Protein AF-0000000081787008 (afdb_homodimer)

pLDDT: mean 75.39, std 30.55, range [13.68, 98.94]

Solvent-accessible surface area (backbone atoms only — not comparable to full-atom values): 49379 Å² total; per-residue (Å²): 129,89,88,75,95,75,91,80,96,83,96,84,96,86,92,94,86,91,93,87,96,88,90,94,88,90,89,88,87,85,84,86,86,88,81,83,82,86,90,81,86,76,91,79,82,86,83,82,73,84,80,75,75,76,71,75,71,77,71,79,62,72,83,60,72,74,46,69,69,61,61,59,70,52,83,40,68,69,65,54,85,84,79,55,70,71,62,62,56,59,58,80,50,43,62,92,41,70,66,52,44,49,52,52,42,52,51,57,53,63,67,48,92,83,60,82,26,69,66,48,38,52,53,48,48,52,53,50,29,60,61,31,76,63,51,47,62,39,56,32,56,38,46,17,60,80,80,50,54,80,63,39,74,42,52,22,38,53,52,42,68,68,42,80,82,75,64,77,53,67,44,68,38,40,70,72,55,61,71,66,37,44,68,58,45,92,41,52,91,57,72,42,62,33,28,22,38,37,41,49,15,13,63,29,56,87,12,47,29,4,66,66,42,49,66,34,78,40,23,37,36,49,58,66,64,85,42,80,93,38,30,59,26,67,15,64,66,40,38,37,28,32,42,56,60,65,48,43,44,71,75,31,60,62,50,73,47,70,70,30,35,48,50,46,17,56,62,54,39,69,39,33,49,32,31,42,27,61,26,47,25,33,82,81,33,36,62,56,33,52,48,51,44,49,35,34,70,70,60,30,82,66,38,33,35,69,37,46,35,22,35,65,46,55,43,29,55,51,47,52,38,39,76,34,66,45,86,52,52,77,45,67,56,62,53,50,48,53,48,39,59,70,37,23,75,33,31,36,38,34,19,72,58,77,51,62,50,45,70,50,74,61,78,64,48,83,76,62,77,74,74,50,56,59,82,43,69,39,81,27,46,44,30,56,87,54,81,56,86,56,82,87,69,62,40,53,51,62,48,52,48,52,37,51,51,52,36,30,75,52,15,44,29,44,70,48,79,62,67,42,81,131,141,77,82,83,88,76,89,89,84,90,89,91,94,88,90,89,92,85,93,84,89,92,86,86,93,85,88,88,91,85,86,88,83,90,82,84,87,82,89,82,88,86,90,86,87,84,82,80,83,78,74,76,74,78,68,77,75,69,76,79,58,72,80,63,81,66,45,69,70,62,61,56,71,52,82,41,67,68,65,60,88,83,78,58,69,71,62,60,48,61,55,80,49,42,62,91,41,71,66,53,44,49,52,52,43,52,51,55,53,64,68,47,91,84,62,81,28,68,66,49,38,50,52,48,50,52,52,50,29,62,60,30,76,61,52,48,63,40,56,33,55,38,47,18,60,79,80,51,54,79,63,38,74,42,51,21,38,53,53,43,70,68,42,82,82,74,65,77,53,68,44,67,39,41,69,70,56,60,73,66,36,46,67,59,46,91,42,51,91,57,73,41,63,34,28,23,38,38,41,50,16,14,62,28,58,86,13,48,29,4,65,65,41,48,67,33,77,39,22,38,37,48,58,66,63,84,41,80,92,36,30,59,25,67,15,64,67,38,39,37,29,32,42,56,59,65,48,43,44,72,76,29,57,61,50,73,47,70,68,31,35,48,49,47,18,55,62,52,39,68,38,34,49,34,31,42,27,59,26,48,24,34,82,81,33,37,61,55,33,53,49,52,46,49,35,33,71,71,60,30,80,68,38,32,36,69,36,48,35,22,34,64,48,55,46,29,55,50,47,53,38,40,77,36,66,44,86,51,53,77,45,68,55,62,52,50,49,54,47,40,59,70,36,25,74,33,32,36,38,33,18,73,60,80,50,63,50,44,72,52,75,64,78,71,50,87,74,61,77,77,72,45,55,62,82,44,69,41,80,28,47,44,30,55,87,55,81,55,87,56,81,87,68,63,41,52,50,61,48,53,48,52,38,50,50,51,36,30,76,52,16,44,31,44,71,48,79,62,67,43,81,131

Secondary structure (DSSP, 8-state):
----------------------------------------------------------S-----TTHHHHTTSS--TTT-SSS-----SS-----SSHHHHHHHHHHHHHHS-----HHHHHHHHHHHHHHTTT--HHHHSB--TTT--TT-EEE-HHHHHH-SS----EEEPPHHHHHHS-SS-TTTT--EEEEEEE--BGGGTT---HHHHHTSSEEEEES----GGGHHHH-S--SEEE--HHHHHHHSGGG-SHHHHHHHHHHHTTS-SEEEE-GGG-HHHHHHHHHHHHHHHHHS-S-SEEEEB-HHHHHHHHHHHHTTT--SPPPHHHHHHHHHHHHEEEEEEES---SSEEE------SSS--------EEE--SBSSS---S--SSS-HHHHHHHHHHHHHTTSSEEE-SPPP-/----------------------------------------------------------S-----TTHHHHTTSS--TTT-SSS-----SS-----SSHHHHHHHHHHHHHHS-----HHHHHHHHHHHHHHTTT--HHHHSB--TTT--TT-EEE-HHHHHH-SS----EEEPPHHHHHHS-SS-TTTT--EEEEEEE--BGGGTT---HHHHHTSSEEEEES----GGGHHHH-S--SEEE--HHHHHHHHGGG-SHHHHHHHHHHHTTS-SEEEE-GGG-HHHHHHHHHHHHHHHHHS-S-SEEEEB-HHHHHHHHHHHHTTT--SPPPHHHHHHHHHHHHEEEEEEES---SSEEE------SSS--------EEE--SBSSS---S--SSS-HHHHHHHHHHHHHTTSSEEE-SPPP-

Foldseek 3Di:
DDDDDDDDDDDDDDDYDDDDDDYDDYDYYYDDDDDDYDDDDDDDDDDPDDCPPPPDPPPPPVPPDPCVVVVVPDCPVCPPDDPPCPDQLQNDDDQPDPQSVVQVVLVVLQVDDFAADLPVLVVVLVVLCVLLVNDALLWAFFDALVPDDQQDWAWQQQCCLPDDVNDTDTDGDHPLNHVQAYNTRPSHPAFFAEEEEEEFWLLLPVQQCLVVRQVGPAYEYEAQFQDVVRNRRGHQAHAEYEHELVCLCPVQVLVPDPVSLQVLQVSQLSYAHEYEYALSNDPVRVVSLVVSQVSCVVNHPCGPHYTHGRSSSLNSVVVVCVVVVFSARADPSLVVQVSCSSRYSEYEYHNQDQDQKHFAPPPPPPPPPPPSSPRDIDGMARGSRDRDRHDPPRGPSVVSVVVVSVCRSVNSYRYDSHRDDD/DDDDDDPDDDYDYDYYYDDDDDDDDDYDYYDDDDDDDDDDDDDDDDDPPPPPPPPDPPVPPVPPPPCVVVVLPDCPVCPPDDPPCPPQLQNDDDQPDPQSVVQVVLVVLQVDDFAADLVVLVVVLVVLCVLLVNDALLWAFFDALVPDDQQDWAWQQQCCLPDDVNDTDTDGHHPLNHVQAYNTRPSHPAFFAEEEEEEFWLLLPVQQCLVVRQVGPAYEYEAQFQDVVRNRRGHQAHAEYEHELVCCCPVLVLVPDPVSLQVLQVSQLSYAHEYEYALSNDPVRVVSLVVNQVSCVVNHPCGPHYTHGRSSSLNSVVVVCVVVVFSARADPSLVVQVSCSSRYSEYEYHNQDQDQKHFAPPPDDPPPPSPSSPSDIDGMARGSRDRDRHDPPRGPSVVSVVVVSVCRSVNSYRYDSHRDDD

Radius of gyration: 40.86 Å; Cα contacts (8 Å, |Δi|>4): 1313; chains: 2; bounding box: 113×126×111 Å

Structure (mmCIF, N/CA/C/O backbone):
data_AF-0000000081787008-model_v1
#
loop_
_entity.id
_entity.type
_entity.pdbx_description
1 polymer 'Alpha-N-acetylneuraminide alpha-2,8-sialyltransferase-like'
#
loop_
_atom_site.group_PDB
_atom_site.id
_atom_site.type_symbol
_atom_site.label_atom_id
_atom_site.label_alt_id
_atom_site.label_comp_id
_atom_site.label_asym_id
_atom_site.label_entity_id
_atom_site.label_seq_id
_atom_site.pdbx_PDB_ins_code
_atom_site.Cartn_x
_atom_site.Cartn_y
_atom_site.Cartn_z
_atom_site.occupancy
_atom_site.B_iso_or_equiv
_atom_site.auth_seq_id
_atom_site.auth_comp_id
_atom_site.auth_asym_id
_atom_site.auth_atom_id
_atom_site.pdbx_PDB_model_num
ATOM 1 N N . MET A 1 1 ? 34.5 -49.906 -38.062 1 16.61 1 MET A N 1
ATOM 2 C CA . MET A 1 1 ? 35.875 -49.531 -38.344 1 16.61 1 MET A CA 1
ATOM 3 C C . MET A 1 1 ? 36.062 -48 -38.312 1 16.61 1 MET A C 1
ATOM 5 O O . MET A 1 1 ? 37.188 -47.531 -38.25 1 16.61 1 MET A O 1
ATOM 9 N N . LEU A 1 2 ? 35.125 -47.281 -38.844 1 18.5 2 LEU A N 1
ATOM 10 C CA . LEU A 1 2 ? 35.719 -46.094 -39.469 1 18.5 2 LEU A CA 1
ATOM 11 C C . LEU A 1 2 ? 36.312 -45.156 -38.406 1 18.5 2 LEU A C 1
ATOM 13 O O . LEU A 1 2 ? 35.719 -44.969 -37.344 1 18.5 2 LEU A O 1
ATOM 17 N N . ARG A 1 3 ? 37.375 -44.312 -38.75 1 18 3 ARG A N 1
ATOM 18 C CA . ARG A 1 3 ? 38.656 -43.719 -38.406 1 18 3 ARG A CA 1
ATOM 19 C C . ARG A 1 3 ? 38.469 -42.438 -37.625 1 18 3 ARG A C 1
ATOM 21 O O . ARG A 1 3 ? 37.344 -41.938 -37.5 1 18 3 ARG A O 1
ATOM 28 N N . GLY A 1 4 ? 39.281 -41.281 -38.062 1 16.61 4 GLY A N 1
ATOM 29 C CA . GLY A 1 4 ? 40.438 -40.5 -37.719 1 16.61 4 GLY A CA 1
ATOM 30 C C . GLY A 1 4 ? 40.125 -39.094 -37.25 1 16.61 4 GLY A C 1
ATOM 31 O O . GLY A 1 4 ? 40.906 -38.438 -36.594 1 16.61 4 GLY A O 1
ATOM 32 N N . ARG A 1 5 ? 39.156 -38.188 -37.844 1 16.02 5 ARG A N 1
ATOM 33 C CA . ARG A 1 5 ? 39.656 -36.938 -38.375 1 16.02 5 ARG A CA 1
ATOM 34 C C . ARG A 1 5 ? 39.906 -35.906 -37.281 1 16.02 5 ARG A C 1
ATOM 36 O O . ARG A 1 5 ? 38.969 -35.469 -36.594 1 16.02 5 ARG A O 1
ATOM 43 N N . ARG A 1 6 ? 41.156 -35.688 -36.625 1 16.83 6 ARG A N 1
ATOM 44 C CA . ARG A 1 6 ? 41.969 -34.938 -35.656 1 16.83 6 ARG A CA 1
ATOM 45 C C . ARG A 1 6 ? 41.875 -33.438 -35.938 1 16.83 6 ARG A C 1
ATOM 47 O O . ARG A 1 6 ? 41.875 -32.625 -35 1 16.83 6 ARG A O 1
ATOM 54 N N . ARG A 1 7 ? 42.188 -32.875 -37.312 1 16.34 7 ARG A N 1
ATOM 55 C CA . ARG A 1 7 ? 43.406 -32.094 -37.469 1 16.34 7 ARG A CA 1
ATOM 56 C C . ARG A 1 7 ? 43.281 -30.75 -36.719 1 16.34 7 ARG A C 1
ATOM 58 O O . ARG A 1 7 ? 42.156 -30.328 -36.375 1 16.34 7 ARG A O 1
ATOM 65 N N . THR A 1 8 ? 44.344 -29.594 -37 1 15.74 8 THR A N 1
ATOM 66 C CA . THR A 1 8 ? 45.5 -28.797 -36.688 1 15.74 8 THR A CA 1
ATOM 67 C C . THR A 1 8 ? 45.156 -27.312 -36.656 1 15.74 8 THR A C 1
ATOM 69 O O . THR A 1 8 ? 45.75 -26.547 -35.906 1 15.74 8 THR A O 1
ATOM 72 N N . PHE A 1 9 ? 44.281 -26.547 -37.531 1 16.56 9 PHE A N 1
ATOM 73 C CA . PHE A 1 9 ? 45 -25.5 -38.219 1 16.56 9 PHE A CA 1
ATOM 74 C C . PHE A 1 9 ? 45.438 -24.406 -37.281 1 16.56 9 PHE A C 1
ATOM 76 O O . PHE A 1 9 ? 44.75 -24.109 -36.281 1 16.56 9 PHE A O 1
ATOM 83 N N . LEU A 1 10 ? 46.719 -23.484 -37.594 1 15.77 10 LEU A N 1
ATOM 84 C CA . LEU A 1 10 ? 47.969 -22.75 -37.406 1 15.77 10 LEU A CA 1
ATOM 85 C C . LEU A 1 10 ? 47.688 -21.281 -37.125 1 15.77 10 LEU A C 1
ATOM 87 O O . LEU A 1 10 ? 48.281 -20.688 -36.219 1 15.77 10 LEU A O 1
ATOM 91 N N . TYR A 1 11 ? 47.281 -20.297 -38.188 1 15.44 11 TYR A N 1
ATOM 92 C CA . TYR A 1 11 ? 48.219 -19.297 -38.688 1 15.44 11 TYR A CA 1
ATOM 93 C C . TYR A 1 11 ? 48.406 -18.172 -37.656 1 15.44 11 TYR A C 1
ATOM 95 O O . TYR A 1 11 ? 47.469 -17.828 -36.938 1 15.44 11 TYR A O 1
ATOM 103 N N . PHE A 1 12 ? 49.75 -17.281 -37.688 1 15.88 12 PHE A N 1
ATOM 104 C CA . PHE A 1 12 ? 50.938 -16.594 -37.188 1 15.88 12 PHE A CA 1
ATOM 105 C C . PHE A 1 12 ? 50.719 -15.086 -37.156 1 15.88 12 PHE A C 1
ATOM 107 O O . PHE A 1 12 ? 51.062 -14.422 -36.188 1 15.88 12 PHE A O 1
ATOM 114 N N . LEU A 1 13 ? 50.531 -14.234 -38.438 1 15.41 13 LEU A N 1
ATOM 115 C CA . LEU A 1 13 ? 51.562 -13.32 -38.906 1 15.41 13 LEU A CA 1
ATOM 116 C C . LEU A 1 13 ? 51.656 -12.078 -38.031 1 15.41 13 LEU A C 1
ATOM 118 O O . LEU A 1 13 ? 50.688 -11.711 -37.375 1 15.41 13 LEU A O 1
ATOM 122 N N . SER A 1 14 ? 52.688 -10.867 -38.5 1 14.24 14 SER A N 1
ATOM 123 C CA . SER A 1 14 ? 53.938 -10.125 -38.438 1 14.24 14 SER A CA 1
ATOM 124 C C . SER A 1 14 ? 53.688 -8.648 -38.125 1 14.24 14 SER A C 1
ATOM 126 O O . SER A 1 14 ? 54.312 -8.094 -37.219 1 14.24 14 SER A O 1
ATOM 128 N N . CYS A 1 15 ? 53.375 -7.652 -39.281 1 15.01 15 CYS A N 1
ATOM 129 C CA . CYS A 1 15 ? 54.312 -6.738 -39.906 1 15.01 15 CYS A CA 1
ATOM 130 C C . CYS A 1 15 ? 54.5 -5.477 -39.094 1 15.01 15 CYS A C 1
ATOM 132 O O . CYS A 1 15 ? 53.625 -5.109 -38.281 1 15.01 15 CYS A O 1
ATOM 134 N N . PHE A 1 16 ? 55.312 -4.285 -39.75 1 15.19 16 PHE A N 1
ATOM 135 C CA . PHE A 1 16 ? 56.531 -3.523 -39.875 1 15.19 16 PHE A CA 1
ATOM 136 C C . PHE A 1 16 ? 56.375 -2.117 -39.312 1 15.19 16 PHE A C 1
ATOM 138 O O . PHE A 1 16 ? 55.25 -1.664 -39.094 1 15.19 16 PHE A O 1
ATOM 145 N N . LEU A 1 17 ? 57.031 -0.883 -40.062 1 14.24 17 LEU A N 1
ATOM 146 C CA . LEU A 1 17 ? 58.281 -0.122 -40.031 1 14.24 17 LEU A CA 1
ATOM 147 C C . LEU A 1 17 ? 58 1.322 -39.594 1 14.24 17 LEU A C 1
ATOM 149 O O . LEU A 1 17 ? 58.688 1.841 -38.719 1 14.24 17 LEU A O 1
ATOM 153 N N . ILE A 1 18 ? 57.781 2.455 -40.656 1 14.9 18 ILE A N 1
ATOM 154 C CA . ILE A 1 18 ? 58.844 3.328 -41.188 1 14.9 18 ILE A CA 1
ATOM 155 C C . ILE A 1 18 ? 58.938 4.582 -40.312 1 14.9 18 ILE A C 1
ATOM 157 O O . ILE A 1 18 ? 57.969 4.961 -39.656 1 14.9 18 ILE A O 1
ATOM 161 N N . LEU A 1 19 ? 59.406 5.914 -40.969 1 14.82 19 LEU A N 1
ATOM 162 C CA . LEU A 1 19 ? 60.562 6.754 -41.156 1 14.82 19 LEU A CA 1
ATOM 163 C C . LEU A 1 19 ? 60.469 8.047 -40.344 1 14.82 19 LEU A C 1
ATOM 165 O O . LEU A 1 19 ? 59.344 8.445 -39.969 1 14.82 19 LEU A O 1
ATOM 169 N N . MET A 1 20 ? 61.375 9.336 -40.688 1 14 20 MET A N 1
ATOM 170 C CA . MET A 1 20 ? 62.562 10.109 -40.344 1 14 20 MET A CA 1
ATOM 171 C C . MET A 1 20 ? 62.219 11.547 -40 1 14 20 MET A C 1
ATOM 173 O O . MET A 1 20 ? 62.719 12.094 -39.031 1 14 20 MET A O 1
ATOM 177 N N . ILE A 1 21 ? 61.781 12.641 -41 1 15.08 21 ILE A N 1
ATOM 178 C CA . ILE A 1 21 ? 62.656 13.68 -41.5 1 15.08 21 ILE A CA 1
ATOM 179 C C . ILE A 1 21 ? 62.75 14.82 -40.469 1 15.08 21 ILE A C 1
ATOM 181 O O . ILE A 1 21 ? 61.719 15.172 -39.844 1 15.08 21 ILE A O 1
ATOM 185 N N . PHE A 1 22 ? 63.844 15.836 -40.5 1 14.59 22 PHE A N 1
ATOM 186 C CA . PHE A 1 22 ? 65 16.594 -40 1 14.59 22 PHE A CA 1
ATOM 187 C C . PHE A 1 22 ? 64.562 18 -39.594 1 14.59 22 PHE A C 1
ATOM 189 O O . PHE A 1 22 ? 64.875 18.438 -38.469 1 14.59 22 PHE A O 1
ATOM 196 N N . VAL A 1 23 ? 64.75 19.203 -40.469 1 14.59 23 VAL A N 1
ATOM 197 C CA . VAL A 1 23 ? 65.875 20.125 -40.531 1 14.59 23 VAL A CA 1
ATOM 198 C C . VAL A 1 23 ? 65.562 21.406 -39.75 1 14.59 23 VAL A C 1
ATOM 200 O O . VAL A 1 23 ? 64.375 21.672 -39.469 1 14.59 23 VAL A O 1
ATOM 203 N N . THR A 1 24 ? 66 22.781 -40.375 1 14.41 24 THR A N 1
ATOM 204 C CA . THR A 1 24 ? 67.125 23.75 -40.219 1 14.41 24 THR A CA 1
ATOM 205 C C . THR A 1 24 ? 66.625 25.016 -39.531 1 14.41 24 THR A C 1
ATOM 207 O O . THR A 1 24 ? 65.375 25.234 -39.406 1 14.41 24 THR A O 1
ATOM 210 N N . LEU A 1 25 ? 67.062 26.469 -40.062 1 14.27 25 LEU A N 1
ATOM 211 C CA . LEU A 1 25 ? 68.062 27.5 -39.75 1 14.27 25 LEU A CA 1
ATOM 212 C C . LEU A 1 25 ? 67.375 28.766 -39.219 1 14.27 25 LEU A C 1
ATOM 214 O O . LEU A 1 25 ? 67.75 29.297 -38.188 1 14.27 25 LEU A O 1
ATOM 218 N N . ARG A 1 26 ? 67.188 30.031 -40.094 1 14.41 26 ARG A N 1
ATOM 219 C CA . ARG A 1 26 ? 68 31.234 -40.125 1 14.41 26 ARG A CA 1
ATOM 220 C C . ARG A 1 26 ? 67.375 32.344 -39.25 1 14.41 26 ARG A C 1
ATOM 222 O O . ARG A 1 26 ? 66.25 32.281 -38.906 1 14.41 26 ARG A O 1
ATOM 229 N N . GLY A 1 27 ? 67.375 33.844 -39.812 1 13.94 27 GLY A N 1
ATOM 230 C CA . GLY A 1 27 ? 68.188 35.031 -39.594 1 13.94 27 GLY A CA 1
ATOM 231 C C . GLY A 1 27 ? 67.5 36.094 -38.75 1 13.94 27 GLY A C 1
ATOM 232 O O . GLY A 1 27 ? 66.312 35.906 -38.375 1 13.94 27 GLY A O 1
ATOM 233 N N . GLY A 1 28 ? 67.25 37.562 -39.344 1 13.99 28 GLY A N 1
ATOM 234 C CA . GLY A 1 28 ? 67.938 38.812 -39.062 1 13.99 28 GLY A CA 1
ATOM 235 C C . GLY A 1 28 ? 67.188 39.75 -38.156 1 13.99 28 GLY A C 1
ATOM 236 O O . GLY A 1 28 ? 66.062 39.375 -37.688 1 13.99 28 GLY A O 1
ATOM 237 N N . ASN A 1 29 ? 66.75 41.062 -38.719 1 14.13 29 ASN A N 1
ATOM 238 C CA . ASN A 1 29 ? 67.312 42.375 -38.438 1 14.13 29 ASN A CA 1
ATOM 239 C C . ASN A 1 29 ? 66.5 43.156 -37.406 1 14.13 29 ASN A C 1
ATOM 241 O O . ASN A 1 29 ? 65.312 42.812 -37.125 1 14.13 29 ASN A O 1
ATOM 245 N N . HIS A 1 30 ? 66.188 44.562 -37.719 1 14.12 30 HIS A N 1
ATOM 246 C CA . HIS A 1 30 ? 66.75 45.812 -37.188 1 14.12 30 HIS A CA 1
ATOM 247 C C . HIS A 1 30 ? 65.75 46.5 -36.25 1 14.12 30 HIS A C 1
ATOM 249 O O . HIS A 1 30 ? 64.688 45.969 -36 1 14.12 30 HIS A O 1
ATOM 255 N N . GLY A 1 31 ? 65.25 47.781 -36.625 1 13.83 31 GLY A N 1
ATOM 256 C CA . GLY A 1 31 ? 65.75 49.062 -36.094 1 13.83 31 GLY A CA 1
ATOM 257 C C . GLY A 1 31 ? 64.812 49.656 -35.062 1 13.83 31 GLY A C 1
ATOM 258 O O . GLY A 1 31 ? 63.844 49.031 -34.625 1 13.83 31 GLY A O 1
ATOM 259 N N . GLY A 1 32 ? 64.125 50.969 -35.344 1 14.15 32 GLY A N 1
ATOM 260 C CA . GLY A 1 32 ? 64.562 52.25 -34.812 1 14.15 32 GLY A CA 1
ATOM 261 C C . GLY A 1 32 ? 63.75 52.719 -33.625 1 14.15 32 GLY A C 1
ATOM 262 O O . GLY A 1 32 ? 62.75 52.094 -33.25 1 14.15 32 GLY A O 1
ATOM 263 N N . PRO A 1 33 ? 63.25 54.062 -33.688 1 15.06 33 PRO A N 1
ATOM 264 C CA . PRO A 1 33 ? 63.781 55.156 -32.844 1 15.06 33 PRO A CA 1
ATOM 265 C C . PRO A 1 33 ? 62.875 55.406 -31.625 1 15.06 33 PRO A C 1
ATOM 267 O O . PRO A 1 33 ? 61.75 54.906 -31.547 1 15.06 33 PRO A O 1
ATOM 270 N N . PRO A 1 34 ? 63 56.688 -31.172 1 14.95 34 PRO A N 1
ATOM 271 C CA . PRO A 1 34 ? 63.375 57.375 -29.922 1 14.95 34 PRO A CA 1
ATOM 272 C C . PRO A 1 34 ? 62.156 57.75 -29.094 1 14.95 34 PRO A C 1
ATOM 274 O O . PRO A 1 34 ? 61.031 57.688 -29.578 1 14.95 34 PRO A O 1
ATOM 277 N N . ARG A 1 35 ? 62.281 58.906 -28.469 1 14.45 35 ARG A N 1
ATOM 278 C CA . ARG A 1 35 ? 62.344 59.375 -27.094 1 14.45 35 ARG A CA 1
ATOM 279 C C . ARG A 1 35 ? 61.062 60.094 -26.703 1 14.45 35 ARG A C 1
ATOM 281 O O . ARG A 1 35 ? 60.5 59.844 -25.625 1 14.45 35 ARG A O 1
ATOM 288 N N . THR A 1 36 ? 60.562 61.25 -27.422 1 14.02 36 THR A N 1
ATOM 289 C CA . THR A 1 36 ? 60.781 62.438 -26.625 1 14.02 36 THR A CA 1
ATOM 290 C C . THR A 1 36 ? 59.594 62.719 -25.719 1 14.02 36 THR A C 1
ATOM 292 O O . THR A 1 36 ? 59.719 62.656 -24.484 1 14.02 36 THR A O 1
ATOM 295 N N . SER A 1 37 ? 58.875 64 -25.922 1 13.68 37 SER A N 1
ATOM 296 C CA . SER A 1 37 ? 59.062 65.188 -25.031 1 13.68 37 SER A CA 1
ATOM 297 C C . SER A 1 37 ? 57.875 65.312 -24.078 1 13.68 37 SER A C 1
ATOM 299 O O . SER A 1 37 ? 58.062 65.375 -22.859 1 13.68 37 SER A O 1
ATOM 301 N N . PRO A 1 38 ? 57.031 66.5 -24.188 1 15.1 38 PRO A N 1
ATOM 302 C CA . PRO A 1 38 ? 57.219 67.562 -23.219 1 15.1 38 PRO A CA 1
ATOM 303 C C . PRO A 1 38 ? 56.156 67.562 -22.141 1 15.1 38 PRO A C 1
ATOM 305 O O . PRO A 1 38 ? 56.438 67.5 -20.938 1 15.1 38 PRO A O 1
ATOM 308 N N . PRO A 1 39 ? 55.156 68.625 -22.234 1 15.65 39 PRO A N 1
ATOM 309 C CA . PRO A 1 39 ? 55.188 69.812 -21.312 1 15.65 39 PRO A CA 1
ATOM 310 C C . PRO A 1 39 ? 54.156 69.625 -20.172 1 15.65 39 PRO A C 1
ATOM 312 O O . PRO A 1 39 ? 53.25 68.812 -20.266 1 15.65 39 PRO A O 1
ATOM 315 N N . ARG A 1 40 ? 54 70.75 -19.359 1 15.05 40 ARG A N 1
ATOM 316 C CA . ARG A 1 40 ? 54.031 71.188 -17.969 1 15.05 40 ARG A CA 1
ATOM 317 C C . ARG A 1 40 ? 52.656 71.312 -17.375 1 15.05 40 ARG A C 1
ATOM 319 O O . ARG A 1 40 ? 52.438 70.938 -16.203 1 15.05 40 ARG A O 1
ATOM 326 N N . GLY A 1 41 ? 51.594 72 -18.047 1 15.33 41 GLY A N 1
ATOM 327 C CA . GLY A 1 41 ? 51.219 73.125 -17.281 1 15.33 41 GLY A CA 1
ATOM 328 C C . GLY A 1 41 ? 50.344 72.812 -16.078 1 15.33 41 GLY A C 1
ATOM 329 O O . GLY A 1 41 ? 49.844 71.75 -15.945 1 15.33 41 GLY A O 1
ATOM 330 N N . GLY A 1 42 ? 49.75 73.938 -15.406 1 14.86 42 GLY A N 1
ATOM 331 C CA . GLY A 1 42 ? 49.719 74.625 -14.141 1 14.86 42 GLY A CA 1
ATOM 332 C C . GLY A 1 42 ? 48.5 74.312 -13.305 1 14.86 42 GLY A C 1
ATOM 333 O O . GLY A 1 42 ? 48.594 74.125 -12.078 1 14.86 42 GLY A O 1
ATOM 334 N N . ARG A 1 43 ? 47.219 74.438 -13.875 1 17.31 43 ARG A N 1
ATOM 335 C CA . ARG A 1 43 ? 46.406 75.375 -13.094 1 17.31 43 ARG A CA 1
ATOM 336 C C . ARG A 1 43 ? 45.875 74.688 -11.828 1 17.31 43 ARG A C 1
ATOM 338 O O . ARG A 1 43 ? 45.5 73.5 -11.867 1 17.31 43 ARG A O 1
ATOM 345 N N . THR A 1 44 ? 46.062 75.25 -10.672 1 15.45 44 THR A N 1
ATOM 346 C CA . THR A 1 44 ? 46.156 75.125 -9.219 1 15.45 44 THR A CA 1
ATOM 347 C C . THR A 1 44 ? 44.875 74.625 -8.617 1 15.45 44 THR A C 1
ATOM 349 O O . THR A 1 44 ? 44.688 73.438 -8.414 1 15.45 44 THR A O 1
ATOM 352 N N . ARG A 1 45 ? 44.312 75.438 -7.602 1 15.28 45 ARG A N 1
ATOM 353 C CA . ARG A 1 45 ? 44.25 75.25 -6.156 1 15.28 45 ARG A CA 1
ATOM 354 C C . ARG A 1 45 ? 42.844 74.75 -5.734 1 15.28 45 ARG A C 1
ATOM 356 O O . ARG A 1 45 ? 42.688 73.938 -4.852 1 15.28 45 ARG A O 1
ATOM 363 N N . ASP A 1 46 ? 41.688 75.562 -6.102 1 15.41 46 ASP A N 1
ATOM 364 C CA . ASP A 1 46 ? 40.969 76.188 -5 1 15.41 46 ASP A CA 1
ATOM 365 C C . ASP A 1 46 ? 40.156 75.125 -4.23 1 15.41 46 ASP A C 1
ATOM 367 O O . ASP A 1 46 ? 39.844 74.062 -4.746 1 15.41 46 ASP A O 1
ATOM 371 N N . ALA A 1 47 ? 38.969 75.625 -3.498 1 15.77 47 ALA A N 1
ATOM 372 C CA . ALA A 1 47 ? 38.438 75.688 -2.135 1 15.77 47 ALA A CA 1
ATOM 373 C C . ALA A 1 47 ? 37.469 74.562 -1.877 1 15.77 47 ALA A C 1
ATOM 375 O O . ALA A 1 47 ? 36.469 74.438 -2.576 1 15.77 47 ALA A O 1
ATOM 376 N N . LYS A 1 48 ? 37.781 73.625 -1.04 1 17.78 48 LYS A N 1
ATOM 377 C CA . LYS A 1 48 ? 37.281 72.312 -0.591 1 17.78 48 LYS A CA 1
ATOM 378 C C . LYS A 1 48 ? 36 72.5 0.213 1 17.78 48 LYS A C 1
ATOM 380 O O . LYS A 1 48 ? 35.562 71.562 0.897 1 17.78 48 LYS A O 1
ATOM 385 N N . ARG A 1 49 ? 35.406 73.75 0.363 1 15.71 49 ARG A N 1
ATOM 386 C CA . ARG A 1 49 ? 34.938 73.75 1.74 1 15.71 49 ARG A CA 1
ATOM 387 C C . ARG A 1 49 ? 33.938 72.625 1.983 1 15.71 49 ARG A C 1
ATOM 389 O O . ARG A 1 49 ? 34.062 71.875 2.951 1 15.71 49 ARG A O 1
ATOM 396 N N . SER A 1 50 ? 32.531 72.938 1.793 1 17.77 50 SER A N 1
ATOM 397 C CA . SER A 1 50 ? 31.453 72.938 2.777 1 17.77 50 SER A CA 1
ATOM 398 C C . SER A 1 50 ? 30.922 71.562 3.055 1 17.77 50 SER A C 1
ATOM 400 O O . SER A 1 50 ? 30.828 70.75 2.145 1 17.77 50 SER A O 1
ATOM 402 N N . ALA A 1 51 ? 30.656 71.188 4.441 1 18.53 51 ALA A N 1
ATOM 403 C CA . ALA A 1 51 ? 30.547 70 5.332 1 18.53 51 ALA A CA 1
ATOM 404 C C . ALA A 1 51 ? 29.281 69.25 5.035 1 18.53 51 ALA A C 1
ATOM 406 O O . ALA A 1 51 ? 28.172 69.625 5.375 1 18.53 51 ALA A O 1
ATOM 407 N N . ASP A 1 52 ? 29.062 68.812 3.846 1 17.52 52 ASP A N 1
ATOM 408 C CA . ASP A 1 52 ? 27.844 68.062 3.49 1 17.52 52 ASP A CA 1
ATOM 409 C C . ASP A 1 52 ? 27.594 66.938 4.465 1 17.52 52 ASP A C 1
ATOM 411 O O . ASP A 1 52 ? 28.344 65.938 4.484 1 17.52 52 ASP A O 1
ATOM 415 N N . SER A 1 53 ? 27.297 67.25 5.727 1 17.69 53 SER A N 1
ATOM 416 C CA . SER A 1 53 ? 27.172 66.25 6.773 1 17.69 53 SER A CA 1
ATOM 417 C C . SER A 1 53 ? 26.359 65 6.297 1 17.69 53 SER A C 1
ATOM 419 O O . SER A 1 53 ? 25.188 65.188 5.934 1 17.69 53 SER A O 1
ATOM 421 N N . ARG A 1 54 ? 26.891 64 5.805 1 27.22 54 ARG A N 1
ATOM 422 C CA . ARG A 1 54 ? 26.469 62.688 5.387 1 27.22 54 ARG A CA 1
ATOM 423 C C . ARG A 1 54 ? 25.625 62 6.461 1 27.22 54 ARG A C 1
ATOM 425 O O . ARG A 1 54 ? 26.047 61.875 7.613 1 27.22 54 ARG A O 1
ATOM 432 N N . GLY A 1 55 ? 24.281 62.406 6.477 1 19.27 55 GLY A N 1
ATOM 433 C CA . GLY A 1 55 ? 23.234 61.844 7.324 1 19.27 55 GLY A CA 1
ATOM 434 C C . GLY A 1 55 ? 23.438 60.406 7.656 1 19.27 55 GLY A C 1
ATOM 435 O O . GLY A 1 55 ? 23.938 59.625 6.828 1 19.27 55 GLY A O 1
ATOM 436 N N . ALA A 1 56 ? 23.578 60 8.969 1 24.05 56 ALA A N 1
ATOM 437 C CA . ALA A 1 56 ? 24.047 58.75 9.57 1 24.05 56 ALA A CA 1
ATOM 438 C C . ALA A 1 56 ? 23.297 57.562 8.984 1 24.05 56 ALA A C 1
ATOM 440 O O . ALA A 1 56 ? 22.062 57.562 8.898 1 24.05 56 ALA A O 1
ATOM 441 N N . PRO A 1 57 ? 23.891 56.906 7.988 1 22.44 57 PRO A N 1
ATOM 442 C CA . PRO A 1 57 ? 23.172 55.75 7.395 1 22.44 57 PRO A CA 1
ATOM 443 C C . PRO A 1 57 ? 22.531 54.875 8.445 1 22.44 57 PRO A C 1
ATOM 445 O O . PRO A 1 57 ? 23.016 54.781 9.578 1 22.44 57 PRO A O 1
ATOM 448 N N . ASN A 1 58 ? 21.203 54.906 8.531 1 20.5 58 ASN A N 1
ATOM 449 C CA . ASN A 1 58 ? 20.453 54.156 9.523 1 20.5 58 ASN A CA 1
ATOM 450 C C . ASN A 1 58 ? 21.078 52.781 9.797 1 20.5 58 ASN A C 1
ATOM 452 O O . ASN A 1 58 ? 21.25 51.969 8.883 1 20.5 58 ASN A O 1
ATOM 456 N N . PRO A 1 59 ? 21.938 52.688 10.781 1 21.27 59 PRO A N 1
ATOM 457 C CA . PRO A 1 59 ? 22.797 51.531 11.094 1 21.27 59 PRO A CA 1
ATOM 458 C C . PRO A 1 59 ? 22.062 50.188 11.016 1 21.27 59 PRO A C 1
ATOM 460 O O . PRO A 1 59 ? 22.672 49.125 11.195 1 21.27 59 PRO A O 1
ATOM 463 N N . TYR A 1 60 ? 20.812 50.344 11.383 1 20.34 60 TYR A N 1
ATOM 464 C CA . TYR A 1 60 ? 20.25 49.031 11.672 1 20.34 60 TYR A CA 1
ATOM 465 C C . TYR A 1 60 ? 20.188 48.156 10.414 1 20.34 60 TYR A C 1
ATOM 467 O O . TYR A 1 60 ? 19.188 48.188 9.703 1 20.34 60 TYR A O 1
ATOM 475 N N . LYS A 1 61 ? 21.125 48.281 9.617 1 24.28 61 LYS A N 1
ATOM 476 C CA . LYS A 1 61 ? 21.391 47.25 8.609 1 24.28 61 LYS A CA 1
ATOM 477 C C . LYS A 1 61 ? 21.297 45.844 9.203 1 24.28 61 LYS A C 1
ATOM 479 O O . LYS A 1 61 ? 22.219 45.406 9.891 1 24.28 61 LYS A O 1
ATOM 484 N N . TYR A 1 62 ? 20.125 45.562 9.703 1 21.47 62 TYR A N 1
ATOM 485 C CA . TYR A 1 62 ? 20.016 44.25 10.289 1 21.47 62 TYR A CA 1
ATOM 486 C C . TYR A 1 62 ? 20.625 43.188 9.367 1 21.47 62 TYR A C 1
ATOM 488 O O . TYR A 1 62 ? 20.344 43.156 8.164 1 21.47 62 TYR A O 1
ATOM 496 N N . ARG A 1 63 ? 21.875 42.812 9.578 1 25.28 63 ARG A N 1
ATOM 497 C CA . ARG A 1 63 ? 22.672 41.688 9.062 1 25.28 63 ARG A CA 1
ATOM 498 C C . ARG A 1 63 ? 21.859 40.406 9.039 1 25.28 63 ARG A C 1
ATOM 500 O O . ARG A 1 63 ? 21.891 39.625 10 1 25.28 63 ARG A O 1
ATOM 507 N N . VAL A 1 64 ? 20.656 40.594 8.742 1 23.33 64 VAL A N 1
ATOM 508 C CA . VAL A 1 64 ? 19.766 39.438 8.938 1 23.33 64 VAL A CA 1
ATOM 509 C C . VAL A 1 64 ? 20.359 38.188 8.273 1 23.33 64 VAL A C 1
ATOM 511 O O . VAL A 1 64 ? 20.547 37.188 8.93 1 23.33 64 VAL A O 1
ATOM 514 N N . PHE A 1 65 ? 19.5 37.531 7.355 1 24.8 65 PHE A N 1
ATOM 515 C CA . PHE A 1 65 ? 19.391 36.125 6.992 1 24.8 65 PHE A CA 1
ATOM 516 C C . PHE A 1 65 ? 20.453 35.75 5.984 1 24.8 65 PHE A C 1
ATOM 518 O O . PHE A 1 65 ? 20.312 34.75 5.258 1 24.8 65 PHE A O 1
ATOM 525 N N . GLU A 1 66 ? 21.469 36.594 5.75 1 27.06 66 GLU A N 1
ATOM 526 C CA . GLU A 1 66 ? 22.484 36.031 4.863 1 27.06 66 GLU A CA 1
ATOM 527 C C . GLU A 1 66 ? 22.984 34.656 5.363 1 27.06 66 GLU A C 1
ATOM 529 O O . GLU A 1 66 ? 23.562 33.906 4.602 1 27.06 66 GLU A O 1
ATOM 534 N N . ASN A 1 67 ? 22.969 34.531 6.699 1 26 67 ASN A N 1
ATOM 535 C CA . ASN A 1 67 ? 23.672 33.438 7.336 1 26 67 ASN A CA 1
ATOM 536 C C . ASN A 1 67 ? 22.891 32.125 7.223 1 26 67 ASN A C 1
ATOM 538 O O . ASN A 1 67 ? 23.219 31.141 7.887 1 26 67 ASN A O 1
ATOM 542 N N . TYR A 1 68 ? 21.734 32.125 6.762 1 26.61 68 TYR A N 1
ATOM 543 C CA . TYR A 1 68 ? 21.203 30.781 6.637 1 26.61 68 TYR A CA 1
ATOM 544 C C . TYR A 1 68 ? 22.016 29.953 5.66 1 26.61 68 TYR A C 1
ATOM 546 O O . TYR A 1 68 ? 22.047 28.719 5.754 1 26.61 68 TYR A O 1
ATOM 554 N N . SER A 1 69 ? 22.625 30.547 4.582 1 28.84 69 SER A N 1
ATOM 555 C CA . SER A 1 69 ? 23.531 29.766 3.756 1 28.84 69 SER A CA 1
ATOM 556 C C . SER A 1 69 ? 24.844 29.516 4.477 1 28.84 69 SER A C 1
ATOM 558 O O . SER A 1 69 ? 25.531 28.516 4.219 1 28.84 69 SER A O 1
ATOM 560 N N . GLU A 1 70 ? 25.469 30.5 5.168 1 27.77 70 GLU A N 1
ATOM 561 C CA . GLU A 1 70 ? 26.797 30.375 5.766 1 27.77 70 GLU A CA 1
ATOM 562 C C . GLU A 1 70 ? 26.734 29.594 7.078 1 27.77 70 GLU A C 1
ATOM 564 O O . GLU A 1 70 ? 27.766 29.266 7.66 1 27.77 70 GLU A O 1
ATOM 569 N N . ALA A 1 71 ? 25.719 29.734 7.82 1 29.25 71 ALA A N 1
ATOM 570 C CA . ALA A 1 71 ? 25.734 28.828 8.961 1 29.25 71 ALA A CA 1
ATOM 571 C C . ALA A 1 71 ? 25.703 27.359 8.5 1 29.25 71 ALA A C 1
ATOM 573 O O . ALA A 1 71 ? 25.438 26.469 9.297 1 29.25 71 ALA A O 1
ATOM 574 N N . GLU A 1 72 ? 25.859 27.125 7.246 1 29.88 72 GLU A N 1
ATOM 575 C CA . GLU A 1 72 ? 26.062 25.766 6.758 1 29.88 72 GLU A CA 1
ATOM 576 C C . GLU A 1 72 ? 27.266 25.125 7.441 1 29.88 72 GLU A C 1
ATOM 578 O O . GLU A 1 72 ? 27.375 23.891 7.484 1 29.88 72 GLU A O 1
ATOM 583 N N . GLN A 1 73 ? 28.422 25.906 7.488 1 28.22 73 GLN A N 1
ATOM 584 C CA . GLN A 1 73 ? 29.688 25.219 7.695 1 28.22 73 GLN A CA 1
ATOM 585 C C . GLN A 1 73 ? 29.859 24.812 9.156 1 28.22 73 GLN A C 1
ATOM 587 O O . GLN A 1 73 ? 30.875 24.203 9.523 1 28.22 73 GLN A O 1
ATOM 592 N N . GLU A 1 74 ? 29.406 25.672 10.039 1 28.45 74 GLU A N 1
ATOM 593 C CA . GLU A 1 74 ? 29.875 25.125 11.305 1 28.45 74 GLU A CA 1
ATOM 594 C C . GLU A 1 74 ? 29.359 23.703 11.5 1 28.45 74 GLU A C 1
ATOM 596 O O . GLU A 1 74 ? 28.359 23.297 10.906 1 28.45 74 GLU A O 1
ATOM 601 N N . ASP A 1 75 ? 30.016 23 12.586 1 28.2 75 ASP A N 1
ATOM 602 C CA . ASP A 1 75 ? 29.922 21.578 12.875 1 28.2 75 ASP A CA 1
ATOM 603 C C . ASP A 1 75 ? 28.469 21.141 13.047 1 28.2 75 ASP A C 1
ATOM 605 O O . ASP A 1 75 ? 27.922 21.234 14.141 1 28.2 75 ASP A O 1
ATOM 609 N N . ASP A 1 76 ? 27.688 21.766 12.273 1 30.05 76 ASP A N 1
ATOM 610 C CA . ASP A 1 76 ? 26.422 21.031 12.383 1 30.05 76 ASP A CA 1
ATOM 611 C C . ASP A 1 76 ? 26.672 19.531 12.477 1 30.05 76 ASP A C 1
ATOM 613 O O . ASP A 1 76 ? 27.188 18.922 11.531 1 30.05 76 ASP A O 1
ATOM 617 N N . PRO A 1 77 ? 26.906 19.125 13.68 1 30.89 77 PRO A N 1
ATOM 618 C CA . PRO A 1 77 ? 27.328 17.719 13.766 1 30.89 77 PRO A CA 1
ATOM 619 C C . PRO A 1 77 ? 26.547 16.828 12.797 1 30.89 77 PRO A C 1
ATOM 621 O O . PRO A 1 77 ? 26.938 15.664 12.594 1 30.89 77 PRO A O 1
ATOM 624 N N . TYR A 1 78 ? 25.391 17.422 12.445 1 29.06 78 TYR A N 1
ATOM 625 C CA . TYR A 1 78 ? 24.656 16.516 11.57 1 29.06 78 TYR A CA 1
ATOM 626 C C . TYR A 1 78 ? 25.016 16.75 10.109 1 29.06 78 TYR A C 1
ATOM 628 O O . TYR A 1 78 ? 24.469 16.109 9.211 1 29.06 78 TYR A O 1
ATOM 636 N N . LYS A 1 79 ? 25.625 17.969 9.562 1 33.25 79 LYS A N 1
ATOM 637 C CA . LYS A 1 79 ? 26.062 18.031 8.172 1 33.25 79 LYS A CA 1
ATOM 638 C C . LYS A 1 79 ? 27.266 17.125 7.926 1 33.25 79 LYS A C 1
ATOM 640 O O . LYS A 1 79 ? 27.922 17.234 6.895 1 33.25 79 LYS A O 1
ATOM 645 N N . ASP A 1 80 ? 28.359 16.984 8.922 1 27.5 80 ASP A N 1
ATOM 646 C CA . ASP A 1 80 ? 29.469 16.156 8.445 1 27.5 80 ASP A CA 1
ATOM 647 C C . ASP A 1 80 ? 28.984 15.102 7.453 1 27.5 80 ASP A C 1
ATOM 649 O O . ASP A 1 80 ? 27.953 14.461 7.676 1 27.5 80 ASP A O 1
ATOM 653 N N . GLY A 1 81 ? 29.453 15.156 6.105 1 29.61 81 GLY A N 1
ATOM 654 C CA . GLY A 1 81 ? 29.469 14.109 5.094 1 29.61 81 GLY A CA 1
ATOM 655 C C . GLY A 1 81 ? 29.359 12.719 5.676 1 29.61 81 GLY A C 1
ATOM 656 O O . GLY A 1 81 ? 28.484 11.938 5.266 1 29.61 81 GLY A O 1
ATOM 657 N N . GLN A 1 82 ? 30.641 12 5.867 1 28.09 82 GLN A N 1
ATOM 658 C CA . GLN A 1 82 ? 31.109 10.617 5.898 1 28.09 82 GLN A CA 1
ATOM 659 C C . GLN A 1 82 ? 30.438 9.836 7.027 1 28.09 82 GLN A C 1
ATOM 661 O O . GLN A 1 82 ? 29.922 8.742 6.809 1 28.09 82 GLN A O 1
ATOM 666 N N . ASN A 1 83 ? 31.172 9.727 8.281 1 28.19 83 ASN A N 1
ATOM 667 C CA . ASN A 1 83 ? 30.969 8.805 9.398 1 28.19 83 ASN A CA 1
ATOM 668 C C . ASN A 1 83 ? 29.844 9.266 10.312 1 28.19 83 ASN A C 1
ATOM 670 O O . ASN A 1 83 ? 29.5 8.578 11.273 1 28.19 83 ASN A O 1
ATOM 674 N N . GLY A 1 84 ? 29.781 10.578 10.766 1 30.75 84 GLY A N 1
ATOM 675 C CA . GLY A 1 84 ? 28.766 10.734 11.805 1 30.75 84 GLY A CA 1
ATOM 676 C C . GLY A 1 84 ? 27.344 10.711 11.258 1 30.75 84 GLY A C 1
ATOM 677 O O . GLY A 1 84 ? 26.828 11.742 10.844 1 30.75 84 GLY A O 1
ATOM 678 N N . THR A 1 85 ? 26.797 9.938 10.492 1 34.41 85 THR A N 1
ATOM 679 C CA . THR A 1 85 ? 25.5 9.422 10.031 1 34.41 85 THR A CA 1
ATOM 680 C C . THR A 1 85 ? 24.422 9.688 11.07 1 34.41 85 THR A C 1
ATOM 682 O O . THR A 1 85 ? 24.109 8.828 11.898 1 34.41 85 THR A O 1
ATOM 685 N N . GLY A 1 86 ? 24.297 10.742 11.75 1 37.66 86 GLY A N 1
ATOM 686 C CA . GLY A 1 86 ? 23.141 10.766 12.633 1 37.66 86 GLY A CA 1
ATOM 687 C C . GLY A 1 86 ? 21.828 10.469 11.906 1 37.66 86 GLY A C 1
ATOM 688 O O . GLY A 1 86 ? 21.219 11.359 11.328 1 37.66 86 GLY A O 1
ATOM 689 N N . THR A 1 87 ? 21.547 9.461 11.375 1 45.28 87 THR A N 1
ATOM 690 C CA . THR A 1 87 ? 20.391 8.82 10.75 1 45.28 87 THR A CA 1
ATOM 691 C C . THR A 1 87 ? 19.109 9.117 11.539 1 45.28 87 THR A C 1
ATOM 693 O O . THR A 1 87 ? 19.109 9.078 12.766 1 45.28 87 THR A O 1
ATOM 696 N N . ASP A 1 88 ? 18.266 10.266 11.086 1 59.12 88 ASP A N 1
ATOM 697 C CA . ASP A 1 88 ? 16.906 10.266 11.625 1 59.12 88 ASP A CA 1
ATOM 698 C C . ASP A 1 88 ? 16.5 8.883 12.109 1 59.12 88 ASP A C 1
ATOM 700 O O . ASP A 1 88 ? 16.391 7.945 11.32 1 59.12 88 ASP A O 1
ATOM 704 N N . PRO A 1 89 ? 16.656 8.891 13.508 1 61.59 89 PRO A N 1
ATOM 705 C CA . PRO A 1 89 ? 16.422 7.551 14.047 1 61.59 89 PRO A CA 1
ATOM 706 C C . PRO A 1 89 ? 15.133 6.93 13.539 1 61.59 89 PRO A C 1
ATOM 708 O O . PRO A 1 89 ? 15.008 5.703 13.492 1 61.59 89 PRO A O 1
ATOM 711 N N . LEU A 1 90 ? 14.18 7.922 13.195 1 73.56 90 LEU A N 1
ATOM 712 C CA . LEU A 1 90 ? 12.898 7.34 12.812 1 73.56 90 LEU A CA 1
ATOM 713 C C . LEU A 1 90 ? 12.781 7.219 11.297 1 73.56 90 LEU A C 1
ATOM 715 O O . LEU A 1 90 ? 11.922 6.492 10.789 1 73.56 90 LEU A O 1
ATOM 719 N N . ASP A 1 91 ? 13.672 7.766 10.602 1 73.31 91 ASP A N 1
ATOM 720 C CA . ASP A 1 91 ? 13.797 7.699 9.148 1 73.31 91 ASP A CA 1
ATOM 721 C C . ASP A 1 91 ? 12.445 7.914 8.469 1 73.31 91 ASP A C 1
ATOM 723 O O . ASP A 1 91 ? 12.086 7.18 7.547 1 73.31 91 ASP A O 1
ATOM 727 N N . ILE A 1 92 ? 11.648 8.789 8.992 1 84.5 92 ILE A N 1
ATOM 728 C CA . ILE A 1 92 ? 10.391 9.164 8.352 1 84.5 92 ILE A CA 1
ATOM 729 C C . ILE A 1 92 ? 10.664 10.094 7.172 1 84.5 92 ILE A C 1
ATOM 731 O O . ILE A 1 92 ? 11.438 11.047 7.289 1 84.5 92 ILE A O 1
ATOM 735 N N . ARG A 1 93 ? 10.148 9.727 5.988 1 80.56 93 ARG A N 1
ATOM 736 C CA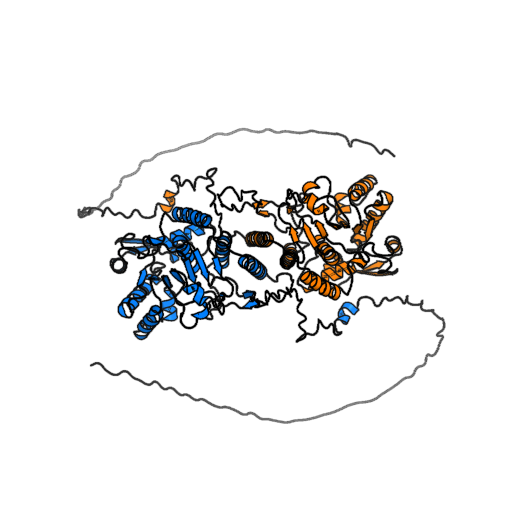 . ARG A 1 93 ? 10.406 10.57 4.82 1 80.56 93 ARG A CA 1
ATOM 737 C C . ARG A 1 93 ? 9.281 10.43 3.793 1 80.56 93 ARG A C 1
ATOM 739 O O . ARG A 1 93 ? 8.5 9.477 3.842 1 80.56 93 ARG A O 1
ATOM 746 N N . ILE A 1 94 ? 9.258 11.406 2.996 1 88.12 94 ILE A N 1
ATOM 747 C CA . ILE A 1 94 ? 8.445 11.297 1.79 1 88.12 94 ILE A CA 1
ATOM 748 C C . ILE A 1 94 ? 9 10.195 0.892 1 88.12 94 ILE A C 1
ATOM 750 O O . ILE A 1 94 ? 10.211 10.117 0.674 1 88.12 94 ILE A O 1
ATOM 754 N N . PHE A 1 95 ? 8.109 9.375 0.412 1 88 95 PHE A N 1
ATOM 755 C CA . PHE A 1 95 ? 8.562 8.273 -0.432 1 88 95 PHE A CA 1
ATOM 756 C C . PHE A 1 95 ? 9.117 8.797 -1.751 1 88 95 PHE A C 1
ATOM 758 O O . PHE A 1 95 ? 8.477 9.609 -2.424 1 88 95 PHE A O 1
ATOM 765 N N . PRO A 1 96 ? 10.281 8.336 -2.121 1 84 96 PRO A N 1
ATOM 766 C CA . PRO A 1 96 ? 10.906 8.828 -3.354 1 84 96 PRO A CA 1
ATOM 767 C C . PRO A 1 96 ? 10.117 8.445 -4.605 1 84 96 PRO A C 1
ATOM 769 O O . PRO A 1 96 ? 10.188 9.141 -5.621 1 84 96 PRO A O 1
ATOM 772 N N . SER A 1 97 ? 9.422 7.25 -4.523 1 87.44 97 SER A N 1
ATOM 773 C CA . SER A 1 97 ? 8.641 6.77 -5.656 1 87.44 97 SER A CA 1
ATOM 774 C C . SER A 1 97 ? 7.406 6.004 -5.195 1 87.44 97 SER A C 1
ATOM 776 O O . SER A 1 97 ? 7.305 5.633 -4.023 1 87.44 97 SER A O 1
ATOM 778 N N . THR A 1 98 ? 6.57 5.832 -6.137 1 89.62 98 THR A N 1
ATOM 779 C CA . THR A 1 98 ? 5.387 5.023 -5.863 1 89.62 98 THR A CA 1
ATOM 780 C C . THR A 1 98 ? 5.777 3.594 -5.508 1 89.62 98 THR A C 1
ATOM 782 O O . THR A 1 98 ? 5.137 2.959 -4.668 1 89.62 98 THR A O 1
ATOM 785 N N . ASN A 1 99 ? 6.832 3.109 -6.129 1 88.5 99 ASN A N 1
ATOM 786 C CA . ASN A 1 99 ? 7.309 1.764 -5.828 1 88.5 99 ASN A CA 1
ATOM 787 C C . ASN A 1 99 ? 7.77 1.644 -4.375 1 88.5 99 ASN A C 1
ATOM 789 O O . ASN A 1 99 ? 7.516 0.63 -3.723 1 88.5 99 ASN A O 1
ATOM 793 N N . ASP A 1 100 ? 8.438 2.672 -3.912 1 87.75 100 ASP A N 1
ATOM 794 C CA . ASP A 1 100 ? 8.875 2.672 -2.52 1 87.75 100 ASP A CA 1
ATOM 795 C C . ASP A 1 100 ? 7.684 2.721 -1.567 1 87.75 100 ASP A C 1
ATOM 797 O O . ASP A 1 100 ? 7.703 2.088 -0.509 1 87.75 100 ASP A O 1
ATOM 801 N N . GLN A 1 101 ? 6.758 3.49 -1.97 1 91 101 GLN A N 1
ATOM 802 C CA . GLN A 1 101 ? 5.527 3.584 -1.19 1 91 101 GLN A CA 1
ATOM 803 C C . GLN A 1 101 ? 4.82 2.234 -1.114 1 91 101 GLN A C 1
ATOM 805 O O . GLN A 1 101 ? 4.445 1.784 -0.03 1 91 101 GLN A O 1
ATOM 810 N N . LEU A 1 102 ? 4.68 1.582 -2.217 1 93.31 102 LEU A N 1
ATOM 811 C CA . LEU A 1 102 ? 4.051 0.267 -2.275 1 93.31 102 LEU A CA 1
ATOM 812 C C . LEU A 1 102 ? 4.852 -0.754 -1.475 1 93.31 102 LEU A C 1
ATOM 814 O O . LEU A 1 102 ? 4.277 -1.549 -0.726 1 93.31 102 LEU A O 1
ATOM 818 N N . LEU A 1 103 ? 6.176 -0.656 -1.666 1 90.75 103 LEU A N 1
ATOM 819 C CA . LEU A 1 103 ? 7.051 -1.559 -0.923 1 90.75 103 LEU A CA 1
ATOM 820 C C . LEU A 1 103 ? 6.812 -1.43 0.579 1 90.75 103 LEU A C 1
ATOM 822 O O . LEU A 1 103 ? 6.672 -2.436 1.277 1 90.75 103 LEU A O 1
ATOM 826 N N . TYR A 1 104 ? 6.754 -0.248 1.101 1 89.44 104 TYR A N 1
ATOM 827 C CA . TYR A 1 104 ? 6.512 0.009 2.516 1 89.44 104 TYR A CA 1
ATOM 828 C C . TYR A 1 104 ? 5.16 -0.552 2.949 1 89.44 104 TYR A C 1
ATOM 830 O O . TYR A 1 104 ? 5.07 -1.264 3.951 1 89.44 104 TYR A O 1
ATOM 838 N N . LEU A 1 105 ? 4.133 -0.247 2.188 1 92.56 105 LEU A N 1
ATOM 839 C CA . LEU A 1 105 ? 2.775 -0.624 2.559 1 92.56 105 LEU A CA 1
ATOM 840 C C . LEU A 1 105 ? 2.602 -2.139 2.52 1 92.56 105 LEU A C 1
ATOM 842 O O . LEU A 1 105 ? 1.997 -2.723 3.422 1 92.56 105 LEU A O 1
ATOM 846 N N . TYR A 1 106 ? 3.105 -2.818 1.498 1 93.12 106 TYR A N 1
ATOM 847 C CA . TYR A 1 106 ? 3.029 -4.273 1.434 1 93.12 106 TYR A CA 1
ATOM 848 C C . TYR A 1 106 ? 3.744 -4.91 2.619 1 93.12 106 TYR A C 1
ATOM 850 O O . TYR A 1 106 ? 3.254 -5.883 3.199 1 93.12 106 TYR A O 1
ATOM 858 N N . ASN A 1 107 ? 4.945 -4.359 2.918 1 89.38 107 ASN A N 1
ATOM 859 C CA . ASN A 1 107 ? 5.672 -4.871 4.074 1 89.38 107 ASN A CA 1
ATOM 860 C C . ASN A 1 107 ? 4.84 -4.77 5.352 1 89.38 107 ASN A C 1
ATOM 862 O O . ASN A 1 107 ? 4.793 -5.715 6.141 1 89.38 107 ASN A O 1
ATOM 866 N N . LYS A 1 108 ? 4.172 -3.654 5.531 1 89.19 108 LYS A N 1
ATOM 867 C CA . LYS A 1 108 ? 3.359 -3.467 6.73 1 89.19 108 LYS A CA 1
ATOM 868 C C . LYS A 1 108 ? 2.158 -4.406 6.73 1 89.19 108 LYS A C 1
ATOM 870 O O . LYS A 1 108 ? 1.806 -4.973 7.77 1 89.19 108 LYS A O 1
ATOM 875 N N . VAL A 1 109 ? 1.542 -4.605 5.578 1 91.19 109 VAL A N 1
ATOM 876 C CA . VAL A 1 109 ? 0.365 -5.461 5.469 1 91.19 109 VAL A CA 1
ATOM 877 C C . VAL A 1 109 ? 0.751 -6.91 5.746 1 91.19 109 VAL A C 1
ATOM 879 O O . VAL A 1 109 ? 0.057 -7.613 6.484 1 91.19 109 VAL A O 1
ATOM 882 N N . LEU A 1 110 ? 1.891 -7.332 5.254 1 92.44 110 LEU A N 1
ATOM 883 C CA . LEU A 1 110 ? 2.283 -8.734 5.324 1 92.44 110 LEU A CA 1
ATOM 884 C C . LEU A 1 110 ? 2.951 -9.039 6.66 1 92.44 110 LEU A C 1
ATOM 886 O O . LEU A 1 110 ? 3.107 -10.211 7.027 1 92.44 110 LEU A O 1
ATOM 890 N N . SER A 1 111 ? 3.334 -8 7.402 1 85.25 111 SER A N 1
ATOM 891 C CA . SER A 1 111 ? 3.951 -8.203 8.711 1 85.25 111 SER A CA 1
ATOM 892 C C . SER A 1 111 ? 2.896 -8.406 9.789 1 85.25 111 SER A C 1
ATOM 894 O O . SER A 1 111 ? 3.219 -8.82 10.906 1 85.25 111 SER A O 1
ATOM 896 N N . ALA A 1 112 ? 1.664 -8.164 9.523 1 84.69 112 ALA A N 1
ATOM 897 C CA . ALA A 1 112 ? 0.579 -8.344 10.484 1 84.69 112 ALA A CA 1
ATOM 898 C C . ALA A 1 112 ? 0.292 -9.828 10.711 1 84.69 112 ALA A C 1
ATOM 900 O O . ALA A 1 112 ? 0.591 -10.664 9.852 1 84.69 112 ALA A O 1
ATOM 901 N N . PRO A 1 113 ? -0.199 -10.188 11.891 1 87.12 113 PRO A N 1
ATOM 902 C CA . PRO A 1 113 ? -0.555 -11.586 12.141 1 87.12 113 PRO A CA 1
ATOM 903 C C . PRO A 1 113 ? -1.523 -12.141 11.094 1 87.12 113 PRO A C 1
ATOM 905 O O . PRO A 1 113 ? -2.355 -11.406 10.562 1 87.12 113 PRO A O 1
ATOM 908 N N . TRP A 1 114 ? -1.378 -13.406 10.852 1 91.38 114 TRP A N 1
ATOM 909 C CA . TRP A 1 114 ? -2.184 -14.07 9.828 1 91.38 114 TRP A CA 1
ATOM 910 C C . TRP A 1 114 ? -2.969 -15.234 10.43 1 91.38 114 TRP A C 1
ATOM 912 O O . TRP A 1 114 ? -2.455 -15.969 11.281 1 91.38 114 TRP A O 1
ATOM 922 N N . MET A 1 115 ? -4.207 -15.406 9.992 1 92.94 115 MET A N 1
ATOM 923 C CA . MET A 1 115 ? -5.039 -16.547 10.375 1 92.94 115 MET A CA 1
ATOM 924 C C . MET A 1 115 ? -5.75 -17.125 9.156 1 92.94 115 MET A C 1
ATOM 926 O O . MET A 1 115 ? -6.242 -16.391 8.305 1 92.94 115 MET A O 1
ATOM 930 N N . PRO A 1 116 ? -5.801 -18.469 9.102 1 95.12 116 PRO A N 1
ATOM 931 C CA . PRO A 1 116 ? -6.523 -19.078 7.988 1 95.12 116 PRO A CA 1
ATOM 932 C C . PRO A 1 116 ? -8.031 -18.844 8.07 1 95.12 116 PRO A C 1
ATOM 934 O O . PRO A 1 116 ? -8.594 -18.797 9.164 1 95.12 116 PRO A O 1
ATOM 937 N N . ASN A 1 117 ? -8.648 -18.672 6.957 1 94.19 117 ASN A N 1
ATOM 938 C CA . ASN A 1 117 ? -10.102 -18.594 6.812 1 94.19 117 ASN A CA 1
ATOM 939 C C . ASN A 1 117 ? -10.625 -19.625 5.805 1 94.19 117 ASN A C 1
ATOM 941 O O . ASN A 1 117 ? -10.711 -19.328 4.613 1 94.19 117 ASN A O 1
ATOM 945 N N . TYR A 1 118 ? -11.055 -20.703 6.301 1 94.81 118 TYR A N 1
ATOM 946 C CA . TYR A 1 118 ? -11.438 -21.844 5.465 1 94.81 118 TYR A CA 1
ATOM 947 C C . TYR A 1 118 ? -12.734 -21.547 4.715 1 94.81 118 TYR A C 1
ATOM 949 O O . TYR A 1 118 ? -12.969 -22.094 3.635 1 94.81 118 TYR A O 1
ATOM 957 N N . LYS A 1 119 ? -13.5 -20.703 5.277 1 91.88 119 LYS A N 1
ATOM 958 C CA . LYS A 1 119 ? -14.734 -20.328 4.598 1 91.88 119 LYS A CA 1
ATOM 959 C C . LYS A 1 119 ? -14.453 -19.531 3.33 1 91.88 119 LYS A C 1
ATOM 961 O O . LYS A 1 119 ? -15.055 -19.766 2.283 1 91.88 119 LYS A O 1
ATOM 966 N N . ASN A 1 120 ? -13.516 -18.531 3.428 1 91.62 120 ASN A N 1
ATOM 967 C CA . ASN A 1 120 ? -13.117 -17.766 2.256 1 91.62 120 ASN A CA 1
ATOM 968 C C . ASN A 1 120 ? -12.508 -18.656 1.178 1 91.62 120 ASN A C 1
ATOM 970 O O . ASN A 1 120 ? -12.781 -18.469 -0.011 1 91.62 120 ASN A O 1
ATOM 974 N N . LEU A 1 121 ? -11.75 -19.609 1.604 1 94.88 121 LEU A N 1
ATOM 975 C CA . LEU A 1 121 ? -11.133 -20.516 0.65 1 94.88 121 LEU A CA 1
ATOM 976 C C . LEU A 1 121 ? -12.188 -21.359 -0.062 1 94.88 121 LEU A C 1
ATOM 978 O O . LEU A 1 121 ? -12.125 -21.531 -1.281 1 94.88 121 LEU A O 1
ATOM 982 N N . ALA A 1 122 ? -13.141 -21.844 0.702 1 94.62 122 ALA A N 1
ATOM 983 C CA . ALA A 1 122 ? -14.211 -22.641 0.116 1 94.62 122 ALA A CA 1
ATOM 984 C C . ALA A 1 122 ? -15.016 -21.828 -0.895 1 94.62 122 ALA A C 1
ATOM 986 O O . ALA A 1 122 ? -15.375 -22.344 -1.96 1 94.62 122 ALA A O 1
ATOM 987 N N . SER A 1 123 ? -15.242 -20.609 -0.518 1 90.44 123 SER A N 1
ATOM 988 C CA . SER A 1 123 ? -15.977 -19.734 -1.416 1 90.44 123 SER A CA 1
ATOM 989 C C . SER A 1 123 ? -15.211 -19.5 -2.713 1 90.44 123 SER A C 1
ATOM 991 O O . SER A 1 123 ? -15.797 -19.5 -3.799 1 90.44 123 SER A O 1
ATOM 993 N N . PHE A 1 124 ? -14.008 -19.297 -2.635 1 93.81 124 PHE A N 1
ATOM 994 C CA . PHE A 1 124 ? -13.172 -19.094 -3.816 1 93.81 124 PHE A CA 1
ATOM 995 C C . PHE A 1 124 ? -13.164 -20.344 -4.688 1 93.81 124 PHE A C 1
ATOM 997 O O . PHE A 1 124 ? -13.281 -20.25 -5.914 1 93.81 124 PHE A O 1
ATOM 1004 N N . ARG A 1 125 ? -13.016 -21.484 -4.035 1 95 125 ARG A N 1
ATOM 1005 C CA . ARG A 1 125 ? -12.992 -22.734 -4.766 1 95 125 ARG A CA 1
ATOM 1006 C C . ARG A 1 125 ? -14.258 -22.922 -5.59 1 95 125 ARG A C 1
ATOM 1008 O O . ARG A 1 125 ? -14.203 -23.391 -6.73 1 95 125 ARG A O 1
ATOM 1015 N N . ASP A 1 126 ? -15.289 -22.547 -4.988 1 92.69 126 ASP A N 1
ATOM 1016 C CA . ASP A 1 126 ? -16.578 -22.703 -5.668 1 92.69 126 ASP A CA 1
ATOM 1017 C C . ASP A 1 126 ? -16.641 -21.828 -6.914 1 92.69 126 ASP A C 1
ATOM 1019 O O . ASP A 1 126 ? -16.984 -22.297 -8 1 92.69 126 ASP A O 1
ATOM 1023 N N . VAL A 1 127 ? -16.281 -20.578 -6.77 1 89.56 127 VAL A N 1
ATOM 1024 C CA . VAL A 1 127 ? -16.297 -19.641 -7.883 1 89.56 127 VAL A CA 1
ATOM 1025 C C . VAL A 1 127 ? -15.289 -20.078 -8.945 1 89.56 127 VAL A C 1
ATOM 1027 O O . VAL A 1 127 ? -15.586 -20.062 -10.141 1 89.56 127 VAL A O 1
ATOM 1030 N N . PHE A 1 128 ? -14.164 -20.453 -8.461 1 91.75 128 PHE A N 1
ATOM 1031 C CA . PHE A 1 128 ? -13.086 -20.891 -9.336 1 91.75 128 PHE A CA 1
ATOM 1032 C C . PHE A 1 128 ? -13.492 -22.094 -10.156 1 91.75 128 PHE A C 1
ATOM 1034 O O . PHE A 1 128 ? -13.312 -22.125 -11.375 1 91.75 128 PHE A O 1
ATOM 1041 N N . PHE A 1 129 ? -14.094 -23.094 -9.555 1 93 129 PHE A N 1
ATOM 1042 C CA . PHE A 1 129 ? -14.547 -24.328 -10.203 1 93 129 PHE A CA 1
ATOM 1043 C C . PHE A 1 129 ? -15.594 -24 -11.273 1 93 129 PHE A C 1
ATOM 1045 O O . PHE A 1 129 ? -15.469 -24.453 -12.414 1 93 129 PHE A O 1
ATOM 1052 N N . ARG A 1 130 ? -16.453 -23.156 -10.945 1 90.62 130 ARG A N 1
ATOM 1053 C CA . ARG A 1 130 ? -17.547 -22.828 -11.852 1 90.62 130 ARG A CA 1
ATOM 1054 C C . ARG A 1 130 ? -17.047 -22 -13.039 1 90.62 130 ARG A C 1
ATOM 1056 O O . ARG A 1 130 ? -17.5 -22.188 -14.172 1 90.62 130 ARG A O 1
ATOM 1063 N N . ARG A 1 131 ? -16.094 -21.219 -12.711 1 90.44 131 ARG A N 1
ATOM 1064 C CA . ARG A 1 131 ? -15.648 -20.266 -13.742 1 90.44 131 ARG A CA 1
ATOM 1065 C C . ARG A 1 131 ? -14.531 -20.875 -14.586 1 90.44 131 ARG A C 1
ATOM 1067 O O . ARG A 1 131 ? -14.164 -20.312 -15.625 1 90.44 131 ARG A O 1
ATOM 1074 N N . THR A 1 132 ? -14.039 -21.938 -14.188 1 92.25 132 THR A N 1
ATOM 1075 C CA . THR A 1 132 ? -13.062 -22.656 -15 1 92.25 132 THR A CA 1
ATOM 1076 C C . THR A 1 132 ? -13.695 -23.891 -15.633 1 92.25 132 THR A C 1
ATOM 1078 O O . THR A 1 132 ? -13.062 -24.953 -15.695 1 92.25 132 THR A O 1
ATOM 1081 N N . LYS A 1 133 ? -14.93 -23.797 -16 1 88.75 133 LYS A N 1
ATOM 1082 C CA . LYS A 1 133 ? -15.68 -24.797 -16.766 1 88.75 133 LYS A CA 1
ATOM 1083 C C . LYS A 1 133 ? -15.773 -26.109 -16 1 88.75 133 LYS A C 1
ATOM 1085 O O . LYS A 1 133 ? -15.641 -27.188 -16.594 1 88.75 133 LYS A O 1
ATOM 1090 N N . ASN A 1 134 ? -15.734 -26.016 -14.734 1 89.19 134 ASN A N 1
ATOM 1091 C CA . ASN A 1 134 ? -15.898 -27.141 -13.82 1 89.19 134 ASN A CA 1
ATOM 1092 C C . ASN A 1 134 ? -14.734 -28.125 -13.922 1 89.19 134 ASN A C 1
ATOM 1094 O O . ASN A 1 134 ? -14.906 -29.312 -13.711 1 89.19 134 ASN A O 1
ATOM 1098 N N . MET A 1 135 ? -13.625 -27.609 -14.398 1 93 135 MET A N 1
ATOM 1099 C CA . MET A 1 135 ? -12.414 -28.438 -14.414 1 93 135 MET A CA 1
ATOM 1100 C C . MET A 1 135 ? -11.797 -28.516 -13.023 1 93 135 MET A C 1
ATOM 1102 O O . MET A 1 135 ? -11.5 -27.484 -12.406 1 93 135 MET A O 1
ATOM 1106 N N . THR A 1 136 ? -11.625 -29.703 -12.555 1 93.94 136 THR A N 1
ATOM 1107 C CA . THR A 1 136 ? -10.945 -29.875 -11.273 1 93.94 136 THR A CA 1
ATOM 1108 C C . THR A 1 136 ? -9.43 -29.922 -11.469 1 93.94 136 THR A C 1
ATOM 1110 O O . THR A 1 136 ? -8.945 -30.562 -12.406 1 93.94 136 THR A O 1
ATOM 1113 N N . THR A 1 137 ? -8.766 -29.203 -10.633 1 95.19 137 THR A N 1
ATOM 1114 C CA . THR A 1 137 ? -7.309 -29.266 -10.672 1 95.19 137 THR A CA 1
ATOM 1115 C C . THR A 1 137 ? -6.824 -30.703 -10.562 1 95.19 137 THR A C 1
ATOM 1117 O O . THR A 1 137 ? -5.906 -31.125 -11.273 1 95.19 137 THR A O 1
ATOM 1120 N N . GLN A 1 138 ? -7.398 -31.594 -9.828 1 96.12 138 GLN A N 1
ATOM 1121 C CA . GLN A 1 138 ? -7.023 -32.969 -9.562 1 96.12 138 GLN A CA 1
ATOM 1122 C C . GLN A 1 138 ? -6.996 -33.781 -10.852 1 96.12 138 GLN A C 1
ATOM 1124 O O . GLN A 1 138 ? -6.117 -34.625 -11.039 1 96.12 138 GLN A O 1
ATOM 1129 N N . ASP A 1 139 ? -7.848 -33.438 -11.703 1 96.62 139 ASP A N 1
ATOM 1130 C CA . ASP A 1 139 ? -8 -34.312 -12.867 1 96.62 139 ASP A CA 1
ATOM 1131 C C . ASP A 1 139 ? -7.473 -33.625 -14.133 1 96.62 139 ASP A C 1
ATOM 1133 O O . ASP A 1 139 ? -7.16 -34.281 -15.117 1 96.62 139 ASP A O 1
ATOM 1137 N N . GLU A 1 140 ? -7.371 -32.312 -14.047 1 97.62 140 GLU A N 1
ATOM 1138 C CA . GLU A 1 140 ? -7.238 -31.594 -15.32 1 97.62 140 GLU A CA 1
ATOM 1139 C C . GLU A 1 140 ? -5.887 -30.906 -15.422 1 97.62 140 GLU A C 1
ATOM 1141 O O . GLU A 1 140 ? -5.59 -30.266 -16.438 1 97.62 140 GLU A O 1
ATOM 1146 N N . VAL A 1 141 ? -5.039 -31.016 -14.453 1 97.5 141 VAL A N 1
ATOM 1147 C CA . VAL A 1 141 ? -3.783 -30.266 -14.453 1 97.5 141 VAL A CA 1
ATOM 1148 C C . VAL A 1 141 ? -2.846 -30.828 -15.516 1 97.5 141 VAL A C 1
ATOM 1150 O O . VAL A 1 141 ? -1.98 -30.125 -16.031 1 97.5 141 VAL A O 1
ATOM 1153 N N . ILE A 1 142 ? -3.008 -32.156 -15.859 1 97.81 142 ILE A N 1
ATOM 1154 C CA . ILE A 1 142 ? -2.189 -32.812 -16.875 1 97.81 142 ILE A CA 1
ATOM 1155 C C . ILE A 1 142 ? -3.088 -33.562 -17.859 1 97.81 142 ILE A C 1
ATOM 1157 O O . ILE A 1 142 ? -4.238 -33.875 -17.547 1 97.81 142 ILE A O 1
ATOM 1161 N N . LEU A 1 143 ? -2.514 -33.781 -19.031 1 97.56 143 LEU A N 1
ATOM 1162 C CA . LEU A 1 143 ? -3.207 -34.656 -19.984 1 97.56 143 LEU A CA 1
ATOM 1163 C C . LEU A 1 143 ? -3.219 -36.094 -19.5 1 97.56 143 LEU A C 1
ATOM 1165 O O . LEU A 1 143 ? -2.221 -36.594 -18.969 1 97.56 143 LEU A O 1
ATOM 1169 N N . ASN A 1 144 ? -4.242 -36.719 -19.672 1 97.56 144 ASN A N 1
ATOM 1170 C CA . ASN A 1 144 ? -4.449 -38.156 -19.391 1 97.56 144 ASN A CA 1
ATOM 1171 C C . ASN A 1 144 ? -5.523 -38.75 -20.281 1 97.56 144 ASN A C 1
ATOM 1173 O O . ASN A 1 144 ? -6.199 -38.031 -21.016 1 97.56 144 ASN A O 1
ATOM 1177 N N . HIS A 1 145 ? -5.73 -40.031 -20.25 1 97.62 145 HIS A N 1
ATOM 1178 C CA . HIS A 1 145 ? -6.613 -40.719 -21.188 1 97.62 145 HIS A CA 1
ATOM 1179 C C . HIS A 1 145 ? -8.078 -40.406 -20.891 1 97.62 145 HIS A C 1
ATOM 1181 O O . HIS A 1 145 ? -8.953 -40.688 -21.719 1 97.62 145 HIS A O 1
ATOM 1187 N N . ARG A 1 146 ? -8.32 -39.75 -19.766 1 96.69 146 ARG A N 1
ATOM 1188 C CA . ARG A 1 146 ? -9.695 -39.406 -19.406 1 96.69 146 ARG A CA 1
ATOM 1189 C C . ARG A 1 146 ? -10.102 -38.062 -19.969 1 96.69 146 ARG A C 1
ATOM 1191 O O . ARG A 1 146 ? -11.289 -37.75 -20.078 1 96.69 146 ARG A O 1
ATOM 1198 N N . ASN A 1 147 ? -9.039 -37.281 -20.359 1 96.5 147 ASN A N 1
ATOM 1199 C CA . ASN A 1 147 ? -9.438 -35.906 -20.719 1 96.5 147 ASN A CA 1
ATOM 1200 C C . ASN A 1 147 ? -9.008 -35.594 -22.156 1 96.5 147 ASN A C 1
ATOM 1202 O O . ASN A 1 147 ? -9.266 -34.469 -22.641 1 96.5 147 ASN A O 1
ATOM 1206 N N . VAL A 1 148 ? -8.344 -36.562 -22.766 1 97.19 148 VAL A N 1
ATOM 1207 C CA . VAL A 1 148 ? -7.969 -36.312 -24.156 1 97.19 148 VAL A CA 1
ATOM 1208 C C . VAL A 1 148 ? -8.055 -37.594 -24.953 1 97.19 148 VAL A C 1
ATOM 1210 O O . VAL A 1 148 ? -7.84 -38.688 -24.422 1 97.19 148 VAL A O 1
ATOM 1213 N N . ARG A 1 149 ? -8.391 -37.531 -26.266 1 96.56 149 ARG A N 1
ATOM 1214 C CA . ARG A 1 149 ? -8.469 -38.656 -27.203 1 96.56 149 ARG A CA 1
ATOM 1215 C C . ARG A 1 149 ? -7.645 -38.375 -28.453 1 96.56 149 ARG A C 1
ATOM 1217 O O . ARG A 1 149 ? -7.234 -37.25 -28.703 1 96.56 149 ARG A O 1
ATOM 1224 N N . LEU A 1 150 ? -7.398 -39.469 -29.141 1 96.38 150 LEU A N 1
ATOM 1225 C CA . LEU A 1 150 ? -6.688 -39.375 -30.406 1 96.38 150 LEU A CA 1
ATOM 1226 C C . LEU A 1 150 ? -7.422 -38.438 -31.359 1 96.38 150 LEU A C 1
ATOM 1228 O O . LEU A 1 150 ? -8.641 -38.531 -31.516 1 96.38 150 LEU A O 1
ATOM 1232 N N . GLY A 1 151 ? -6.695 -37.469 -31.875 1 95.06 151 GLY A N 1
ATOM 1233 C CA . GLY A 1 151 ? -7.27 -36.594 -32.875 1 95.06 151 GLY A CA 1
ATOM 1234 C C . GLY A 1 151 ? -7.883 -35.344 -32.281 1 95.06 151 GLY A C 1
ATOM 1235 O O . GLY A 1 151 ? -8.242 -34.406 -33.031 1 95.06 151 GLY A O 1
ATOM 1236 N N . ASP A 1 152 ? -7.973 -35.281 -30.953 1 96.31 152 ASP A N 1
ATOM 1237 C CA . ASP A 1 152 ? -8.477 -34.062 -30.344 1 96.31 152 ASP A CA 1
ATOM 1238 C C . ASP A 1 152 ? -7.598 -32.875 -30.703 1 96.31 152 ASP A C 1
ATOM 1240 O O . ASP A 1 152 ? -6.398 -33.031 -30.938 1 96.31 152 ASP A O 1
ATOM 1244 N N . SER A 1 153 ? -8.203 -31.688 -30.828 1 95.75 153 SER A N 1
ATOM 1245 C CA . SER A 1 153 ? -7.492 -30.438 -31.078 1 95.75 153 SER A CA 1
ATOM 1246 C C . SER A 1 153 ? -7.297 -29.656 -29.781 1 95.75 153 SER A C 1
ATOM 1248 O O . SER A 1 153 ? -8.266 -29.172 -29.188 1 95.75 153 SER A O 1
ATOM 1250 N N . LEU A 1 154 ? -6.051 -29.562 -29.359 1 96.12 154 LEU A N 1
ATOM 1251 C CA . LEU A 1 154 ? -5.727 -28.797 -28.156 1 96.12 154 LEU A CA 1
ATOM 1252 C C . LEU A 1 154 ? -5.184 -27.422 -28.516 1 96.12 154 LEU A C 1
ATOM 1254 O O . LEU A 1 154 ? -4.301 -27.297 -29.375 1 96.12 154 LEU A O 1
ATOM 1258 N N . PRO A 1 155 ? -5.707 -26.391 -27.875 1 95 155 PRO A N 1
ATOM 1259 C CA . PRO A 1 155 ? -5.184 -25.047 -28.156 1 95 155 PRO A CA 1
ATOM 1260 C C . PRO A 1 155 ? -3.768 -24.844 -27.625 1 95 155 PRO A C 1
ATOM 1262 O O . PRO A 1 155 ? -3.439 -25.344 -26.531 1 95 155 PRO A O 1
ATOM 1265 N N . TYR A 1 156 ? -2.939 -24.125 -28.391 1 93.69 156 TYR A N 1
ATOM 1266 C CA . TYR A 1 156 ? -1.652 -23.688 -27.875 1 93.69 156 TYR A CA 1
ATOM 1267 C C . TYR A 1 156 ? -1.833 -22.594 -26.828 1 93.69 156 TYR A C 1
ATOM 1269 O O . TYR A 1 156 ? -2.104 -21.438 -27.156 1 93.69 156 TYR A O 1
ATOM 1277 N N . ALA A 1 157 ? -1.602 -22.953 -25.562 1 91.12 157 ALA A N 1
ATOM 1278 C CA . ALA A 1 157 ? -1.987 -22.125 -24.422 1 91.12 157 ALA A CA 1
ATOM 1279 C C . ALA A 1 157 ? -1.269 -20.766 -24.469 1 91.12 157 ALA A C 1
ATOM 1281 O O . ALA A 1 157 ? -1.895 -19.719 -24.297 1 91.12 157 ALA A O 1
ATOM 1282 N N . PHE A 1 158 ? 0.054 -20.688 -24.734 1 88.62 158 PHE A N 1
ATOM 1283 C CA . PHE A 1 158 ? 0.828 -19.453 -24.672 1 88.62 158 PHE A CA 1
ATOM 1284 C C . PHE A 1 158 ? 0.627 -18.625 -25.922 1 88.62 158 PHE A C 1
ATOM 1286 O O . PHE A 1 158 ? 0.366 -17.422 -25.859 1 88.62 158 PHE A O 1
ATOM 1293 N N . THR A 1 159 ? 0.638 -19.281 -27.062 1 86.5 159 THR A N 1
ATOM 1294 C CA . THR A 1 159 ? 0.497 -18.609 -28.344 1 86.5 159 THR A CA 1
ATOM 1295 C C . THR A 1 159 ? -0.864 -17.922 -28.453 1 86.5 159 THR A C 1
ATOM 1297 O O . THR A 1 159 ? -0.958 -16.781 -28.891 1 86.5 159 THR A O 1
ATOM 1300 N N . ASN A 1 160 ? -1.819 -18.578 -28.016 1 86.62 160 ASN A N 1
ATOM 1301 C CA . ASN A 1 160 ? -3.176 -18.078 -28.188 1 86.62 160 ASN A CA 1
ATOM 1302 C C . ASN A 1 160 ? -3.498 -16.984 -27.172 1 86.62 160 ASN A C 1
ATOM 1304 O O . ASN A 1 160 ? -4.379 -16.156 -27.406 1 86.62 160 ASN A O 1
ATOM 1308 N N . THR A 1 161 ? -2.869 -17.016 -26.047 1 81 161 THR A N 1
ATOM 1309 C CA . THR A 1 161 ? -3.057 -15.961 -25.062 1 81 161 THR A CA 1
ATOM 1310 C C . THR A 1 161 ? -2.41 -14.664 -25.531 1 81 161 THR A C 1
ATOM 1312 O O . THR A 1 161 ? -2.924 -13.578 -25.25 1 81 161 THR A O 1
ATOM 1315 N N . MET A 1 162 ? -1.367 -14.719 -26.234 1 74.69 162 MET A N 1
ATOM 1316 C CA . MET A 1 162 ? -0.605 -13.555 -26.656 1 74.69 162 MET A CA 1
ATOM 1317 C C . MET A 1 162 ? -1.136 -13.008 -27.984 1 74.69 162 MET A C 1
ATOM 1319 O O . MET A 1 162 ? -0.805 -11.891 -28.375 1 74.69 162 MET A O 1
ATOM 1323 N N . SER A 1 163 ? -1.948 -13.859 -28.547 1 73.5 163 SER A N 1
ATOM 1324 C CA . SER A 1 163 ? -2.383 -13.477 -29.891 1 73.5 163 SER A CA 1
ATOM 1325 C C . SER A 1 163 ? -3.289 -12.258 -29.844 1 73.5 163 SER A C 1
ATOM 1327 O O . SER A 1 163 ? -4.234 -12.195 -29.062 1 73.5 163 SER A O 1
ATOM 1329 N N . LYS A 1 164 ? -2.939 -11.328 -30.625 1 65.94 164 LYS A N 1
ATOM 1330 C CA . LYS A 1 164 ? -3.705 -10.086 -30.703 1 65.94 164 LYS A CA 1
ATOM 1331 C C . LYS A 1 164 ? -4.672 -10.109 -31.891 1 65.94 164 LYS A C 1
ATOM 1333 O O . LYS A 1 164 ? -5.664 -9.383 -31.891 1 65.94 164 LYS A O 1
ATOM 1338 N N . ASP A 1 165 ? -4.375 -10.867 -32.812 1 68.31 165 ASP A N 1
ATOM 1339 C CA . ASP A 1 165 ? -5.098 -10.836 -34.094 1 68.31 165 ASP A CA 1
ATOM 1340 C C . ASP A 1 165 ? -6.312 -11.758 -34.062 1 68.31 165 ASP A C 1
ATOM 1342 O O . ASP A 1 165 ? -7.004 -11.922 -35.062 1 68.31 165 ASP A O 1
ATOM 1346 N N . GLY A 1 166 ? -6.527 -12.406 -33.031 1 74.56 166 GLY A N 1
ATOM 1347 C CA . GLY A 1 166 ? -7.719 -13.227 -32.875 1 74.56 166 GLY A CA 1
ATOM 1348 C C . GLY A 1 166 ? -7.566 -14.617 -33.469 1 74.56 166 GLY A C 1
ATOM 1349 O O . GLY A 1 166 ? -8.438 -15.469 -33.281 1 74.56 166 GLY A O 1
ATOM 1350 N N . VAL A 1 167 ? -6.457 -14.883 -34.156 1 76.75 167 VAL A N 1
ATOM 1351 C CA . VAL A 1 167 ? -6.242 -16.203 -34.719 1 76.75 167 VAL A CA 1
ATOM 1352 C C . VAL A 1 167 ? -5.812 -17.188 -33.656 1 76.75 167 VAL A C 1
ATOM 1354 O O . VAL A 1 167 ? -4.934 -16.875 -32.844 1 76.75 167 VAL A O 1
ATOM 1357 N N . LYS A 1 168 ? -6.477 -18.375 -33.656 1 87.56 168 LYS A N 1
ATOM 1358 C CA . LYS A 1 168 ? -6.145 -19.406 -32.688 1 87.56 168 LYS A CA 1
ATOM 1359 C C . LYS A 1 168 ? -5.469 -20.594 -33.375 1 87.56 168 LYS A C 1
ATOM 1361 O O . LYS A 1 168 ? -5.836 -20.984 -34.469 1 87.56 168 LYS A O 1
ATOM 1366 N N . TYR A 1 169 ? -4.414 -21.078 -32.75 1 90.5 169 TYR A N 1
ATOM 1367 C CA . TYR A 1 169 ? -3.639 -22.234 -33.188 1 90.5 169 TYR A CA 1
ATOM 1368 C C . TYR A 1 169 ? -3.877 -23.438 -32.312 1 90.5 169 TYR A C 1
ATOM 1370 O O . TYR A 1 169 ? -4.09 -23.297 -31.109 1 90.5 169 TYR A O 1
ATOM 1378 N N . TYR A 1 170 ? -3.816 -24.594 -32.969 1 94.5 170 TYR A N 1
ATOM 1379 C CA . TYR A 1 170 ? -4.168 -25.797 -32.25 1 94.5 170 TYR A CA 1
ATOM 1380 C C . TYR A 1 170 ? -3.172 -26.922 -32.531 1 94.5 170 TYR A C 1
ATOM 1382 O O . TYR A 1 170 ? -2.52 -26.922 -33.594 1 94.5 170 TYR A O 1
ATOM 1390 N N . PHE A 1 171 ? -3.023 -27.75 -31.625 1 94.88 171 PHE A N 1
ATOM 1391 C CA . PHE A 1 171 ? -2.256 -28.984 -31.719 1 94.88 171 PHE A CA 1
ATOM 1392 C C . PHE A 1 171 ? -3.18 -30.188 -31.828 1 94.88 171 PHE A C 1
ATOM 1394 O O . PHE A 1 171 ? -4.078 -30.375 -31 1 94.88 171 PHE A O 1
ATOM 1401 N N . ASN A 1 172 ? -2.932 -31.078 -32.844 1 94.81 172 ASN A N 1
ATOM 1402 C CA . ASN A 1 172 ? -3.691 -32.312 -32.969 1 94.81 172 ASN A CA 1
ATOM 1403 C C . ASN A 1 172 ? -3.029 -33.469 -32.188 1 94.81 172 ASN A C 1
ATOM 1405 O O . ASN A 1 172 ? -1.882 -33.812 -32.469 1 94.81 172 ASN A O 1
ATOM 1409 N N . VAL A 1 173 ? -3.822 -34 -31.328 1 96.12 173 VAL A N 1
ATOM 1410 C CA . VAL A 1 173 ? -3.277 -35.062 -30.469 1 96.12 173 VAL A CA 1
ATOM 1411 C C . VAL A 1 173 ? -2.91 -36.281 -31.312 1 96.12 173 VAL A C 1
ATOM 1413 O O . VAL A 1 173 ? -3.744 -36.812 -32.062 1 96.12 173 VAL A O 1
ATOM 1416 N N . THR A 1 174 ? -1.722 -36.688 -31.188 1 93.31 174 THR A N 1
ATOM 1417 C CA . THR A 1 174 ? -1.199 -37.844 -31.922 1 93.31 174 THR A CA 1
ATOM 1418 C C . THR A 1 174 ? -1.122 -39.062 -31.031 1 93.31 174 THR A C 1
ATOM 1420 O O . THR A 1 174 ? -1.282 -38.969 -29.812 1 93.31 174 THR A O 1
ATOM 1423 N N . GLN A 1 175 ? -0.938 -40.188 -31.703 1 94.38 175 GLN A N 1
ATOM 1424 C CA . GLN A 1 175 ? -0.75 -41.406 -30.938 1 94.38 175 GLN A CA 1
ATOM 1425 C C . GLN A 1 175 ? 0.484 -41.312 -30.031 1 94.38 175 GLN A C 1
ATOM 1427 O O . GLN A 1 175 ? 0.501 -41.875 -28.938 1 94.38 175 GLN A O 1
ATOM 1432 N N . GLU A 1 176 ? 1.488 -40.594 -30.469 1 89.31 176 GLU A N 1
ATOM 1433 C CA . GLU A 1 176 ? 2.713 -40.406 -29.688 1 89.31 176 GLU A CA 1
ATOM 1434 C C . GLU A 1 176 ? 2.424 -39.719 -28.359 1 89.31 176 GLU A C 1
ATOM 1436 O O . GLU A 1 176 ? 2.963 -40.125 -27.328 1 89.31 176 GLU A O 1
ATOM 1441 N N . ILE A 1 177 ? 1.587 -38.781 -28.375 1 91.44 177 ILE A N 1
ATOM 1442 C CA . ILE A 1 177 ? 1.209 -38.062 -27.156 1 91.44 177 ILE A CA 1
ATOM 1443 C C . ILE A 1 177 ? 0.409 -39 -26.25 1 91.44 177 ILE A C 1
ATOM 1445 O O . ILE A 1 177 ? 0.668 -39.094 -25.047 1 91.44 177 ILE A O 1
ATOM 1449 N N . LEU A 1 178 ? -0.528 -39.719 -26.797 1 94.88 178 LEU A N 1
ATOM 1450 C CA . LEU A 1 178 ? -1.39 -40.594 -26.016 1 94.88 178 LEU A CA 1
ATOM 1451 C C . LEU A 1 178 ? -0.571 -41.688 -25.328 1 94.88 178 LEU A C 1
ATOM 1453 O O . LEU A 1 178 ? -0.906 -42.125 -24.219 1 94.88 178 LEU A O 1
ATOM 1457 N N . ASP A 1 179 ? 0.494 -42.062 -26 1 90.88 179 ASP A N 1
ATOM 1458 C CA . ASP A 1 179 ? 1.345 -43.094 -25.453 1 90.88 179 ASP A CA 1
ATOM 1459 C C . ASP A 1 179 ? 2.152 -42.562 -24.266 1 90.88 179 ASP A C 1
ATOM 1461 O O . ASP A 1 179 ? 2.645 -43.375 -23.453 1 90.88 179 ASP A O 1
ATOM 1465 N N . GLU A 1 180 ? 2.281 -41.25 -24.125 1 88.94 180 GLU A N 1
ATOM 1466 C CA . GLU A 1 180 ? 3.17 -40.656 -23.141 1 88.94 180 GLU A CA 1
ATOM 1467 C C . GLU A 1 180 ? 2.383 -40.125 -21.938 1 88.94 180 GLU A C 1
ATOM 1469 O O . GLU A 1 180 ? 2.971 -39.656 -20.969 1 88.94 180 GLU A O 1
ATOM 1474 N N . ILE A 1 181 ? 1.093 -40.25 -21.953 1 94.75 181 ILE A N 1
ATOM 1475 C CA . ILE A 1 181 ? 0.296 -39.656 -20.875 1 94.75 181 ILE A CA 1
ATOM 1476 C C . ILE A 1 181 ? -0.328 -40.781 -20.031 1 94.75 181 ILE A C 1
ATOM 1478 O O . ILE A 1 181 ? -0.539 -41.906 -20.531 1 94.75 181 ILE A O 1
ATOM 1482 N N . PRO A 1 182 ? -0.569 -40.594 -18.781 1 95.38 182 PRO A N 1
ATOM 1483 C CA . PRO A 1 182 ? -1.135 -41.625 -17.906 1 95.38 182 PRO A CA 1
ATOM 1484 C C . PRO A 1 182 ? -2.619 -41.875 -18.172 1 95.38 182 PRO A C 1
ATOM 1486 O O . PRO A 1 182 ? -3.268 -41.094 -18.859 1 95.38 182 PRO A O 1
ATOM 1489 N N . VAL A 1 183 ? -3.09 -42.938 -17.625 1 96.75 183 VAL A N 1
ATOM 1490 C CA . VAL A 1 183 ? -4.504 -43.281 -17.766 1 96.75 183 VAL A CA 1
ATOM 1491 C C . VAL A 1 183 ? -5.355 -42.25 -17.031 1 96.75 183 VAL A C 1
ATOM 1493 O O . VAL A 1 183 ? -6.375 -41.781 -17.562 1 96.75 183 VAL A O 1
ATOM 1496 N N . ALA A 1 184 ? -4.91 -41.938 -15.805 1 96.62 184 ALA A N 1
ATOM 1497 C CA . ALA A 1 184 ? -5.555 -40.938 -14.984 1 96.62 184 ALA A CA 1
ATOM 1498 C C . ALA A 1 184 ? -4.52 -40.062 -14.266 1 96.62 184 ALA A C 1
ATOM 1500 O O . ALA A 1 184 ? -3.365 -40.469 -14.109 1 96.62 184 ALA A O 1
ATOM 1501 N N . SER A 1 185 ? -4.938 -38.875 -13.914 1 96.5 185 SER A N 1
ATOM 1502 C CA . SER A 1 185 ? -4.055 -38 -13.148 1 96.5 185 SER A CA 1
ATOM 1503 C C . SER A 1 185 ? -3.664 -38.656 -11.82 1 96.5 185 SER A C 1
ATOM 1505 O O . SER A 1 185 ? -4.52 -39.188 -11.102 1 96.5 185 SER A O 1
ATOM 1507 N N . PRO A 1 186 ? -2.383 -38.594 -11.477 1 95.81 186 PRO A N 1
ATOM 1508 C CA . PRO A 1 186 ? -1.97 -39.125 -10.172 1 95.81 186 PRO A CA 1
ATOM 1509 C C . PRO A 1 186 ? -2.545 -38.312 -9.008 1 95.81 186 PRO A C 1
ATOM 1511 O O . PRO A 1 186 ? -2.482 -38.75 -7.859 1 95.81 186 PRO A O 1
ATOM 1514 N N . LEU A 1 187 ? -3.119 -37.156 -9.273 1 97.38 187 LEU A N 1
ATOM 1515 C CA . LEU A 1 187 ? -3.67 -36.281 -8.234 1 97.38 187 LEU A CA 1
ATOM 1516 C C . LEU A 1 187 ? -5.168 -36.531 -8.078 1 97.38 187 LEU A C 1
ATOM 1518 O O . LEU A 1 187 ? -5.805 -35.906 -7.207 1 97.38 187 LEU A O 1
ATOM 1522 N N . SER A 1 188 ? -5.73 -37.438 -8.891 1 96.31 188 SER A N 1
ATOM 1523 C CA . SER A 1 188 ? -7.172 -37.656 -8.859 1 96.31 188 SER A CA 1
ATOM 1524 C C . SER A 1 188 ? -7.641 -38.062 -7.465 1 96.31 188 SER A C 1
ATOM 1526 O O . SER A 1 188 ? -7.098 -39 -6.871 1 96.31 188 SER A O 1
ATOM 1528 N N . GLY A 1 189 ? -8.555 -37.25 -6.945 1 94.31 189 GLY A N 1
ATOM 1529 C CA . GLY A 1 189 ? -9.156 -37.562 -5.66 1 94.31 189 GLY A CA 1
ATOM 1530 C C . GLY A 1 189 ? -8.266 -37.188 -4.484 1 94.31 189 GLY A C 1
ATOM 1531 O O . GLY A 1 189 ? -8.602 -37.5 -3.332 1 94.31 189 GLY A O 1
ATOM 1532 N N . LYS A 1 190 ? -7.188 -36.594 -4.695 1 96.44 190 LYS A N 1
ATOM 1533 C CA . LYS A 1 190 ? -6.254 -36.281 -3.611 1 96.44 190 LYS A CA 1
ATOM 1534 C C . LYS A 1 190 ? -6.484 -34.875 -3.062 1 96.44 190 LYS A C 1
ATOM 1536 O O . LYS A 1 190 ? -7.016 -34.031 -3.762 1 96.44 190 LYS A O 1
ATOM 1541 N N . ALA A 1 191 ? -6.215 -34.75 -1.799 1 96.56 191 ALA A N 1
ATOM 1542 C CA . ALA A 1 191 ? -6.188 -33.5 -1.076 1 96.56 191 ALA A CA 1
ATOM 1543 C C . ALA A 1 191 ? -5.098 -33.5 -0.007 1 96.56 191 ALA A C 1
ATOM 1545 O O . ALA A 1 191 ? -4.742 -34.531 0.524 1 96.56 191 ALA A O 1
ATOM 1546 N N . PHE A 1 192 ? -4.602 -32.344 0.263 1 98.12 192 PHE A N 1
ATOM 1547 C CA . PHE A 1 192 ? -3.51 -32.25 1.223 1 98.12 192 PHE A CA 1
ATOM 1548 C C . PHE A 1 192 ? -3.818 -31.188 2.285 1 98.12 192 PHE A C 1
ATOM 1550 O O . PHE A 1 192 ? -4.582 -30.25 2.039 1 98.12 192 PHE A O 1
ATOM 1557 N N . ARG A 1 193 ? -3.24 -31.359 3.451 1 97.44 193 ARG A N 1
ATOM 1558 C CA . ARG A 1 193 ? -3.512 -30.438 4.547 1 97.44 193 ARG A CA 1
ATOM 1559 C C . ARG A 1 193 ? -2.75 -29.125 4.363 1 97.44 193 ARG A C 1
ATOM 1561 O O . ARG A 1 193 ? -3.342 -28.047 4.402 1 97.44 193 ARG A O 1
ATOM 1568 N N . ARG A 1 194 ? -1.453 -29.25 4.195 1 98.12 194 ARG A N 1
ATOM 1569 C CA . ARG A 1 194 ? -0.613 -28.078 4.047 1 98.12 194 ARG A CA 1
ATOM 1570 C C . ARG A 1 194 ? 0.335 -28.219 2.859 1 98.12 194 ARG A C 1
ATOM 1572 O O . ARG A 1 194 ? 0.974 -29.266 2.697 1 98.12 194 ARG A O 1
ATOM 1579 N N . CYS A 1 195 ? 0.292 -27.203 2.072 1 98.81 195 CYS A N 1
ATOM 1580 C CA . CYS A 1 195 ? 1.188 -27.172 0.921 1 98.81 195 CYS A CA 1
ATOM 1581 C C . CYS A 1 195 ? 2.102 -25.953 0.97 1 98.81 195 CYS A C 1
ATOM 1583 O O . CYS A 1 195 ? 1.722 -24.906 1.502 1 98.81 195 CYS A O 1
ATOM 1585 N N . SER A 1 196 ? 3.307 -26.125 0.45 1 98.88 196 SER A N 1
ATOM 1586 C CA . SER A 1 196 ? 4.223 -25.031 0.163 1 98.88 196 SER A CA 1
ATOM 1587 C C . SER A 1 196 ? 4.359 -24.797 -1.339 1 98.88 196 SER A C 1
ATOM 1589 O O . SER A 1 196 ? 4.477 -25.75 -2.109 1 98.88 196 SER A O 1
ATOM 1591 N N . VAL A 1 197 ? 4.223 -23.609 -1.717 1 98.94 197 VAL A N 1
ATOM 1592 C CA . VAL A 1 197 ? 4.523 -23.188 -3.084 1 98.94 197 VAL A CA 1
ATOM 1593 C C . VAL A 1 197 ? 5.797 -22.359 -3.104 1 98.94 197 VAL A C 1
ATOM 1595 O O . VAL A 1 197 ? 5.867 -21.312 -2.459 1 98.94 197 VAL A O 1
ATOM 1598 N N . VAL A 1 198 ? 6.77 -22.797 -3.83 1 98.75 198 VAL A N 1
ATOM 1599 C CA . VAL A 1 198 ? 8.07 -22.141 -3.838 1 98.75 198 VAL A CA 1
ATOM 1600 C C . VAL A 1 198 ? 8.273 -21.422 -5.172 1 98.75 198 VAL A C 1
ATOM 1602 O O . VAL A 1 198 ? 8.406 -22.062 -6.215 1 98.75 198 VAL A O 1
ATOM 1605 N N . GLY A 1 199 ? 8.289 -20.062 -5.133 1 97.81 199 GLY A N 1
ATOM 1606 C CA . GLY A 1 199 ? 8.609 -19.25 -6.289 1 97.81 199 GLY A CA 1
ATOM 1607 C C . GLY A 1 199 ? 10.102 -19.016 -6.461 1 97.81 199 GLY A C 1
ATOM 1608 O O . GLY A 1 199 ? 10.914 -19.719 -5.852 1 97.81 199 GLY A O 1
ATOM 1609 N N . ASN A 1 200 ? 10.422 -18.047 -7.285 1 96.44 200 ASN A N 1
ATOM 1610 C CA . ASN A 1 200 ? 11.82 -17.922 -7.68 1 96.44 200 ASN A CA 1
ATOM 1611 C C . ASN A 1 200 ? 12.438 -16.625 -7.168 1 96.44 200 ASN A C 1
ATOM 1613 O O . ASN A 1 200 ? 13.633 -16.391 -7.363 1 96.44 200 ASN A O 1
ATOM 1617 N N . SER A 1 201 ? 11.703 -15.828 -6.52 1 96.88 201 SER A N 1
ATOM 1618 C CA . SER A 1 201 ? 12.188 -14.5 -6.16 1 96.88 201 SER A CA 1
ATOM 1619 C C . SER A 1 201 ? 13.422 -14.594 -5.262 1 96.88 201 SER A C 1
ATOM 1621 O O . SER A 1 201 ? 13.508 -15.469 -4.402 1 96.88 201 SER A O 1
ATOM 1623 N N . GLY A 1 202 ? 14.273 -13.586 -5.438 1 96.56 202 GLY A N 1
ATOM 1624 C CA . GLY A 1 202 ? 15.453 -13.461 -4.598 1 96.56 202 GLY A CA 1
ATOM 1625 C C . GLY A 1 202 ? 15.125 -13.203 -3.139 1 96.56 202 GLY A C 1
ATOM 1626 O O . GLY A 1 202 ? 15.992 -13.312 -2.271 1 96.56 202 GLY A O 1
ATOM 1627 N N . ILE A 1 203 ? 13.883 -13.008 -2.807 1 95.56 203 ILE A N 1
ATOM 1628 C CA . ILE A 1 203 ? 13.477 -12.75 -1.43 1 95.56 203 ILE A CA 1
ATOM 1629 C C . ILE A 1 203 ? 13.781 -13.977 -0.568 1 95.56 203 ILE A C 1
ATOM 1631 O O . ILE A 1 203 ? 13.82 -13.883 0.661 1 95.56 203 ILE A O 1
ATOM 1635 N N . LEU A 1 204 ? 14.008 -15.148 -1.183 1 96.94 204 LEU A N 1
ATOM 1636 C CA . LEU A 1 204 ? 14.297 -16.391 -0.475 1 96.94 204 LEU A CA 1
ATOM 1637 C C . LEU A 1 204 ? 15.742 -16.422 0.016 1 96.94 204 LEU A C 1
ATOM 1639 O O . LEU A 1 204 ? 16.094 -17.219 0.882 1 96.94 204 LEU A O 1
ATOM 1643 N N . GLN A 1 205 ? 16.531 -15.57 -0.612 1 94.62 205 GLN A N 1
ATOM 1644 C CA . GLN A 1 205 ? 17.938 -15.586 -0.208 1 94.62 205 GLN A CA 1
ATOM 1645 C C . GLN A 1 205 ? 18.094 -15.203 1.263 1 94.62 205 GLN A C 1
ATOM 1647 O O . GLN A 1 205 ? 17.594 -14.164 1.697 1 94.62 205 GLN A O 1
ATOM 1652 N N . ASP A 1 206 ? 18.688 -16.047 2.01 1 92.38 206 ASP A N 1
ATOM 1653 C CA . ASP A 1 206 ? 18.984 -15.867 3.43 1 92.38 206 ASP A CA 1
ATOM 1654 C C . ASP A 1 206 ? 17.688 -15.875 4.254 1 92.38 206 ASP A C 1
ATOM 1656 O O . ASP A 1 206 ? 17.656 -15.336 5.359 1 92.38 206 ASP A O 1
ATOM 1660 N N . SER A 1 207 ? 16.641 -16.438 3.715 1 94.69 207 SER A N 1
ATOM 1661 C CA . SER A 1 207 ? 15.359 -16.469 4.418 1 94.69 207 SER A CA 1
ATOM 1662 C C . SER A 1 207 ? 15.32 -17.594 5.445 1 94.69 207 SER A C 1
ATOM 1664 O O . SER A 1 207 ? 14.5 -17.562 6.371 1 94.69 207 SER A O 1
ATOM 1666 N N . LYS A 1 208 ? 16.125 -18.641 5.27 1 97.19 208 LYS A N 1
ATOM 1667 C CA . LYS A 1 208 ? 16.203 -19.812 6.137 1 97.19 208 LYS A CA 1
ATOM 1668 C C . LYS A 1 208 ? 14.844 -20.5 6.227 1 97.19 208 LYS A C 1
ATOM 1670 O O . LYS A 1 208 ? 14.484 -21.047 7.273 1 97.19 208 LYS A O 1
ATOM 1675 N N . CYS A 1 209 ? 14.078 -20.516 5.125 1 98.06 209 CYS A N 1
ATOM 1676 C CA . CYS A 1 209 ? 12.734 -21.078 5.141 1 98.06 209 CYS A CA 1
ATOM 1677 C C . CYS A 1 209 ? 12.742 -22.516 4.672 1 98.06 209 CYS A C 1
ATOM 1679 O O . CYS A 1 209 ? 11.688 -23.156 4.578 1 98.06 209 CYS A O 1
ATOM 1681 N N . GLY A 1 210 ? 13.914 -23.062 4.406 1 98.44 210 GLY A N 1
ATOM 1682 C CA . GLY A 1 210 ? 14.008 -24.391 3.818 1 98.44 210 GLY A CA 1
ATOM 1683 C C . GLY A 1 210 ? 13.289 -25.453 4.633 1 98.44 210 GLY A C 1
ATOM 1684 O O . GLY A 1 210 ? 12.469 -26.203 4.098 1 98.44 210 GLY A O 1
ATOM 1685 N N . LYS A 1 211 ? 13.539 -25.516 5.898 1 98.06 211 LYS A N 1
ATOM 1686 C CA . LYS A 1 211 ? 12.938 -26.516 6.766 1 98.06 211 LYS A CA 1
ATOM 1687 C C . LYS A 1 211 ? 11.422 -26.359 6.809 1 98.06 211 LYS A C 1
ATOM 1689 O O . LYS A 1 211 ? 10.688 -27.359 6.773 1 98.06 211 LYS A O 1
ATOM 1694 N N . GLU A 1 212 ? 10.984 -25.156 6.93 1 98.19 212 GLU A N 1
ATOM 1695 C CA . GLU A 1 212 ? 9.547 -24.906 6.961 1 98.19 212 GLU A CA 1
ATOM 1696 C C . GLU A 1 212 ? 8.883 -25.328 5.652 1 98.19 212 GLU A C 1
ATOM 1698 O O . GLU A 1 212 ? 7.816 -25.938 5.668 1 98.19 212 GLU A O 1
ATOM 1703 N N . ILE A 1 213 ? 9.477 -25 4.562 1 98.69 213 ILE A N 1
ATOM 1704 C CA . ILE A 1 213 ? 8.977 -25.391 3.248 1 98.69 213 ILE A CA 1
ATOM 1705 C C . ILE A 1 213 ? 8.836 -26.906 3.172 1 98.69 213 ILE A C 1
ATOM 1707 O O . ILE A 1 213 ? 7.781 -27.422 2.791 1 98.69 213 ILE A O 1
ATOM 1711 N N . ASP A 1 214 ? 9.844 -27.625 3.639 1 98.56 214 ASP A N 1
ATOM 1712 C CA . ASP A 1 214 ? 9.906 -29.078 3.498 1 98.56 214 ASP A CA 1
ATOM 1713 C C . ASP A 1 214 ? 8.961 -29.766 4.477 1 98.56 214 ASP A C 1
ATOM 1715 O O . ASP A 1 214 ? 8.695 -30.953 4.348 1 98.56 214 ASP A O 1
ATOM 1719 N N . SER A 1 215 ? 8.438 -29.031 5.426 1 98.25 215 SER A N 1
ATOM 1720 C CA . SER A 1 215 ? 7.551 -29.625 6.418 1 98.25 215 SER A CA 1
ATOM 1721 C C . SER A 1 215 ? 6.145 -29.812 5.859 1 98.25 215 SER A C 1
ATOM 1723 O O . SER A 1 215 ? 5.332 -30.531 6.438 1 98.25 215 SER A O 1
ATOM 1725 N N . ALA A 1 216 ? 5.805 -29.219 4.773 1 98.69 216 ALA A N 1
ATOM 1726 C CA . ALA A 1 216 ? 4.484 -29.344 4.164 1 98.69 216 ALA A CA 1
ATOM 1727 C C . ALA A 1 216 ? 4.242 -30.75 3.643 1 98.69 216 ALA A C 1
ATOM 1729 O O . ALA A 1 216 ? 5.191 -31.484 3.354 1 98.69 216 ALA A O 1
ATOM 1730 N N . GLU A 1 217 ? 2.998 -31.094 3.578 1 98.62 217 GLU A N 1
ATOM 1731 C CA . GLU A 1 217 ? 2.619 -32.406 3.018 1 98.62 217 GLU A CA 1
ATOM 1732 C C . GLU A 1 217 ? 2.902 -32.438 1.519 1 98.62 217 GLU A C 1
ATOM 1734 O O . GLU A 1 217 ? 3.303 -33.5 0.996 1 98.62 217 GLU A O 1
ATOM 1739 N N . PHE A 1 218 ? 2.705 -31.453 0.838 1 98.75 218 PHE A N 1
ATOM 1740 C CA . PHE A 1 218 ? 2.896 -31.344 -0.604 1 98.75 218 PHE A CA 1
ATOM 1741 C C . PHE A 1 218 ? 3.619 -30.062 -0.964 1 98.75 218 PHE A C 1
ATOM 1743 O O . PHE A 1 218 ? 3.232 -28.969 -0.516 1 98.75 218 PHE A O 1
ATOM 1750 N N . VAL A 1 219 ? 4.691 -30.125 -1.804 1 98.88 219 VAL A N 1
ATOM 1751 C CA . VAL A 1 219 ? 5.492 -28.953 -2.143 1 98.88 219 VAL A CA 1
ATOM 1752 C C . VAL A 1 219 ? 5.496 -28.75 -3.654 1 98.88 219 VAL A C 1
ATOM 1754 O O . VAL A 1 219 ? 5.898 -29.656 -4.406 1 98.88 219 VAL A O 1
ATOM 1757 N N . PHE A 1 220 ? 5.031 -27.625 -4.09 1 98.75 220 PHE A N 1
ATOM 1758 C CA . PHE A 1 220 ? 5.121 -27.172 -5.473 1 98.75 220 PHE A CA 1
ATOM 1759 C C . PHE A 1 220 ? 6.375 -26.344 -5.695 1 98.75 220 PHE A C 1
ATOM 1761 O O . PHE A 1 220 ? 6.66 -25.422 -4.922 1 98.75 220 PHE A O 1
ATOM 1768 N N . ARG A 1 221 ? 7.094 -26.625 -6.762 1 98 221 ARG A N 1
ATOM 1769 C CA . ARG A 1 221 ? 8.273 -25.828 -7.086 1 98 221 ARG A CA 1
ATOM 1770 C C . ARG A 1 221 ? 8.219 -25.344 -8.531 1 98 221 ARG A C 1
ATOM 1772 O O . ARG A 1 221 ? 7.84 -26.094 -9.43 1 98 221 ARG A O 1
ATOM 1779 N N . SER A 1 222 ? 8.672 -24.062 -8.68 1 95.56 222 SER A N 1
ATOM 1780 C CA . SER A 1 222 ? 8.609 -23.484 -10.016 1 95.56 222 SER A CA 1
ATOM 1781 C C . SER A 1 222 ? 9.984 -23.484 -10.688 1 95.56 222 SER A C 1
ATOM 1783 O O . SER A 1 222 ? 10.969 -23.047 -10.086 1 95.56 222 SER A O 1
ATOM 1785 N N . ASN A 1 223 ? 10.109 -24.047 -11.883 1 92.56 223 ASN A N 1
ATOM 1786 C CA . ASN A 1 223 ? 11.148 -23.859 -12.891 1 92.56 223 ASN A CA 1
ATOM 1787 C C . ASN A 1 223 ? 12.43 -24.609 -12.531 1 92.56 223 ASN A C 1
ATOM 1789 O O . ASN A 1 223 ? 13.5 -24.281 -13.039 1 92.56 223 ASN A O 1
ATOM 1793 N N . VAL A 1 224 ? 12.375 -25.469 -11.609 1 95 224 VAL A N 1
ATOM 1794 C CA . VAL A 1 224 ? 13.391 -26.453 -11.281 1 95 224 VAL A CA 1
ATOM 1795 C C . VAL A 1 224 ? 14.734 -25.766 -11.078 1 95 224 VAL A C 1
ATOM 1797 O O . VAL A 1 224 ? 15.734 -26.172 -11.688 1 95 224 VAL A O 1
ATOM 1800 N N . PRO A 1 225 ? 14.844 -24.844 -10.219 1 94.44 225 PRO A N 1
ATOM 1801 C CA . PRO A 1 225 ? 16.172 -24.328 -9.891 1 94.44 225 PRO A CA 1
ATOM 1802 C C . PRO A 1 225 ? 17.078 -25.391 -9.266 1 94.44 225 PRO A C 1
ATOM 1804 O O . PRO A 1 225 ? 16.594 -26.453 -8.859 1 94.44 225 PRO A O 1
ATOM 1807 N N . PRO A 1 226 ? 18.484 -25.062 -9.336 1 93.44 226 PRO A N 1
ATOM 1808 C CA . PRO A 1 226 ? 19.328 -25.969 -8.555 1 93.44 226 PRO A CA 1
ATOM 1809 C C . PRO A 1 226 ? 18.906 -26.047 -7.09 1 93.44 226 PRO A C 1
ATOM 1811 O O . PRO A 1 226 ? 18.609 -25.016 -6.473 1 93.44 226 PRO A O 1
ATOM 1814 N N . LEU A 1 227 ? 18.859 -27.266 -6.492 1 95.06 227 LEU A N 1
ATOM 1815 C CA . LEU A 1 227 ? 18.297 -27.438 -5.156 1 95.06 227 LEU A CA 1
ATOM 1816 C C . LEU A 1 227 ? 19.391 -27.359 -4.098 1 95.06 227 LEU A C 1
ATOM 1818 O O . LEU A 1 227 ? 19.266 -26.625 -3.119 1 95.06 227 LEU A O 1
ATOM 1822 N N . ARG A 1 228 ? 20.5 -28.016 -4.215 1 92.56 228 ARG A N 1
ATOM 1823 C CA . ARG A 1 228 ? 21.453 -28.328 -3.162 1 92.56 228 ARG A CA 1
ATOM 1824 C C . ARG A 1 228 ? 22.062 -27.047 -2.59 1 92.56 228 ARG A C 1
ATOM 1826 O O . ARG A 1 228 ? 22.125 -26.875 -1.371 1 92.56 228 ARG A O 1
ATOM 1833 N N . PRO A 1 229 ? 22.422 -26.062 -3.408 1 94.81 229 PRO A N 1
ATOM 1834 C CA . PRO A 1 229 ? 23.047 -24.875 -2.844 1 94.81 229 PRO A CA 1
ATOM 1835 C C . PRO A 1 229 ? 22.062 -24 -2.062 1 94.81 229 PRO A C 1
ATOM 1837 O O . PRO A 1 229 ? 22.484 -23.125 -1.3 1 94.81 229 PRO A O 1
ATOM 1840 N N . PHE A 1 230 ? 20.797 -24.297 -2.211 1 97.38 230 P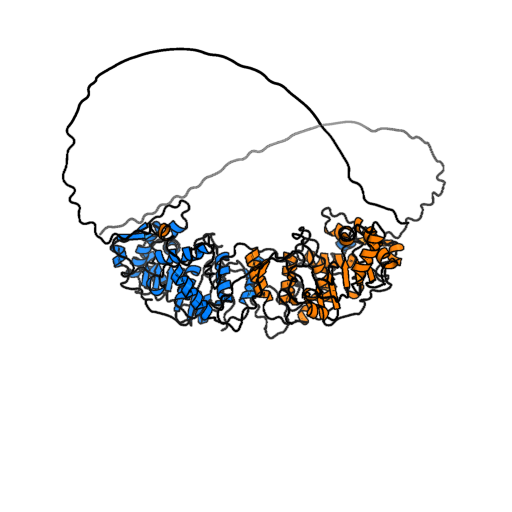HE A N 1
ATOM 1841 C CA . PHE A 1 230 ? 19.828 -23.344 -1.669 1 97.38 230 PHE A CA 1
ATOM 1842 C C . PHE A 1 230 ? 18.891 -24.047 -0.696 1 97.38 230 PHE A C 1
ATOM 1844 O O . PHE A 1 230 ? 17.828 -23.5 -0.364 1 97.38 230 PHE A O 1
ATOM 1851 N N . VAL A 1 231 ? 19.219 -25.188 -0.198 1 97.75 231 VAL A N 1
ATOM 1852 C CA . VAL A 1 231 ? 18.359 -26.031 0.616 1 97.75 231 VAL A CA 1
ATOM 1853 C C . VAL A 1 231 ? 18 -25.312 1.909 1 97.75 231 VAL A C 1
ATOM 1855 O O . VAL A 1 231 ? 16.875 -25.453 2.412 1 97.75 231 VAL A O 1
ATOM 1858 N N . VAL A 1 232 ? 18.875 -24.5 2.443 1 97.75 232 VAL A N 1
ATOM 1859 C CA . VAL A 1 232 ? 18.641 -23.812 3.713 1 97.75 232 VAL A CA 1
ATOM 1860 C C . VAL A 1 232 ? 17.531 -22.781 3.549 1 97.75 232 VAL A C 1
ATOM 1862 O O . VAL A 1 232 ? 16.703 -22.594 4.453 1 97.75 232 VAL A O 1
ATOM 1865 N N . ASP A 1 233 ? 17.438 -22.156 2.393 1 98 233 ASP A N 1
ATOM 1866 C CA . ASP A 1 233 ? 16.5 -21.078 2.156 1 98 233 ASP A CA 1
ATOM 1867 C C . ASP A 1 233 ? 15.242 -21.578 1.447 1 98 233 ASP A C 1
ATOM 1869 O O . ASP A 1 233 ? 14.133 -21.141 1.747 1 98 233 ASP A O 1
ATOM 1873 N N . ALA A 1 234 ? 15.414 -22.562 0.541 1 98.25 234 ALA A N 1
ATOM 1874 C CA . ALA A 1 234 ? 14.32 -22.891 -0.368 1 98.25 234 ALA A CA 1
ATOM 1875 C C . ALA A 1 234 ? 13.867 -24.328 -0.186 1 98.25 234 ALA A C 1
ATOM 1877 O O . ALA A 1 234 ? 12.891 -24.766 -0.808 1 98.25 234 ALA A O 1
ATOM 1878 N N . GLY A 1 235 ? 14.508 -25.125 0.648 1 98.12 235 GLY A N 1
ATOM 1879 C CA . GLY A 1 235 ? 14.148 -26.516 0.857 1 98.12 235 GLY A CA 1
ATOM 1880 C C . GLY A 1 235 ? 14.555 -27.422 -0.293 1 98.12 235 GLY A C 1
ATOM 1881 O O . GLY A 1 235 ? 15.211 -26.969 -1.235 1 98.12 235 GLY A O 1
ATOM 1882 N N . ARG A 1 236 ? 14.18 -28.656 -0.153 1 97.19 236 ARG A N 1
ATOM 1883 C CA . ARG A 1 236 ? 14.57 -29.656 -1.155 1 97.19 236 ARG A CA 1
ATOM 1884 C C . ARG A 1 236 ? 13.375 -30.5 -1.581 1 97.19 236 ARG A C 1
ATOM 1886 O O . ARG A 1 236 ? 13.352 -31.047 -2.684 1 97.19 236 ARG A O 1
ATOM 1893 N N . LYS A 1 237 ? 12.484 -30.625 -0.745 1 98.19 237 LYS A N 1
ATOM 1894 C CA . LYS A 1 237 ? 11.312 -31.453 -1.024 1 98.19 237 LYS A CA 1
ATOM 1895 C C . LYS A 1 237 ? 10.547 -30.938 -2.24 1 98.19 237 LYS A C 1
ATOM 1897 O O . LYS A 1 237 ? 10.43 -29.734 -2.436 1 98.19 237 LYS A O 1
ATOM 1902 N N . SER A 1 238 ? 10.117 -31.797 -3.072 1 97.94 238 SER A N 1
ATOM 1903 C CA . SER A 1 238 ? 9.281 -31.453 -4.223 1 97.94 238 SER A CA 1
ATOM 1904 C C . SER A 1 238 ? 8.273 -32.562 -4.512 1 97.94 238 SER A C 1
ATOM 1906 O O . SER A 1 238 ? 8.586 -33.75 -4.371 1 97.94 238 SER A O 1
ATOM 1908 N N . ASN A 1 239 ? 7.07 -32.219 -4.77 1 98.44 239 ASN A N 1
ATOM 1909 C CA . ASN A 1 239 ? 6.027 -33.156 -5.176 1 98.44 239 ASN A CA 1
ATOM 1910 C C . ASN A 1 239 ? 5.523 -32.875 -6.582 1 98.44 239 ASN A C 1
ATOM 1912 O O . ASN A 1 239 ? 5.195 -33.781 -7.336 1 98.44 239 ASN A O 1
ATOM 1916 N N . LEU A 1 240 ? 5.406 -31.672 -6.953 1 98.38 240 LEU A N 1
ATOM 1917 C CA . LEU A 1 240 ? 5.141 -31.219 -8.312 1 98.38 240 LEU A CA 1
ATOM 1918 C C . LEU A 1 240 ? 6.051 -30.047 -8.68 1 98.38 240 LEU A C 1
ATOM 1920 O O . LEU A 1 240 ? 6.012 -29 -8.031 1 98.38 240 LEU A O 1
ATOM 1924 N N . SER A 1 241 ? 6.852 -30.266 -9.656 1 98 241 SER A N 1
ATOM 1925 C CA . SER A 1 241 ? 7.742 -29.234 -10.156 1 98 241 SER A CA 1
ATOM 1926 C C . SER A 1 241 ? 7.406 -28.859 -11.602 1 98 241 SER A C 1
ATOM 1928 O O . SER A 1 241 ? 7.059 -29.734 -12.398 1 98 241 SER A O 1
ATOM 1930 N N . THR A 1 242 ? 7.492 -27.531 -11.844 1 97.69 242 THR A N 1
ATOM 1931 C CA . THR A 1 242 ? 7.242 -27.094 -13.203 1 97.69 242 THR A CA 1
ATOM 1932 C C . THR A 1 242 ? 8.555 -26.797 -13.93 1 97.69 242 THR A C 1
ATOM 1934 O O . THR A 1 242 ? 9.539 -26.406 -13.305 1 97.69 242 THR A O 1
ATOM 1937 N N . MET A 1 243 ? 8.523 -27 -15.219 1 95.75 243 MET A N 1
ATOM 1938 C CA . MET A 1 243 ? 9.688 -26.641 -16.031 1 95.75 243 MET A CA 1
ATOM 1939 C C . MET A 1 243 ? 9.25 -26.109 -17.391 1 95.75 243 MET A C 1
ATOM 1941 O O . MET A 1 243 ? 8.617 -26.812 -18.172 1 95.75 243 MET A O 1
ATOM 1945 N N . ASN A 1 244 ? 9.594 -24.891 -17.562 1 88.69 244 ASN A N 1
ATOM 1946 C CA . ASN A 1 244 ? 9.43 -24.344 -18.906 1 88.69 244 ASN A CA 1
ATOM 1947 C C . ASN A 1 244 ? 10.445 -24.938 -19.875 1 88.69 244 ASN A C 1
ATOM 1949 O O . ASN A 1 244 ? 11.641 -25.016 -19.562 1 88.69 244 ASN A O 1
ATOM 1953 N N . PRO A 1 245 ? 9.961 -25.266 -21 1 86.56 245 PRO A N 1
ATOM 1954 C CA . PRO A 1 245 ? 10.875 -25.891 -21.953 1 86.56 245 PRO A CA 1
ATOM 1955 C C . PRO A 1 245 ? 12.047 -24.984 -22.328 1 86.56 245 PRO A C 1
ATOM 1957 O O . PRO A 1 245 ? 13.086 -25.484 -22.797 1 86.56 245 PRO A O 1
ATOM 1960 N N . SER A 1 246 ? 11.906 -23.688 -22.109 1 81.12 246 SER A N 1
ATOM 1961 C CA . SER A 1 246 ? 13.023 -22.781 -22.344 1 81.12 246 SER A CA 1
ATOM 1962 C C . SER A 1 246 ? 14.203 -23.125 -21.438 1 81.12 246 SER A C 1
ATOM 1964 O O . SER A 1 246 ? 15.352 -22.781 -21.766 1 81.12 246 SER A O 1
ATOM 1966 N N . VAL A 1 247 ? 13.93 -23.766 -20.406 1 87.12 247 VAL A N 1
ATOM 1967 C CA . VAL A 1 247 ? 14.992 -24.203 -19.5 1 87.12 247 VAL A CA 1
ATOM 1968 C C . VAL A 1 247 ? 15.883 -25.219 -20.203 1 87.12 247 VAL A C 1
ATOM 1970 O O . VAL A 1 247 ? 17.109 -25.172 -20.062 1 87.12 247 VAL A O 1
ATOM 1973 N N . VAL A 1 248 ? 15.266 -26.172 -20.922 1 89.56 248 VAL A N 1
ATOM 1974 C CA . VAL A 1 248 ? 16 -27.188 -21.656 1 89.56 248 VAL A CA 1
ATOM 1975 C C . VAL A 1 248 ? 16.922 -26.531 -22.688 1 89.56 248 VAL A C 1
ATOM 1977 O O . VAL A 1 248 ? 18.062 -26.938 -22.859 1 89.56 248 VAL A O 1
ATOM 1980 N N . HIS A 1 249 ? 16.344 -25.516 -23.234 1 84.5 249 HIS A N 1
ATOM 1981 C CA . HIS A 1 249 ? 17.094 -24.781 -24.25 1 84.5 249 HIS A CA 1
ATOM 1982 C C . HIS A 1 249 ? 18.266 -24.031 -23.641 1 84.5 249 HIS A C 1
ATOM 1984 O O . HIS A 1 249 ? 19.406 -24.141 -24.109 1 84.5 249 HIS A O 1
ATOM 1990 N N . LYS A 1 250 ? 18.062 -23.328 -22.578 1 84.19 250 LYS A N 1
ATOM 1991 C CA . LYS A 1 250 ? 19.031 -22.406 -22.031 1 84.19 250 LYS A CA 1
ATOM 1992 C C . LYS A 1 250 ? 20.047 -23.125 -21.141 1 84.19 250 LYS A C 1
ATOM 1994 O O . LYS A 1 250 ? 21.25 -22.891 -21.234 1 84.19 250 LYS A O 1
ATOM 1999 N N . ARG A 1 251 ? 19.594 -24.047 -20.375 1 89.31 251 ARG A N 1
ATOM 2000 C CA . ARG A 1 251 ? 20.453 -24.656 -19.375 1 89.31 251 ARG A CA 1
ATOM 2001 C C . ARG A 1 251 ? 21.078 -25.953 -19.875 1 89.31 251 ARG A C 1
ATOM 2003 O O . ARG A 1 251 ? 22.156 -26.328 -19.438 1 89.31 251 ARG A O 1
ATOM 2010 N N . TYR A 1 252 ? 20.484 -26.609 -20.891 1 93.62 252 TYR A N 1
ATOM 2011 C CA . TYR A 1 252 ? 20.969 -27.922 -21.297 1 93.62 252 TYR A CA 1
ATOM 2012 C C . TYR A 1 252 ? 21.188 -27.984 -22.797 1 93.62 252 TYR A C 1
ATOM 2014 O O . TYR A 1 252 ? 21.125 -29.062 -23.406 1 93.62 252 TYR A O 1
ATOM 2022 N N . ARG A 1 253 ? 21.297 -26.891 -23.406 1 92.69 253 ARG A N 1
ATOM 2023 C CA . ARG A 1 253 ? 21.688 -26.734 -24.797 1 92.69 253 ARG A CA 1
ATOM 2024 C C . ARG A 1 253 ? 20.766 -27.547 -25.719 1 92.69 253 ARG A C 1
ATOM 2026 O O . ARG A 1 253 ? 21.25 -28.25 -26.609 1 92.69 253 ARG A O 1
ATOM 2033 N N . ARG A 1 254 ? 19.547 -27.656 -25.438 1 88.94 254 ARG A N 1
ATOM 2034 C CA . ARG A 1 254 ? 18.531 -28.328 -26.25 1 88.94 254 ARG A CA 1
ATOM 2035 C C . ARG A 1 254 ? 18.797 -29.828 -26.344 1 88.94 254 ARG A C 1
ATOM 2037 O O . ARG A 1 254 ? 18.469 -30.469 -27.344 1 88.94 254 ARG A O 1
ATOM 2044 N N . LEU A 1 255 ? 19.594 -30.312 -25.484 1 93.06 255 LEU A N 1
ATOM 2045 C CA . LEU A 1 255 ? 19.922 -31.734 -25.406 1 93.06 255 LEU A CA 1
ATOM 2046 C C . LEU A 1 255 ? 20.562 -32.219 -26.703 1 93.06 255 LEU A C 1
ATOM 2048 O O . LEU A 1 255 ? 20.125 -33.219 -27.281 1 93.06 255 LEU A O 1
ATOM 2052 N N . LYS A 1 256 ? 21.531 -31.516 -27.078 1 91.19 256 LYS A N 1
ATOM 2053 C CA . LYS A 1 256 ? 22.188 -31.75 -28.375 1 91.19 256 LYS A CA 1
ATOM 2054 C C . LYS A 1 256 ? 23.031 -33.031 -28.328 1 91.19 256 LYS A C 1
ATOM 2056 O O . LYS A 1 256 ? 23.094 -33.75 -29.312 1 91.19 256 LYS A O 1
ATOM 2061 N N . ASP A 1 257 ? 23.734 -33.281 -27.266 1 91.88 257 ASP A N 1
ATOM 2062 C CA . ASP A 1 257 ? 24.625 -34.438 -27.188 1 91.88 257 ASP A CA 1
ATOM 2063 C C . ASP A 1 257 ? 24.328 -35.25 -25.922 1 91.88 257 ASP A C 1
ATOM 2065 O O . ASP A 1 257 ? 23.5 -34.844 -25.094 1 91.88 257 ASP A O 1
ATOM 2069 N N . ILE A 1 258 ? 25 -36.375 -25.859 1 93.19 258 ILE A N 1
ATOM 2070 C CA . ILE A 1 258 ? 24.75 -37.344 -24.797 1 93.19 258 ILE A CA 1
ATOM 2071 C C . ILE A 1 258 ? 25.078 -36.719 -23.438 1 93.19 258 ILE A C 1
ATOM 2073 O O . ILE A 1 258 ? 24.406 -37 -22.438 1 93.19 258 ILE A O 1
ATOM 2077 N N . SER A 1 259 ? 26.094 -35.938 -23.438 1 94.19 259 SER A N 1
ATOM 2078 C CA . SER A 1 259 ? 26.484 -35.281 -22.188 1 94.19 259 SER A CA 1
ATOM 2079 C C . SER A 1 259 ? 25.375 -34.375 -21.672 1 94.19 259 SER A C 1
ATOM 2081 O O . SER A 1 259 ? 25.172 -34.219 -20.469 1 94.19 259 SER A O 1
ATOM 2083 N N . ASP A 1 260 ? 24.641 -33.656 -22.578 1 95.06 260 ASP A N 1
ATOM 2084 C CA . ASP A 1 260 ? 23.531 -32.812 -22.219 1 95.06 260 ASP A CA 1
ATOM 2085 C C . ASP A 1 260 ? 22.391 -33.625 -21.609 1 95.06 260 ASP A C 1
ATOM 2087 O O . ASP A 1 260 ? 21.781 -33.188 -20.609 1 95.06 260 ASP A O 1
ATOM 2091 N N . HIS A 1 261 ? 22.125 -34.781 -22.203 1 94.56 261 HIS A N 1
ATOM 2092 C CA . HIS A 1 261 ? 21.078 -35.656 -21.703 1 94.56 261 HIS A CA 1
ATOM 2093 C C . HIS A 1 261 ? 21.391 -36.125 -20.297 1 94.56 261 HIS A C 1
ATOM 2095 O O . HIS A 1 261 ? 20.516 -36.156 -19.422 1 94.56 261 HIS A O 1
ATOM 2101 N N . GLU A 1 262 ? 22.609 -36.5 -20.062 1 94.81 262 GLU A N 1
ATOM 2102 C CA . GLU A 1 262 ? 23.031 -37.031 -18.766 1 94.81 262 GLU A CA 1
ATOM 2103 C C . GLU A 1 262 ? 22.969 -35.938 -17.688 1 94.81 262 GLU A C 1
ATOM 2105 O O . GLU A 1 262 ? 22.516 -36.188 -16.578 1 94.81 262 GLU A O 1
ATOM 2110 N N . LYS A 1 263 ? 23.469 -34.812 -18.078 1 95 263 LYS A N 1
ATOM 2111 C CA . LYS A 1 263 ? 23.406 -33.688 -17.141 1 95 263 LYS A CA 1
ATOM 2112 C C . LYS A 1 263 ? 21.969 -33.344 -16.797 1 95 263 LYS A C 1
ATOM 2114 O O . LYS A 1 263 ? 21.641 -33.094 -15.633 1 95 263 LYS A O 1
ATOM 2119 N N . PHE A 1 264 ? 21.172 -33.25 -17.812 1 95.44 264 PHE A N 1
ATOM 2120 C CA . PHE A 1 264 ? 19.75 -32.969 -17.641 1 95.44 264 PHE A CA 1
ATOM 2121 C C . PHE A 1 264 ? 19.094 -33.969 -16.719 1 95.44 264 PHE A C 1
ATOM 2123 O O . PHE A 1 264 ? 18.422 -33.625 -15.758 1 95.44 264 PHE A O 1
ATOM 2130 N N . ALA A 1 265 ? 19.281 -35.219 -16.984 1 95.12 265 ALA A N 1
ATOM 2131 C CA . ALA A 1 265 ? 18.703 -36.312 -16.188 1 95.12 265 ALA A CA 1
ATOM 2132 C C . ALA A 1 265 ? 19.188 -36.25 -14.742 1 95.12 265 ALA A C 1
ATOM 2134 O O . ALA A 1 265 ? 18.422 -36.5 -13.812 1 95.12 265 ALA A O 1
ATOM 2135 N N . LYS A 1 266 ? 20.438 -35.969 -14.594 1 94.5 266 LYS A N 1
ATOM 2136 C CA . LYS A 1 266 ? 21.016 -35.875 -13.258 1 94.5 266 LYS A CA 1
ATOM 2137 C C . LYS A 1 266 ? 20.406 -34.719 -12.469 1 94.5 266 LYS A C 1
ATOM 2139 O O . LYS A 1 266 ? 20 -34.906 -11.32 1 94.5 266 LYS A O 1
ATOM 2144 N N . ASP A 1 267 ? 20.391 -33.531 -13.055 1 94.81 267 ASP A N 1
ATOM 2145 C CA . ASP A 1 267 ? 19.875 -32.344 -12.383 1 94.81 267 ASP A CA 1
ATOM 2146 C C . ASP A 1 267 ? 18.391 -32.5 -12.039 1 94.81 267 ASP A C 1
ATOM 2148 O O . ASP A 1 267 ? 17.984 -32.25 -10.914 1 94.81 267 ASP A O 1
ATOM 2152 N N . ILE A 1 268 ? 17.609 -32.906 -13 1 96 268 ILE A N 1
ATOM 2153 C CA . ILE A 1 268 ? 16.156 -33.062 -12.812 1 96 268 ILE A CA 1
ATOM 2154 C C . ILE A 1 268 ? 15.867 -34.219 -11.883 1 96 268 ILE A C 1
ATOM 2156 O O . ILE A 1 268 ? 14.883 -34.219 -11.141 1 96 268 ILE A O 1
ATOM 2160 N N . GLY A 1 269 ? 16.766 -35.188 -11.867 1 95.31 269 GLY A N 1
ATOM 2161 C CA . GLY A 1 269 ? 16.625 -36.375 -11.023 1 95.31 269 GLY A CA 1
ATOM 2162 C C . GLY A 1 269 ? 16.672 -36.031 -9.539 1 95.31 269 GLY A C 1
ATOM 2163 O O . GLY A 1 269 ? 16.297 -36.875 -8.703 1 95.31 269 GLY A O 1
ATOM 2164 N N . GLU A 1 270 ? 17.078 -34.844 -9.172 1 94.69 270 GLU A N 1
ATOM 2165 C CA . GLU A 1 270 ? 17.094 -34.406 -7.777 1 94.69 270 GLU A CA 1
ATOM 2166 C C . GLU A 1 270 ? 15.68 -34.094 -7.285 1 94.69 270 GLU A C 1
ATOM 2168 O O . GLU A 1 270 ? 15.438 -34.031 -6.078 1 94.69 270 GLU A O 1
ATOM 2173 N N . TYR A 1 271 ? 14.812 -33.844 -8.211 1 96.69 271 TYR A N 1
ATOM 2174 C CA . TYR A 1 271 ? 13.422 -33.562 -7.875 1 96.69 271 TYR A CA 1
ATOM 2175 C C . TYR A 1 271 ? 12.617 -34.844 -7.738 1 96.69 271 TYR A C 1
ATOM 2177 O O . TYR A 1 271 ? 13.055 -35.906 -8.172 1 96.69 271 TYR A O 1
ATOM 2185 N N . ASN A 1 272 ? 11.508 -34.75 -7.055 1 96.19 272 ASN A N 1
ATOM 2186 C CA . ASN A 1 272 ? 10.609 -35.906 -6.859 1 96.19 272 ASN A CA 1
ATOM 2187 C C . ASN A 1 272 ? 9.188 -35.562 -7.309 1 96.19 272 ASN A C 1
ATOM 2189 O O . ASN A 1 272 ? 8.836 -34.406 -7.469 1 96.19 272 ASN A O 1
ATOM 2193 N N . GLY A 1 273 ? 8.43 -36.656 -7.504 1 96.62 273 GLY A N 1
ATOM 2194 C CA . GLY A 1 273 ? 7.02 -36.5 -7.828 1 96.62 273 GLY A CA 1
ATOM 2195 C C . GLY A 1 273 ? 6.77 -36.281 -9.305 1 96.62 273 GLY A C 1
ATOM 2196 O O . GLY A 1 273 ? 7.223 -37.062 -10.141 1 96.62 273 GLY A O 1
ATOM 2197 N N . MET A 1 274 ? 6.039 -35.219 -9.578 1 96.69 274 MET A N 1
ATOM 2198 C CA . MET A 1 274 ? 5.629 -34.938 -10.953 1 96.69 274 MET A CA 1
ATOM 2199 C C . MET A 1 274 ? 6.395 -33.75 -11.516 1 96.69 274 MET A C 1
ATOM 2201 O O . MET A 1 274 ? 6.578 -32.75 -10.836 1 96.69 274 MET A O 1
ATOM 2205 N N . LEU A 1 275 ? 6.844 -33.938 -12.75 1 96.88 275 LEU A N 1
ATOM 2206 C CA . LEU A 1 275 ? 7.395 -32.812 -13.508 1 96.88 275 LEU A CA 1
ATOM 2207 C C . LEU A 1 275 ? 6.387 -32.312 -14.539 1 96.88 275 LEU A C 1
ATOM 2209 O O . LEU A 1 275 ? 6.152 -32.969 -15.555 1 96.88 275 LEU A O 1
ATOM 2213 N N . TRP A 1 276 ? 5.812 -31.188 -14.242 1 97.06 276 TRP A N 1
ATOM 2214 C CA . TRP A 1 276 ? 4.777 -30.562 -15.062 1 97.06 276 TRP A CA 1
ATOM 2215 C C . TRP A 1 276 ? 5.395 -29.828 -16.25 1 97.06 276 TRP A C 1
ATOM 2217 O O . TRP A 1 276 ? 6.137 -28.859 -16.062 1 97.06 276 TRP A O 1
ATOM 2227 N N . LEU A 1 277 ? 5.062 -30.266 -17.484 1 95.44 277 LEU A N 1
ATOM 2228 C CA . LEU A 1 277 ? 5.645 -29.734 -18.703 1 95.44 277 LEU A CA 1
ATOM 2229 C C . LEU A 1 277 ? 4.57 -29.125 -19.609 1 95.44 277 LEU A C 1
ATOM 2231 O O . LEU A 1 277 ? 3.691 -29.828 -20.094 1 95.44 277 LEU A O 1
ATOM 2235 N N . PRO A 1 278 ? 4.684 -27.797 -19.875 1 95.19 278 PRO A N 1
ATOM 2236 C CA . PRO A 1 278 ? 3.705 -27.172 -20.781 1 95.19 278 PRO A CA 1
ATOM 2237 C C . PRO A 1 278 ? 4.035 -27.375 -22.25 1 95.19 278 PRO A C 1
ATOM 2239 O O . PRO A 1 278 ? 4.195 -26.406 -23 1 95.19 278 PRO A O 1
ATOM 2242 N N . CYS A 1 279 ? 3.938 -28.562 -22.703 1 93.81 279 CYS A N 1
ATOM 2243 C CA . CYS A 1 279 ? 4.383 -28.953 -24.031 1 93.81 279 CYS A CA 1
ATOM 2244 C C . CYS A 1 279 ? 3.527 -28.281 -25.109 1 93.81 279 CYS A C 1
ATOM 2246 O O . CYS A 1 279 ? 4.039 -27.875 -26.156 1 93.81 279 CYS A O 1
ATOM 2248 N N . VAL A 1 280 ? 2.268 -28.156 -24.797 1 93.56 280 VAL A N 1
ATOM 2249 C CA . VAL A 1 280 ? 1.354 -27.594 -25.781 1 93.56 280 VAL A CA 1
ATOM 2250 C C . VAL A 1 280 ? 1.163 -26.094 -25.531 1 93.56 280 VAL A C 1
ATOM 2252 O O . VAL A 1 280 ? 0.039 -25.594 -25.578 1 93.56 280 VAL A O 1
ATOM 2255 N N . GLY A 1 281 ? 2.225 -25.438 -25.141 1 91.25 281 GLY A N 1
ATOM 2256 C CA . GLY A 1 281 ? 2.211 -23.984 -25.031 1 91.25 281 GLY A CA 1
ATOM 2257 C C . GLY A 1 281 ? 2.332 -23.281 -26.359 1 91.25 281 GLY A C 1
ATOM 2258 O O . GLY A 1 281 ? 1.643 -22.281 -26.609 1 91.25 281 GLY A O 1
ATOM 2259 N N . SER A 1 282 ? 3.188 -23.766 -27.188 1 90.06 282 SER A N 1
ATOM 2260 C CA . SER A 1 282 ? 3.414 -23.297 -28.547 1 90.06 282 SER A CA 1
ATOM 2261 C C . SER A 1 282 ? 3.947 -24.422 -29.422 1 90.06 282 SER A C 1
ATOM 2263 O O . SER A 1 282 ? 4.375 -25.453 -28.922 1 90.06 282 SER A O 1
ATOM 2265 N N . VAL A 1 283 ? 3.887 -24.094 -30.672 1 88.31 283 VAL A N 1
ATOM 2266 C CA . VAL A 1 283 ? 4.34 -25.094 -31.625 1 88.31 283 VAL A CA 1
ATOM 2267 C C . VAL A 1 283 ? 5.816 -25.406 -31.406 1 88.31 283 VAL A C 1
ATOM 2269 O O . VAL A 1 283 ? 6.242 -26.562 -31.516 1 88.31 283 VAL A O 1
ATOM 2272 N N . LYS A 1 284 ? 6.555 -24.422 -31.047 1 86.12 284 LYS A N 1
ATOM 2273 C CA . LYS A 1 284 ? 7.996 -24.562 -30.875 1 86.12 284 LYS A CA 1
ATOM 2274 C C . LYS A 1 284 ? 8.336 -25.375 -29.641 1 86.12 284 LYS A C 1
ATOM 2276 O O . LYS A 1 284 ? 9.438 -25.906 -29.516 1 86.12 284 LYS A O 1
ATOM 2281 N N . MET A 1 285 ? 7.406 -25.547 -28.766 1 89.94 285 MET A N 1
ATOM 2282 C CA . MET A 1 285 ? 7.68 -26.156 -27.469 1 89.94 285 MET A CA 1
ATOM 2283 C C . MET A 1 285 ? 7.414 -27.672 -27.516 1 89.94 285 MET A C 1
ATOM 2285 O O . MET A 1 285 ? 7.941 -28.422 -26.703 1 89.94 285 MET A O 1
ATOM 2289 N N . VAL A 1 286 ? 6.594 -28.094 -28.438 1 89.06 286 VAL A N 1
ATOM 2290 C CA . VAL A 1 286 ? 6.133 -29.469 -28.453 1 89.06 286 VAL A CA 1
ATOM 2291 C C . VAL A 1 286 ? 7.328 -30.406 -28.609 1 89.06 286 VAL A C 1
ATOM 2293 O O . VAL A 1 286 ? 7.531 -31.297 -27.781 1 89.06 286 VAL A O 1
ATOM 2296 N N . ASP A 1 287 ? 8.156 -30.125 -29.562 1 87.44 287 ASP A N 1
ATOM 2297 C CA . ASP A 1 287 ? 9.266 -31.016 -29.875 1 87.44 287 ASP A CA 1
ATOM 2298 C C . ASP A 1 287 ? 10.273 -31.062 -28.719 1 87.44 287 ASP A C 1
ATOM 2300 O O . ASP A 1 287 ? 10.742 -32.125 -28.344 1 87.44 287 ASP A O 1
ATOM 2304 N N . ILE A 1 288 ? 10.633 -29.922 -28.266 1 90.12 288 ILE A N 1
ATOM 2305 C CA . ILE A 1 288 ? 11.625 -29.844 -27.188 1 90.12 288 ILE A CA 1
ATOM 2306 C C . ILE A 1 288 ? 11.094 -30.516 -25.938 1 90.12 288 ILE A C 1
ATOM 2308 O O . ILE A 1 288 ? 11.852 -31.172 -25.203 1 90.12 288 ILE A O 1
ATOM 2312 N N . CYS A 1 289 ? 9.906 -30.375 -25.703 1 91.81 289 CYS A N 1
ATOM 2313 C CA . CYS A 1 289 ? 9.266 -30.984 -24.547 1 91.81 289 CYS A CA 1
ATOM 2314 C C . CYS A 1 289 ? 9.289 -32.5 -24.641 1 91.81 289 CYS A C 1
ATOM 2316 O O . CYS A 1 289 ? 9.617 -33.188 -23.672 1 91.81 289 CYS A O 1
ATOM 2318 N N . LEU A 1 290 ? 8.891 -33 -25.766 1 88.38 290 LEU A N 1
ATOM 2319 C CA . LEU A 1 290 ? 8.875 -34.438 -25.984 1 88.38 290 LEU A CA 1
ATOM 2320 C C . LEU A 1 290 ? 10.289 -35.031 -25.906 1 88.38 290 LEU A C 1
ATOM 2322 O O . LEU A 1 290 ? 10.492 -36.125 -25.406 1 88.38 290 LEU A O 1
ATOM 2326 N N . GLN A 1 291 ? 11.211 -34.25 -26.406 1 89.81 291 GLN A N 1
ATOM 2327 C CA . GLN A 1 291 ? 12.609 -34.656 -26.312 1 89.81 291 GLN A CA 1
ATOM 2328 C C . GLN A 1 291 ? 13.055 -34.719 -24.844 1 89.81 291 GLN A C 1
ATOM 2330 O O . GLN A 1 291 ? 13.758 -35.656 -24.453 1 89.81 291 GLN A O 1
ATOM 2335 N N . ALA A 1 292 ? 12.703 -33.719 -24.109 1 92.38 292 ALA A N 1
ATOM 2336 C CA . ALA A 1 292 ? 13.023 -33.688 -22.688 1 92.38 292 ALA A CA 1
ATOM 2337 C C . ALA A 1 292 ? 12.422 -34.906 -21.969 1 92.38 292 ALA A C 1
ATOM 2339 O O . ALA A 1 292 ? 13.086 -35.531 -21.156 1 92.38 292 ALA A O 1
ATOM 2340 N N . LYS A 1 293 ? 11.203 -35.188 -22.297 1 91.12 293 LYS A N 1
ATOM 2341 C CA . LYS A 1 293 ? 10.531 -36.312 -21.688 1 91.12 293 LYS A CA 1
ATOM 2342 C C . LYS A 1 293 ? 11.25 -37.625 -22.031 1 91.12 293 LYS A C 1
ATOM 2344 O O . LYS A 1 293 ? 11.5 -38.469 -21.156 1 91.12 293 LYS A O 1
ATOM 2349 N N . ARG A 1 294 ? 11.578 -37.812 -23.266 1 88 294 ARG A N 1
ATOM 2350 C CA . ARG A 1 294 ? 12.281 -39 -23.703 1 88 294 ARG A CA 1
ATOM 2351 C C . ARG A 1 294 ? 13.641 -39.125 -23.016 1 88 294 ARG A C 1
ATOM 2353 O O . ARG A 1 294 ? 14.055 -40.219 -22.641 1 88 294 ARG A O 1
ATOM 2360 N N . SER A 1 295 ? 14.25 -37.969 -22.953 1 92.69 295 SER A N 1
ATOM 2361 C CA . SER A 1 295 ? 15.547 -37.969 -22.281 1 92.69 295 SER A CA 1
ATOM 2362 C C . SER A 1 295 ? 15.438 -38.469 -20.859 1 92.69 295 SER A C 1
ATOM 2364 O O . SER A 1 295 ? 16.266 -39.25 -20.406 1 92.69 295 SER A O 1
ATOM 2366 N N . LEU A 1 296 ? 14.477 -38.062 -20.141 1 93.38 296 LEU A N 1
ATOM 2367 C CA . LEU A 1 296 ? 14.289 -38.469 -18.75 1 93.38 296 LEU A CA 1
ATOM 2368 C C . LEU A 1 296 ? 13.891 -39.938 -18.688 1 93.38 296 LEU A C 1
ATOM 2370 O O . LEU A 1 296 ? 14.281 -40.656 -17.75 1 93.38 296 LEU A O 1
ATOM 2374 N N . ASP A 1 297 ? 13.094 -40.406 -19.641 1 88.06 297 ASP A N 1
ATOM 2375 C CA . ASP A 1 297 ? 12.688 -41.812 -19.688 1 88.06 297 ASP A CA 1
ATOM 2376 C C . ASP A 1 297 ? 13.898 -42.719 -19.891 1 88.06 297 ASP A C 1
ATOM 2378 O O . ASP A 1 297 ? 13.969 -43.812 -19.312 1 88.06 297 ASP A O 1
ATOM 2382 N N . PHE A 1 298 ? 14.82 -42.25 -20.656 1 89.81 298 PHE A N 1
ATOM 2383 C CA . PHE A 1 298 ? 15.938 -43.094 -21.047 1 89.81 298 PHE A CA 1
ATOM 2384 C C . PHE A 1 298 ? 17.109 -42.938 -20.078 1 89.81 298 PHE A C 1
ATOM 2386 O O . PHE A 1 298 ? 17.781 -43.906 -19.75 1 89.81 298 PHE A O 1
ATOM 2393 N N . HIS A 1 299 ? 17.359 -41.719 -19.75 1 88.5 299 HIS A N 1
ATOM 2394 C CA . HIS A 1 299 ? 18.562 -41.438 -18.984 1 88.5 299 HIS A CA 1
ATOM 2395 C C . HIS A 1 299 ? 18.234 -41.188 -17.5 1 88.5 299 HIS A C 1
ATOM 2397 O O . HIS A 1 299 ? 19.141 -41.156 -16.672 1 88.5 299 HIS A O 1
ATOM 2403 N N . GLY A 1 300 ? 16.984 -41.031 -17.172 1 87.62 300 GLY A N 1
ATOM 2404 C CA . GLY A 1 300 ? 16.578 -40.719 -15.82 1 87.62 300 GLY A CA 1
ATOM 2405 C C . GLY A 1 300 ? 16.312 -41.938 -14.969 1 87.62 300 GLY A C 1
ATOM 2406 O O . GLY A 1 300 ? 16.469 -43.062 -15.438 1 87.62 300 GLY A O 1
ATOM 2407 N N . SER A 1 301 ? 16.016 -41.719 -13.656 1 85.75 301 SER A N 1
ATOM 2408 C CA . SER A 1 301 ? 15.773 -42.781 -12.703 1 85.75 301 SER A CA 1
ATOM 2409 C C . SER A 1 301 ? 14.281 -43.062 -12.531 1 85.75 301 SER A C 1
ATOM 2411 O O . SER A 1 301 ? 13.883 -43.844 -11.664 1 85.75 301 SER A O 1
ATOM 2413 N N . GLY A 1 302 ? 13.43 -42.406 -13.219 1 83.94 302 GLY A N 1
ATOM 2414 C CA . GLY A 1 302 ? 11.992 -42.594 -13.102 1 83.94 302 GLY A CA 1
ATOM 2415 C C . GLY A 1 302 ? 11.328 -41.562 -12.211 1 83.94 302 GLY A C 1
ATOM 2416 O O . GLY A 1 302 ? 10.102 -41.469 -12.156 1 83.94 302 GLY A O 1
ATOM 2417 N N . ASN A 1 303 ? 12.102 -40.938 -11.484 1 90.94 303 ASN A N 1
ATOM 2418 C CA . ASN A 1 303 ? 11.633 -39.844 -10.633 1 90.94 303 ASN A CA 1
ATOM 2419 C C . ASN A 1 303 ? 12.453 -38.594 -10.859 1 90.94 303 ASN A C 1
ATOM 2421 O O . ASN A 1 303 ? 13.68 -38.625 -10.867 1 90.94 303 ASN A O 1
ATOM 2425 N N . PRO A 1 304 ? 11.703 -37.438 -11.062 1 95.56 304 PRO A N 1
ATOM 2426 C CA . PRO A 1 304 ? 10.266 -37.188 -11.156 1 95.56 304 PRO A CA 1
ATOM 2427 C C . PRO A 1 304 ? 9.656 -37.75 -12.445 1 95.56 304 PRO A C 1
ATOM 2429 O O . PRO A 1 304 ? 10.383 -38.031 -13.398 1 95.56 304 PRO A O 1
ATOM 2432 N N . ARG A 1 305 ? 8.383 -37.938 -12.398 1 93.88 305 ARG A N 1
ATOM 2433 C CA . ARG A 1 305 ? 7.684 -38.406 -13.594 1 93.88 305 ARG A CA 1
ATOM 2434 C C . ARG A 1 305 ? 7.23 -37.25 -14.453 1 93.88 305 ARG A C 1
ATOM 2436 O O . ARG A 1 305 ? 6.469 -36.406 -14 1 93.88 305 ARG A O 1
ATOM 2443 N N . PRO A 1 306 ? 7.746 -37.219 -15.711 1 94.31 306 PRO A N 1
ATOM 2444 C CA . PRO A 1 306 ? 7.285 -36.156 -16.594 1 94.31 306 PRO A CA 1
ATOM 2445 C C . PRO A 1 306 ? 5.793 -36.25 -16.906 1 94.31 306 PRO A C 1
ATOM 2447 O O . PRO A 1 306 ? 5.27 -37.344 -17.109 1 94.31 306 PRO A O 1
ATOM 2450 N N . ALA A 1 307 ? 5.117 -35.125 -16.875 1 95.5 307 ALA A N 1
ATOM 2451 C CA . ALA A 1 307 ? 3.689 -35.031 -17.156 1 95.5 307 ALA A CA 1
ATOM 2452 C C . ALA A 1 307 ? 3.4 -33.875 -18.109 1 95.5 307 ALA A C 1
ATOM 2454 O O . ALA A 1 307 ? 3.859 -32.75 -17.891 1 95.5 307 ALA A O 1
ATOM 2455 N N . ILE A 1 308 ? 2.688 -34.188 -19.156 1 95.94 308 ILE A N 1
ATOM 2456 C CA . ILE A 1 308 ? 2.314 -33.156 -20.125 1 95.94 308 ILE A CA 1
ATOM 2457 C C . ILE A 1 308 ? 1.115 -32.375 -19.594 1 95.94 308 ILE A C 1
ATOM 2459 O O . ILE A 1 308 ? 0.078 -32.969 -19.266 1 95.94 308 ILE A O 1
ATOM 2463 N N . SER A 1 309 ? 1.28 -31.109 -19.547 1 96.69 309 SER A N 1
ATOM 2464 C CA . SER A 1 309 ? 0.235 -30.25 -19.016 1 96.69 309 SER A CA 1
ATOM 2465 C C . SER A 1 309 ? -1.003 -30.25 -19.906 1 96.69 309 SER A C 1
ATOM 2467 O O . SER A 1 309 ? -0.903 -30.469 -21.109 1 96.69 309 SER A O 1
ATOM 2469 N N . ASN A 1 310 ? -2.156 -30.141 -19.297 1 97.12 310 ASN A N 1
ATOM 2470 C CA . ASN A 1 310 ? -3.396 -29.875 -20.016 1 97.12 310 ASN A CA 1
ATOM 2471 C C . ASN A 1 310 ? -3.559 -28.406 -20.359 1 97.12 310 ASN A C 1
ATOM 2473 O O . ASN A 1 310 ? -3.84 -27.594 -19.469 1 97.12 310 ASN A O 1
ATOM 2477 N N . PRO A 1 311 ? -3.391 -28.016 -21.609 1 96.31 311 PRO A N 1
ATOM 2478 C CA . PRO A 1 311 ? -3.469 -26.594 -21.938 1 96.31 311 PRO A CA 1
ATOM 2479 C C . PRO A 1 311 ? -4.844 -26 -21.656 1 96.31 311 PRO A C 1
ATOM 2481 O O . PRO A 1 311 ? -4.957 -24.797 -21.391 1 96.31 311 PRO A O 1
ATOM 2484 N N . ASN A 1 312 ? -5.867 -26.828 -21.672 1 95.25 312 ASN A N 1
ATOM 2485 C CA . ASN A 1 312 ? -7.215 -26.328 -21.406 1 95.25 312 ASN A CA 1
ATOM 2486 C C . ASN A 1 312 ? -7.359 -25.828 -19.984 1 95.25 312 ASN A C 1
ATOM 2488 O O . ASN A 1 312 ? -8.047 -24.828 -19.734 1 95.25 312 ASN A O 1
ATOM 2492 N N . HIS A 1 313 ? -6.781 -26.531 -19.094 1 96.31 313 HIS A N 1
ATOM 2493 C CA . HIS A 1 313 ? -6.848 -26.094 -17.688 1 96.31 313 HIS A CA 1
ATOM 2494 C C . HIS A 1 313 ? -6.125 -24.766 -17.5 1 96.31 313 HIS A C 1
ATOM 2496 O O . HIS A 1 313 ? -6.652 -23.859 -16.844 1 96.31 313 HIS A O 1
ATOM 2502 N N . TYR A 1 314 ? -4.941 -24.641 -18.047 1 95.19 314 TYR A N 1
ATOM 2503 C CA . TYR A 1 314 ? -4.184 -23.406 -17.969 1 95.19 314 TYR A CA 1
ATOM 2504 C C . TYR A 1 314 ? -4.98 -22.25 -18.562 1 95.19 314 TYR A C 1
ATOM 2506 O O . TYR A 1 314 ? -5.055 -21.172 -17.969 1 95.19 314 TYR A O 1
ATOM 2514 N N . ILE A 1 315 ? -5.52 -22.469 -19.703 1 93.81 315 ILE A N 1
ATOM 2515 C CA . ILE A 1 315 ? -6.273 -21.453 -20.422 1 93.81 315 ILE A CA 1
ATOM 2516 C C . ILE A 1 315 ? -7.488 -21.031 -19.594 1 93.81 315 ILE A C 1
ATOM 2518 O O . ILE A 1 315 ? -7.832 -19.844 -19.531 1 93.81 315 ILE A O 1
ATOM 2522 N N . ALA A 1 316 ? -8.117 -22 -18.969 1 94.38 316 ALA A N 1
ATOM 2523 C CA . ALA A 1 316 ? -9.273 -21.703 -18.141 1 94.38 316 ALA A CA 1
ATOM 2524 C C . ALA A 1 316 ? -8.898 -20.766 -16.984 1 94.38 316 ALA A C 1
ATOM 2526 O O . ALA A 1 316 ? -9.625 -19.812 -16.688 1 94.38 316 ALA A O 1
ATOM 2527 N N . VAL A 1 317 ? -7.77 -21.031 -16.328 1 95.44 317 VAL A N 1
ATOM 2528 C CA . VAL A 1 317 ? -7.316 -20.203 -15.219 1 95.44 317 VAL A CA 1
ATOM 2529 C C . VAL A 1 317 ? -6.922 -18.812 -15.742 1 95.44 317 VAL A C 1
ATOM 2531 O O . VAL A 1 317 ? -7.234 -17.797 -15.125 1 95.44 317 VAL A O 1
ATOM 2534 N N . GLN A 1 318 ? -6.277 -18.781 -16.906 1 93.44 318 GLN A N 1
ATOM 2535 C CA . GLN A 1 318 ? -5.926 -17.531 -17.547 1 93.44 318 GLN A CA 1
ATOM 2536 C C . GLN A 1 318 ? -7.168 -16.688 -17.844 1 93.44 318 GLN A C 1
ATOM 2538 O O . GLN A 1 318 ? -7.168 -15.477 -17.625 1 93.44 318 GLN A O 1
ATOM 2543 N N . HIS A 1 319 ? -8.141 -17.328 -18.297 1 90.88 319 HIS A N 1
ATOM 2544 C CA . HIS A 1 319 ? -9.391 -16.641 -18.625 1 90.88 319 HIS A CA 1
ATOM 2545 C C . HIS A 1 319 ? -10.062 -16.094 -17.359 1 90.88 319 HIS A C 1
ATOM 2547 O O . HIS A 1 319 ? -10.602 -14.992 -17.375 1 90.88 319 HIS A O 1
ATOM 2553 N N . PHE A 1 320 ? -10.07 -16.906 -16.344 1 93.31 320 PHE A N 1
ATOM 2554 C CA . PHE A 1 320 ? -10.625 -16.5 -15.055 1 93.31 320 PHE A CA 1
ATOM 2555 C C . PHE A 1 320 ? -10.055 -15.148 -14.617 1 93.31 320 PHE A C 1
ATOM 2557 O O . PHE A 1 320 ? -10.805 -14.258 -14.227 1 93.31 320 PHE A O 1
ATOM 2564 N N . TRP A 1 321 ? -8.773 -14.984 -14.75 1 92.56 321 TRP A N 1
ATOM 2565 C CA . TRP A 1 321 ? -8.133 -13.75 -14.305 1 92.56 321 TRP A CA 1
ATOM 2566 C C . TRP A 1 321 ? -8.18 -12.688 -15.391 1 92.56 321 TRP A C 1
ATOM 2568 O O . TRP A 1 321 ? -8.109 -11.492 -15.102 1 92.56 321 TRP A O 1
ATOM 2578 N N . GLY A 1 322 ? -8.227 -13.133 -16.641 1 88 322 GLY A N 1
ATOM 2579 C CA . GLY A 1 322 ? -8.484 -12.164 -17.703 1 88 322 GLY A CA 1
ATOM 2580 C C . GLY A 1 322 ? -9.766 -11.383 -17.484 1 88 322 GLY A C 1
ATOM 2581 O O . GLY A 1 322 ? -9.812 -10.18 -17.75 1 88 322 GLY A O 1
ATOM 2582 N N . GLN A 1 323 ? -10.727 -12.016 -16.953 1 86.69 323 GLN A N 1
ATOM 2583 C CA . GLN A 1 323 ? -12.008 -11.383 -16.656 1 86.69 323 GLN A CA 1
ATOM 2584 C C . GLN A 1 323 ? -11.898 -10.469 -15.445 1 86.69 323 GLN A C 1
ATOM 2586 O O . GLN A 1 323 ? -12.805 -9.68 -15.164 1 86.69 323 GLN A O 1
ATOM 2591 N N . ARG A 1 324 ? -10.805 -10.625 -14.844 1 87.56 324 ARG A N 1
ATOM 2592 C CA . ARG A 1 324 ? -10.547 -9.812 -13.664 1 87.56 324 ARG A CA 1
ATOM 2593 C C . ARG A 1 324 ? -9.375 -8.859 -13.906 1 87.56 324 ARG A C 1
ATOM 2595 O O . ARG A 1 324 ? -8.625 -8.539 -12.984 1 87.56 324 ARG A O 1
ATOM 2602 N N . ASN A 1 325 ? -9.133 -8.57 -15.117 1 81.12 325 ASN A N 1
ATOM 2603 C CA . ASN A 1 325 ? -8.289 -7.484 -15.594 1 81.12 325 ASN A CA 1
ATOM 2604 C C . ASN A 1 325 ? -6.824 -7.895 -15.656 1 81.12 325 ASN A C 1
ATOM 2606 O O . ASN A 1 325 ? -5.934 -7.043 -15.641 1 81.12 325 ASN A O 1
ATOM 2610 N N . LEU A 1 326 ? -6.59 -9.18 -15.539 1 85.94 326 LEU A N 1
ATOM 2611 C CA . LEU A 1 326 ? -5.227 -9.602 -15.859 1 85.94 326 LEU A CA 1
ATOM 2612 C C . LEU A 1 326 ? -4.961 -9.5 -17.359 1 85.94 326 LEU A C 1
ATOM 2614 O O . LEU A 1 326 ? -5.648 -10.141 -18.156 1 85.94 326 LEU A O 1
ATOM 2618 N N . THR A 1 327 ? -3.979 -8.711 -17.719 1 79.25 327 THR A N 1
ATOM 2619 C CA . THR A 1 327 ? -3.779 -8.422 -19.141 1 79.25 327 THR A CA 1
ATOM 2620 C C . THR A 1 327 ? -2.615 -9.234 -19.688 1 79.25 327 THR A C 1
ATOM 2622 O O . THR A 1 327 ? -2.525 -9.453 -20.906 1 79.25 327 THR A O 1
ATOM 2625 N N . GLN A 1 328 ? -1.741 -9.734 -18.875 1 84.69 328 GLN A N 1
ATOM 2626 C CA . GLN A 1 328 ? -0.561 -10.469 -19.328 1 84.69 328 GLN A CA 1
ATOM 2627 C C . GLN A 1 328 ? -0.698 -11.961 -19.031 1 84.69 328 GLN A C 1
ATOM 2629 O O . GLN A 1 328 ? -1.653 -12.391 -18.391 1 84.69 328 GLN A O 1
ATOM 2634 N N . PHE A 1 329 ? 0.266 -12.688 -19.578 1 88.5 329 PHE A N 1
ATOM 2635 C CA . PHE A 1 329 ? 0.383 -14.102 -19.25 1 88.5 329 PHE A CA 1
ATOM 2636 C C . PHE A 1 329 ? 0.676 -14.297 -17.766 1 88.5 329 PHE A C 1
ATOM 2638 O O . PHE A 1 329 ? 1.54 -13.617 -17.203 1 88.5 329 PHE A O 1
ATOM 2645 N N . MET A 1 330 ? -0.1 -15.164 -17.281 1 92.06 330 MET A N 1
ATOM 2646 C CA . MET A 1 330 ? 0.146 -15.43 -15.875 1 92.06 330 MET A CA 1
ATOM 2647 C C . MET A 1 330 ? 1.504 -16.094 -15.672 1 92.06 330 MET A C 1
ATOM 2649 O O . MET A 1 330 ? 1.91 -16.938 -16.469 1 92.06 330 MET A O 1
ATOM 2653 N N . SER A 1 331 ? 2.193 -15.703 -14.68 1 92.94 331 SER A N 1
ATOM 2654 C CA . SER A 1 331 ? 3.438 -16.391 -14.328 1 92.94 331 SER A CA 1
ATOM 2655 C C . SER A 1 331 ? 3.176 -17.812 -13.852 1 92.94 331 SER A C 1
ATOM 2657 O O . SER A 1 331 ? 2.07 -18.125 -13.406 1 92.94 331 SER A O 1
ATOM 2659 N N . THR A 1 332 ? 4.141 -18.672 -14 1 93.62 332 THR A N 1
ATOM 2660 C CA . THR A 1 332 ? 4.008 -20.047 -13.555 1 93.62 332 THR A CA 1
ATOM 2661 C C . THR A 1 332 ? 3.709 -20.109 -12.062 1 93.62 332 THR A C 1
ATOM 2663 O O . THR A 1 332 ? 2.893 -20.922 -11.617 1 93.62 332 THR A O 1
ATOM 2666 N N . GLY A 1 333 ? 4.426 -19.25 -11.273 1 96.19 333 GLY A N 1
ATOM 2667 C CA . GLY A 1 333 ? 4.16 -19.203 -9.844 1 96.19 333 GLY A CA 1
ATOM 2668 C C . GLY A 1 333 ? 2.721 -18.859 -9.516 1 96.19 333 GLY A C 1
ATOM 2669 O O . GLY A 1 333 ? 2.135 -19.453 -8.602 1 96.19 333 GLY A O 1
ATOM 2670 N N . PHE A 1 334 ? 2.182 -17.922 -10.203 1 97.31 334 PHE A N 1
ATOM 2671 C CA . PHE A 1 334 ? 0.789 -17.531 -10.016 1 97.31 334 PHE A CA 1
ATOM 2672 C C . PHE A 1 334 ? -0.145 -18.688 -10.359 1 97.31 334 PHE A C 1
ATOM 2674 O O . PHE A 1 334 ? -1.085 -18.984 -9.617 1 97.31 334 PHE A O 1
ATOM 2681 N N . TYR A 1 335 ? 0.086 -19.391 -11.438 1 96.81 335 TYR A N 1
ATOM 2682 C CA . TYR A 1 335 ? -0.716 -20.531 -11.844 1 96.81 335 TYR A CA 1
ATOM 2683 C C . TYR A 1 335 ? -0.649 -21.656 -10.805 1 96.81 335 TYR A C 1
ATOM 2685 O O . TYR A 1 335 ? -1.682 -22.172 -10.383 1 96.81 335 TYR A O 1
ATOM 2693 N N . VAL A 1 336 ? 0.513 -21.953 -10.383 1 98 336 VAL A N 1
ATOM 2694 C CA . VAL A 1 336 ? 0.719 -23.078 -9.469 1 98 336 VAL A CA 1
ATOM 2695 C C . VAL A 1 336 ? 0.084 -22.766 -8.117 1 98 336 VAL A C 1
ATOM 2697 O O . VAL A 1 336 ? -0.4 -23.672 -7.43 1 98 336 VAL A O 1
ATOM 2700 N N . THR A 1 337 ? 0.079 -21.531 -7.758 1 98.56 337 THR A N 1
ATOM 2701 C CA . THR A 1 337 ? -0.624 -21.125 -6.543 1 98.56 337 THR A CA 1
ATOM 2702 C C . THR A 1 337 ? -2.088 -21.562 -6.602 1 98.56 337 THR A C 1
ATOM 2704 O O . THR A 1 337 ? -2.646 -22.016 -5.602 1 98.56 337 THR A O 1
ATOM 2707 N N . HIS A 1 338 ? -2.705 -21.469 -7.766 1 97.88 338 HIS A N 1
ATOM 2708 C CA . HIS A 1 338 ? -4.105 -21.844 -7.914 1 97.88 338 HIS A CA 1
ATOM 2709 C C . HIS A 1 338 ? -4.273 -23.359 -7.84 1 97.88 338 HIS A C 1
ATOM 2711 O O . HIS A 1 338 ? -5.301 -23.844 -7.363 1 97.88 338 HIS A O 1
ATOM 2717 N N . LEU A 1 339 ? -3.221 -24.094 -8.273 1 98.12 339 LEU A N 1
ATOM 2718 C CA . LEU A 1 339 ? -3.256 -25.531 -8.062 1 98.12 339 LEU A CA 1
ATOM 2719 C C . LEU A 1 339 ? -3.275 -25.859 -6.574 1 98.12 339 LEU A C 1
ATOM 2721 O O . LEU A 1 339 ? -4.078 -26.688 -6.129 1 98.12 339 LEU A O 1
ATOM 2725 N N . SER A 1 340 ? -2.404 -25.156 -5.875 1 98.62 340 SER A N 1
ATOM 2726 C CA . SER A 1 340 ? -2.311 -25.391 -4.438 1 98.62 340 SER A CA 1
ATOM 2727 C C . SER A 1 340 ? -3.611 -25.016 -3.732 1 98.62 340 SER A C 1
ATOM 2729 O O . SER A 1 340 ? -4.082 -25.766 -2.863 1 98.62 340 SER A O 1
ATOM 2731 N N . LEU A 1 341 ? -4.215 -23.922 -4.098 1 98.06 341 LEU A N 1
ATOM 2732 C CA . LEU A 1 341 ? -5.457 -23.469 -3.477 1 98.06 341 LEU A CA 1
ATOM 2733 C C . LEU A 1 341 ? -6.574 -24.484 -3.697 1 98.06 341 LEU A C 1
ATOM 2735 O O . LEU A 1 341 ? -7.453 -24.641 -2.848 1 98.06 341 LEU A O 1
ATOM 2739 N N . ALA A 1 342 ? -6.543 -25.156 -4.805 1 96.69 342 ALA A N 1
ATOM 2740 C CA . ALA A 1 342 ? -7.559 -26.156 -5.121 1 96.69 342 ALA A CA 1
ATOM 2741 C C . ALA A 1 342 ? -7.309 -27.453 -4.367 1 96.69 342 ALA A C 1
ATOM 2743 O O . ALA A 1 342 ? -8.25 -28.156 -4 1 96.69 342 ALA A O 1
ATOM 2744 N N . LEU A 1 343 ? -6.086 -27.75 -4.039 1 97.44 343 LEU A N 1
ATOM 2745 C CA . LEU A 1 343 ? -5.711 -29.078 -3.58 1 97.44 343 LEU A CA 1
ATOM 2746 C C . LEU A 1 343 ? -5.488 -29.094 -2.072 1 97.44 343 LEU A C 1
ATOM 2748 O O . LEU A 1 343 ? -5.504 -30.156 -1.445 1 97.44 343 LEU A O 1
ATOM 2752 N N . CYS A 1 344 ? -5.234 -27.891 -1.453 1 98.31 344 CYS A N 1
ATOM 2753 C CA . CYS A 1 344 ? -4.695 -27.906 -0.098 1 98.31 344 CYS A CA 1
ATOM 2754 C C . CYS A 1 344 ? -5.535 -27.031 0.831 1 98.31 344 CYS A C 1
ATOM 2756 O O . CYS A 1 344 ? -6.035 -25.984 0.424 1 98.31 344 CYS A O 1
ATOM 2758 N N . ASP A 1 345 ? -5.641 -27.453 2.098 1 97.38 345 ASP A N 1
ATOM 2759 C CA . ASP A 1 345 ? -6.379 -26.688 3.096 1 97.38 345 ASP A CA 1
ATOM 2760 C C . ASP A 1 345 ? -5.625 -25.406 3.479 1 97.38 345 ASP A C 1
ATOM 2762 O O . ASP A 1 345 ? -6.238 -24.391 3.803 1 97.38 345 ASP A O 1
ATOM 2766 N N . GLU A 1 346 ? -4.328 -25.562 3.479 1 98.12 346 GLU A N 1
ATOM 2767 C CA . GLU A 1 346 ? -3.469 -24.422 3.754 1 98.12 346 GLU A CA 1
ATOM 2768 C C . GLU A 1 346 ? -2.359 -24.297 2.711 1 98.12 346 GLU A C 1
ATOM 2770 O O . GLU A 1 346 ? -1.624 -25.25 2.467 1 98.12 346 GLU A O 1
ATOM 2775 N N . THR A 1 347 ? -2.344 -23.156 2.131 1 98.75 347 THR A N 1
ATOM 2776 C CA . THR A 1 347 ? -1.313 -22.844 1.144 1 98.75 347 THR A CA 1
ATOM 2777 C C . THR A 1 347 ? -0.351 -21.781 1.675 1 98.75 347 THR A C 1
ATOM 2779 O O . THR A 1 347 ? -0.772 -20.703 2.066 1 98.75 347 THR A O 1
ATOM 2782 N N . HIS A 1 348 ? 0.938 -22.125 1.715 1 98.81 348 HIS A N 1
ATOM 2783 C CA . HIS A 1 348 ? 1.982 -21.172 2.096 1 98.81 348 HIS A CA 1
ATOM 2784 C C . HIS A 1 348 ? 2.889 -20.844 0.912 1 98.81 348 HIS A C 1
ATOM 2786 O O . HIS A 1 348 ? 3.432 -21.75 0.274 1 98.81 348 HIS A O 1
ATOM 2792 N N . LEU A 1 349 ? 3.023 -19.578 0.647 1 98.81 349 LEU A N 1
ATOM 2793 C CA . LEU A 1 349 ? 3.824 -19.125 -0.483 1 98.81 349 LEU A CA 1
ATOM 2794 C C . LEU A 1 349 ? 5.191 -18.625 -0.018 1 98.81 349 LEU A C 1
ATOM 2796 O O . LEU A 1 349 ? 5.285 -17.859 0.94 1 98.81 349 LEU A O 1
ATOM 2800 N N . TYR A 1 350 ? 6.203 -19.062 -0.677 1 98.5 350 TYR A N 1
ATOM 2801 C CA . TYR A 1 350 ? 7.582 -18.625 -0.472 1 98.5 350 TYR A CA 1
ATOM 2802 C C . TYR A 1 350 ? 8.219 -18.188 -1.785 1 98.5 350 TYR A C 1
ATOM 2804 O O . TYR A 1 350 ? 7.977 -18.797 -2.832 1 98.5 350 TYR A O 1
ATOM 2812 N N . GLY A 1 351 ? 8.984 -17.141 -1.723 1 97.81 351 GLY A N 1
ATOM 2813 C CA . GLY A 1 351 ? 9.703 -16.734 -2.918 1 97.81 351 GLY A CA 1
ATOM 2814 C C . GLY A 1 351 ? 8.867 -15.914 -3.873 1 97.81 351 GLY A C 1
ATOM 2815 O O . GLY A 1 351 ? 9.031 -16.016 -5.094 1 97.81 351 GLY A O 1
ATOM 2816 N N . PHE A 1 352 ? 7.965 -15.148 -3.404 1 97.81 352 PHE A N 1
ATOM 2817 C CA . PHE A 1 352 ? 7.152 -14.227 -4.191 1 97.81 352 PHE A CA 1
ATOM 2818 C C . PHE A 1 352 ? 7.391 -12.789 -3.754 1 97.81 352 PHE A C 1
ATOM 2820 O O . PHE A 1 352 ? 7.086 -12.422 -2.617 1 97.81 352 PHE A O 1
ATOM 2827 N N . TRP A 1 353 ? 7.957 -12.062 -4.598 1 96.19 353 TRP A N 1
ATOM 2828 C CA . TRP A 1 353 ? 8.281 -10.672 -4.32 1 96.19 353 TRP A CA 1
ATOM 2829 C C . TRP A 1 353 ? 8.586 -9.914 -5.609 1 96.19 353 TRP A C 1
ATOM 2831 O O . TRP A 1 353 ? 9.531 -10.258 -6.328 1 96.19 353 TRP A O 1
ATOM 2841 N N . PRO A 1 354 ? 7.777 -8.883 -5.945 1 94.12 354 PRO A N 1
ATOM 2842 C CA . PRO A 1 354 ? 7.93 -8.25 -7.254 1 94.12 354 PRO A CA 1
ATOM 2843 C C . PRO A 1 354 ? 8.883 -7.059 -7.227 1 94.12 354 PRO A C 1
ATOM 2845 O O . PRO A 1 354 ? 9.086 -6.395 -8.242 1 94.12 354 PRO A O 1
ATOM 2848 N N . PHE A 1 355 ? 9.484 -6.781 -6.039 1 92.56 355 PHE A N 1
ATOM 2849 C CA . PHE A 1 355 ? 10.305 -5.582 -5.906 1 92.56 355 PHE A CA 1
ATOM 2850 C C . PHE A 1 355 ? 11.789 -5.934 -5.934 1 92.56 355 PHE A C 1
ATOM 2852 O O . PHE A 1 355 ? 12.18 -7.039 -5.543 1 92.56 355 PHE A O 1
ATOM 2859 N N . GLY A 1 356 ? 12.609 -4.977 -6.367 1 91.5 356 GLY A N 1
ATOM 2860 C CA . GLY A 1 356 ? 14.047 -5.16 -6.402 1 91.5 356 GLY A CA 1
ATOM 2861 C C . GLY A 1 356 ? 14.711 -4.918 -5.062 1 91.5 356 GLY A C 1
ATOM 2862 O O . GLY A 1 356 ? 15.938 -5.004 -4.945 1 91.5 356 GLY A O 1
ATOM 2863 N N . SER A 1 357 ? 13.883 -4.59 -4.055 1 90.62 357 SER A N 1
ATOM 2864 C CA . SER A 1 357 ? 14.375 -4.363 -2.701 1 90.62 357 SER A CA 1
ATOM 2865 C C . SER A 1 357 ? 13.344 -4.77 -1.657 1 90.62 357 SER A C 1
ATOM 2867 O O . SER A 1 357 ? 12.195 -5.059 -1.995 1 90.62 357 SER A O 1
ATOM 2869 N N . THR A 1 358 ? 13.797 -5.008 -0.458 1 89.75 358 THR A N 1
ATOM 2870 C CA . THR A 1 358 ? 12.906 -5.254 0.674 1 89.75 358 THR A CA 1
ATOM 2871 C C . THR A 1 358 ? 13.461 -4.621 1.945 1 89.75 358 THR A C 1
ATOM 2873 O O . THR A 1 358 ? 14.57 -4.082 1.942 1 89.75 358 THR A O 1
ATOM 2876 N N . VAL A 1 359 ? 12.57 -4.508 2.949 1 76.88 359 VAL A N 1
ATOM 2877 C CA . VAL A 1 359 ? 12.977 -3.943 4.23 1 76.88 359 VAL A CA 1
ATOM 2878 C C . VAL A 1 359 ? 13.656 -5.016 5.078 1 76.88 359 VAL A C 1
ATOM 2880 O O . VAL A 1 359 ? 13.203 -6.164 5.117 1 76.88 359 VAL A O 1
ATOM 2883 N N . GLU A 1 360 ? 14.898 -4.723 5.445 1 66.88 360 GLU A N 1
ATOM 2884 C CA . GLU A 1 360 ? 15.664 -5.691 6.223 1 66.88 360 GLU A CA 1
ATOM 2885 C C . GLU A 1 360 ? 15.016 -5.941 7.582 1 66.88 360 GLU A C 1
ATOM 2887 O O . GLU A 1 360 ? 14.547 -5.008 8.227 1 66.88 360 GLU A O 1
ATOM 2892 N N . ASP A 1 361 ? 14.656 -7.16 7.793 1 54.06 361 ASP A N 1
ATOM 2893 C CA . ASP A 1 361 ? 14.188 -7.547 9.125 1 54.06 361 ASP A CA 1
ATOM 2894 C C . ASP A 1 361 ? 15.227 -7.195 10.188 1 54.06 361 ASP A C 1
ATOM 2896 O O . ASP A 1 361 ? 16.406 -7.516 10.039 1 54.06 361 ASP A O 1
ATOM 2900 N N . SER A 1 362 ? 15.516 -6.125 10.43 1 43.47 362 SER A N 1
ATOM 2901 C CA . SER A 1 362 ? 16.531 -5.98 11.461 1 43.47 362 SER A CA 1
ATOM 2902 C C . SER A 1 362 ? 16.266 -6.914 12.641 1 43.47 362 SER A C 1
ATOM 2904 O O . SER A 1 362 ? 15.133 -7.031 13.102 1 43.47 362 SER A O 1
ATOM 2906 N N . PRO A 1 363 ? 17.156 -8.047 12.805 1 34.72 363 PRO A N 1
ATOM 2907 C CA . PRO A 1 363 ? 17.062 -8.633 14.141 1 34.72 363 PRO A CA 1
ATOM 2908 C C . PRO A 1 363 ? 16.75 -7.598 15.219 1 34.72 363 PRO A C 1
ATOM 2910 O O . PRO A 1 363 ? 17.109 -7.793 16.391 1 34.72 363 PRO A O 1
ATOM 2913 N N . VAL A 1 364 ? 16.516 -6.539 14.922 1 33.88 364 VAL A N 1
ATOM 2914 C CA . VAL A 1 364 ? 16.328 -5.852 16.188 1 33.88 364 VAL A CA 1
ATOM 2915 C C . VAL A 1 364 ? 15.531 -6.742 17.141 1 33.88 364 VAL A C 1
ATOM 2917 O O . VAL A 1 364 ? 14.711 -7.555 16.719 1 33.88 364 VAL A O 1
ATOM 2920 N N . ASP A 1 365 ? 16.078 -6.973 18.406 1 30.64 365 ASP A N 1
ATOM 2921 C CA . ASP A 1 365 ? 15.508 -7.281 19.719 1 30.64 365 ASP A CA 1
ATOM 2922 C C . ASP A 1 365 ? 14.047 -6.852 19.797 1 30.64 365 ASP A C 1
ATOM 2924 O O . ASP A 1 365 ? 13.742 -5.656 19.797 1 30.64 365 ASP A O 1
ATOM 2928 N N . VAL A 1 366 ? 13.125 -7.445 19.203 1 32.19 366 VAL A N 1
ATOM 2929 C CA . VAL A 1 366 ? 11.828 -7.234 19.828 1 32.19 366 VAL A CA 1
ATOM 2930 C C . VAL A 1 366 ? 12.016 -6.762 21.266 1 32.19 366 VAL A C 1
ATOM 2932 O O . VAL A 1 366 ? 11.094 -6.211 21.875 1 32.19 366 VAL A O 1
ATOM 2935 N N . ALA A 1 367 ? 12.883 -7.504 22 1 29.38 367 ALA A N 1
ATOM 2936 C CA . ALA A 1 367 ? 13.023 -7.133 23.406 1 29.38 367 ALA A CA 1
ATOM 2937 C C . ALA A 1 367 ? 13.516 -5.695 23.547 1 29.38 367 ALA A C 1
ATOM 2939 O O . ALA A 1 367 ? 13.422 -5.105 24.625 1 29.38 367 ALA A O 1
ATOM 2940 N N . ASN A 1 368 ? 14.82 -5.391 23.062 1 30.52 368 ASN A N 1
ATOM 2941 C CA . ASN A 1 368 ? 15.25 -4.023 23.344 1 30.52 368 ASN A CA 1
ATOM 2942 C C . ASN A 1 368 ? 14.406 -3.002 22.594 1 30.52 368 ASN A C 1
ATOM 2944 O O . ASN A 1 368 ? 14.164 -3.158 21.391 1 30.52 368 ASN A O 1
ATOM 2948 N N . SER A 1 369 ? 13.57 -2.221 23.188 1 31.38 369 SER A N 1
ATOM 2949 C CA . SER A 1 369 ? 12.57 -1.157 23.203 1 31.38 369 SER A CA 1
ATOM 2950 C C . SER A 1 369 ? 12.82 -0.147 22.078 1 31.38 369 SER A C 1
ATOM 2952 O O . SER A 1 369 ? 12.102 0.848 21.969 1 31.38 369 SER A O 1
ATOM 2954 N N . ASN A 1 370 ? 14.125 0.008 21.609 1 32.06 370 ASN A N 1
ATOM 2955 C CA . ASN A 1 370 ? 14.312 1.273 20.906 1 32.06 370 ASN A CA 1
ATOM 2956 C C . ASN A 1 370 ? 13.742 1.215 19.484 1 32.06 370 ASN A C 1
ATOM 2958 O O . ASN A 1 370 ? 14.195 0.42 18.672 1 32.06 370 ASN A O 1
ATOM 2962 N N . ASN A 1 371 ? 12.5 1.192 19.172 1 35.78 371 ASN A N 1
ATOM 2963 C CA . ASN A 1 371 ? 11.508 1.374 18.109 1 35.78 371 ASN A CA 1
ATOM 2964 C C . ASN A 1 371 ? 12.062 2.188 16.953 1 35.78 371 ASN A C 1
ATOM 2966 O O . ASN A 1 371 ? 11.312 2.871 16.25 1 35.78 371 ASN A O 1
ATOM 2970 N N . THR A 1 372 ? 13.414 2.467 17.016 1 36.5 372 THR A N 1
ATOM 2971 C CA . THR A 1 372 ? 13.805 3.266 15.852 1 36.5 372 THR A CA 1
ATOM 2972 C C . THR A 1 372 ? 13.789 2.42 14.586 1 36.5 372 THR A C 1
ATOM 2974 O O . THR A 1 372 ? 14.562 1.469 14.453 1 36.5 372 THR A O 1
ATOM 2977 N N . ILE A 1 373 ? 12.75 1.976 13.992 1 41.38 373 ILE A N 1
ATOM 2978 C CA . ILE A 1 373 ? 12.594 1.211 12.766 1 41.38 373 ILE A CA 1
ATOM 2979 C C . ILE A 1 373 ? 13.43 1.851 11.656 1 41.38 373 ILE A C 1
ATOM 2981 O O . ILE A 1 373 ? 13.117 2.953 11.195 1 41.38 373 ILE A O 1
ATOM 2985 N N . SER A 1 374 ? 14.75 1.861 11.773 1 43.97 374 SER A N 1
ATOM 2986 C CA . SER A 1 374 ? 15.5 2.223 10.578 1 43.97 374 SER A CA 1
ATOM 2987 C C . SER A 1 374 ? 15.047 1.406 9.375 1 43.97 374 SER A C 1
ATOM 2989 O O . SER A 1 374 ? 14.992 0.176 9.438 1 43.97 374 SER A O 1
ATOM 2991 N N . PHE A 1 375 ? 14.18 1.902 8.508 1 53.53 375 PHE A N 1
ATOM 2992 C CA . PHE A 1 375 ? 13.844 1.345 7.207 1 53.53 375 PHE A CA 1
ATOM 2993 C C . PHE A 1 375 ? 15.102 0.955 6.441 1 53.53 375 PHE A C 1
ATOM 2995 O O . PHE A 1 375 ? 15.594 1.724 5.613 1 53.53 375 PHE A O 1
ATOM 3002 N N . HIS A 1 376 ? 15.945 0.063 6.887 1 64.88 376 HIS A N 1
ATOM 3003 C CA . HIS A 1 376 ? 17.062 -0.467 6.105 1 64.88 376 HIS A CA 1
ATOM 3004 C C . HIS A 1 376 ? 16.562 -1.403 5.008 1 64.88 376 HIS A C 1
ATOM 3006 O O . HIS A 1 376 ? 15.773 -2.312 5.273 1 64.88 376 HIS A O 1
ATOM 3012 N N . THR A 1 377 ? 16.891 -0.945 3.773 1 76.44 377 THR A N 1
ATOM 3013 C CA . THR A 1 377 ? 16.469 -1.738 2.623 1 76.44 377 THR A CA 1
ATOM 3014 C C . THR A 1 377 ? 17.625 -2.584 2.1 1 76.44 377 THR A C 1
ATOM 3016 O O . THR A 1 377 ? 18.797 -2.217 2.262 1 76.44 377 THR A O 1
ATOM 3019 N N . ARG A 1 378 ? 17.391 -3.758 1.733 1 83.94 378 ARG A N 1
ATOM 3020 C CA . ARG A 1 378 ? 18.359 -4.594 1.028 1 83.94 378 ARG A CA 1
ATOM 3021 C C . ARG A 1 378 ? 17.875 -4.914 -0.384 1 83.94 378 ARG A C 1
ATOM 3023 O O . ARG A 1 378 ? 16.672 -5.016 -0.628 1 83.94 378 ARG A O 1
ATOM 3030 N N . LYS A 1 379 ? 18.859 -5.094 -1.193 1 90.31 379 LYS A N 1
ATOM 3031 C CA . LYS A 1 379 ? 18.562 -5.441 -2.576 1 90.31 379 LYS A CA 1
ATOM 3032 C C . LYS A 1 379 ? 18.031 -6.875 -2.682 1 90.31 379 LYS A C 1
ATOM 3034 O O . LYS A 1 379 ? 18.531 -7.77 -2.002 1 90.31 379 LYS A O 1
ATOM 3039 N N . VAL A 1 380 ? 17.094 -7.078 -3.541 1 94.25 380 VAL A N 1
ATOM 3040 C CA . VAL A 1 380 ? 16.531 -8.391 -3.822 1 94.25 380 VAL A CA 1
ATOM 3041 C C . VAL A 1 380 ? 16.766 -8.75 -5.289 1 94.25 380 VAL A C 1
ATOM 3043 O O . VAL A 1 380 ? 16.359 -8.008 -6.188 1 94.25 380 VAL A O 1
ATOM 3046 N N . ARG A 1 381 ? 17.359 -9.891 -5.492 1 94.44 381 ARG A N 1
ATOM 3047 C CA . ARG A 1 381 ? 17.562 -10.375 -6.852 1 94.44 381 ARG A CA 1
ATOM 3048 C C . ARG A 1 381 ? 16.25 -10.859 -7.469 1 94.44 381 ARG A C 1
ATOM 3050 O O . ARG A 1 381 ? 15.32 -11.211 -6.75 1 94.44 381 ARG A O 1
ATOM 3057 N N . TYR A 1 382 ? 16.359 -10.875 -8.797 1 94.12 382 TYR A N 1
ATOM 3058 C CA . TYR A 1 382 ? 15.188 -11.375 -9.5 1 94.12 382 TYR A CA 1
ATOM 3059 C C . TYR A 1 382 ? 14.922 -12.836 -9.148 1 94.12 382 TYR A C 1
ATOM 3061 O O . TYR A 1 382 ? 13.828 -13.18 -8.703 1 94.12 382 TYR A O 1
ATOM 3069 N N . HIS A 1 383 ? 15.875 -13.664 -9.289 1 95.44 383 HIS A N 1
ATOM 3070 C CA . HIS A 1 383 ? 15.836 -15.055 -8.836 1 95.44 383 HIS A CA 1
ATOM 3071 C C . HIS A 1 383 ? 16.844 -15.297 -7.719 1 95.44 383 HIS A C 1
ATOM 3073 O O . HIS A 1 383 ? 17.922 -14.711 -7.715 1 95.44 383 HIS A O 1
ATOM 3079 N N . TYR A 1 384 ? 16.516 -16.219 -6.844 1 96.38 384 TYR A N 1
ATOM 3080 C CA . TYR A 1 384 ? 17.422 -16.484 -5.734 1 96.38 384 TYR A CA 1
ATOM 3081 C C . TYR A 1 384 ? 18.594 -17.344 -6.184 1 96.38 384 TYR A C 1
ATOM 3083 O O . TYR A 1 384 ? 19.594 -17.438 -5.473 1 96.38 384 TYR A O 1
ATOM 3091 N N . PHE A 1 385 ? 18.578 -17.875 -7.41 1 94.19 385 PHE A N 1
ATOM 3092 C CA . PHE A 1 385 ? 19.562 -18.875 -7.793 1 94.19 385 PHE A CA 1
ATOM 3093 C C . PHE A 1 385 ? 20.391 -18.406 -8.984 1 94.19 385 PHE A C 1
ATOM 3095 O O . PHE A 1 385 ? 21.297 -19.109 -9.445 1 94.19 385 PHE A O 1
ATOM 3102 N N . ASP A 1 386 ? 20.047 -17.297 -9.531 1 91.25 386 ASP A N 1
ATOM 3103 C CA . ASP A 1 386 ? 20.844 -16.75 -10.633 1 91.25 386 ASP A CA 1
ATOM 3104 C C . ASP A 1 386 ? 20.922 -15.227 -10.562 1 91.25 386 ASP A C 1
ATOM 3106 O O . ASP A 1 386 ? 20.484 -14.625 -9.578 1 91.25 386 ASP A O 1
ATOM 3110 N N . ASN A 1 387 ? 21.562 -14.625 -11.578 1 89.44 387 ASN A N 1
ATOM 3111 C CA . ASN A 1 387 ? 21.797 -13.188 -11.539 1 89.44 387 ASN A CA 1
ATOM 3112 C C . ASN A 1 387 ? 21.078 -12.469 -12.68 1 89.44 387 ASN A C 1
ATOM 3114 O O . ASN A 1 387 ? 21.578 -11.477 -13.219 1 89.44 387 ASN A O 1
ATOM 3118 N N . LEU A 1 388 ? 20.016 -13.094 -13.055 1 87.62 388 LEU A N 1
ATOM 3119 C CA . LEU A 1 388 ? 19.25 -12.383 -14.078 1 87.62 388 LEU A CA 1
ATOM 3120 C C . LEU A 1 388 ? 18.812 -11.016 -13.578 1 87.62 388 LEU A C 1
ATOM 3122 O O . LEU A 1 388 ? 18.406 -10.867 -12.414 1 87.62 388 LEU A O 1
ATOM 3126 N N . PRO A 1 389 ? 18.891 -10.031 -14.344 1 83.44 389 PRO A N 1
ATOM 3127 C CA . PRO A 1 389 ? 18.703 -8.656 -13.883 1 83.44 389 PRO A CA 1
ATOM 3128 C C . PRO A 1 389 ? 17.25 -8.383 -13.469 1 83.44 389 PRO A C 1
ATOM 3130 O O . PRO A 1 389 ? 17 -7.547 -12.594 1 83.44 389 PRO A O 1
ATOM 3133 N N . GLY A 1 390 ? 16.281 -8.914 -14.18 1 85.38 390 GLY A N 1
ATOM 3134 C CA . GLY A 1 390 ? 14.891 -8.633 -13.859 1 85.38 390 GLY A CA 1
ATOM 3135 C C . GLY A 1 390 ? 13.914 -9.297 -14.805 1 85.38 390 GLY A C 1
ATOM 3136 O O . GLY A 1 390 ? 14.312 -10.055 -15.688 1 85.38 390 GLY A O 1
ATOM 3137 N N . PRO A 1 391 ? 12.711 -8.938 -14.453 1 80.44 391 PRO A N 1
ATOM 3138 C CA . PRO A 1 391 ? 11.688 -9.531 -15.32 1 80.44 391 PRO A CA 1
ATOM 3139 C C . PRO A 1 391 ? 11.734 -8.984 -16.75 1 80.44 391 PRO A C 1
ATOM 3141 O O . PRO A 1 391 ? 12.195 -7.859 -16.969 1 80.44 391 PRO A O 1
ATOM 3144 N N . ASN A 1 392 ? 11.32 -9.805 -17.641 1 72.5 392 ASN A N 1
ATOM 3145 C CA . ASN A 1 392 ? 11.32 -9.414 -19.047 1 72.5 392 ASN A CA 1
ATOM 3146 C C . ASN A 1 392 ? 10.008 -8.742 -19.438 1 72.5 392 ASN A C 1
ATOM 3148 O O . ASN A 1 392 ? 9.781 -8.469 -20.625 1 72.5 392 ASN A O 1
ATOM 3152 N N . GLY A 1 393 ? 9.125 -8.508 -18.562 1 79.88 393 GLY A N 1
ATOM 3153 C CA . GLY A 1 393 ? 7.871 -7.832 -18.844 1 79.88 393 GLY A CA 1
ATOM 3154 C C . GLY A 1 393 ? 6.777 -8.766 -19.328 1 79.88 393 GLY A C 1
ATOM 3155 O O . GLY A 1 393 ? 5.652 -8.336 -19.578 1 79.88 393 GLY A O 1
ATOM 3156 N N . ALA A 1 394 ? 7.027 -10.062 -19.406 1 79.56 394 ALA A N 1
ATOM 3157 C CA . ALA A 1 394 ? 6.051 -11.031 -19.891 1 79.56 394 ALA A CA 1
ATOM 3158 C C . ALA A 1 394 ? 4.898 -11.195 -18.906 1 79.56 394 ALA A C 1
ATOM 3160 O O . ALA A 1 394 ? 3.787 -11.562 -19.297 1 79.56 394 ALA A O 1
ATOM 3161 N N . HIS A 1 395 ? 5.223 -10.922 -17.734 1 88.19 395 HIS A N 1
ATOM 3162 C CA . HIS A 1 395 ? 4.246 -11.109 -16.656 1 88.19 395 HIS A CA 1
ATOM 3163 C C . HIS A 1 395 ? 3.994 -9.805 -15.906 1 88.19 395 HIS A C 1
ATOM 3165 O O . HIS A 1 395 ? 4.906 -8.992 -15.75 1 88.19 395 HIS A O 1
ATOM 3171 N N . ALA A 1 396 ? 2.771 -9.641 -15.539 1 90.81 396 ALA A N 1
ATOM 3172 C CA . ALA A 1 396 ? 2.432 -8.531 -14.656 1 90.81 396 ALA A CA 1
ATOM 3173 C C . ALA A 1 396 ? 2.639 -8.906 -13.195 1 90.81 396 ALA A C 1
ATOM 3175 O O . ALA A 1 396 ? 1.67 -9.109 -12.461 1 90.81 396 ALA A O 1
ATOM 3176 N N . MET A 1 397 ? 3.865 -8.859 -12.812 1 92.38 397 MET A N 1
ATOM 3177 C CA . MET A 1 397 ? 4.25 -9.406 -11.516 1 92.38 397 MET A CA 1
ATOM 3178 C C . MET A 1 397 ? 3.604 -8.617 -10.375 1 92.38 397 MET A C 1
ATOM 3180 O O . MET A 1 397 ? 3.162 -9.195 -9.383 1 92.38 397 MET A O 1
ATOM 3184 N N . GLN A 1 398 ? 3.557 -7.32 -10.508 1 91.81 398 GLN A N 1
ATOM 3185 C CA . GLN A 1 398 ? 2.979 -6.484 -9.461 1 91.81 398 GLN A CA 1
ATOM 3186 C C . GLN A 1 398 ? 1.477 -6.727 -9.336 1 91.81 398 GLN A C 1
ATOM 3188 O O . GLN A 1 398 ? 0.939 -6.738 -8.227 1 91.81 398 GLN A O 1
ATOM 3193 N N . ASP A 1 399 ? 0.817 -6.906 -10.477 1 93.25 399 ASP A N 1
ATOM 3194 C CA . ASP A 1 399 ? -0.613 -7.195 -10.469 1 93.25 399 ASP A CA 1
ATO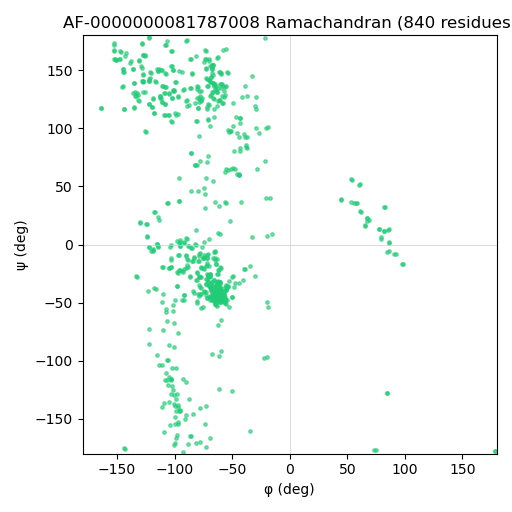M 3195 C C . ASP A 1 399 ? -0.894 -8.539 -9.789 1 93.25 399 ASP A C 1
ATOM 3197 O O . ASP A 1 399 ? -1.788 -8.633 -8.945 1 93.25 399 ASP A O 1
ATOM 3201 N N . GLU A 1 400 ? -0.115 -9.5 -10.195 1 96.19 400 GLU A N 1
ATOM 3202 C CA . GLU A 1 400 ? -0.274 -10.82 -9.594 1 96.19 400 GLU A CA 1
ATOM 3203 C C . GLU A 1 400 ? -0.026 -10.766 -8.086 1 96.19 400 GLU A C 1
ATOM 3205 O O . GLU A 1 400 ? -0.786 -11.344 -7.309 1 96.19 400 GLU A O 1
ATOM 3210 N N . PHE A 1 401 ? 1.016 -10.055 -7.773 1 96.69 401 PHE A N 1
ATOM 3211 C CA . PHE A 1 401 ? 1.358 -9.93 -6.363 1 96.69 401 PHE A CA 1
ATOM 3212 C C . PHE A 1 401 ? 0.228 -9.266 -5.59 1 96.69 401 PHE A C 1
ATOM 3214 O O . PHE A 1 401 ? -0.096 -9.68 -4.473 1 96.69 401 PHE A O 1
ATOM 3221 N N . GLY A 1 402 ? -0.331 -8.25 -6.152 1 94.62 402 GLY A N 1
ATOM 3222 C CA . GLY A 1 402 ? -1.472 -7.598 -5.527 1 94.62 402 GLY A CA 1
ATOM 3223 C C . GLY A 1 402 ? -2.619 -8.547 -5.242 1 94.62 402 GLY A C 1
ATOM 3224 O O . GLY A 1 402 ? -3.256 -8.469 -4.191 1 94.62 402 GLY A O 1
ATOM 3225 N N . VAL A 1 403 ? -2.891 -9.461 -6.113 1 94.94 403 VAL A N 1
ATOM 3226 C CA . VAL A 1 403 ? -3.941 -10.453 -5.945 1 94.94 403 VAL A CA 1
ATOM 3227 C C . VAL A 1 403 ? -3.574 -11.406 -4.809 1 94.94 403 VAL A C 1
ATOM 3229 O O . VAL A 1 403 ? -4.41 -11.711 -3.953 1 94.94 403 VAL A O 1
ATOM 3232 N N . LEU A 1 404 ? -2.35 -11.805 -4.805 1 97.56 404 LEU A N 1
ATOM 3233 C CA . LEU A 1 404 ? -1.904 -12.742 -3.779 1 97.56 404 LEU A CA 1
ATOM 3234 C C . LEU A 1 404 ? -2 -12.117 -2.393 1 97.56 404 LEU A C 1
ATOM 3236 O O . LEU A 1 404 ? -2.361 -12.789 -1.426 1 97.56 404 LEU A O 1
ATOM 3240 N N . VAL A 1 405 ? -1.672 -10.867 -2.289 1 96.5 405 VAL A N 1
ATOM 3241 C CA . VAL A 1 405 ? -1.763 -10.172 -1.01 1 96.5 405 VAL A CA 1
ATOM 3242 C C . VAL A 1 405 ? -3.223 -10.086 -0.569 1 96.5 405 VAL A C 1
ATOM 3244 O O . VAL A 1 405 ? -3.529 -10.234 0.616 1 96.5 405 VAL A O 1
ATOM 3247 N N . GLN A 1 406 ? -4.141 -9.82 -1.526 1 93.25 406 GLN A N 1
ATOM 3248 C CA . GLN A 1 406 ? -5.562 -9.844 -1.197 1 93.25 406 GLN A CA 1
ATOM 3249 C C . GLN A 1 406 ? -5.977 -11.203 -0.647 1 93.25 406 GLN A C 1
ATOM 3251 O O . GLN A 1 406 ? -6.684 -11.281 0.359 1 93.25 406 GLN A O 1
ATOM 3256 N N . MET A 1 407 ? -5.496 -12.25 -1.26 1 95.75 407 MET A N 1
ATOM 3257 C CA . MET A 1 407 ? -5.816 -13.609 -0.818 1 95.75 407 MET A CA 1
ATOM 3258 C C . MET A 1 407 ? -5.223 -13.883 0.557 1 95.75 407 MET A C 1
ATOM 3260 O O . MET A 1 407 ? -5.832 -14.57 1.375 1 95.75 407 MET A O 1
ATOM 3264 N N . HIS A 1 408 ? -4.016 -13.367 0.762 1 96.31 408 HIS A N 1
ATOM 3265 C CA . HIS A 1 408 ? -3.379 -13.461 2.07 1 96.31 408 HIS A CA 1
ATOM 3266 C C . HIS A 1 408 ? -4.23 -12.797 3.146 1 96.31 408 HIS A C 1
ATOM 3268 O O . HIS A 1 408 ? -4.469 -13.383 4.203 1 96.31 408 HIS A O 1
ATOM 3274 N N . LYS A 1 409 ? -4.695 -11.633 2.877 1 91.62 409 LYS A N 1
ATOM 3275 C CA . LYS A 1 409 ? -5.461 -10.867 3.852 1 91.62 409 LYS A CA 1
ATOM 3276 C C . LYS A 1 409 ? -6.824 -11.5 4.102 1 91.62 409 LYS A C 1
ATOM 3278 O O . LYS A 1 409 ? -7.387 -11.367 5.195 1 91.62 409 LYS A O 1
ATOM 3283 N N . LEU A 1 410 ? -7.309 -12.242 3.117 1 91.62 410 LEU A N 1
ATOM 3284 C CA . LEU A 1 410 ? -8.594 -12.922 3.244 1 91.62 410 LEU A CA 1
ATOM 3285 C C . LEU A 1 410 ? -8.43 -14.273 3.928 1 91.62 410 LEU A C 1
ATOM 3287 O O . LEU A 1 410 ? -9.406 -15.008 4.105 1 91.62 410 LEU A O 1
ATOM 3291 N N . GLY A 1 411 ? -7.164 -14.617 4.227 1 94.81 411 GLY A N 1
ATOM 3292 C CA . GLY A 1 411 ? -6.879 -15.836 4.969 1 94.81 411 GLY A CA 1
ATOM 3293 C C . GLY A 1 411 ? -6.867 -17.078 4.098 1 94.81 411 GLY A C 1
ATOM 3294 O O . GLY A 1 411 ? -6.867 -18.203 4.609 1 94.81 411 GLY A O 1
ATOM 3295 N N . MET A 1 412 ? -6.871 -16.922 2.768 1 96.38 412 MET A N 1
ATOM 3296 C CA . MET A 1 412 ? -6.945 -18.047 1.836 1 96.38 412 MET A CA 1
ATOM 3297 C C . MET A 1 412 ? -5.574 -18.688 1.65 1 96.38 412 MET A C 1
ATOM 3299 O O . MET A 1 412 ? -5.48 -19.875 1.336 1 96.38 412 MET A O 1
ATOM 3303 N N . LEU A 1 413 ? -4.59 -17.906 1.768 1 98.5 413 LEU A N 1
ATOM 3304 C CA . LEU A 1 413 ? -3.205 -18.359 1.693 1 98.5 413 LEU A CA 1
ATOM 3305 C C . LEU A 1 413 ? -2.297 -17.453 2.525 1 98.5 413 LEU A C 1
ATOM 3307 O O . LEU A 1 413 ? -2.68 -16.344 2.883 1 98.5 413 LEU A O 1
ATOM 3311 N N . LYS A 1 414 ? -1.182 -18 2.871 1 98.31 414 LYS A N 1
ATOM 3312 C CA . LYS A 1 414 ? -0.219 -17.219 3.648 1 98.31 414 LYS A CA 1
ATOM 3313 C C . LYS A 1 414 ? 1.036 -16.922 2.834 1 98.31 414 LYS A C 1
ATOM 3315 O O . LYS A 1 414 ? 1.656 -17.844 2.285 1 98.31 414 LYS A O 1
ATOM 3320 N N . MET A 1 415 ? 1.399 -15.688 2.771 1 97.94 415 MET A N 1
ATOM 3321 C CA . MET A 1 415 ? 2.631 -15.273 2.104 1 97.94 415 MET A CA 1
ATOM 3322 C C . MET A 1 415 ? 3.762 -15.094 3.111 1 97.94 415 MET A C 1
ATOM 3324 O O . MET A 1 415 ? 3.6 -14.398 4.113 1 97.94 415 MET A O 1
ATOM 3328 N N . HIS A 1 416 ? 4.828 -15.727 2.857 1 96.38 416 HIS A N 1
ATOM 3329 C CA . HIS A 1 416 ? 6.039 -15.586 3.658 1 96.38 416 HIS A CA 1
ATOM 3330 C C . HIS A 1 416 ? 7.086 -14.75 2.932 1 96.38 416 HIS A C 1
ATOM 3332 O O . HIS A 1 416 ? 7.684 -15.203 1.952 1 96.38 416 HIS A O 1
ATOM 3338 N N . VAL A 1 417 ? 7.363 -13.547 3.432 1 93.38 417 VAL A N 1
ATOM 3339 C CA . VAL A 1 417 ? 8.281 -12.648 2.734 1 93.38 417 VAL A CA 1
ATOM 3340 C C . VAL A 1 417 ? 9.422 -12.25 3.666 1 93.38 417 VAL A C 1
ATOM 3342 O O . VAL A 1 417 ? 10.195 -11.344 3.355 1 93.38 417 VAL A O 1
ATOM 3345 N N . SER A 1 418 ? 9.469 -12.859 4.816 1 88.75 418 SER A N 1
ATOM 3346 C CA . SER A 1 418 ? 10.516 -12.594 5.797 1 88.75 418 SER A CA 1
ATOM 3347 C C . SER A 1 418 ? 11.273 -13.867 6.152 1 88.75 418 SER A C 1
ATOM 3349 O O . SER A 1 418 ? 10.969 -14.945 5.633 1 88.75 418 SER A O 1
ATOM 3351 N N . ARG A 1 419 ? 12.227 -13.68 6.98 1 90.62 419 ARG A N 1
ATOM 3352 C CA . ARG A 1 419 ? 13 -14.82 7.453 1 90.62 419 ARG A CA 1
ATOM 3353 C C . ARG A 1 419 ? 12.133 -15.758 8.289 1 90.62 419 ARG A C 1
ATOM 3355 O O . ARG A 1 419 ? 11.305 -15.305 9.078 1 90.62 419 ARG A O 1
ATOM 3362 N N . CYS A 1 420 ? 12.344 -17.047 7.996 1 92.75 420 CYS A N 1
ATOM 3363 C CA . CYS A 1 420 ? 11.617 -18.047 8.773 1 92.75 420 CYS A CA 1
ATOM 3364 C C . CYS A 1 420 ? 12.352 -18.359 10.07 1 92.75 420 CYS A C 1
ATOM 3366 O O . CYS A 1 420 ? 13.578 -18.234 10.141 1 92.75 420 CYS A O 1
ATOM 3368 N N . ARG A 1 421 ? 11.586 -18.672 11.125 1 79.56 421 ARG A N 1
ATOM 3369 C CA . ARG A 1 421 ? 12.156 -18.922 12.445 1 79.56 421 ARG A CA 1
ATOM 3370 C C . ARG A 1 421 ? 12.703 -20.344 12.539 1 79.56 421 ARG A C 1
ATOM 3372 O O . ARG A 1 421 ? 12.148 -21.281 11.938 1 79.56 421 ARG A O 1
ATOM 3379 N N . ASP A 1 422 ? 13.93 -20.469 13.086 1 64.94 422 ASP A N 1
ATOM 3380 C CA . ASP A 1 422 ? 14.586 -21.75 13.305 1 64.94 422 ASP A CA 1
ATOM 3381 C C . ASP A 1 422 ? 13.781 -22.625 14.266 1 64.94 422 ASP A C 1
ATOM 3383 O O . ASP A 1 422 ? 13.164 -22.109 15.203 1 64.94 422 ASP A O 1
ATOM 3387 N N . MET B 1 1 ? -28.578 54.719 7.727 1 18.48 1 MET B N 1
ATOM 3388 C CA . MET B 1 1 ? -29.453 54.969 6.578 1 18.48 1 MET B CA 1
ATOM 3389 C C . MET B 1 1 ? -29.609 53.719 5.73 1 18.48 1 MET B C 1
ATOM 3391 O O . MET B 1 1 ? -28.672 52.938 5.582 1 18.48 1 MET B O 1
ATOM 3395 N N . LEU B 1 2 ? -30.969 53.344 5.25 1 16.91 2 LEU B N 1
ATOM 3396 C CA . LEU B 1 2 ? -32.031 52.438 4.801 1 16.91 2 LEU B CA 1
ATOM 3397 C C . LEU B 1 2 ? -31.766 51.969 3.375 1 16.91 2 LEU B C 1
ATOM 3399 O O . LEU B 1 2 ? -32.625 51.344 2.754 1 16.91 2 LEU B O 1
ATOM 3403 N N . ARG B 1 3 ? -30.719 52.344 2.793 1 17.59 3 ARG B N 1
ATOM 3404 C CA . ARG B 1 3 ? -30.859 52.469 1.346 1 17.59 3 ARG B CA 1
ATOM 3405 C C . ARG B 1 3 ? -31.5 51.219 0.745 1 17.59 3 ARG B C 1
ATOM 3407 O O . ARG B 1 3 ? -31.109 50.094 1.062 1 17.59 3 ARG B O 1
ATOM 3414 N N . GLY B 1 4 ? -32.656 51.375 0.04 1 17.56 4 GLY B N 1
ATOM 3415 C CA . GLY B 1 4 ? -33.812 50.938 -0.704 1 17.56 4 GLY B CA 1
ATOM 3416 C C . GLY B 1 4 ? -33.531 49.688 -1.556 1 17.56 4 GLY B C 1
ATOM 3417 O O . GLY B 1 4 ? -32.375 49.312 -1.718 1 17.56 4 GLY B O 1
ATOM 3418 N N . ARG B 1 5 ? -34.469 49.406 -2.682 1 17.34 5 ARG B N 1
ATOM 3419 C CA . ARG B 1 5 ? -35.438 48.531 -3.32 1 17.34 5 ARG B CA 1
ATOM 3420 C C . ARG B 1 5 ? -34.812 47.688 -4.406 1 17.34 5 ARG B C 1
ATOM 3422 O O . ARG B 1 5 ? -33.656 47.938 -4.812 1 17.34 5 ARG B O 1
ATOM 3429 N N . ARG B 1 6 ? -35.875 47.094 -5.289 1 16.75 6 ARG B N 1
ATOM 3430 C CA . ARG B 1 6 ? -36.406 46 -6.109 1 16.75 6 ARG B CA 1
ATOM 3431 C C . ARG B 1 6 ? -35.875 46.094 -7.531 1 16.75 6 ARG B C 1
ATOM 3433 O O . ARG B 1 6 ? -36.125 47.062 -8.258 1 16.75 6 ARG B O 1
ATOM 3440 N N . ARG B 1 7 ? -34.656 46.312 -7.867 1 17.58 7 ARG B N 1
ATOM 3441 C CA . ARG B 1 7 ? -34.312 46.438 -9.289 1 17.58 7 ARG B CA 1
ATOM 3442 C C . ARG B 1 7 ? -35.312 45.656 -10.148 1 17.58 7 ARG B C 1
ATOM 3444 O O . ARG B 1 7 ? -35.406 44.438 -10.008 1 17.58 7 ARG B O 1
ATOM 3451 N N . THR B 1 8 ? -36.531 46.406 -10.797 1 16.31 8 THR B N 1
ATOM 3452 C CA . THR B 1 8 ? -37.594 46.406 -11.789 1 16.31 8 THR B CA 1
ATOM 3453 C C . THR B 1 8 ? -37.281 45.438 -12.93 1 16.31 8 THR B C 1
ATOM 3455 O O . THR B 1 8 ? -36.094 45.094 -13.156 1 16.31 8 THR B O 1
ATOM 3458 N N . PHE B 1 9 ? -38.375 45.312 -14.008 1 16.89 9 PHE B N 1
ATOM 3459 C CA . PHE B 1 9 ? -39.312 44.594 -14.875 1 16.89 9 PHE B CA 1
ATOM 3460 C C . PHE B 1 9 ? -38.75 44.469 -16.281 1 16.89 9 PHE B C 1
ATOM 3462 O O . PHE B 1 9 ? -38.844 43.406 -16.891 1 16.89 9 PHE B O 1
ATOM 3469 N N . LEU B 1 10 ? -38.562 45.719 -17.188 1 15.12 10 LEU B N 1
ATOM 3470 C CA . LEU B 1 10 ? -39.375 46 -18.359 1 15.12 10 LEU B CA 1
ATOM 3471 C C . LEU B 1 10 ? -39.031 45.062 -19.5 1 15.12 10 LEU B C 1
ATOM 3473 O O . LEU B 1 10 ? -37.938 44.438 -19.484 1 15.12 10 LEU B O 1
ATOM 3477 N N . TYR B 1 11 ? -38.969 45.719 -20.906 1 15.24 11 TYR B N 1
ATOM 3478 C CA . TYR B 1 11 ? -39.781 45.938 -22.094 1 15.24 11 TYR B CA 1
ATOM 3479 C C . TYR B 1 11 ? -39.469 44.875 -23.156 1 15.24 11 TYR B C 1
ATOM 3481 O O . TYR B 1 11 ? -38.406 44.25 -23.094 1 15.24 11 TYR B O 1
ATOM 3489 N N . PHE B 1 12 ? -39.406 45.438 -24.672 1 15.3 12 PHE B N 1
ATOM 3490 C CA . PHE B 1 12 ? -40.281 45.625 -25.828 1 15.3 12 PHE B CA 1
ATOM 3491 C C . PHE B 1 12 ? -39.969 44.562 -26.906 1 15.3 12 PHE B C 1
ATOM 3493 O O . PHE B 1 12 ? -38.906 43.938 -26.859 1 15.3 12 PHE B O 1
ATOM 3500 N N . LEU B 1 13 ? -39.875 45.125 -28.422 1 15.75 13 LEU B N 1
ATOM 3501 C CA . LEU B 1 13 ? -40.688 45.219 -29.625 1 15.75 13 LEU B CA 1
ATOM 3502 C C . LEU B 1 13 ? -40.344 44.062 -30.594 1 15.75 13 LEU B C 1
ATOM 3504 O O . LEU B 1 13 ? -39.25 43.5 -30.516 1 15.75 13 LEU B O 1
ATOM 3508 N N . SER B 1 14 ? -40.594 44.375 -32.125 1 14.6 14 SER B N 1
ATOM 3509 C CA . SER B 1 14 ? -41.5 44.25 -33.281 1 14.6 14 SER B CA 1
ATOM 3510 C C . SER B 1 14 ? -40.938 43.25 -34.281 1 14.6 14 SER B C 1
ATOM 3512 O O . SER B 1 14 ? -41.656 42.281 -34.688 1 14.6 14 SER B O 1
ATOM 3514 N N . CYS B 1 15 ? -40.531 43.781 -35.75 1 15.03 15 CYS B N 1
ATOM 3515 C CA . CYS B 1 15 ? -41.281 43.812 -37 1 15.03 15 CYS B CA 1
ATOM 3516 C C . CYS B 1 15 ? -40.906 42.625 -37.875 1 15.03 15 CYS B C 1
ATOM 3518 O O . CYS B 1 15 ? -39.906 41.969 -37.656 1 15.03 15 CYS B O 1
ATOM 3520 N N . PHE B 1 16 ? -40.5 42.938 -39.375 1 15.59 16 PHE B N 1
ATOM 3521 C CA . PHE B 1 16 ? -41.219 42.969 -40.656 1 15.59 16 PHE B CA 1
ATOM 3522 C C . PHE B 1 16 ? -40.969 41.688 -41.438 1 15.59 16 PHE B C 1
ATOM 3524 O O . PHE B 1 16 ? -40 40.969 -41.188 1 15.59 16 PHE B O 1
ATOM 3531 N N . LEU B 1 17 ? -40.969 41.812 -42.969 1 15.5 17 LEU B N 1
ATOM 3532 C CA . LEU B 1 17 ? -41.844 41.594 -44.125 1 15.5 17 LEU B CA 1
ATOM 3533 C C . LEU B 1 17 ? -41.5 40.281 -44.812 1 15.5 17 LEU B C 1
ATOM 3535 O O . LEU B 1 17 ? -40.438 39.719 -44.625 1 15.5 17 LEU B O 1
ATOM 3539 N N . ILE B 1 18 ? -41.469 40.312 -46.344 1 14.65 18 ILE B N 1
ATOM 3540 C CA . ILE B 1 18 ? -42.406 40.062 -47.438 1 14.65 18 ILE B CA 1
ATOM 3541 C C . ILE B 1 18 ? -42.062 38.75 -48.125 1 14.65 18 ILE B C 1
ATOM 3543 O O . ILE B 1 18 ? -42.938 37.906 -48.344 1 14.65 18 ILE B O 1
ATOM 3547 N N . LEU B 1 19 ? -41.5 38.875 -49.531 1 15.2 19 LEU B N 1
ATOM 3548 C CA . LEU B 1 19 ? -42.219 38.688 -50.781 1 15.2 19 LEU B CA 1
ATOM 3549 C C . LEU B 1 19 ? -42.094 37.25 -51.281 1 15.2 19 LEU B C 1
ATOM 3551 O O . LEU B 1 19 ? -41.125 36.562 -50.969 1 15.2 19 LEU B O 1
ATOM 3555 N N . MET B 1 20 ? -42.75 36.875 -52.594 1 13.98 20 MET B N 1
ATOM 3556 C CA . MET B 1 20 ? -43.719 36.219 -53.438 1 13.98 20 MET B CA 1
ATOM 3557 C C . MET B 1 20 ? -43.125 35.031 -54.156 1 13.98 20 MET B C 1
ATOM 3559 O O . MET B 1 20 ? -43.719 33.938 -54.156 1 13.98 20 MET B O 1
ATOM 3563 N N . ILE B 1 21 ? -42.406 35.156 -55.469 1 14.82 21 ILE B N 1
ATOM 3564 C CA . ILE B 1 21 ? -43.062 34.938 -56.75 1 14.82 21 ILE B CA 1
ATOM 3565 C C . ILE B 1 21 ? -42.938 33.469 -57.125 1 14.82 21 ILE B C 1
ATOM 3567 O O . ILE B 1 21 ? -42.031 32.75 -56.688 1 14.82 21 ILE B O 1
ATOM 3571 N N . PHE B 1 22 ? -42.812 33.188 -58.562 1 15.41 22 PHE B N 1
ATOM 3572 C CA . PHE B 1 22 ? -43.562 32.719 -59.719 1 15.41 22 PHE B CA 1
ATOM 3573 C C . PHE B 1 22 ? -43.312 31.25 -60 1 15.41 22 PHE B C 1
ATOM 3575 O O . PHE B 1 22 ? -42.281 30.703 -59.562 1 15.41 22 PHE B O 1
ATOM 3582 N N . VAL B 1 23 ? -43.75 30.719 -61.281 1 14.63 23 VAL B N 1
ATOM 3583 C CA . VAL B 1 23 ? -44.688 29.969 -62.156 1 14.63 23 VAL B CA 1
ATOM 3584 C C . VAL B 1 23 ? -44.031 28.672 -62.625 1 14.63 23 VAL B C 1
ATOM 3586 O O . VAL B 1 23 ? -44.594 27.594 -62.469 1 14.63 23 VAL B O 1
ATOM 3589 N N . THR B 1 24 ? -43.562 28.625 -63.938 1 14.12 24 THR B N 1
ATOM 3590 C CA . THR B 1 24 ? -44.188 28.031 -65.125 1 14.12 24 THR B CA 1
ATOM 3591 C C . THR B 1 24 ? -43.719 26.594 -65.312 1 14.12 24 THR B C 1
ATOM 3593 O O . THR B 1 24 ? -44.531 25.672 -65.5 1 14.12 24 THR B O 1
ATOM 3596 N N . LEU B 1 25 ? -42.906 26.25 -66.562 1 14.91 25 LEU B N 1
ATOM 3597 C CA . LEU B 1 25 ? -43.281 25.656 -67.875 1 14.91 25 LEU B CA 1
ATOM 3598 C C . LEU B 1 25 ? -42.938 24.188 -67.875 1 14.91 25 LEU B C 1
ATOM 3600 O O . LEU B 1 25 ? -42.062 23.734 -67.125 1 14.91 25 LEU B O 1
ATOM 3604 N N . ARG B 1 26 ? -43.062 23.484 -69.25 1 14.54 26 ARG B N 1
ATOM 3605 C CA . ARG B 1 26 ? -43.781 22.531 -70.062 1 14.54 26 ARG B CA 1
ATOM 3606 C C . ARG B 1 26 ? -42.969 21.234 -70.25 1 14.54 26 ARG B C 1
ATOM 3608 O O . ARG B 1 26 ? -43.5 20.156 -70.062 1 14.54 26 ARG B O 1
ATOM 3615 N N . GLY B 1 27 ? -42.188 20.953 -71.438 1 14.03 27 GLY B N 1
ATOM 3616 C CA . GLY B 1 27 ? -42.656 20.125 -72.562 1 14.03 27 GLY B CA 1
ATOM 3617 C C . GLY B 1 27 ? -42.125 18.703 -72.5 1 14.03 27 GLY B C 1
ATOM 3618 O O . GLY B 1 27 ? -42.906 17.75 -72.438 1 14.03 27 GLY B O 1
ATOM 3619 N N . GLY B 1 28 ? -41.031 18.203 -73.438 1 14.34 28 GLY B N 1
ATOM 3620 C CA . GLY B 1 28 ? -41.188 17.406 -74.625 1 14.34 28 GLY B CA 1
ATOM 3621 C C . GLY B 1 28 ? -41 15.922 -74.375 1 14.34 28 GLY B C 1
ATOM 3622 O O . GLY B 1 28 ? -40.5 15.516 -73.312 1 14.34 28 GLY B O 1
ATOM 3623 N N . ASN B 1 29 ? -40.312 15.148 -75.438 1 14.55 29 ASN B N 1
ATOM 3624 C CA . ASN B 1 29 ? -40.719 14.156 -76.438 1 14.55 29 ASN B CA 1
ATOM 3625 C C . ASN B 1 29 ? -40.312 12.742 -76 1 14.55 29 ASN B C 1
ATOM 3627 O O . ASN B 1 29 ? -39.531 12.57 -75.125 1 14.55 29 ASN B O 1
ATOM 3631 N N . HIS B 1 30 ? -39.562 11.984 -77 1 14.47 30 HIS B N 1
ATOM 3632 C CA . HIS B 1 30 ? -39.938 10.891 -77.938 1 14.47 30 HIS B CA 1
ATOM 3633 C C . HIS B 1 30 ? -39.438 9.555 -77.375 1 14.47 30 HIS B C 1
ATOM 3635 O O . HIS B 1 30 ? -40.25 8.695 -77 1 14.47 30 HIS B O 1
ATOM 3641 N N . GLY B 1 31 ? -38.562 8.867 -78.25 1 14.3 31 GLY B N 1
ATOM 3642 C CA . GLY B 1 31 ? -38.844 7.746 -79.125 1 14.3 31 GLY B CA 1
ATOM 3643 C C . GLY B 1 31 ? -38.438 6.406 -78.562 1 14.3 31 GLY B C 1
ATOM 3644 O O . GLY B 1 31 ? -37.812 6.348 -77.5 1 14.3 31 GLY B O 1
ATOM 3645 N N . GLY B 1 32 ? -37.938 5.488 -79.5 1 14.94 32 GLY B N 1
ATOM 3646 C CA . GLY B 1 32 ? -38.375 4.258 -80.125 1 14.94 32 GLY B CA 1
ATOM 3647 C C . GLY B 1 32 ? -37.719 3.018 -79.5 1 14.94 32 GLY B C 1
ATOM 3648 O O . GLY B 1 32 ? -36.906 3.115 -78.562 1 14.94 32 GLY B O 1
ATOM 3649 N N . PRO B 1 33 ? -37.062 2.195 -80.438 1 15.35 33 PRO B N 1
ATOM 3650 C CA . PRO B 1 33 ? -37.531 0.865 -80.812 1 15.35 33 PRO B CA 1
ATOM 3651 C C . PRO B 1 33 ? -36.781 -0.26 -80.125 1 15.35 33 PRO B C 1
ATOM 3653 O O . PRO B 1 33 ? -37.406 -1.119 -79.5 1 15.35 33 PRO B O 1
ATOM 3656 N N . PRO B 1 34 ? -35.562 -0.786 -80.75 1 15.49 34 PRO B N 1
ATOM 3657 C CA . PRO B 1 34 ? -35.625 -2.037 -81.5 1 15.49 34 PRO B CA 1
ATOM 3658 C C . PRO B 1 34 ? -35.188 -3.248 -80.688 1 15.49 34 PRO B C 1
ATOM 3660 O O . PRO B 1 34 ? -34.562 -3.09 -79.625 1 15.49 34 PRO B O 1
ATOM 3663 N N . ARG B 1 35 ? -34.688 -4.344 -81.438 1 15.2 35 ARG B N 1
ATOM 3664 C CA . ARG B 1 35 ? -35 -5.734 -81.75 1 15.2 35 ARG B CA 1
ATOM 3665 C C . ARG B 1 35 ? -34 -6.676 -81.125 1 15.2 35 ARG B C 1
ATOM 3667 O O . ARG B 1 35 ? -34.375 -7.719 -80.562 1 15.2 35 ARG B O 1
ATOM 3674 N N . THR B 1 36 ? -32.562 -6.484 -81.25 1 14.58 36 THR B N 1
ATOM 3675 C CA . THR B 1 36 ? -32 -7.551 -82.062 1 14.58 36 THR B CA 1
ATOM 3676 C C . THR B 1 36 ? -31.719 -8.781 -81.188 1 14.58 36 THR B C 1
ATOM 3678 O O . THR B 1 36 ? -31.688 -8.703 -80 1 14.58 36 THR B O 1
ATOM 3681 N N . SER B 1 37 ? -30.578 -9.531 -81.562 1 14.64 37 SER B N 1
ATOM 3682 C CA . SER B 1 37 ? -30.312 -10.797 -82.25 1 14.64 37 SER B CA 1
ATOM 3683 C C . SER B 1 37 ? -29.906 -11.875 -81.25 1 14.64 37 SER B C 1
ATOM 3685 O O . SER B 1 37 ? -29.562 -11.57 -80.125 1 14.64 37 SER B O 1
ATOM 3687 N N . PRO B 1 38 ? -29.141 -12.922 -81.75 1 16.31 38 PRO B N 1
ATOM 3688 C CA . PRO B 1 38 ? -29.312 -14.352 -82 1 16.31 38 PRO B CA 1
ATOM 3689 C C . PRO B 1 38 ? -28.531 -15.234 -81 1 16.31 38 PRO B C 1
ATOM 3691 O O . PRO B 1 38 ? -29.031 -16.25 -80.562 1 16.31 38 PRO B O 1
ATOM 3694 N N . PRO B 1 39 ? -27.109 -15.008 -80.875 1 15.41 39 PRO B N 1
ATOM 3695 C CA . PRO B 1 39 ? -26.344 -16.125 -81.375 1 15.41 39 PRO B CA 1
ATOM 3696 C C . PRO B 1 39 ? -26.266 -17.312 -80.438 1 15.41 39 PRO B C 1
ATOM 3698 O O . PRO B 1 39 ? -26.641 -17.203 -79.312 1 15.41 39 PRO B O 1
ATOM 3701 N N . ARG B 1 40 ? -25 -17.984 -80.375 1 15.89 40 ARG B N 1
ATOM 3702 C CA . ARG B 1 40 ? -24.422 -19.234 -80.875 1 15.89 40 ARG B CA 1
ATOM 3703 C C . ARG B 1 40 ? -24.188 -20.203 -79.688 1 15.89 40 ARG B C 1
ATOM 3705 O O . ARG B 1 40 ? -24.578 -21.375 -79.75 1 15.89 40 ARG B O 1
ATOM 3712 N N . GLY B 1 41 ? -23.172 -20.047 -78.75 1 15.45 41 GLY B N 1
ATOM 3713 C CA . GLY B 1 41 ? -22.078 -21.016 -78.812 1 15.45 41 GLY B CA 1
ATOM 3714 C C . GLY B 1 41 ? -22.344 -22.25 -78 1 15.45 41 GLY B C 1
ATOM 3715 O O . GLY B 1 41 ? -23.25 -22.281 -77.188 1 15.45 41 GLY B O 1
ATOM 3716 N N . GLY B 1 42 ? -21.281 -23.203 -77.812 1 15.81 42 GLY B N 1
ATOM 3717 C CA . GLY B 1 42 ? -20.797 -24.547 -78.062 1 15.81 42 GLY B CA 1
ATOM 3718 C C . GLY B 1 42 ? -20.891 -25.422 -76.812 1 15.81 42 GLY B C 1
ATOM 3719 O O . GLY B 1 42 ? -21.891 -26.078 -76.562 1 15.81 42 GLY B O 1
ATOM 3720 N N . ARG B 1 43 ? -19.719 -25.891 -76.188 1 17.11 43 ARG B N 1
ATOM 3721 C CA . ARG B 1 43 ? -19.156 -27.234 -76.188 1 17.11 43 ARG B CA 1
ATOM 3722 C C . ARG B 1 43 ? -19.578 -28 -74.938 1 17.11 43 ARG B C 1
ATOM 3724 O O . ARG B 1 43 ? -20.094 -27.406 -74 1 17.11 43 ARG B O 1
ATOM 3731 N N . THR B 1 44 ? -18.609 -28.906 -74.312 1 17.64 44 THR B N 1
ATOM 3732 C CA . THR B 1 44 ? -18.344 -30.328 -74.188 1 17.64 44 THR B CA 1
ATOM 3733 C C . THR B 1 44 ? -18.688 -30.828 -72.75 1 17.64 44 THR B C 1
ATOM 3735 O O . THR B 1 44 ? -18.797 -30.031 -71.812 1 17.64 44 THR B O 1
ATOM 3738 N N . ARG B 1 45 ? -18.594 -32.219 -72.438 1 18.67 45 ARG B N 1
ATOM 3739 C CA . ARG B 1 45 ? -19.156 -33.406 -71.812 1 18.67 45 ARG B CA 1
ATOM 3740 C C . ARG B 1 45 ? -18.578 -33.625 -70.438 1 18.67 45 ARG B C 1
ATOM 3742 O O . ARG B 1 45 ? -17.438 -34.094 -70.312 1 18.67 45 ARG B O 1
ATOM 3749 N N . ASP B 1 46 ? -18.641 -32.719 -69.438 1 15.9 46 ASP B N 1
ATOM 3750 C CA . ASP B 1 46 ? -17.938 -32.875 -68.125 1 15.9 46 ASP B CA 1
ATOM 3751 C C . ASP B 1 46 ? -18.359 -34.156 -67.438 1 15.9 46 ASP B C 1
ATOM 3753 O O . ASP B 1 46 ? -19.547 -34.531 -67.438 1 15.9 46 ASP B O 1
ATOM 3757 N N . ALA B 1 47 ? -17.344 -35.062 -66.875 1 17.17 47 ALA B N 1
ATOM 3758 C CA . ALA B 1 47 ? -16.953 -36.344 -66.312 1 17.17 47 ALA B CA 1
ATOM 3759 C C . ALA B 1 47 ? -17.578 -36.5 -64.938 1 17.17 47 ALA B C 1
ATOM 3761 O O . ALA B 1 47 ? -17.297 -35.688 -64 1 17.17 47 ALA B O 1
ATOM 3762 N N . LYS B 1 48 ? -18.672 -37.281 -64.75 1 19.23 48 LYS B N 1
ATOM 3763 C CA . LYS B 1 48 ? -19.531 -37.562 -63.625 1 19.23 48 LYS B CA 1
ATOM 3764 C C . LYS B 1 48 ? -18.828 -38.469 -62.594 1 19.23 48 LYS B C 1
ATOM 3766 O O . LYS B 1 48 ? -19.141 -39.656 -62.5 1 19.23 48 LYS B O 1
ATOM 3771 N N . ARG B 1 49 ? -17.422 -38.438 -62.375 1 18.02 49 ARG B N 1
ATOM 3772 C CA . ARG B 1 49 ? -16.906 -39.594 -61.656 1 18.02 49 ARG B CA 1
ATOM 3773 C C . ARG B 1 49 ? -17.578 -39.719 -60.281 1 18.02 49 ARG B C 1
ATOM 3775 O O . ARG B 1 49 ? -17.812 -38.719 -59.625 1 18.02 49 ARG B O 1
ATOM 3782 N N . SER B 1 50 ? -18.156 -40.906 -59.906 1 18.62 50 SER B N 1
ATOM 3783 C CA . SER B 1 50 ? -19.094 -41.531 -58.969 1 18.62 50 SER B CA 1
ATOM 3784 C C . SER B 1 50 ? -18.469 -41.656 -57.562 1 18.62 50 SER B C 1
ATOM 3786 O O . SER B 1 50 ? -19.078 -42.219 -56.656 1 18.62 50 SER B O 1
ATOM 3788 N N . ALA B 1 51 ? -17.156 -41.406 -57.281 1 19.16 51 ALA B N 1
ATOM 3789 C CA . ALA B 1 51 ? -16.406 -42.156 -56.281 1 19.16 51 ALA B CA 1
ATOM 3790 C C . ALA B 1 51 ? -16.969 -41.906 -54.875 1 19.16 51 ALA B C 1
ATOM 3792 O O . ALA B 1 51 ? -16.453 -42.469 -53.906 1 19.16 51 ALA B O 1
ATOM 3793 N N . ASP B 1 52 ? -17.953 -41 -54.562 1 18.02 52 ASP B N 1
ATOM 3794 C CA . ASP B 1 52 ? -17.719 -40.344 -53.281 1 18.02 52 ASP B CA 1
ATOM 3795 C C . ASP B 1 52 ? -18.141 -41.25 -52.125 1 18.02 52 ASP B C 1
ATOM 3797 O O . ASP B 1 52 ? -19.328 -41.375 -51.844 1 18.02 52 ASP B O 1
ATOM 3801 N N . SER B 1 53 ? -17.797 -42.531 -52.094 1 18.8 53 SER B N 1
ATOM 3802 C CA . SER B 1 53 ? -18.375 -43.312 -51 1 18.8 53 SER B CA 1
ATOM 3803 C C . SER B 1 53 ? -18.234 -42.562 -49.688 1 18.8 53 SER B C 1
ATOM 3805 O O . SER B 1 53 ? -17.125 -42.219 -49.281 1 18.8 53 SER B O 1
ATOM 3807 N N . ARG B 1 54 ? -19.25 -42.031 -49.062 1 27.56 54 ARG B N 1
ATOM 3808 C CA . ARG B 1 54 ? -19.547 -41.156 -47.906 1 27.56 54 ARG B CA 1
ATOM 3809 C C . ARG B 1 54 ? -19.172 -41.844 -46.594 1 27.56 54 ARG B C 1
ATOM 3811 O O . ARG B 1 54 ? -19.797 -42.812 -46.188 1 27.56 54 ARG B O 1
ATOM 3818 N N . GLY B 1 55 ? -17.828 -42.312 -46.5 1 19.39 55 GLY B N 1
ATOM 3819 C CA . GLY B 1 55 ? -17.391 -42.969 -45.281 1 19.39 55 GLY B CA 1
ATOM 3820 C C . GLY B 1 55 ? -18 -42.344 -44.031 1 19.39 55 GLY B C 1
ATOM 3821 O O . GLY B 1 55 ? -18.328 -41.188 -44 1 19.39 55 GLY B O 1
ATOM 3822 N N . ALA B 1 56 ? -18.625 -43.188 -43.156 1 24.59 56 ALA B N 1
ATOM 3823 C CA . ALA B 1 56 ? -19.469 -42.844 -42 1 24.59 56 ALA B CA 1
ATOM 3824 C C . ALA B 1 56 ? -18.734 -41.875 -41.062 1 24.59 56 ALA B C 1
ATOM 3826 O O . ALA B 1 56 ? -17.594 -42.125 -40.688 1 24.59 56 ALA B O 1
ATOM 3827 N N . PRO B 1 57 ? -19.031 -40.594 -41.188 1 22.27 57 PRO B N 1
ATOM 3828 C CA . PRO B 1 57 ? -18.25 -39.594 -40.406 1 22.27 57 PRO B CA 1
ATOM 3829 C C . PRO B 1 57 ? -18.156 -39.969 -38.938 1 22.27 57 PRO B C 1
ATOM 3831 O O . PRO B 1 57 ? -19.047 -40.625 -38.406 1 22.27 57 PRO B O 1
ATOM 3834 N N . ASN B 1 58 ? -16.984 -40.531 -38.469 1 20.91 58 ASN B N 1
ATOM 3835 C CA . ASN B 1 58 ? -16.656 -40.844 -37.094 1 20.91 58 ASN B CA 1
ATOM 3836 C C . ASN B 1 58 ? -17.359 -39.906 -36.094 1 20.91 58 ASN B C 1
ATOM 3838 O O . ASN B 1 58 ? -17.234 -38.688 -36.188 1 20.91 58 ASN B O 1
ATOM 3842 N N . PRO B 1 59 ? -18.453 -40.375 -35.5 1 22.31 59 PRO B N 1
ATOM 3843 C CA . PRO B 1 59 ? -19.391 -39.562 -34.719 1 22.31 59 PRO B CA 1
ATOM 3844 C C . PRO B 1 59 ? -18.688 -38.656 -33.719 1 22.31 59 PRO B C 1
ATOM 3846 O O . PRO B 1 59 ? -19.359 -37.875 -33 1 22.31 59 PRO B O 1
ATOM 3849 N N . TYR B 1 60 ? -17.547 -39.281 -33.25 1 21.34 60 TYR B N 1
ATOM 3850 C CA . TYR B 1 60 ? -16.969 -38.469 -32.188 1 21.34 60 TYR B CA 1
ATOM 3851 C C . TYR B 1 60 ? -16.578 -37.094 -32.719 1 21.34 60 TYR B C 1
ATOM 3853 O O . TYR B 1 60 ? -15.43 -36.875 -33.125 1 21.34 60 TYR B O 1
ATOM 3861 N N . LYS B 1 61 ? -17.266 -36.625 -33.594 1 23.78 61 LYS B N 1
ATOM 3862 C CA . LYS B 1 61 ? -17.109 -35.219 -33.969 1 23.78 61 LYS B CA 1
ATOM 3863 C C . LYS B 1 61 ? -16.969 -34.344 -32.75 1 23.78 61 LYS B C 1
ATOM 3865 O O . LYS B 1 61 ? -17.906 -34.188 -31.969 1 23.78 61 LYS B O 1
ATOM 3870 N N . TYR B 1 62 ? -15.758 -34.375 -32.281 1 21.59 62 TYR B N 1
ATOM 3871 C CA . TYR B 1 62 ? -15.352 -33.5 -31.203 1 21.59 62 TYR B CA 1
ATOM 3872 C C . TYR B 1 62 ? -15.883 -32.062 -31.422 1 21.59 62 TYR B C 1
ATOM 3874 O O . TYR B 1 62 ? -15.656 -31.469 -32.469 1 21.59 62 TYR B O 1
ATOM 3882 N N . ARG B 1 63 ? -17.141 -31.859 -31.031 1 24.78 63 ARG B N 1
ATOM 3883 C CA . ARG B 1 63 ? -17.781 -30.547 -31.016 1 24.78 63 ARG B CA 1
ATOM 3884 C C . ARG B 1 63 ? -16.797 -29.469 -30.594 1 24.78 63 ARG B C 1
ATOM 3886 O O . ARG B 1 63 ? -16.297 -29.469 -29.469 1 24.78 63 ARG B O 1
ATOM 3893 N N . VAL B 1 64 ? -16.016 -28.969 -31.469 1 22.67 64 VAL B N 1
ATOM 3894 C CA . VAL B 1 64 ? -15.094 -27.844 -31.469 1 22.67 64 VAL B CA 1
ATOM 3895 C C . VAL B 1 64 ? -15.703 -26.688 -30.688 1 22.67 64 VAL B C 1
ATOM 3897 O O . VAL B 1 64 ? -16.906 -26.422 -30.781 1 22.67 64 VAL B O 1
ATOM 3900 N N . PHE B 1 65 ? -14.867 -26.062 -29.859 1 24.86 65 PHE B N 1
ATOM 3901 C CA . PHE B 1 65 ? -15.031 -24.906 -29 1 24.86 65 PHE B CA 1
ATOM 3902 C C . PHE B 1 65 ? -15.602 -23.719 -29.781 1 24.86 65 PHE B C 1
ATOM 3904 O O . PHE B 1 65 ? -14.891 -22.766 -30.062 1 24.86 65 PHE B O 1
ATOM 3911 N N . GLU B 1 66 ? -16.25 -23.953 -30.953 1 26.5 66 GLU B N 1
ATOM 3912 C CA . GLU B 1 66 ? -16.938 -22.781 -31.484 1 26.5 66 GLU B CA 1
ATOM 3913 C C . GLU B 1 66 ? -17.781 -22.109 -30.422 1 26.5 66 GLU B C 1
ATOM 3915 O O . GLU B 1 66 ? -18.125 -20.938 -30.547 1 26.5 66 GLU B O 1
ATOM 3920 N N . ASN B 1 67 ? -18.359 -22.938 -29.578 1 25.73 67 ASN B N 1
ATOM 3921 C CA . ASN B 1 67 ? -19.422 -22.484 -28.672 1 25.73 67 ASN B CA 1
ATOM 3922 C C . ASN B 1 67 ? -18.844 -21.688 -27.5 1 25.73 67 ASN B C 1
ATOM 3924 O O . ASN B 1 67 ? -19.516 -21.453 -26.5 1 25.73 67 ASN B O 1
ATOM 3928 N N . TYR B 1 68 ? -17.594 -21.547 -27.422 1 26.7 68 TYR B N 1
ATOM 3929 C CA . TYR B 1 68 ? -17.234 -20.641 -26.328 1 26.7 68 TYR B CA 1
ATOM 3930 C C . TYR B 1 68 ? -17.844 -19.266 -26.547 1 26.7 68 TYR B C 1
ATOM 3932 O O . TYR B 1 68 ? -18.094 -18.531 -25.578 1 26.7 68 TYR B O 1
ATOM 3940 N N . SER B 1 69 ? -17.938 -18.75 -27.844 1 28.64 69 SER B N 1
ATOM 3941 C CA . SER B 1 69 ? -18.656 -17.5 -28.016 1 28.64 69 SER B CA 1
ATOM 3942 C C . SER B 1 69 ? -20.156 -17.703 -27.828 1 28.64 69 SER B C 1
ATOM 3944 O O . SER B 1 69 ? -20.859 -16.781 -27.422 1 28.64 69 SER B O 1
ATOM 3946 N N . GLU B 1 70 ? -20.812 -18.75 -28.422 1 27.53 70 GLU B N 1
ATOM 3947 C CA . GLU B 1 70 ? -22.25 -18.922 -28.391 1 27.53 70 GLU B CA 1
ATOM 3948 C C . GLU B 1 70 ? -22.703 -19.484 -27.047 1 27.53 70 GLU B C 1
ATOM 3950 O O . GLU B 1 70 ? -23.906 -19.594 -26.781 1 27.53 70 GLU B O 1
ATOM 3955 N N . ALA B 1 71 ? -22 -20.312 -26.453 1 28.91 71 ALA B N 1
ATOM 3956 C CA . ALA B 1 71 ? -22.484 -20.641 -25.125 1 28.91 71 ALA B CA 1
ATOM 3957 C C . ALA B 1 71 ? -22.516 -19.406 -24.234 1 28.91 71 ALA B C 1
ATOM 3959 O O . ALA B 1 71 ? -22.609 -19.516 -23 1 28.91 71 ALA B O 1
ATOM 3960 N N . GLU B 1 72 ? -22.297 -18.266 -24.797 1 29.45 72 GLU B N 1
ATOM 3961 C CA . GLU B 1 72 ? -22.547 -17.016 -24.094 1 29.45 72 GLU B CA 1
ATOM 3962 C C . GLU B 1 72 ? -23.984 -16.953 -23.562 1 29.45 72 GLU B C 1
ATOM 3964 O O . GLU B 1 72 ? -24.266 -16.188 -22.641 1 29.45 72 GLU B O 1
ATOM 3969 N N . GLN B 1 73 ? -24.938 -17.312 -24.484 1 27.83 73 GLN B N 1
ATOM 3970 C CA . GLN B 1 73 ? -26.312 -16.875 -24.219 1 27.83 73 GLN B CA 1
ATOM 3971 C C . GLN B 1 73 ? -26.938 -17.703 -23.109 1 27.83 73 GLN B C 1
ATOM 3973 O O . GLN B 1 73 ? -28.094 -17.484 -22.734 1 27.83 73 GLN B O 1
ATOM 3978 N N . GLU B 1 74 ? -26.656 -19 -23.172 1 28.45 74 GLU B N 1
ATOM 3979 C CA . GLU B 1 74 ? -27.531 -19.562 -22.141 1 28.45 74 GLU B CA 1
ATOM 3980 C C . GLU B 1 74 ? -27.312 -18.891 -20.797 1 28.45 74 GLU B C 1
ATOM 3982 O O . GLU B 1 74 ? -26.25 -18.312 -20.547 1 28.45 74 GLU B O 1
ATOM 3987 N N . ASP B 1 75 ? -28.328 -19.219 -19.828 1 27.89 75 ASP B N 1
ATOM 3988 C CA . ASP B 1 75 ? -28.516 -18.562 -18.531 1 27.89 75 ASP B CA 1
ATOM 3989 C C . ASP B 1 75 ? -27.25 -18.625 -17.688 1 27.89 75 ASP B C 1
ATOM 3991 O O . ASP B 1 75 ? -27 -19.594 -16.984 1 27.89 75 ASP B O 1
ATOM 3995 N N . ASP B 1 76 ? -26.188 -18.5 -18.422 1 29.91 76 ASP B N 1
ATOM 3996 C CA . ASP B 1 76 ? -25.125 -18.281 -17.438 1 29.91 76 ASP B CA 1
ATOM 3997 C C . ASP B 1 76 ? -25.625 -17.391 -16.281 1 29.91 76 ASP B C 1
ATOM 3999 O O . ASP B 1 76 ? -25.938 -16.219 -16.5 1 29.91 76 ASP B O 1
ATOM 4003 N N . PRO B 1 77 ? -26.25 -18.047 -15.375 1 30.69 77 PRO B N 1
ATOM 4004 C CA . PRO B 1 77 ? -26.875 -17.188 -14.375 1 30.69 77 PRO B CA 1
ATOM 4005 C C . PRO B 1 77 ? -26.016 -15.977 -14.008 1 30.69 77 PRO B C 1
ATOM 4007 O O . PRO B 1 77 ? -26.484 -15.055 -13.336 1 30.69 77 PRO B O 1
ATOM 4010 N N . TYR B 1 78 ? -24.703 -16.203 -14.336 1 29.2 78 TYR B N 1
ATOM 4011 C CA . TYR B 1 78 ? -23.906 -15.062 -13.922 1 29.2 78 TYR B CA 1
ATOM 4012 C C . TYR B 1 78 ? -23.781 -14.055 -15.055 1 29.2 78 TYR B C 1
ATOM 4014 O O . TYR B 1 78 ? -23.094 -13.039 -14.914 1 29.2 78 TYR B O 1
ATOM 4022 N N . LYS B 1 79 ? -23.969 -14.297 -16.484 1 32.75 79 LYS B N 1
ATOM 4023 C CA . LYS B 1 79 ? -23.906 -13.227 -17.484 1 32.75 79 LYS B CA 1
ATOM 4024 C C . LYS B 1 79 ? -25.078 -12.266 -17.328 1 32.75 79 LYS B C 1
ATOM 4026 O O . LYS B 1 79 ? -25.312 -11.422 -18.188 1 32.75 79 LYS B O 1
ATOM 4031 N N . ASP B 1 80 ? -26.484 -12.773 -17.156 1 27.84 80 ASP B N 1
ATOM 4032 C CA . ASP B 1 80 ? -27.5 -11.734 -17.203 1 27.84 80 ASP B CA 1
ATOM 4033 C C . ASP B 1 80 ? -26.969 -10.398 -16.703 1 27.84 80 ASP B C 1
ATOM 4035 O O . ASP B 1 80 ? -26.203 -10.367 -15.734 1 27.84 80 ASP B O 1
ATOM 4039 N N . GLY B 1 81 ? -27.125 -9.258 -17.562 1 29.72 81 GLY B N 1
ATOM 4040 C CA . GLY B 1 81 ? -26.938 -7.855 -17.234 1 29.72 81 GLY B CA 1
ATOM 4041 C C . GLY B 1 81 ? -27.062 -7.574 -15.75 1 29.72 81 GLY B C 1
ATOM 4042 O O . GLY B 1 81 ? -26.156 -6.977 -15.141 1 29.72 81 GLY B O 1
ATOM 4043 N N . GLN B 1 82 ? -28.375 -7.07 -15.305 1 28.33 82 GLN B N 1
ATOM 4044 C CA . GLN B 1 82 ? -29.016 -6.172 -14.359 1 28.33 82 GLN B CA 1
ATOM 4045 C C . GLN B 1 82 ? -28.844 -6.664 -12.93 1 28.33 82 GLN B C 1
ATOM 4047 O O . GLN B 1 82 ? -28.469 -5.895 -12.039 1 28.33 82 GLN B O 1
ATOM 4052 N N . ASN B 1 83 ? -29.922 -7.488 -12.383 1 28.58 83 ASN B N 1
ATOM 4053 C CA . ASN B 1 83 ? -30.203 -7.828 -10.992 1 28.58 83 ASN B CA 1
ATOM 4054 C C . ASN B 1 83 ? -29.312 -8.969 -10.5 1 28.58 83 ASN B C 1
ATOM 4056 O O . ASN B 1 83 ? -29.312 -9.297 -9.312 1 28.58 83 ASN B O 1
ATOM 4060 N N . GLY B 1 84 ? -29.188 -10.156 -11.234 1 30.95 84 GLY B N 1
ATOM 4061 C CA . GLY B 1 84 ? -28.5 -11.188 -10.469 1 30.95 84 GLY B CA 1
ATOM 4062 C C . GLY B 1 84 ? -27 -10.945 -10.344 1 30.95 84 GLY B C 1
ATOM 4063 O O . GLY B 1 84 ? -26.219 -11.406 -11.18 1 30.95 84 GLY B O 1
ATOM 4064 N N . THR B 1 85 ? -26.375 -9.922 -10.102 1 34.53 85 THR B N 1
ATOM 4065 C CA . THR B 1 85 ? -25.109 -9.453 -9.578 1 34.53 85 THR B CA 1
ATOM 4066 C C . THR B 1 85 ? -24.391 -10.562 -8.805 1 34.53 85 THR B C 1
ATOM 4068 O O . THR B 1 85 ? -24.516 -10.648 -7.582 1 34.53 85 THR B O 1
ATOM 4071 N N . GLY B 1 86 ? -24.359 -11.781 -9.172 1 37.56 86 GLY B N 1
ATOM 4072 C CA . GLY B 1 86 ? -23.578 -12.648 -8.312 1 37.56 86 GLY B CA 1
ATOM 4073 C C . GLY B 1 86 ? -22.188 -12.109 -8.047 1 37.56 86 GLY B C 1
ATOM 4074 O O . GLY B 1 86 ? -21.281 -12.258 -8.875 1 37.56 86 GLY B O 1
ATOM 4075 N N . THR B 1 87 ? -21.938 -11.125 -7.461 1 45.5 87 THR B N 1
ATOM 4076 C CA . THR B 1 87 ? -20.766 -10.422 -6.922 1 45.5 87 THR B CA 1
ATOM 4077 C C . THR B 1 87 ? -19.766 -11.414 -6.336 1 45.5 87 THR B C 1
ATOM 4079 O O . THR B 1 87 ? -20.156 -12.352 -5.637 1 45.5 87 THR B O 1
ATOM 4082 N N . ASP B 1 88 ? -18.672 -11.914 -7.215 1 59.03 88 ASP B N 1
ATOM 4083 C CA . ASP B 1 88 ? -17.547 -12.555 -6.516 1 59.03 88 ASP B CA 1
ATOM 4084 C C . ASP B 1 88 ? -17.531 -12.148 -5.039 1 59.03 88 ASP B C 1
ATOM 4086 O O . ASP B 1 88 ? -17.328 -10.977 -4.715 1 59.03 88 ASP B O 1
ATOM 4090 N N . PRO B 1 89 ? -18.094 -13.219 -4.332 1 61.72 89 PRO B N 1
ATOM 4091 C CA . PRO B 1 89 ? -18.25 -12.859 -2.92 1 61.72 89 PRO B CA 1
ATOM 4092 C C . PRO B 1 89 ? -16.969 -12.289 -2.318 1 61.72 89 PRO B C 1
ATOM 4094 O O . PRO B 1 89 ? -17.016 -11.523 -1.354 1 61.72 89 PRO B O 1
ATOM 4097 N N . LEU B 1 90 ? -15.828 -12.781 -2.967 1 74.31 90 LEU B N 1
ATOM 4098 C CA . LEU B 1 90 ? -14.594 -12.328 -2.332 1 74.31 90 LEU B CA 1
ATOM 4099 C C . LEU B 1 90 ? -14.039 -11.102 -3.045 1 74.31 90 LEU B C 1
ATOM 4101 O O . LEU B 1 90 ? -13.18 -10.398 -2.502 1 74.31 90 LEU B O 1
ATOM 4105 N N . ASP B 1 91 ? -14.586 -10.75 -4.148 1 73.94 91 ASP B N 1
ATOM 4106 C CA . ASP B 1 91 ? -14.258 -9.57 -4.938 1 73.94 91 ASP B CA 1
ATOM 4107 C C . ASP B 1 91 ? -12.742 -9.391 -5.062 1 73.94 91 ASP B C 1
ATOM 4109 O O . ASP B 1 91 ? -12.227 -8.289 -4.879 1 73.94 91 ASP B O 1
ATOM 4113 N N . ILE B 1 92 ? -12.023 -10.461 -5.227 1 84.69 92 ILE B N 1
ATOM 4114 C CA . ILE B 1 92 ? -10.594 -10.391 -5.48 1 84.69 92 ILE B CA 1
ATOM 4115 C C . ILE B 1 92 ? -10.344 -10.016 -6.941 1 84.69 92 ILE B C 1
ATOM 4117 O O . ILE B 1 92 ? -10.953 -10.594 -7.848 1 84.69 92 ILE B O 1
ATOM 4121 N N . ARG B 1 93 ? -9.57 -8.953 -7.18 1 80.75 93 ARG B N 1
ATOM 4122 C CA . ARG B 1 93 ? -9.312 -8.539 -8.555 1 80.75 93 ARG B CA 1
ATOM 4123 C C . ARG B 1 93 ? -7.969 -7.832 -8.672 1 80.75 93 ARG B C 1
ATOM 4125 O O . ARG B 1 93 ? -7.402 -7.398 -7.664 1 80.75 93 ARG B O 1
ATOM 4132 N N . ILE B 1 94 ? -7.543 -7.828 -9.852 1 88.38 94 ILE B N 1
ATOM 4133 C CA . ILE B 1 94 ? -6.422 -6.957 -10.188 1 88.38 94 ILE B CA 1
ATOM 4134 C C . ILE B 1 94 ? -6.836 -5.496 -10.016 1 88.38 94 ILE B C 1
ATOM 4136 O O . ILE B 1 94 ? -7.914 -5.098 -10.461 1 88.38 94 ILE B O 1
ATOM 4140 N N . PHE B 1 95 ? -5.992 -4.754 -9.367 1 87.88 95 PHE B N 1
ATOM 4141 C CA . PHE B 1 95 ? -6.328 -3.354 -9.133 1 87.88 95 PHE B CA 1
ATOM 4142 C C . PHE B 1 95 ? -6.359 -2.576 -10.438 1 87.88 95 PHE B C 1
ATOM 4144 O O . PHE B 1 95 ? -5.418 -2.654 -11.234 1 87.88 95 PHE B O 1
ATOM 4151 N N . PRO B 1 96 ? -7.402 -1.832 -10.656 1 84 96 PRO B N 1
ATOM 4152 C CA . PRO B 1 96 ? -7.531 -1.091 -11.914 1 84 96 PRO B CA 1
ATOM 4153 C C . PRO B 1 96 ? -6.469 -0.007 -12.07 1 84 96 PRO B C 1
ATOM 4155 O O . PRO B 1 96 ? -6.117 0.36 -13.195 1 84 96 PRO B O 1
ATOM 4158 N N . SER B 1 97 ? -6.02 0.562 -10.891 1 87.44 97 SER B N 1
ATOM 4159 C CA . SER B 1 97 ? -5.008 1.614 -10.914 1 87.44 97 SER B CA 1
ATOM 4160 C C . SER B 1 97 ? -4.105 1.542 -9.68 1 87.44 97 SER B C 1
ATOM 4162 O O . SER B 1 97 ? -4.43 0.857 -8.711 1 87.44 97 SER B O 1
ATOM 4164 N N . THR B 1 98 ? -3.062 2.248 -9.805 1 89.69 98 THR B N 1
ATOM 4165 C CA . THR B 1 98 ? -2.16 2.354 -8.664 1 89.69 98 THR B CA 1
ATOM 4166 C C . THR B 1 98 ? -2.855 3.027 -7.484 1 89.69 98 THR B C 1
ATOM 4168 O O . THR B 1 98 ? -2.609 2.678 -6.328 1 89.69 98 THR B O 1
ATOM 4171 N N . ASN B 1 99 ? -3.715 3.977 -7.789 1 88.5 99 ASN B N 1
ATOM 4172 C CA . ASN B 1 99 ? -4.461 4.652 -6.734 1 88.5 99 ASN B CA 1
ATOM 4173 C C . ASN B 1 99 ? -5.359 3.68 -5.973 1 88.5 99 ASN B C 1
ATOM 4175 O O . ASN B 1 99 ? -5.48 3.764 -4.75 1 88.5 99 ASN B O 1
ATOM 4179 N N . ASP B 1 100 ? -5.977 2.781 -6.707 1 87.62 100 ASP B N 1
ATOM 4180 C CA . ASP B 1 100 ? -6.82 1.775 -6.066 1 87.62 100 ASP B CA 1
ATOM 4181 C C . ASP B 1 100 ? -5.988 0.829 -5.203 1 87.62 100 ASP B C 1
ATOM 4183 O O . ASP B 1 100 ? -6.43 0.41 -4.129 1 87.62 100 ASP B O 1
ATOM 4187 N N . GLN B 1 101 ? -4.883 0.522 -5.742 1 90.88 101 GLN B N 1
ATOM 4188 C CA . GLN B 1 101 ? -3.953 -0.326 -5 1 90.88 101 GLN B CA 1
ATOM 4189 C C . GLN B 1 101 ? -3.516 0.34 -3.699 1 90.88 101 GLN B C 1
ATOM 4191 O O . GLN B 1 101 ? -3.568 -0.276 -2.633 1 90.88 101 GLN B O 1
ATOM 4196 N N . LEU B 1 102 ? -3.141 1.569 -3.766 1 93.38 102 LEU B N 1
ATOM 4197 C CA . LEU B 1 102 ? -2.734 2.332 -2.59 1 93.38 102 LEU B CA 1
ATOM 4198 C C . LEU B 1 102 ? -3.887 2.467 -1.603 1 93.38 102 LEU B C 1
ATOM 4200 O O . LEU B 1 102 ? -3.701 2.293 -0.396 1 93.38 102 LEU B O 1
ATOM 4204 N N . LEU B 1 103 ? -5.055 2.756 -2.189 1 90.69 103 LEU B N 1
ATOM 4205 C CA . LEU B 1 103 ? -6.242 2.877 -1.35 1 90.69 103 LEU B CA 1
ATOM 4206 C C . LEU B 1 103 ? -6.465 1.604 -0.539 1 90.69 103 LEU B C 1
ATOM 4208 O O . LEU B 1 103 ? -6.699 1.668 0.671 1 90.69 103 LEU B O 1
ATOM 4212 N N . TYR B 1 104 ? -6.395 0.469 -1.141 1 89.38 104 TYR B N 1
ATOM 4213 C CA . TYR B 1 104 ? -6.562 -0.817 -0.474 1 89.38 104 TYR B CA 1
ATOM 4214 C C . TYR B 1 104 ? -5.516 -1.012 0.614 1 89.38 104 TYR B C 1
ATOM 4216 O O . TYR B 1 104 ? -5.848 -1.358 1.75 1 89.38 104 TYR B O 1
ATOM 4224 N N . LEU B 1 105 ? -4.262 -0.779 0.269 1 92.62 105 LEU B N 1
ATOM 4225 C CA . LEU B 1 105 ? -3.158 -1.041 1.183 1 92.62 105 LEU B CA 1
ATOM 4226 C C . LEU B 1 105 ? -3.211 -0.102 2.383 1 92.62 105 LEU B C 1
ATOM 4228 O O . LEU B 1 105 ? -3.008 -0.53 3.521 1 92.62 105 LEU B O 1
ATOM 4232 N N . TYR B 1 106 ? -3.48 1.188 2.182 1 93.25 106 TYR B N 1
ATOM 4233 C CA . TYR B 1 106 ? -3.609 2.125 3.293 1 93.25 106 TYR B CA 1
ATOM 4234 C C . TYR B 1 106 ? -4.738 1.714 4.227 1 93.25 106 TYR B C 1
ATOM 4236 O O . TYR B 1 106 ? -4.602 1.789 5.449 1 93.25 106 TYR B O 1
ATOM 4244 N N . ASN B 1 107 ? -5.871 1.322 3.607 1 89.75 107 ASN B N 1
ATOM 4245 C CA . ASN B 1 107 ? -6.984 0.86 4.426 1 89.75 107 ASN B CA 1
ATOM 4246 C C . ASN B 1 107 ? -6.582 -0.314 5.312 1 89.75 107 ASN B C 1
ATOM 4248 O O . ASN B 1 107 ? -6.918 -0.348 6.5 1 89.75 107 ASN B O 1
ATOM 4252 N N . LYS B 1 108 ? -5.84 -1.236 4.754 1 89.31 108 LYS B N 1
ATOM 4253 C CA . LYS B 1 108 ? -5.418 -2.4 5.523 1 89.31 108 LYS B CA 1
ATOM 4254 C C . LYS B 1 108 ? -4.43 -2.008 6.617 1 89.31 108 LYS B C 1
ATOM 4256 O O . LYS B 1 108 ? -4.5 -2.514 7.738 1 89.31 108 LYS B O 1
ATOM 4261 N N . VAL B 1 109 ? -3.527 -1.094 6.324 1 91.12 109 VAL B N 1
ATOM 4262 C CA . VAL B 1 109 ? -2.514 -0.659 7.281 1 91.12 109 VAL B CA 1
ATOM 4263 C C . VAL B 1 109 ? -3.18 0.084 8.438 1 91.12 109 VAL B C 1
ATOM 4265 O O . VAL B 1 109 ? -2.859 -0.155 9.602 1 91.12 109 VAL B O 1
ATOM 4268 N N . LEU B 1 110 ? -4.156 0.901 8.141 1 92.69 110 LEU B N 1
ATOM 4269 C CA . LEU B 1 110 ? -4.762 1.775 9.141 1 92.69 110 LEU B CA 1
ATOM 4270 C C . LEU B 1 110 ? -5.844 1.041 9.922 1 92.69 110 LEU B C 1
ATOM 4272 O O . LEU B 1 110 ? -6.277 1.506 10.977 1 92.69 110 LEU B O 1
ATOM 4276 N N . SER B 1 111 ? -6.273 -0.112 9.406 1 85.5 111 SER B N 1
ATOM 4277 C CA . SER B 1 111 ? -7.289 -0.896 10.109 1 85.5 111 SER B CA 1
ATOM 4278 C C . SER B 1 111 ? -6.66 -1.772 11.188 1 85.5 111 SER B C 1
ATOM 4280 O O . SER B 1 111 ? -7.367 -2.332 12.031 1 85.5 111 SER B O 1
ATOM 4282 N N . ALA B 1 112 ? -5.379 -1.907 11.234 1 84.88 112 ALA B N 1
ATOM 4283 C CA . ALA B 1 112 ? -4.684 -2.703 12.242 1 84.88 112 ALA B CA 1
ATOM 4284 C C . ALA B 1 112 ? -4.707 -2.006 13.602 1 84.88 112 ALA B C 1
ATOM 4286 O O . ALA B 1 112 ? -4.848 -0.784 13.672 1 84.88 112 ALA B O 1
ATOM 4287 N N . PRO B 1 113 ? -4.668 -2.777 14.68 1 87.25 113 PRO B N 1
ATOM 4288 C CA . PRO B 1 113 ? -4.617 -2.16 16.016 1 87.25 113 PRO B CA 1
ATOM 4289 C C . PRO B 1 113 ? -3.473 -1.162 16.156 1 87.25 113 PRO B C 1
ATOM 4291 O O . PRO B 1 113 ? -2.416 -1.336 15.547 1 87.25 113 PRO B O 1
ATOM 4294 N N . TRP B 1 114 ? -3.73 -0.162 16.953 1 91.38 114 TRP B N 1
ATOM 4295 C CA . TRP B 1 114 ? -2.764 0.913 17.141 1 91.38 114 TRP B CA 1
ATOM 4296 C C . TRP B 1 114 ? -2.385 1.047 18.625 1 91.38 114 TRP B C 1
ATOM 4298 O O . TRP B 1 114 ? -3.238 0.922 19.5 1 91.38 114 TRP B O 1
ATOM 4308 N N . MET B 1 115 ? -1.108 1.303 18.891 1 92.94 115 MET B N 1
ATOM 4309 C CA . MET B 1 115 ? -0.615 1.582 20.234 1 92.94 115 MET B CA 1
ATOM 4310 C C . MET B 1 115 ? 0.333 2.777 20.219 1 92.94 115 MET B C 1
ATOM 4312 O O . MET B 1 115 ? 1.175 2.904 19.328 1 92.94 115 MET B O 1
ATOM 4316 N N . PRO B 1 116 ? 0.183 3.627 21.234 1 95 116 PRO B N 1
ATOM 4317 C CA . PRO B 1 116 ? 1.114 4.754 21.312 1 95 116 PRO B CA 1
ATOM 4318 C C . PRO B 1 116 ? 2.541 4.324 21.641 1 95 116 PRO B C 1
ATOM 4320 O O . PRO B 1 116 ? 2.738 3.354 22.391 1 95 116 PRO B O 1
ATOM 4323 N N . ASN B 1 117 ? 3.486 4.996 21.078 1 94 117 ASN B N 1
ATOM 4324 C CA . ASN B 1 117 ? 4.906 4.836 21.391 1 94 117 ASN B CA 1
ATOM 4325 C C . ASN B 1 117 ? 5.547 6.168 21.766 1 94 117 ASN B C 1
ATOM 4327 O O . ASN B 1 117 ? 6.035 6.898 20.906 1 94 117 ASN B O 1
ATOM 4331 N N . TYR B 1 118 ? 5.641 6.387 23.031 1 94.75 118 TYR B N 1
ATOM 4332 C CA . TYR B 1 118 ? 6.086 7.672 23.547 1 94.75 118 TYR B CA 1
ATOM 4333 C C . TYR B 1 118 ? 7.574 7.875 23.312 1 94.75 118 TYR B C 1
ATOM 4335 O O . TYR B 1 118 ? 8.047 9.008 23.203 1 94.75 118 TYR B O 1
ATOM 4343 N N . LYS B 1 119 ? 8.25 6.805 23.203 1 91.62 119 LYS B N 1
ATOM 4344 C CA . LYS B 1 119 ? 9.68 6.914 22.922 1 91.62 119 LYS B CA 1
ATOM 4345 C C . LYS B 1 119 ? 9.914 7.441 21.5 1 91.62 119 LYS B C 1
ATOM 4347 O O . LYS B 1 119 ? 10.773 8.312 21.297 1 91.62 119 LYS B O 1
ATOM 4352 N N . ASN B 1 120 ? 9.164 6.906 20.5 1 91.62 120 ASN B N 1
ATOM 4353 C CA . ASN B 1 120 ? 9.266 7.395 19.141 1 91.62 120 ASN B CA 1
ATOM 4354 C C . ASN B 1 120 ? 8.891 8.867 19.031 1 91.62 120 ASN B C 1
ATOM 4356 O O . ASN B 1 120 ? 9.531 9.633 18.312 1 91.62 120 ASN B O 1
ATOM 4360 N N . LEU B 1 121 ? 7.891 9.242 19.781 1 94.69 121 LEU B N 1
ATOM 4361 C CA . LEU B 1 121 ? 7.465 10.641 19.766 1 94.69 121 LEU B CA 1
ATOM 4362 C C . LEU B 1 121 ? 8.547 11.547 20.344 1 94.69 121 LEU B C 1
ATOM 4364 O O . LEU B 1 121 ? 8.836 12.609 19.781 1 94.69 121 LEU B O 1
ATOM 4368 N N . ALA B 1 122 ? 9.148 11.094 21.406 1 94.5 122 ALA B N 1
ATOM 4369 C CA . ALA B 1 122 ? 10.211 11.883 22.031 1 94.5 122 ALA B CA 1
ATOM 4370 C C . ALA B 1 122 ? 11.398 12.039 21.094 1 94.5 122 ALA B C 1
ATOM 4372 O O . ALA B 1 122 ? 11.984 13.125 21 1 94.5 122 ALA B O 1
ATOM 4373 N N . SER B 1 123 ? 11.68 10.969 20.438 1 90.31 123 SER B N 1
ATOM 4374 C CA . SER B 1 123 ? 12.781 11.008 19.484 1 90.31 123 SER B CA 1
ATOM 4375 C C . SER B 1 123 ? 12.492 11.977 18.344 1 90.31 123 SER B C 1
ATOM 4377 O O . SER B 1 123 ? 13.367 12.734 17.938 1 90.31 123 SER B O 1
ATOM 4379 N N . PHE B 1 124 ? 11.367 11.969 17.859 1 93.69 124 PHE B N 1
ATOM 4380 C CA . PHE B 1 124 ? 10.977 12.883 16.781 1 93.69 124 PHE B CA 1
ATOM 4381 C C . PHE B 1 124 ? 11.047 14.328 17.266 1 93.69 124 PHE B C 1
ATOM 4383 O O . PHE B 1 124 ? 11.547 15.195 16.547 1 93.69 124 PHE B O 1
ATOM 4390 N N . ARG B 1 125 ? 10.531 14.562 18.453 1 94.94 125 ARG B N 1
ATOM 4391 C CA . ARG B 1 125 ? 10.539 15.906 19.016 1 94.94 125 ARG B CA 1
ATOM 4392 C C . ARG B 1 125 ? 11.953 16.469 19.094 1 94.94 125 ARG B C 1
ATOM 4394 O O . ARG B 1 125 ? 12.18 17.641 18.797 1 94.94 125 ARG B O 1
ATOM 4401 N N . ASP B 1 126 ? 12.797 15.617 19.453 1 92.62 126 ASP B N 1
ATOM 4402 C CA . ASP B 1 126 ? 14.188 16.047 19.594 1 92.62 126 ASP B CA 1
ATOM 4403 C C . ASP B 1 126 ? 14.766 16.453 18.234 1 92.62 126 ASP B C 1
ATOM 4405 O O . ASP B 1 126 ? 15.352 17.531 18.109 1 92.62 126 ASP B O 1
ATOM 4409 N N . VAL B 1 127 ? 14.578 15.625 17.25 1 89.38 127 VAL B N 1
ATOM 4410 C CA . VAL B 1 127 ? 15.086 15.906 15.906 1 89.38 127 VAL B CA 1
ATOM 4411 C C . VAL B 1 127 ? 14.391 17.141 15.344 1 89.38 127 VAL B C 1
ATOM 4413 O O . VAL B 1 127 ? 15.047 18.016 14.766 1 89.38 127 VAL B O 1
ATOM 4416 N N . PHE B 1 128 ? 13.133 17.188 15.57 1 91.62 128 PHE B N 1
ATOM 4417 C CA . PHE B 1 128 ? 12.312 18.281 15.078 1 91.62 128 PHE B CA 1
ATOM 4418 C C . PHE B 1 128 ? 12.766 19.609 15.688 1 91.62 128 PHE B C 1
ATOM 4420 O O . PHE B 1 128 ? 12.961 20.594 14.969 1 91.62 128 PHE B O 1
ATOM 4427 N N . PHE B 1 129 ? 12.977 19.656 16.953 1 92.94 129 PHE B N 1
ATOM 4428 C CA . PHE B 1 129 ? 13.422 20.844 17.672 1 92.94 129 PHE B CA 1
ATOM 4429 C C . PHE B 1 129 ? 14.773 21.312 17.156 1 92.94 129 PHE B C 1
ATOM 4431 O O . PHE B 1 129 ? 14.945 22.484 16.844 1 92.94 129 PHE B O 1
ATOM 4438 N N . ARG B 1 130 ? 15.625 20.422 16.969 1 90.62 130 ARG B N 1
ATOM 4439 C CA . ARG B 1 130 ? 16.984 20.75 16.531 1 90.62 130 ARG B CA 1
ATOM 4440 C C . ARG B 1 130 ? 17 21.234 15.094 1 90.62 130 ARG B C 1
ATOM 4442 O O . ARG B 1 130 ? 17.75 22.156 14.75 1 90.62 130 ARG B O 1
ATOM 4449 N N . ARG B 1 131 ? 16.125 20.625 14.359 1 90.38 131 ARG B N 1
ATOM 4450 C CA . ARG B 1 131 ? 16.172 20.906 12.93 1 90.38 131 ARG B CA 1
ATOM 4451 C C . ARG B 1 131 ? 15.289 22.094 12.578 1 90.38 131 ARG B C 1
ATOM 4453 O O . ARG B 1 131 ? 15.344 22.609 11.453 1 90.38 131 ARG B O 1
ATOM 4460 N N . THR B 1 132 ? 14.539 22.531 13.477 1 92.19 132 THR B N 1
ATOM 4461 C CA . THR B 1 132 ? 13.758 23.75 13.273 1 92.19 132 THR B CA 1
ATOM 4462 C C . THR B 1 132 ? 14.352 24.906 14.07 1 92.19 132 THR B C 1
ATOM 4464 O O . THR B 1 132 ? 13.617 25.703 14.664 1 92.19 132 THR B O 1
ATOM 4467 N N . LYS B 1 133 ? 15.641 24.953 14.172 1 88.56 133 LYS B N 1
ATOM 4468 C CA . LYS B 1 133 ? 16.422 26.047 14.758 1 88.56 133 LYS B CA 1
ATOM 4469 C C . LYS B 1 133 ? 16.062 26.25 16.219 1 88.56 133 LYS B C 1
ATOM 4471 O O . LYS B 1 133 ? 15.961 27.375 16.688 1 88.56 133 LYS B O 1
ATOM 4476 N N . ASN B 1 134 ? 15.656 25.219 16.844 1 88.75 134 ASN B N 1
ATOM 4477 C CA . ASN B 1 134 ? 15.352 25.188 18.266 1 88.75 134 ASN B CA 1
ATOM 4478 C C . ASN B 1 134 ? 14.141 26.031 18.609 1 88.75 134 ASN B C 1
ATOM 4480 O O . ASN B 1 134 ? 14.047 26.594 19.703 1 88.75 134 ASN B O 1
ATOM 4484 N N . MET B 1 135 ? 13.32 26.25 17.609 1 92.94 135 MET B N 1
ATOM 4485 C CA . MET B 1 135 ? 12.055 26.953 17.859 1 92.94 135 MET B CA 1
ATOM 4486 C C . MET B 1 135 ? 11.039 26.016 18.5 1 92.94 135 MET B C 1
ATOM 4488 O O . MET B 1 135 ? 10.734 24.953 17.953 1 92.94 135 MET B O 1
ATOM 4492 N N . THR B 1 136 ? 10.555 26.422 19.625 1 93.94 136 THR B N 1
ATOM 4493 C CA . THR B 1 136 ? 9.5 25.625 20.266 1 93.94 136 THR B CA 1
ATOM 4494 C C . THR B 1 136 ? 8.125 26.047 19.734 1 93.94 136 THR B C 1
ATOM 4496 O O . THR B 1 136 ? 7.859 27.234 19.562 1 93.94 136 THR B O 1
ATOM 4499 N N . THR B 1 137 ? 7.367 25.062 19.438 1 95.19 137 THR B N 1
ATOM 4500 C CA . THR B 1 137 ? 6 25.344 19.016 1 95.19 137 THR B CA 1
ATOM 4501 C C . THR B 1 137 ? 5.293 26.219 20.047 1 95.19 137 THR B C 1
ATOM 4503 O O . THR B 1 137 ? 4.578 27.156 19.688 1 95.19 137 THR B O 1
ATOM 4506 N N . GLN B 1 138 ? 5.477 26.125 21.312 1 96.12 138 GLN B N 1
ATOM 4507 C CA . GLN B 1 138 ? 4.828 26.828 22.422 1 96.12 138 GLN B CA 1
ATOM 4508 C C . GLN B 1 138 ? 5.074 28.344 22.328 1 96.12 138 GLN B C 1
ATOM 4510 O O . GLN B 1 138 ? 4.18 29.141 22.594 1 96.12 138 GLN B O 1
ATOM 4515 N N . ASP B 1 139 ? 6.191 28.641 21.828 1 96.56 139 ASP B N 1
ATOM 4516 C CA . ASP B 1 139 ? 6.562 30.047 21.891 1 96.56 139 ASP B CA 1
ATOM 4517 C C . ASP B 1 139 ? 6.559 30.688 20.5 1 96.56 139 ASP B C 1
ATOM 4519 O O . ASP B 1 139 ? 6.469 31.906 20.375 1 96.56 139 ASP B O 1
ATOM 4523 N N . GLU B 1 140 ? 6.633 29.828 19.5 1 97.56 140 GLU B N 1
ATOM 4524 C CA . GLU B 1 140 ? 7.008 30.391 18.203 1 97.56 140 GLU B CA 1
ATOM 4525 C C . GLU B 1 140 ? 5.879 30.25 17.188 1 97.56 140 GLU B C 1
ATOM 4527 O O . GLU B 1 140 ? 6.008 30.688 16.047 1 97.56 140 GLU B O 1
ATOM 4532 N N . VAL B 1 141 ? 4.762 29.688 17.562 1 97.44 141 VAL B N 1
ATOM 4533 C CA . VAL B 1 141 ? 3.695 29.422 16.609 1 97.44 141 VAL B CA 1
ATOM 4534 C C . VAL B 1 141 ? 3.059 30.734 16.172 1 97.44 141 VAL B C 1
ATOM 4536 O O . VAL B 1 141 ? 2.504 30.828 15.07 1 97.44 141 VAL B O 1
ATOM 4539 N N . ILE B 1 142 ? 3.113 31.797 17.047 1 97.81 142 ILE B N 1
ATOM 4540 C CA . ILE B 1 142 ? 2.555 33.094 16.734 1 97.81 142 ILE B CA 1
ATOM 4541 C C . ILE B 1 142 ? 3.59 34.188 17.031 1 97.81 142 ILE B C 1
ATOM 4543 O O . ILE B 1 142 ? 4.527 33.969 17.797 1 97.81 142 ILE B O 1
ATOM 4547 N N . LEU B 1 143 ? 3.365 35.312 16.391 1 97.56 143 LEU B N 1
ATOM 4548 C CA . LEU B 1 143 ? 4.176 36.5 16.734 1 97.56 143 LEU B CA 1
ATOM 4549 C C . LEU B 1 143 ? 3.818 37 18.125 1 97.56 143 LEU B C 1
ATOM 4551 O O . LEU B 1 143 ? 2.643 37.031 18.5 1 97.56 143 LEU B O 1
ATOM 4555 N N . ASN B 1 144 ? 4.742 37.375 18.844 1 97.56 144 ASN B N 1
ATOM 4556 C CA . ASN B 1 144 ? 4.629 38 20.156 1 97.56 144 ASN B CA 1
ATOM 4557 C C . ASN B 1 144 ? 5.816 38.906 20.453 1 97.56 144 ASN B C 1
ATOM 4559 O O . ASN B 1 144 ? 6.789 38.938 19.688 1 97.56 144 ASN B O 1
ATOM 4563 N N . HIS B 1 145 ? 5.805 39.656 21.5 1 97.62 145 HIS B N 1
ATOM 4564 C CA . HIS B 1 145 ? 6.816 40.656 21.781 1 97.62 145 HIS B CA 1
ATOM 4565 C C . HIS B 1 145 ? 8.148 40 22.172 1 97.62 145 HIS B C 1
ATOM 4567 O O . HIS B 1 145 ? 9.18 40.688 22.203 1 97.62 145 HIS B O 1
ATOM 4573 N N . ARG B 1 146 ? 8.141 38.719 22.359 1 96.56 146 ARG B N 1
ATOM 4574 C CA . ARG B 1 146 ? 9.375 38 22.719 1 96.56 146 ARG B CA 1
ATOM 4575 C C . ARG B 1 146 ? 10.133 37.562 21.484 1 96.56 146 ARG B C 1
ATOM 4577 O O . ARG B 1 146 ? 11.328 37.281 21.547 1 96.56 146 ARG B O 1
ATOM 4584 N N . ASN B 1 147 ? 9.367 37.531 20.344 1 96.5 147 ASN B N 1
ATOM 4585 C CA . ASN B 1 147 ? 10.055 36.906 19.203 1 96.5 147 ASN B CA 1
ATOM 4586 C C . ASN B 1 147 ? 10.141 37.875 18.031 1 96.5 147 ASN B C 1
ATOM 4588 O O . ASN B 1 147 ? 10.695 37.531 16.984 1 96.5 147 ASN B O 1
ATOM 4592 N N . VAL B 1 148 ? 9.562 39.062 18.219 1 97.19 148 VAL B N 1
ATOM 4593 C CA . VAL B 1 148 ? 9.672 40.031 17.141 1 97.19 148 VAL B CA 1
ATOM 4594 C C . VAL B 1 148 ? 9.797 41.438 17.719 1 97.19 148 VAL B C 1
ATOM 4596 O O . VAL B 1 148 ? 9.266 41.719 18.797 1 97.19 148 VAL B O 1
ATOM 4599 N N . ARG B 1 149 ? 10.523 42.344 17.031 1 96.56 149 ARG B N 1
ATOM 4600 C CA . ARG B 1 149 ? 10.703 43.75 17.406 1 96.56 149 ARG B CA 1
ATOM 4601 C C . ARG B 1 149 ? 10.352 44.656 16.25 1 96.56 149 ARG B C 1
ATOM 4603 O O . ARG B 1 149 ? 10.211 44.219 15.109 1 96.56 149 ARG B O 1
ATOM 4610 N N . LEU B 1 150 ? 10.156 45.906 16.656 1 96.31 150 LEU B N 1
ATOM 4611 C CA . LEU B 1 150 ? 9.891 46.938 15.633 1 96.31 150 LEU B CA 1
ATOM 4612 C C . LEU B 1 150 ? 11.016 46.969 14.609 1 96.31 150 LEU B C 1
ATOM 4614 O O . LEU B 1 150 ? 12.195 46.969 14.969 1 96.31 150 LEU B O 1
ATOM 4618 N N . GLY B 1 151 ? 10.641 46.906 13.367 1 94.94 151 GLY B N 1
ATOM 4619 C CA . GLY B 1 151 ? 11.617 47.031 12.305 1 94.94 151 GLY B CA 1
ATOM 4620 C C . GLY B 1 151 ? 12.211 45.719 11.844 1 94.94 151 GLY B C 1
ATOM 4621 O O . GLY B 1 151 ? 12.906 45.656 10.836 1 94.94 151 GLY B O 1
ATOM 4622 N N . ASP B 1 152 ? 11.891 44.625 12.578 1 96.12 152 ASP B N 1
ATOM 4623 C CA . ASP B 1 152 ? 12.359 43.344 12.133 1 96.12 152 ASP B CA 1
ATOM 4624 C C . ASP B 1 152 ? 11.828 43 10.734 1 96.12 152 ASP B C 1
ATOM 4626 O O . ASP B 1 152 ? 10.75 43.469 10.352 1 96.12 152 ASP B O 1
ATOM 4630 N N . SER B 1 153 ? 12.617 42.281 9.953 1 95.75 153 SER B N 1
ATOM 4631 C CA . SER B 1 153 ? 12.203 41.812 8.633 1 95.75 153 SER B CA 1
ATOM 4632 C C . SER B 1 153 ? 11.75 40.344 8.695 1 95.75 153 SER B C 1
ATOM 4634 O O . SER B 1 153 ? 12.555 39.438 8.945 1 95.75 153 SER B O 1
ATOM 4636 N N . LEU B 1 154 ? 10.461 40.125 8.469 1 96 154 LEU B N 1
ATOM 4637 C CA . LEU B 1 154 ? 9.906 38.781 8.453 1 96 154 LEU B CA 1
ATOM 4638 C C . LEU B 1 154 ? 9.719 38.312 7.02 1 96 154 LEU B C 1
ATOM 4640 O O . LEU B 1 154 ? 9.18 39.031 6.176 1 96 154 LEU B O 1
ATOM 4644 N N . PRO B 1 155 ? 10.164 37.094 6.734 1 94.88 155 PRO B N 1
ATOM 4645 C CA . PRO B 1 155 ? 9.969 36.562 5.387 1 94.88 155 PRO B CA 1
ATOM 4646 C C . PRO B 1 155 ? 8.5 36.25 5.09 1 94.88 155 PRO B C 1
ATOM 4648 O O . PRO B 1 155 ? 7.789 35.75 5.969 1 94.88 155 PRO B O 1
ATOM 4651 N N . TYR B 1 156 ? 8.078 36.531 3.832 1 93.56 156 TYR B N 1
ATOM 4652 C CA . TYR B 1 156 ? 6.773 36.031 3.395 1 93.56 156 TYR B CA 1
ATOM 4653 C C . TYR B 1 156 ? 6.789 34.531 3.193 1 93.56 156 TYR B C 1
ATOM 4655 O O . TYR B 1 156 ? 7.32 34.031 2.197 1 93.56 156 TYR B O 1
ATOM 4663 N N . ALA B 1 157 ? 6.133 33.812 4.105 1 91.06 157 ALA B N 1
ATOM 4664 C CA . ALA B 1 157 ? 6.273 32.375 4.211 1 91.06 157 ALA B CA 1
ATOM 4665 C C . ALA B 1 157 ? 5.809 31.672 2.934 1 91.06 157 ALA B C 1
ATOM 4667 O O . ALA B 1 157 ? 6.504 30.797 2.406 1 91.06 157 ALA B O 1
ATOM 4668 N N . PHE B 1 158 ? 4.672 32 2.314 1 88.44 158 PHE B N 1
ATOM 4669 C CA . PHE B 1 158 ? 4.109 31.328 1.16 1 88.44 158 PHE B CA 1
ATOM 4670 C C . PHE B 1 158 ? 4.812 31.75 -0.122 1 88.44 158 PHE B C 1
ATOM 4672 O O . PHE B 1 1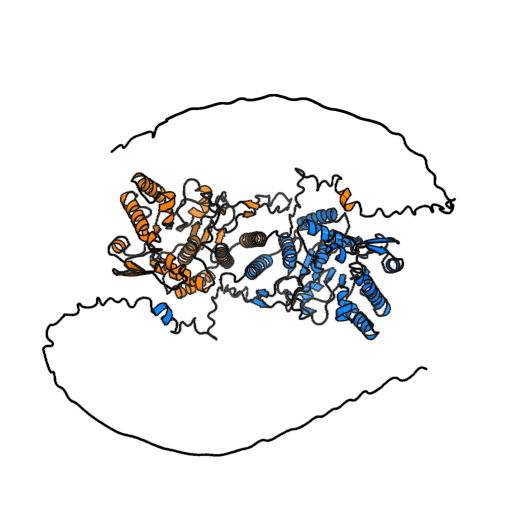58 ? 5.219 30.906 -0.924 1 88.44 158 PHE B O 1
ATOM 4679 N N . THR B 1 159 ? 5.047 33.031 -0.257 1 86.19 159 THR B N 1
ATOM 4680 C CA . THR B 1 159 ? 5.676 33.594 -1.45 1 86.19 159 THR B CA 1
ATOM 4681 C C . THR B 1 159 ? 7.09 33.031 -1.619 1 86.19 159 THR B C 1
ATOM 4683 O O . THR B 1 159 ? 7.488 32.656 -2.725 1 86.19 159 THR B O 1
ATOM 4686 N N . ASN B 1 160 ? 7.75 32.969 -0.574 1 86.5 160 ASN B N 1
ATOM 4687 C CA . ASN B 1 160 ? 9.156 32.562 -0.648 1 86.5 160 ASN B CA 1
ATOM 4688 C C . ASN B 1 160 ? 9.312 31.062 -0.835 1 86.5 160 ASN B C 1
ATOM 4690 O O . ASN B 1 160 ? 10.336 30.609 -1.337 1 86.5 160 ASN B O 1
ATOM 4694 N N . THR B 1 161 ? 8.375 30.312 -0.378 1 81 161 THR B N 1
ATOM 4695 C CA . THR B 1 161 ? 8.406 28.875 -0.587 1 81 161 THR B CA 1
ATOM 4696 C C . THR B 1 161 ? 8.141 28.531 -2.051 1 81 161 THR B C 1
ATOM 4698 O O . THR B 1 161 ? 8.695 27.562 -2.58 1 81 161 THR B O 1
ATOM 4701 N N . MET B 1 162 ? 7.383 29.281 -2.723 1 74.69 162 MET B N 1
ATOM 4702 C CA . MET B 1 162 ? 6.977 29.016 -4.098 1 74.69 162 MET B CA 1
ATOM 4703 C C . MET B 1 162 ? 7.965 29.625 -5.086 1 74.69 162 MET B C 1
ATOM 4705 O O . MET B 1 162 ? 7.945 29.297 -6.273 1 74.69 162 MET B O 1
ATOM 4709 N N . SER B 1 163 ? 8.766 30.438 -4.496 1 73.12 163 SER B N 1
ATOM 4710 C CA . SER B 1 163 ? 9.648 31.172 -5.398 1 73.12 163 SER B CA 1
ATOM 4711 C C . SER B 1 163 ? 10.68 30.25 -6.039 1 73.12 163 SER B C 1
ATOM 4713 O O . SER B 1 163 ? 11.32 29.453 -5.352 1 73.12 163 SER B O 1
ATOM 4715 N N . LYS B 1 164 ? 10.734 30.328 -7.305 1 65.94 164 LYS B N 1
ATOM 4716 C CA . LYS B 1 164 ? 11.664 29.5 -8.062 1 65.94 164 LYS B CA 1
ATOM 4717 C C . LYS B 1 164 ? 12.938 30.281 -8.398 1 65.94 164 LYS B C 1
ATOM 4719 O O . LYS B 1 164 ? 13.984 29.672 -8.656 1 65.94 164 LYS B O 1
ATOM 4724 N N . ASP B 1 165 ? 12.844 31.5 -8.43 1 68.19 165 ASP B N 1
ATOM 4725 C CA . ASP B 1 165 ? 13.93 32.344 -8.93 1 68.19 165 ASP B CA 1
ATOM 4726 C C . ASP B 1 165 ? 14.906 32.688 -7.812 1 68.19 165 ASP B C 1
ATOM 4728 O O . ASP B 1 165 ? 15.836 33.469 -8.023 1 68.19 165 ASP B O 1
ATOM 4732 N N . GLY B 1 166 ? 14.688 32.281 -6.68 1 74.38 166 GLY B N 1
ATOM 4733 C CA . GLY B 1 166 ? 15.633 32.5 -5.594 1 74.38 166 GLY B CA 1
ATOM 4734 C C . GLY B 1 166 ? 15.453 33.844 -4.898 1 74.38 166 GLY B C 1
ATOM 4735 O O . GLY B 1 166 ? 16.094 34.094 -3.873 1 74.38 166 GLY B O 1
ATOM 4736 N N . VAL B 1 167 ? 14.578 34.688 -5.398 1 76.5 167 VAL B N 1
ATOM 4737 C CA . VAL B 1 167 ? 14.352 36 -4.773 1 76.5 167 VAL B CA 1
ATOM 4738 C C . VAL B 1 167 ? 13.461 35.844 -3.547 1 76.5 167 VAL B C 1
ATOM 4740 O O . VAL B 1 167 ? 12.43 35.156 -3.605 1 76.5 167 VAL B O 1
ATOM 4743 N N . LYS B 1 168 ? 13.914 36.469 -2.443 1 87.44 168 LYS B N 1
ATOM 4744 C CA . LYS B 1 168 ? 13.133 36.406 -1.206 1 87.44 168 LYS B CA 1
ATOM 4745 C C . LYS B 1 168 ? 12.531 37.781 -0.865 1 87.44 168 LYS B C 1
ATOM 4747 O O . LYS B 1 168 ? 13.164 38.812 -1.068 1 87.44 168 LYS B O 1
ATOM 4752 N N . TYR B 1 169 ? 11.266 37.75 -0.473 1 90.38 169 TYR B N 1
ATOM 4753 C CA . TYR B 1 169 ? 10.508 38.938 -0.088 1 90.38 169 TYR B CA 1
ATOM 4754 C C . TYR B 1 169 ? 10.273 38.969 1.417 1 90.38 169 TYR B C 1
ATOM 4756 O O . TYR B 1 169 ? 10.125 37.938 2.051 1 90.38 169 TYR B O 1
ATOM 4764 N N . TYR B 1 170 ? 10.234 40.188 1.918 1 94.38 170 TYR B N 1
ATOM 4765 C CA . TYR B 1 170 ? 10.148 40.344 3.369 1 94.38 170 TYR B CA 1
ATOM 4766 C C . TYR B 1 170 ? 9.133 41.406 3.76 1 94.38 170 TYR B C 1
ATOM 4768 O O . TYR B 1 170 ? 8.844 42.312 2.979 1 94.38 170 TYR B O 1
ATOM 4776 N N . PHE B 1 171 ? 8.594 41.219 4.875 1 94.69 171 PHE B N 1
ATOM 4777 C CA . PHE B 1 171 ? 7.711 42.188 5.539 1 94.69 171 PHE B CA 1
ATOM 4778 C C . PHE B 1 171 ? 8.43 42.875 6.688 1 94.69 171 PHE B C 1
ATOM 4780 O O . PHE B 1 171 ? 9 42.219 7.562 1 94.69 171 PHE B O 1
ATOM 4787 N N . ASN B 1 172 ? 8.375 44.25 6.738 1 94.75 172 ASN B N 1
ATOM 4788 C CA . ASN B 1 172 ? 8.93 45 7.863 1 94.75 172 ASN B CA 1
ATOM 4789 C C . ASN B 1 172 ? 7.902 45.188 8.969 1 94.75 172 ASN B C 1
ATOM 4791 O O . ASN B 1 172 ? 6.848 45.781 8.734 1 94.75 172 ASN B O 1
ATOM 4795 N N . VAL B 1 173 ? 8.305 44.75 10.109 1 96.12 173 VAL B N 1
ATOM 4796 C CA . VAL B 1 173 ? 7.371 44.812 11.227 1 96.12 173 VAL B CA 1
ATOM 4797 C C . VAL B 1 173 ? 7.094 46.281 11.594 1 96.12 173 VAL B C 1
ATOM 4799 O O . VAL B 1 173 ? 8.023 47.062 11.836 1 96.12 173 VAL B O 1
ATOM 4802 N N . THR B 1 174 ? 5.883 46.625 11.617 1 93.25 174 THR B N 1
ATOM 4803 C CA . THR B 1 174 ? 5.441 48 11.93 1 93.25 174 THR B CA 1
ATOM 4804 C C . THR B 1 174 ? 4.906 48.062 13.359 1 93.25 174 THR B C 1
ATOM 4806 O O . THR B 1 174 ? 4.699 47.031 14 1 93.25 174 THR B O 1
ATOM 4809 N N . GLN B 1 175 ? 4.766 49.281 13.773 1 94.31 175 GLN B N 1
ATOM 4810 C CA . GLN B 1 175 ? 4.168 49.5 15.086 1 94.31 175 GLN B CA 1
ATOM 4811 C C . GLN B 1 175 ? 2.75 48.938 15.133 1 94.31 175 GLN B C 1
ATOM 4813 O O . GLN B 1 175 ? 2.312 48.438 16.172 1 94.31 175 GLN B O 1
ATOM 4818 N N . GLU B 1 176 ? 2.047 48.969 14.023 1 89.06 176 GLU B N 1
ATOM 4819 C CA . GLU B 1 176 ? 0.687 48.438 13.938 1 89.06 176 GLU B CA 1
ATOM 4820 C C . GLU B 1 176 ? 0.649 46.938 14.25 1 89.06 176 GLU B C 1
ATOM 4822 O O . GLU B 1 176 ? -0.237 46.469 14.977 1 89.06 176 GLU B O 1
ATOM 4827 N N . ILE B 1 177 ? 1.598 46.25 13.766 1 91.38 177 ILE B N 1
ATOM 4828 C CA . ILE B 1 177 ? 1.687 44.812 14.016 1 91.38 177 ILE B CA 1
ATOM 4829 C C . ILE B 1 177 ? 2.02 44.562 15.484 1 91.38 177 ILE B C 1
ATOM 4831 O O . ILE B 1 177 ? 1.397 43.719 16.125 1 91.38 177 ILE B O 1
ATOM 4835 N N . LEU B 1 178 ? 2.951 45.281 16.016 1 94.81 178 LEU B N 1
ATOM 4836 C CA . LEU B 1 178 ? 3.389 45.094 17.391 1 94.81 178 LEU B CA 1
ATOM 4837 C C . LEU B 1 178 ? 2.242 45.344 18.375 1 94.81 178 LEU B C 1
ATOM 4839 O O . LEU B 1 178 ? 2.154 44.719 19.422 1 94.81 178 LEU B O 1
ATOM 4843 N N . ASP B 1 179 ? 1.396 46.281 17.938 1 90.62 179 ASP B N 1
ATOM 4844 C CA . ASP B 1 179 ? 0.267 46.625 18.797 1 90.62 179 ASP B CA 1
ATOM 4845 C C . ASP B 1 179 ? -0.774 45.5 18.812 1 90.62 179 ASP B C 1
ATOM 4847 O O . ASP B 1 179 ? -1.604 45.438 19.719 1 90.62 179 ASP B O 1
ATOM 4851 N N . GLU B 1 180 ? -0.733 44.594 17.844 1 88.81 180 GLU B N 1
ATOM 4852 C CA . GLU B 1 180 ? -1.777 43.594 17.656 1 88.81 180 GLU B CA 1
ATOM 4853 C C . GLU B 1 180 ? -1.32 42.219 18.156 1 88.81 180 GLU B C 1
ATOM 4855 O O . GLU B 1 180 ? -2.096 41.25 18.156 1 88.81 180 GLU B O 1
ATOM 4860 N N . ILE B 1 181 ? -0.127 42.094 18.625 1 94.69 181 ILE B N 1
ATOM 4861 C CA . ILE B 1 181 ? 0.382 40.781 19.031 1 94.69 181 ILE B CA 1
ATOM 4862 C C . ILE B 1 181 ? 0.544 40.75 20.547 1 94.69 181 ILE B C 1
ATOM 4864 O O . ILE B 1 181 ? 0.725 41.781 21.188 1 94.69 181 ILE B O 1
ATOM 4868 N N . PRO B 1 182 ? 0.411 39.625 21.188 1 95.38 182 PRO B N 1
ATOM 4869 C CA . PRO B 1 182 ? 0.519 39.5 22.641 1 95.38 182 PRO B CA 1
ATOM 4870 C C . PRO B 1 182 ? 1.956 39.625 23.141 1 95.38 182 PRO B C 1
ATOM 4872 O O . PRO B 1 182 ? 2.896 39.562 22.344 1 95.38 182 PRO B O 1
ATOM 4875 N N . VAL B 1 183 ? 2.074 39.781 24.406 1 96.69 183 VAL B N 1
ATOM 4876 C CA . VAL B 1 183 ? 3.395 39.906 25.031 1 96.69 183 VAL B CA 1
ATOM 4877 C C . VAL B 1 183 ? 4.133 38.562 24.891 1 96.69 183 VAL B C 1
ATOM 4879 O O . VAL B 1 183 ? 5.324 38.562 24.562 1 96.69 183 VAL B O 1
ATOM 4882 N N . ALA B 1 184 ? 3.377 37.5 25.219 1 96.5 184 ALA B N 1
ATOM 4883 C CA . ALA B 1 184 ? 3.891 36.125 25.078 1 96.5 184 ALA B CA 1
ATOM 4884 C C . ALA B 1 184 ? 2.828 35.219 24.5 1 96.5 184 ALA B C 1
ATOM 4886 O O . ALA B 1 184 ? 1.634 35.5 24.562 1 96.5 184 ALA B O 1
ATOM 4887 N N . SER B 1 185 ? 3.297 34.125 23.922 1 96.44 185 SER B N 1
ATOM 4888 C CA . SER B 1 185 ? 2.361 33.156 23.406 1 96.44 185 SER B CA 1
ATOM 4889 C C . SER B 1 185 ? 1.495 32.562 24.516 1 96.44 185 SER B C 1
ATOM 4891 O O . SER B 1 185 ? 2.002 32.219 25.578 1 96.44 185 SER B O 1
ATOM 4893 N N . PRO B 1 186 ? 0.196 32.469 24.266 1 95.75 186 PRO B N 1
ATOM 4894 C CA . PRO B 1 186 ? -0.669 31.844 25.266 1 95.75 186 PRO B CA 1
ATOM 4895 C C . PRO B 1 186 ? -0.362 30.375 25.469 1 95.75 186 PRO B C 1
ATOM 4897 O O . PRO B 1 186 ? -0.839 29.766 26.438 1 95.75 186 PRO B O 1
ATOM 4900 N N . LEU B 1 187 ? 0.441 29.766 24.594 1 97.31 187 LEU B N 1
ATOM 4901 C CA . LEU B 1 187 ? 0.774 28.344 24.672 1 97.31 187 LEU B CA 1
ATOM 4902 C C . LEU B 1 187 ? 2.098 28.141 25.406 1 97.31 187 LEU B C 1
ATOM 4904 O O . LEU B 1 187 ? 2.52 27 25.609 1 97.31 187 LEU B O 1
ATOM 4908 N N . SER B 1 188 ? 2.732 29.234 25.828 1 96.25 188 SER B N 1
ATOM 4909 C CA . SER B 1 188 ? 4.047 29.125 26.453 1 96.25 188 SER B CA 1
ATOM 4910 C C . SER B 1 188 ? 3.998 28.234 27.688 1 96.25 188 SER B C 1
ATOM 4912 O O . SER B 1 188 ? 3.172 28.438 28.578 1 96.25 188 SER B O 1
ATOM 4914 N N . GLY B 1 189 ? 4.816 27.188 27.625 1 94.19 189 GLY B N 1
ATOM 4915 C CA . GLY B 1 189 ? 4.945 26.297 28.766 1 94.19 189 GLY B CA 1
ATOM 4916 C C . GLY B 1 189 ? 3.803 25.312 28.875 1 94.19 189 GLY B C 1
ATOM 4917 O O . GLY B 1 189 ? 3.727 24.547 29.844 1 94.19 189 GLY B O 1
ATOM 4918 N N . LYS B 1 190 ? 2.945 25.25 27.953 1 96.44 190 LYS B N 1
ATOM 4919 C CA . LYS B 1 190 ? 1.786 24.375 28.047 1 96.44 190 LYS B CA 1
ATOM 4920 C C . LYS B 1 190 ? 2.047 23.047 27.328 1 96.44 190 LYS B C 1
ATOM 4922 O O . LYS B 1 190 ? 2.889 22.984 26.438 1 96.44 190 LYS B O 1
ATOM 4927 N N . ALA B 1 191 ? 1.417 22.031 27.859 1 96.56 191 ALA B N 1
ATOM 4928 C CA . ALA B 1 191 ? 1.361 20.703 27.266 1 96.56 191 ALA B CA 1
ATOM 4929 C C . ALA B 1 191 ? 0.011 20.031 27.531 1 96.56 191 ALA B C 1
ATOM 4931 O O . ALA B 1 191 ? -0.643 20.328 28.531 1 96.56 191 ALA B O 1
ATOM 4932 N N . PHE B 1 192 ? -0.361 19.203 26.641 1 98.12 192 PHE B N 1
ATOM 4933 C CA . PHE B 1 192 ? -1.666 18.562 26.766 1 98.12 192 PHE B CA 1
ATOM 4934 C C . PHE B 1 192 ? -1.54 17.047 26.641 1 98.12 192 PHE B C 1
ATOM 4936 O O . PHE B 1 192 ? -0.604 16.547 26.016 1 98.12 192 PHE B O 1
ATOM 4943 N N . ARG B 1 193 ? -2.449 16.328 27.266 1 97.31 193 ARG B N 1
ATOM 4944 C CA . ARG B 1 193 ? -2.389 14.867 27.25 1 97.31 193 ARG B CA 1
ATOM 4945 C C . ARG B 1 193 ? -2.85 14.32 25.891 1 97.31 193 ARG B C 1
ATOM 4947 O O . ARG B 1 193 ? -2.146 13.531 25.266 1 97.31 193 ARG B O 1
ATOM 4954 N N . ARG B 1 194 ? -4.043 14.742 25.5 1 98.19 194 ARG B N 1
ATOM 4955 C CA . ARG B 1 194 ? -4.609 14.258 24.234 1 98.19 194 ARG B CA 1
ATOM 4956 C C . ARG B 1 194 ? -5.16 15.406 23.406 1 98.19 194 ARG B C 1
ATOM 4958 O O . ARG B 1 194 ? -5.871 16.266 23.922 1 98.19 194 ARG B O 1
ATOM 4965 N N . CYS B 1 195 ? -4.723 15.367 22.172 1 98.81 195 CYS B N 1
ATOM 4966 C CA . CYS B 1 195 ? -5.207 16.375 21.234 1 98.81 195 CYS B CA 1
ATOM 4967 C C . CYS B 1 195 ? -5.895 15.727 20.047 1 98.81 195 CYS B C 1
ATOM 4969 O O . CYS B 1 195 ? -5.547 14.609 19.656 1 98.81 195 CYS B O 1
ATOM 4971 N N . SER B 1 196 ? -6.887 16.422 19.516 1 98.88 196 SER B N 1
ATOM 4972 C CA . SER B 1 196 ? -7.496 16.094 18.234 1 98.88 196 SER B CA 1
ATOM 4973 C C . SER B 1 196 ? -7.129 17.141 17.172 1 98.88 196 SER B C 1
ATOM 4975 O O . SER B 1 196 ? -7.148 18.344 17.453 1 98.88 196 SER B O 1
ATOM 4977 N N . VAL B 1 197 ? -6.703 16.672 16.094 1 98.94 197 VAL B N 1
ATOM 4978 C CA . VAL B 1 197 ? -6.504 17.516 14.922 1 98.94 197 VAL B CA 1
ATOM 4979 C C . VAL B 1 197 ? -7.57 17.203 13.867 1 98.94 197 VAL B C 1
ATOM 4981 O O . VAL B 1 197 ? -7.672 16.078 13.398 1 98.94 197 VAL B O 1
ATOM 4984 N N . VAL B 1 198 ? -8.336 18.203 13.508 1 98.81 198 VAL B N 1
ATOM 4985 C CA . VAL B 1 198 ? -9.453 17.984 12.594 1 98.81 198 VAL B CA 1
ATOM 4986 C C . VAL B 1 198 ? -9.133 18.609 11.234 1 98.81 198 VAL B C 1
ATOM 4988 O O . VAL B 1 198 ? -9.047 19.844 11.117 1 98.81 198 VAL B O 1
ATOM 4991 N N . GLY B 1 199 ? -8.945 17.75 10.219 1 97.81 199 GLY B N 1
ATOM 4992 C CA . GLY B 1 199 ? -8.773 18.188 8.844 1 97.81 199 GLY B CA 1
ATOM 4993 C C . GLY B 1 199 ? -10.094 18.391 8.117 1 97.81 199 GLY B C 1
ATOM 4994 O O . GLY B 1 199 ? -11.148 18.469 8.742 1 97.81 199 GLY B O 1
ATOM 4995 N N . ASN B 1 200 ? -9.977 18.484 6.805 1 96.5 200 ASN B N 1
ATOM 4996 C CA . ASN B 1 200 ? -11.156 18.938 6.066 1 96.5 200 ASN B CA 1
ATOM 4997 C C . ASN B 1 200 ? -11.695 17.828 5.152 1 96.5 200 ASN B C 1
ATOM 4999 O O . ASN B 1 200 ? -12.719 18.016 4.492 1 96.5 200 ASN B O 1
ATOM 5003 N N . SER B 1 201 ? -11.078 16.719 5.113 1 96.88 201 SER B N 1
ATOM 5004 C CA . SER B 1 201 ? -11.445 15.703 4.141 1 96.88 201 SER B CA 1
ATOM 5005 C C . SER B 1 201 ? -12.891 15.25 4.328 1 96.88 201 SER B C 1
ATOM 5007 O O . SER B 1 201 ? -13.367 15.141 5.461 1 96.88 201 SER B O 1
ATOM 5009 N N . GLY B 1 202 ? -13.484 14.891 3.209 1 96.56 202 GLY B N 1
ATOM 5010 C CA . GLY B 1 202 ? -14.828 14.336 3.215 1 96.56 202 GLY B CA 1
ATOM 5011 C C . GLY B 1 202 ? -14.922 13 3.926 1 96.56 202 GLY B C 1
ATOM 5012 O O . GLY B 1 202 ? -16.016 12.531 4.227 1 96.56 202 GLY B O 1
ATOM 5013 N N . ILE B 1 203 ? -13.82 12.438 4.336 1 95.69 203 ILE B N 1
ATOM 5014 C CA . ILE B 1 203 ? -13.82 11.148 5.027 1 95.69 203 ILE B CA 1
ATOM 5015 C C . ILE B 1 203 ? -14.555 11.281 6.359 1 95.69 203 ILE B C 1
ATOM 5017 O O . ILE B 1 203 ? -14.953 10.273 6.953 1 95.69 203 ILE B O 1
ATOM 5021 N N . LEU B 1 204 ? -14.758 12.516 6.855 1 96.88 204 LEU B N 1
ATOM 5022 C CA . LEU B 1 204 ? -15.438 12.773 8.125 1 96.88 204 LEU B CA 1
ATOM 5023 C C . LEU B 1 204 ? -16.953 12.625 7.969 1 96.88 204 LEU B C 1
ATOM 5025 O O . LEU B 1 204 ? -17.672 12.5 8.961 1 96.88 204 LEU B O 1
ATOM 5029 N N . GLN B 1 205 ? -17.375 12.719 6.719 1 94.5 205 GLN B N 1
ATOM 5030 C CA . GLN B 1 205 ? -18.812 12.625 6.523 1 94.5 205 GLN B CA 1
ATOM 5031 C C . GLN B 1 205 ? -19.344 11.281 7 1 94.5 205 GLN B C 1
ATOM 5033 O O . GLN B 1 205 ? -18.844 10.227 6.59 1 94.5 205 GLN B O 1
ATOM 5038 N N . ASP B 1 206 ? -20.281 11.305 7.875 1 92.38 206 ASP B N 1
ATOM 5039 C CA . ASP B 1 206 ? -20.953 10.141 8.438 1 92.38 206 ASP B CA 1
ATOM 5040 C C . ASP B 1 206 ? -20 9.312 9.305 1 92.38 206 ASP B C 1
ATOM 5042 O O . ASP B 1 206 ? -20.219 8.125 9.523 1 92.38 206 ASP B O 1
ATOM 5046 N N . SER B 1 207 ? -18.922 9.914 9.758 1 94.75 207 SER B N 1
ATOM 5047 C CA . SER B 1 207 ? -17.938 9.203 10.562 1 94.75 207 SER B CA 1
ATOM 5048 C C . SER B 1 207 ? -18.391 9.094 12.016 1 94.75 207 SER B C 1
ATOM 5050 O O . SER B 1 207 ? -17.906 8.242 12.758 1 94.75 207 SER B O 1
ATOM 5052 N N . LYS B 1 208 ? -19.266 10 12.484 1 97.25 208 LYS B N 1
ATOM 5053 C CA . LYS B 1 208 ? -19.766 10.062 13.852 1 97.25 208 LYS B CA 1
ATOM 5054 C C . LYS B 1 208 ? -18.625 10.211 14.852 1 97.25 208 LYS B C 1
ATOM 5056 O O . LYS B 1 208 ? -18.688 9.672 15.961 1 97.25 208 LYS B O 1
ATOM 5061 N N . CYS B 1 209 ? -17.578 10.961 14.484 1 98.06 209 CYS B N 1
ATOM 5062 C CA . CYS B 1 209 ? -16.406 11.094 15.336 1 98.06 209 CYS B CA 1
ATOM 5063 C C . CYS B 1 209 ? -16.5 12.344 16.203 1 98.06 209 CYS B C 1
ATOM 5065 O O . CYS B 1 209 ? -15.57 12.648 16.953 1 98.06 209 CYS B O 1
ATOM 5067 N N . GLY B 1 210 ? -17.594 13.07 16.109 1 98.44 210 GLY B N 1
ATOM 5068 C CA . GLY B 1 210 ? -17.703 14.352 16.781 1 98.44 210 GLY B CA 1
ATOM 5069 C C . GLY B 1 210 ? -17.453 14.273 18.281 1 98.44 210 GLY B C 1
ATOM 5070 O O . GLY B 1 210 ? -16.641 15.031 18.812 1 98.44 210 GLY B O 1
ATOM 5071 N N . LYS B 1 211 ? -18.078 13.359 18.938 1 98.06 211 LYS B N 1
ATOM 5072 C CA . LYS B 1 211 ? -17.922 13.219 20.391 1 98.06 211 LYS B CA 1
ATOM 5073 C C . LYS B 1 211 ? -16.484 12.859 20.766 1 98.06 211 LYS B C 1
ATOM 5075 O O . LYS B 1 211 ? -15.945 13.391 21.734 1 98.06 211 LYS B O 1
ATOM 5080 N N . GLU B 1 212 ? -15.938 11.969 20.031 1 98.19 212 GLU B N 1
ATOM 5081 C CA . GLU B 1 212 ? -14.555 11.57 20.297 1 98.19 212 GLU B CA 1
ATOM 5082 C C . GLU B 1 212 ? -13.594 12.734 20.094 1 98.19 212 GLU B C 1
ATOM 5084 O O . GLU B 1 212 ? -12.688 12.945 20.906 1 98.19 212 GLU B O 1
ATOM 5089 N N . ILE B 1 213 ? -13.773 13.469 19.062 1 98.69 213 ILE B N 1
ATOM 5090 C CA . ILE B 1 213 ? -12.961 14.641 18.766 1 98.69 213 ILE B CA 1
ATOM 5091 C C . ILE B 1 213 ? -13.039 15.617 19.953 1 98.69 213 ILE B C 1
ATOM 5093 O O . ILE B 1 213 ? -12.016 16.078 20.453 1 98.69 213 ILE B O 1
ATOM 5097 N N . ASP B 1 214 ? -14.234 15.852 20.453 1 98.56 214 ASP B N 1
ATOM 5098 C CA . ASP B 1 214 ? -14.477 16.875 21.484 1 98.56 214 ASP B CA 1
ATOM 5099 C C . ASP B 1 214 ? -13.992 16.391 22.844 1 98.56 214 ASP B C 1
ATOM 5101 O O . ASP B 1 214 ? -13.883 17.188 23.781 1 98.56 214 ASP B O 1
ATOM 5105 N N . SER B 1 215 ? -13.672 15.125 22.969 1 98.31 215 SER B N 1
ATOM 5106 C CA . SER B 1 215 ? -13.234 14.594 24.25 1 98.31 215 SER B CA 1
ATOM 5107 C C . SER B 1 215 ? -11.766 14.93 24.516 1 98.31 215 SER B C 1
ATOM 5109 O O . SER B 1 215 ? -11.297 14.812 25.641 1 98.31 215 SER B O 1
ATOM 5111 N N . ALA B 1 216 ? -11.031 15.359 23.562 1 98.69 216 ALA B N 1
ATOM 5112 C CA . ALA B 1 216 ? -9.617 15.703 23.719 1 98.69 216 ALA B CA 1
ATOM 5113 C C . ALA B 1 216 ? -9.453 16.938 24.594 1 98.69 216 ALA B C 1
ATOM 5115 O O . ALA B 1 216 ? -10.367 17.766 24.703 1 98.69 216 ALA B O 1
ATOM 5116 N N . GLU B 1 217 ? -8.312 17.016 25.203 1 98.62 217 GLU B N 1
ATOM 5117 C CA . GLU B 1 217 ? -7.98 18.188 26 1 98.62 217 GLU B CA 1
ATOM 5118 C C . GLU B 1 217 ? -7.797 19.422 25.125 1 98.62 217 GLU B C 1
ATOM 5120 O O . GLU B 1 217 ? -8.172 20.531 25.516 1 98.62 217 GLU B O 1
ATOM 5125 N N . PHE B 1 218 ? -7.266 19.312 24.031 1 98.75 218 PHE B N 1
ATOM 5126 C CA . PHE B 1 218 ? -6.988 20.391 23.094 1 98.75 218 PHE B CA 1
ATOM 5127 C C . PHE B 1 218 ? -7.359 19.984 21.672 1 98.75 218 PHE B C 1
ATOM 5129 O O . PHE B 1 218 ? -6.965 18.922 21.203 1 98.75 218 PHE B O 1
ATOM 5136 N N . VAL B 1 219 ? -8.125 20.844 20.938 1 98.88 219 VAL B N 1
ATOM 5137 C CA . VAL B 1 219 ? -8.594 20.5 19.594 1 98.88 219 VAL B CA 1
ATOM 5138 C C . VAL B 1 219 ? -8.102 21.547 18.594 1 98.88 219 VAL B C 1
ATOM 5140 O O . VAL B 1 219 ? -8.391 22.734 18.75 1 98.88 219 VAL B O 1
ATOM 5143 N N . PHE B 1 220 ? -7.363 21.109 17.625 1 98.75 220 PHE B N 1
ATOM 5144 C CA . PHE B 1 220 ? -6.953 21.922 16.484 1 98.75 220 PHE B CA 1
ATOM 5145 C C . PHE B 1 220 ? -7.938 21.766 15.32 1 98.75 220 PHE B C 1
ATOM 5147 O O . PHE B 1 220 ? -8.305 20.641 14.961 1 98.75 220 PHE B O 1
ATOM 5154 N N . ARG B 1 221 ? -8.336 22.875 14.734 1 98 221 ARG B N 1
ATOM 5155 C CA . ARG B 1 221 ? -9.219 22.812 13.57 1 98 221 ARG B CA 1
ATOM 5156 C C . ARG B 1 221 ? -8.656 23.609 12.406 1 98 221 ARG B C 1
ATOM 5158 O O . ARG B 1 221 ? -8.148 24.719 12.602 1 98 221 ARG B O 1
ATOM 5165 N N . SER B 1 222 ? -8.828 23 11.203 1 95.62 222 SER B N 1
ATOM 5166 C CA . SER B 1 222 ? -8.273 23.672 10.023 1 95.62 222 SER B CA 1
ATOM 5167 C C . SER B 1 222 ? -9.359 24.391 9.234 1 95.62 222 SER B C 1
ATOM 5169 O O . SER B 1 222 ? -10.406 23.812 8.93 1 95.62 222 SER B O 1
ATOM 5171 N N . ASN B 1 223 ? -9.195 25.688 8.969 1 92.69 223 ASN B N 1
ATOM 5172 C CA . ASN B 1 223 ? -9.828 26.516 7.941 1 92.69 223 ASN B CA 1
ATOM 5173 C C . ASN B 1 223 ? -11.258 26.891 8.328 1 92.69 223 ASN B C 1
ATOM 5175 O O . ASN B 1 223 ? -12.062 27.25 7.473 1 92.69 223 ASN B O 1
ATOM 5179 N N . VAL B 1 224 ? -11.625 26.688 9.523 1 95.19 224 VAL B N 1
ATOM 5180 C CA . VAL B 1 224 ? -12.828 27.203 10.172 1 95.19 224 VAL B CA 1
ATOM 5181 C C . VAL B 1 224 ? -14.055 26.828 9.344 1 95.19 224 VAL B C 1
ATOM 5183 O O . VAL B 1 224 ? -14.867 27.688 9.008 1 95.19 224 VAL B O 1
ATOM 5186 N N . PRO B 1 225 ? -14.273 25.609 9.062 1 94.5 225 PRO B N 1
ATOM 5187 C CA . PRO B 1 225 ? -15.547 25.25 8.445 1 94.5 225 PRO B CA 1
ATOM 5188 C C . PRO B 1 225 ? -16.75 25.547 9.336 1 94.5 225 PRO B C 1
ATOM 5190 O O . PRO B 1 225 ? -16.578 25.812 10.531 1 94.5 225 PRO B O 1
ATOM 5193 N N . PRO B 1 226 ? -18 25.609 8.617 1 93.5 226 PRO B N 1
ATOM 5194 C CA . PRO B 1 226 ? -19.172 25.703 9.492 1 93.5 226 PRO B CA 1
ATOM 5195 C C . PRO B 1 226 ? -19.25 24.547 10.492 1 93.5 226 PRO B C 1
ATOM 5197 O O . PRO B 1 226 ? -18.984 23.391 10.133 1 93.5 226 PRO B O 1
ATOM 5200 N N . LEU B 1 227 ? -19.547 24.828 11.781 1 95.12 227 LEU B N 1
ATOM 5201 C CA . LEU B 1 227 ? -19.469 23.812 12.828 1 95.12 227 LEU B CA 1
ATOM 5202 C C . LEU B 1 227 ? -20.797 23.109 13.023 1 95.12 227 LEU B C 1
ATOM 5204 O O . LEU B 1 227 ? -20.859 21.875 13.031 1 95.12 227 LEU B O 1
ATOM 5208 N N . ARG B 1 228 ? -21.906 23.781 13.125 1 92.81 228 ARG B N 1
ATOM 5209 C CA . ARG B 1 228 ? -23.188 23.281 13.648 1 92.81 228 ARG B CA 1
ATOM 5210 C C . ARG B 1 228 ? -23.719 22.156 12.789 1 92.81 228 ARG B C 1
ATOM 5212 O O . ARG B 1 228 ? -24.125 21.109 13.312 1 92.81 228 ARG B O 1
ATOM 5219 N N . PRO B 1 229 ? -23.656 22.25 11.469 1 94.94 229 PRO B N 1
ATOM 5220 C CA . PRO B 1 229 ? -24.25 21.172 10.664 1 94.94 229 PRO B CA 1
ATOM 5221 C C . PRO B 1 229 ? -23.422 19.875 10.734 1 94.94 229 PRO B C 1
ATOM 5223 O O . PRO B 1 229 ? -23.922 18.812 10.352 1 94.94 229 PRO B O 1
ATOM 5226 N N . PHE B 1 230 ? -22.25 19.984 11.266 1 97.38 230 PHE B N 1
ATOM 5227 C CA . PHE B 1 230 ? -21.359 18.828 11.133 1 97.38 230 PHE B CA 1
ATOM 5228 C C . PHE B 1 230 ? -20.875 18.359 12.5 1 97.38 230 PHE B C 1
ATOM 5230 O O . PHE B 1 230 ? -19.891 17.609 12.594 1 97.38 230 PHE B O 1
ATOM 5237 N N . VAL B 1 231 ? -21.516 18.734 13.562 1 97.75 231 VAL B N 1
ATOM 5238 C CA . VAL B 1 231 ? -21.078 18.484 14.93 1 97.75 231 VAL B CA 1
ATOM 5239 C C . VAL B 1 231 ? -21.016 16.984 15.203 1 97.75 231 VAL B C 1
ATOM 5241 O O . VAL B 1 231 ? -20.141 16.516 15.922 1 97.75 231 VAL B O 1
ATOM 5244 N N . VAL B 1 232 ? -21.891 16.219 14.594 1 97.75 232 VAL B N 1
ATOM 5245 C CA . VAL B 1 232 ? -21.953 14.773 14.836 1 97.75 232 VAL B CA 1
ATOM 5246 C C . VAL B 1 232 ? -20.688 14.102 14.297 1 97.75 232 VAL B C 1
ATOM 5248 O O . VAL B 1 232 ? -20.172 13.164 14.906 1 97.75 232 VAL B O 1
ATOM 5251 N N . ASP B 1 233 ? -20.156 14.594 13.195 1 98 233 ASP B N 1
ATOM 5252 C CA . ASP B 1 233 ? -19.031 13.969 12.516 1 98 233 ASP B CA 1
ATOM 5253 C C . ASP B 1 233 ? -17.719 14.641 12.898 1 98 233 ASP B C 1
ATOM 5255 O O . ASP B 1 233 ? -16.688 13.977 13.062 1 98 233 ASP B O 1
ATOM 5259 N N . ALA B 1 234 ? -17.75 15.977 13.102 1 98.31 234 ALA B N 1
ATOM 5260 C CA . ALA B 1 234 ? -16.5 16.719 13.18 1 98.31 234 ALA B CA 1
ATOM 5261 C C . ALA B 1 234 ? -16.344 17.391 14.539 1 98.31 234 ALA B C 1
ATOM 5263 O O . ALA B 1 234 ? -15.305 18 14.828 1 98.31 234 ALA B O 1
ATOM 5264 N N . GLY B 1 235 ? -17.328 17.328 15.43 1 98.19 235 GLY B N 1
ATOM 5265 C CA . GLY B 1 235 ? -17.266 17.969 16.734 1 98.19 235 GLY B CA 1
ATOM 5266 C C . GLY B 1 235 ? -17.422 19.484 16.656 1 98.19 235 GLY B C 1
ATOM 5267 O O . GLY B 1 235 ? -17.688 20.031 15.586 1 98.19 235 GLY B O 1
ATOM 5268 N N . ARG B 1 236 ? -17.297 20.094 17.812 1 97.19 236 ARG B N 1
ATOM 5269 C CA . ARG B 1 236 ? -17.516 21.531 17.891 1 97.19 236 ARG B CA 1
ATOM 5270 C C . ARG B 1 236 ? -16.391 22.203 18.688 1 97.19 236 ARG B C 1
ATOM 5272 O O . ARG B 1 236 ? -16.109 23.391 18.5 1 97.19 236 ARG B O 1
ATOM 5279 N N . LYS B 1 237 ? -15.828 21.5 19.531 1 98.19 237 LYS B N 1
ATOM 5280 C CA . LYS B 1 237 ? -14.773 22.047 20.375 1 98.19 237 LYS B CA 1
ATOM 5281 C C . LYS B 1 237 ? -13.602 22.562 19.531 1 98.19 237 LYS B C 1
ATOM 5283 O O . LYS B 1 237 ? -13.25 21.953 18.516 1 98.19 237 LYS B O 1
ATOM 5288 N N . SER B 1 238 ? -13.078 23.656 19.859 1 97.94 238 SER B N 1
ATOM 5289 C CA . SER B 1 238 ? -11.891 24.219 19.219 1 97.94 238 SER B CA 1
ATOM 5290 C C . SER B 1 238 ? -11.023 24.969 20.219 1 97.94 238 SER B C 1
ATOM 5292 O O . SER B 1 238 ? -11.539 25.641 21.109 1 97.94 238 SER B O 1
ATOM 5294 N N . ASN B 1 239 ? -9.766 24.797 20.172 1 98.44 239 ASN B N 1
ATOM 5295 C CA . ASN B 1 239 ? -8.805 25.531 21 1 98.44 239 ASN B CA 1
ATOM 5296 C C . ASN B 1 239 ? -7.855 26.359 20.141 1 98.44 239 ASN B C 1
ATOM 5298 O O . ASN B 1 239 ? -7.461 27.453 20.531 1 98.44 239 ASN B O 1
ATOM 5302 N N . LEU B 1 240 ? -7.453 25.875 19.031 1 98.38 240 LEU B N 1
ATOM 5303 C CA . LEU B 1 240 ? -6.715 26.609 18.016 1 98.38 240 LEU B CA 1
ATOM 5304 C C . LEU B 1 240 ? -7.277 26.312 16.625 1 98.38 240 LEU B C 1
ATOM 5306 O O . LEU B 1 240 ? -7.281 25.156 16.188 1 98.38 240 LEU B O 1
ATOM 5310 N N . SER B 1 241 ? -7.762 27.328 16 1 98 241 SER B N 1
ATOM 5311 C CA . SER B 1 241 ? -8.289 27.203 14.648 1 98 241 SER B CA 1
ATOM 5312 C C . SER B 1 241 ? -7.477 28.047 13.664 1 98 241 SER B C 1
ATOM 5314 O O . SER B 1 241 ? -7.035 29.141 14 1 98 241 SER B O 1
ATOM 5316 N N . THR B 1 242 ? -7.289 27.422 12.484 1 97.62 242 THR B N 1
ATOM 5317 C CA . THR B 1 242 ? -6.566 28.156 11.461 1 97.62 242 THR B CA 1
ATOM 5318 C C . THR B 1 242 ? -7.535 28.734 10.43 1 97.62 242 THR B C 1
ATOM 5320 O O . THR B 1 242 ? -8.594 28.156 10.172 1 97.62 242 THR B O 1
ATOM 5323 N N . MET B 1 243 ? -7.145 29.844 9.867 1 95.69 243 MET B N 1
ATOM 5324 C CA . MET B 1 243 ? -7.93 30.438 8.789 1 95.69 243 MET B CA 1
ATOM 5325 C C . MET B 1 243 ? -7.023 31.078 7.746 1 95.69 243 MET B C 1
ATOM 5327 O O . MET B 1 243 ? -6.305 32.031 8.047 1 95.69 243 MET B O 1
ATOM 5331 N N . ASN B 1 244 ? -7.113 30.516 6.609 1 88.56 244 ASN B N 1
ATOM 5332 C CA . ASN B 1 244 ? -6.465 31.188 5.488 1 88.56 244 ASN B CA 1
ATOM 5333 C C . ASN B 1 244 ? -7.219 32.438 5.082 1 88.56 244 ASN B C 1
ATOM 5335 O O . ASN B 1 244 ? -8.445 32.438 4.957 1 88.56 244 ASN B O 1
ATOM 5339 N N . PRO B 1 245 ? -6.457 33.438 4.852 1 86.25 245 PRO B N 1
ATOM 5340 C CA . PRO B 1 245 ? -7.121 34.719 4.516 1 86.25 245 PRO B CA 1
ATOM 5341 C C . PRO B 1 245 ? -7.977 34.594 3.258 1 86.25 245 PRO B C 1
ATOM 5343 O O . PRO B 1 245 ? -8.883 35.406 3.053 1 86.25 245 PRO B O 1
ATOM 5346 N N . SER B 1 246 ? -7.711 33.594 2.432 1 81.19 246 SER B N 1
ATOM 5347 C CA . SER B 1 246 ? -8.555 33.375 1.264 1 81.19 246 SER B CA 1
ATOM 5348 C C . SER B 1 246 ? -9.992 33.062 1.671 1 81.19 246 SER B C 1
ATOM 5350 O O . SER B 1 246 ? -10.922 33.281 0.89 1 81.19 246 SER B O 1
ATOM 5352 N N . VAL B 1 247 ? -10.148 32.625 2.824 1 87.38 247 VAL B N 1
ATOM 5353 C CA . VAL B 1 247 ? -11.477 32.375 3.35 1 87.38 247 VAL B CA 1
ATOM 5354 C C . VAL B 1 247 ? -12.266 33.656 3.473 1 87.38 247 VAL B C 1
ATOM 5356 O O . VAL B 1 247 ? -13.453 33.719 3.152 1 87.38 247 VAL B O 1
ATOM 5359 N N . VAL B 1 248 ? -11.594 34.719 3.988 1 89.44 248 VAL B N 1
ATOM 5360 C CA . VAL B 1 248 ? -12.227 36.031 4.145 1 89.44 248 VAL B CA 1
ATOM 5361 C C . VAL B 1 248 ? -12.672 36.562 2.779 1 89.44 248 VAL B C 1
ATOM 5363 O O . VAL B 1 248 ? -13.773 37.094 2.643 1 89.44 248 VAL B O 1
ATOM 5366 N N . HIS B 1 249 ? -11.812 36.25 1.854 1 84.38 249 HIS B N 1
ATOM 5367 C CA . HIS B 1 249 ? -12.102 36.719 0.492 1 84.38 249 HIS B CA 1
ATOM 5368 C C . HIS B 1 249 ? -13.273 35.938 -0.102 1 84.38 249 HIS B C 1
ATOM 5370 O O . HIS B 1 249 ? -14.219 36.531 -0.619 1 84.38 249 HIS B O 1
ATOM 5376 N N . LYS B 1 250 ? -13.297 34.688 0.018 1 84.12 250 LYS B N 1
ATOM 5377 C CA . LYS B 1 250 ? -14.25 33.812 -0.688 1 84.12 250 LYS B CA 1
ATOM 5378 C C . LYS B 1 250 ? -15.578 33.75 0.059 1 84.12 250 LYS B C 1
ATOM 5380 O O . LYS B 1 250 ? -16.641 33.844 -0.548 1 84.12 250 LYS B O 1
ATOM 5385 N N . ARG B 1 251 ? -15.516 33.656 1.337 1 89.44 251 ARG B N 1
ATOM 5386 C CA . ARG B 1 251 ? -16.734 33.375 2.105 1 89.44 251 ARG B CA 1
ATOM 5387 C C . ARG B 1 251 ? -17.359 34.656 2.621 1 89.44 251 ARG B C 1
ATOM 5389 O O . ARG B 1 251 ? -18.562 34.719 2.838 1 89.44 251 ARG B O 1
ATOM 5396 N N . TYR B 1 252 ? -16.594 35.781 2.756 1 93.56 252 TYR B N 1
ATOM 5397 C CA . TYR B 1 252 ? -17.109 36.969 3.4 1 93.56 252 TYR B CA 1
ATOM 5398 C C . TYR B 1 252 ? -16.875 38.219 2.533 1 93.56 252 TYR B C 1
ATOM 5400 O O . TYR B 1 252 ? -16.812 39.312 3.041 1 93.56 252 TYR B O 1
ATOM 5408 N N . ARG B 1 253 ? -16.641 38 1.317 1 92.56 253 ARG B N 1
ATOM 5409 C CA . ARG B 1 253 ? -16.547 39.031 0.291 1 92.56 253 ARG B CA 1
ATOM 5410 C C . ARG B 1 253 ? -15.539 40.125 0.683 1 92.56 253 ARG B C 1
ATOM 5412 O O . ARG B 1 253 ? -15.828 41.312 0.592 1 92.56 253 ARG B O 1
ATOM 5419 N N . ARG B 1 254 ? -14.477 39.781 1.305 1 88.62 254 ARG B N 1
ATOM 5420 C CA . ARG B 1 254 ? -13.375 40.688 1.676 1 88.62 254 ARG B CA 1
ATOM 5421 C C . ARG B 1 254 ? -13.836 41.719 2.695 1 88.62 254 ARG B C 1
ATOM 5423 O O . ARG B 1 254 ? -13.305 42.812 2.732 1 88.62 254 ARG B O 1
ATOM 5430 N N . LEU B 1 255 ? -14.93 41.469 3.297 1 92.88 255 LEU B N 1
ATOM 5431 C CA . LEU B 1 255 ? -15.469 42.344 4.336 1 92.88 255 LEU B CA 1
ATOM 5432 C C . LEU B 1 255 ? -15.75 43.75 3.785 1 92.88 255 LEU B C 1
ATOM 5434 O O . LEU B 1 255 ? -15.328 44.75 4.371 1 92.88 255 LEU B O 1
ATOM 5438 N N . LYS B 1 256 ? -16.453 43.75 2.742 1 91.06 256 LYS B N 1
ATOM 5439 C CA . LYS B 1 256 ? -16.703 44.969 2.004 1 91.06 256 LYS B CA 1
ATOM 5440 C C . LYS B 1 256 ? -17.719 45.844 2.738 1 91.06 256 LYS B C 1
ATOM 5442 O O . LYS B 1 256 ? -17.578 47.062 2.75 1 91.06 256 LYS B O 1
ATOM 5447 N N . ASP B 1 257 ? -18.734 45.281 3.316 1 91.94 257 ASP B N 1
ATOM 5448 C CA . ASP B 1 257 ? -19.781 46.062 3.98 1 91.94 257 ASP B CA 1
ATOM 5449 C C . ASP B 1 257 ? -20.016 45.562 5.406 1 91.94 257 ASP B C 1
ATOM 5451 O O . ASP B 1 257 ? -19.438 44.562 5.816 1 91.94 257 ASP B O 1
ATOM 5455 N N . ILE B 1 258 ? -20.828 46.312 6.098 1 93.06 258 ILE B N 1
ATOM 5456 C CA . ILE B 1 258 ? -21.062 46.031 7.516 1 93.06 258 ILE B CA 1
ATOM 5457 C C . ILE B 1 258 ? -21.688 44.656 7.699 1 93.06 258 ILE B C 1
ATOM 5459 O O . ILE B 1 258 ? -21.406 43.969 8.672 1 93.06 258 ILE B O 1
ATOM 5463 N N . SER B 1 259 ? -22.516 44.344 6.77 1 94.06 259 SER B N 1
ATOM 5464 C CA . SER B 1 259 ? -23.156 43.031 6.867 1 94.06 259 SER B CA 1
ATOM 5465 C C . SER B 1 259 ? -22.141 41.906 6.773 1 94.06 259 SER B C 1
ATOM 5467 O O . SER B 1 259 ? -22.297 40.844 7.414 1 94.06 259 SER B O 1
ATOM 5469 N N . ASP B 1 260 ? -21.078 42.062 5.965 1 94.94 260 ASP B N 1
ATOM 5470 C CA . ASP B 1 260 ? -20.016 41.062 5.848 1 94.94 260 ASP B CA 1
ATOM 5471 C C . ASP B 1 260 ? -19.25 40.938 7.16 1 94.94 260 ASP B C 1
ATOM 5473 O O . ASP B 1 260 ? -18.922 39.812 7.586 1 94.94 260 ASP B O 1
ATOM 5477 N N . HIS B 1 261 ? -19 42.062 7.801 1 94.38 261 HIS B N 1
ATOM 5478 C CA . HIS B 1 261 ? -18.297 42.062 9.078 1 94.38 261 HIS B CA 1
ATOM 5479 C C . HIS B 1 261 ? -19.094 41.312 10.148 1 94.38 261 HIS B C 1
ATOM 5481 O O . HIS B 1 261 ? -18.547 40.531 10.914 1 94.38 261 HIS B O 1
ATOM 5487 N N . GLU B 1 262 ? -20.375 41.562 10.172 1 94.69 262 GLU B N 1
ATOM 5488 C CA . GLU B 1 262 ? -21.234 40.938 11.172 1 94.69 262 GLU B CA 1
ATOM 5489 C C . GLU B 1 262 ? -21.344 39.438 10.961 1 94.69 262 GLU B C 1
ATOM 5491 O O . GLU B 1 262 ? -21.281 38.656 11.914 1 94.69 262 GLU B O 1
ATOM 5496 N N . LYS B 1 263 ? -21.516 39.125 9.727 1 94.88 263 LYS B N 1
ATOM 5497 C CA . LYS B 1 263 ? -21.562 37.688 9.406 1 94.88 263 LYS B CA 1
ATOM 5498 C C . LYS B 1 263 ? -20.266 37 9.773 1 94.88 263 LYS B C 1
ATOM 5500 O O . LYS B 1 263 ? -20.281 35.875 10.328 1 94.88 263 LYS B O 1
ATOM 5505 N N . PHE B 1 264 ? -19.203 37.594 9.383 1 95.38 264 PHE B N 1
ATOM 5506 C CA . PHE B 1 264 ? -17.875 37.062 9.688 1 95.38 264 PHE B CA 1
ATOM 5507 C C . PHE B 1 264 ? -17.688 36.906 11.188 1 95.38 264 PHE B C 1
ATOM 5509 O O . PHE B 1 264 ? -17.297 35.812 11.648 1 95.38 264 PHE B O 1
ATOM 5516 N N . ALA B 1 265 ? -17.984 37.906 11.938 1 95.06 265 ALA B N 1
ATOM 5517 C CA . ALA B 1 265 ? -17.844 37.844 13.398 1 95.06 265 ALA B CA 1
ATOM 5518 C C . ALA B 1 265 ? -18.734 36.781 14.008 1 95.06 265 ALA B C 1
ATOM 5520 O O . ALA B 1 265 ? -18.328 36.094 14.953 1 95.06 265 ALA B O 1
ATOM 5521 N N . LYS B 1 266 ? -19.906 36.688 13.484 1 94.44 266 LYS B N 1
ATOM 5522 C CA . LYS B 1 266 ? -20.844 35.688 13.992 1 94.44 266 LYS B CA 1
ATOM 5523 C C . LYS B 1 266 ? -20.328 34.25 13.727 1 94.44 266 LYS B C 1
ATOM 5525 O O . LYS B 1 266 ? -20.312 33.438 14.633 1 94.44 266 LYS B O 1
ATOM 5530 N N . ASP B 1 267 ? -19.953 33.969 12.492 1 94.75 267 ASP B N 1
ATOM 5531 C CA . ASP B 1 267 ? -19.5 32.656 12.109 1 94.75 267 ASP B CA 1
ATOM 5532 C C . ASP B 1 267 ? -18.234 32.281 12.867 1 94.75 267 ASP B C 1
ATOM 5534 O O . ASP B 1 267 ? -18.141 31.172 13.422 1 94.75 267 ASP B O 1
ATOM 5538 N N . ILE B 1 268 ? -17.266 33.156 12.898 1 96 268 ILE B N 1
ATOM 5539 C CA . ILE B 1 268 ? -15.984 32.875 13.547 1 96 268 ILE B CA 1
ATOM 5540 C C . ILE B 1 268 ? -16.172 32.844 15.062 1 96 268 ILE B C 1
ATOM 5542 O O . ILE B 1 268 ? -15.461 32.094 15.758 1 96 268 ILE B O 1
ATOM 5546 N N . GLY B 1 269 ? -17.156 33.562 15.547 1 95.25 269 GLY B N 1
ATOM 5547 C CA . GLY B 1 269 ? -17.469 33.594 16.969 1 95.25 269 GLY B CA 1
ATOM 5548 C C . GLY B 1 269 ? -17.906 32.281 17.531 1 95.25 269 GLY B C 1
ATOM 5549 O O . GLY B 1 269 ? -17.922 32.062 18.75 1 95.25 269 GLY B O 1
ATOM 5550 N N . GLU B 1 270 ? -18.219 31.297 16.672 1 94.69 270 GLU B N 1
ATOM 5551 C CA . GLU B 1 270 ? -18.594 29.953 17.109 1 94.69 270 GLU B CA 1
ATOM 5552 C C . GLU B 1 270 ? -17.375 29.172 17.578 1 94.69 270 GLU B C 1
ATOM 5554 O O . GLU B 1 270 ? -17.5 28.172 18.281 1 94.69 270 GLU B O 1
ATOM 5559 N N . TYR B 1 271 ? -16.234 29.609 17.156 1 96.62 271 TYR B N 1
ATOM 5560 C CA . TYR B 1 271 ? -14.992 28.969 17.531 1 96.62 271 TYR B CA 1
ATOM 5561 C C . TYR B 1 271 ? -14.469 29.531 18.859 1 96.62 271 TYR B C 1
ATOM 5563 O O . TYR B 1 271 ? -14.906 30.594 19.297 1 96.62 271 TYR B O 1
ATOM 5571 N N . ASN B 1 272 ? -13.617 28.781 19.5 1 96.06 272 ASN B N 1
ATOM 5572 C CA . ASN B 1 272 ? -13.008 29.203 20.766 1 96.06 272 ASN B CA 1
ATOM 5573 C C . ASN B 1 272 ? -11.484 29.141 20.688 1 96.06 272 ASN B C 1
ATOM 5575 O O . ASN B 1 272 ? -10.93 28.484 19.812 1 96.06 272 ASN B O 1
ATOM 5579 N N . GLY B 1 273 ? -10.875 29.844 21.656 1 96.56 273 GLY B N 1
ATOM 5580 C CA . GLY B 1 273 ? -9.422 29.781 21.766 1 96.56 273 GLY B CA 1
ATOM 5581 C C . GLY B 1 273 ? -8.703 30.75 20.859 1 96.56 273 GLY B C 1
ATOM 5582 O O . GLY B 1 273 ? -8.992 31.938 20.859 1 96.56 273 GLY B O 1
ATOM 5583 N N . MET B 1 274 ? -7.777 30.188 20.109 1 96.62 274 MET B N 1
ATOM 5584 C CA . MET B 1 274 ? -6.926 31.016 19.266 1 96.62 274 MET B CA 1
ATOM 5585 C C . MET B 1 274 ? -7.289 30.828 17.797 1 96.62 274 MET B C 1
ATOM 5587 O O . MET B 1 274 ? -7.516 29.703 17.344 1 96.62 274 MET B O 1
ATOM 5591 N N . LEU B 1 275 ? -7.367 31.969 17.125 1 96.81 275 LEU B N 1
ATOM 5592 C CA . LEU B 1 275 ? -7.48 31.953 15.664 1 96.81 275 LEU B CA 1
ATOM 5593 C C . LEU B 1 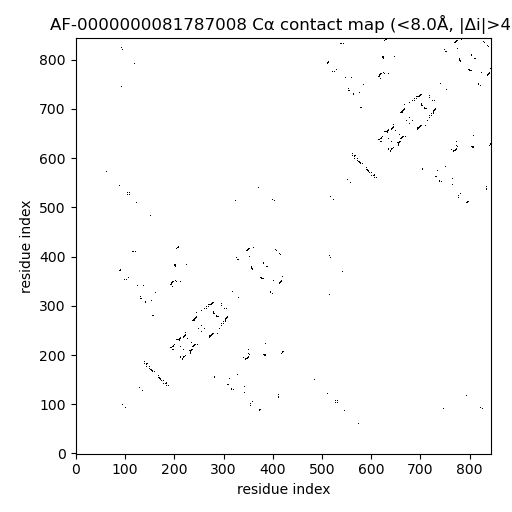275 ? -6.145 32.281 15.008 1 96.81 275 LEU B C 1
ATOM 5595 O O . LEU B 1 275 ? -5.711 33.438 15.023 1 96.81 275 LEU B O 1
ATOM 5599 N N . TRP B 1 276 ? -5.527 31.266 14.484 1 96.94 276 TRP B N 1
ATOM 5600 C CA . TRP B 1 276 ? -4.211 31.359 13.859 1 96.94 276 TRP B CA 1
ATOM 5601 C C . TRP B 1 276 ? -4.316 31.922 12.445 1 96.94 276 TRP B C 1
ATOM 5603 O O . TRP B 1 276 ? -4.918 31.281 11.57 1 96.94 276 TRP B O 1
ATOM 5613 N N . LEU B 1 277 ? -3.697 33.094 12.195 1 95.31 277 LEU B N 1
ATOM 5614 C CA . LEU B 1 277 ? -3.789 33.812 10.922 1 95.31 277 LEU B CA 1
ATOM 5615 C C . LEU B 1 277 ? -2.414 33.969 10.289 1 95.31 277 LEU B C 1
ATOM 5617 O O . LEU B 1 277 ? -1.545 34.656 10.828 1 95.31 277 LEU B O 1
ATOM 5621 N N . PRO B 1 278 ? -2.234 33.375 9.07 1 95.06 278 PRO B N 1
ATOM 5622 C CA . PRO B 1 278 ? -0.946 33.531 8.391 1 95.06 278 PRO B CA 1
ATOM 5623 C C . PRO B 1 278 ? -0.836 34.844 7.625 1 95.06 278 PRO B C 1
ATOM 5625 O O . PRO B 1 278 ? -0.616 34.844 6.41 1 95.06 278 PRO B O 1
ATOM 5628 N N . CYS B 1 279 ? -0.787 35.906 8.32 1 93.62 279 CYS B N 1
ATOM 5629 C CA . CYS B 1 279 ? -0.857 37.25 7.734 1 93.62 279 CYS B CA 1
ATOM 5630 C C . CYS B 1 279 ? 0.376 37.531 6.887 1 93.62 279 CYS B C 1
ATOM 5632 O O . CYS B 1 279 ? 0.276 38.156 5.836 1 93.62 279 CYS B O 1
ATOM 5634 N N . VAL B 1 280 ? 1.486 37.031 7.352 1 93.5 280 VAL B N 1
ATOM 5635 C CA . VAL B 1 280 ? 2.734 37.312 6.648 1 93.5 280 VAL B CA 1
ATOM 5636 C C . VAL B 1 280 ? 3.061 36.156 5.695 1 93.5 280 VAL B C 1
ATOM 5638 O O . VAL B 1 280 ? 4.207 35.688 5.625 1 93.5 280 VAL B O 1
ATOM 5641 N N . GLY B 1 281 ? 2.053 35.594 5.078 1 91.06 281 GLY B N 1
ATOM 5642 C CA . GLY B 1 281 ? 2.248 34.625 4.035 1 91.06 281 GLY B CA 1
ATOM 5643 C C . GLY B 1 281 ? 2.65 35.219 2.703 1 91.06 281 GLY B C 1
ATOM 5644 O O . GLY B 1 281 ? 3.521 34.688 2.01 1 91.06 281 GLY B O 1
ATOM 5645 N N . SER B 1 282 ? 2.02 36.281 2.357 1 89.94 282 SER B N 1
ATOM 5646 C CA . SER B 1 282 ? 2.295 37.094 1.167 1 89.94 282 SER B CA 1
ATOM 5647 C C . SER B 1 282 ? 1.893 38.562 1.373 1 89.94 282 SER B C 1
ATOM 5649 O O . SER B 1 282 ? 1.181 38.875 2.326 1 89.94 282 SER B O 1
ATOM 5651 N N . VAL B 1 283 ? 2.369 39.312 0.444 1 87.88 283 VAL B N 1
ATOM 5652 C CA . VAL B 1 283 ? 2.084 40.719 0.542 1 87.88 283 VAL B CA 1
ATOM 5653 C C . VAL B 1 283 ? 0.578 40.969 0.454 1 87.88 283 VAL B C 1
ATOM 5655 O O . VAL B 1 283 ? 0.037 41.844 1.14 1 87.88 283 VAL B O 1
ATOM 5658 N N . LYS B 1 284 ? -0.067 40.188 -0.33 1 85.88 284 LYS B N 1
ATOM 5659 C CA . LYS B 1 284 ? -1.496 40.344 -0.575 1 85.88 284 LYS B CA 1
ATOM 5660 C C . LYS B 1 284 ? -2.316 39.969 0.649 1 85.88 284 LYS B C 1
ATOM 5662 O O . LYS B 1 284 ? -3.473 40.375 0.785 1 85.88 284 LYS B O 1
ATOM 5667 N N . MET B 1 285 ? -1.741 39.25 1.552 1 89.62 285 MET B N 1
ATOM 5668 C CA . MET B 1 285 ? -2.49 38.656 2.666 1 89.62 285 MET B CA 1
ATOM 5669 C C . MET B 1 285 ? -2.455 39.594 3.879 1 89.62 285 MET B C 1
ATOM 5671 O O . MET B 1 285 ? -3.322 39.5 4.75 1 89.62 285 MET B O 1
ATOM 5675 N N . VAL B 1 286 ? -1.468 40.438 3.938 1 88.69 286 VAL B N 1
ATOM 5676 C CA . VAL B 1 286 ? -1.238 41.25 5.133 1 88.69 286 VAL B CA 1
ATOM 5677 C C . VAL B 1 286 ? -2.459 42.125 5.41 1 88.69 286 VAL B C 1
ATOM 5679 O O . VAL B 1 286 ? -3.037 42.062 6.5 1 88.69 286 VAL B O 1
ATOM 5682 N N . ASP B 1 287 ? -2.902 42.781 4.402 1 87.06 287 ASP B N 1
ATOM 5683 C CA . ASP B 1 287 ? -3.988 43.75 4.578 1 87.06 287 ASP B CA 1
ATOM 5684 C C . ASP B 1 287 ? -5.293 43.031 4.941 1 87.06 287 ASP B C 1
ATOM 5686 O O . ASP B 1 287 ? -6.016 43.469 5.84 1 87.06 287 ASP B O 1
ATOM 5690 N N . ILE B 1 288 ? -5.586 42.031 4.215 1 89.75 288 ILE B N 1
ATOM 5691 C CA . ILE B 1 288 ? -6.828 41.312 4.438 1 89.75 288 ILE B CA 1
ATOM 5692 C C . ILE B 1 288 ? -6.82 40.688 5.832 1 89.75 288 ILE B C 1
ATOM 5694 O O . ILE B 1 288 ? -7.855 40.625 6.5 1 89.75 288 ILE B O 1
ATOM 5698 N N . CYS B 1 289 ? -5.762 40.25 6.215 1 91.62 289 CYS B N 1
ATOM 5699 C CA . CYS B 1 289 ? -5.605 39.625 7.527 1 91.62 289 CYS B CA 1
ATOM 5700 C C . CYS B 1 289 ? -5.828 40.656 8.641 1 91.62 289 CYS B C 1
ATOM 5702 O O . CYS B 1 289 ? -6.535 40.375 9.609 1 91.62 289 CYS B O 1
ATOM 5704 N N . LEU B 1 290 ? -5.195 41.781 8.516 1 88.25 290 LEU B N 1
ATOM 5705 C CA . LEU B 1 290 ? -5.34 42.812 9.516 1 88.25 290 LEU B CA 1
ATOM 5706 C C . LEU B 1 290 ? -6.773 43.312 9.562 1 88.25 290 LEU B C 1
ATOM 5708 O O . LEU B 1 290 ? -7.285 43.656 10.641 1 88.25 290 LEU B O 1
ATOM 5712 N N . GLN B 1 291 ? -7.375 43.344 8.391 1 89.56 291 GLN B N 1
ATOM 5713 C CA . GLN B 1 291 ? -8.781 43.75 8.336 1 89.56 291 GLN B CA 1
ATOM 5714 C C . GLN B 1 291 ? -9.656 42.719 9.07 1 89.56 291 GLN B C 1
ATOM 5716 O O . GLN B 1 291 ? -10.578 43.094 9.797 1 89.56 291 GLN B O 1
ATOM 5721 N N . ALA B 1 292 ? -9.391 41.5 8.82 1 92.19 292 ALA B N 1
ATOM 5722 C CA . ALA B 1 292 ? -10.125 40.438 9.5 1 92.19 292 ALA B CA 1
ATOM 5723 C C . ALA B 1 292 ? -9.961 40.531 11.016 1 92.19 292 ALA B C 1
ATOM 5725 O O . ALA B 1 292 ? -10.93 40.375 11.766 1 92.19 292 ALA B O 1
ATOM 5726 N N . LYS B 1 293 ? -8.758 40.75 11.422 1 91 293 LYS B N 1
ATOM 5727 C CA . LYS B 1 293 ? -8.484 40.906 12.852 1 91 293 LYS B CA 1
ATOM 5728 C C . LYS B 1 293 ? -9.258 42.062 13.445 1 91 293 LYS B C 1
ATOM 5730 O O . LYS B 1 293 ? -9.891 41.938 14.5 1 91 293 LYS B O 1
ATOM 5735 N N . ARG B 1 294 ? -9.227 43.188 12.797 1 87.81 294 ARG B N 1
ATOM 5736 C CA . ARG B 1 294 ? -9.938 44.375 13.266 1 87.81 294 ARG B CA 1
ATOM 5737 C C . ARG B 1 294 ? -11.438 44.125 13.32 1 87.81 294 ARG B C 1
ATOM 5739 O O . ARG B 1 294 ? -12.117 44.562 14.258 1 87.81 294 ARG B O 1
ATOM 5746 N N . SER B 1 295 ? -11.852 43.469 12.281 1 92.44 295 SER B N 1
ATOM 5747 C CA . SER B 1 295 ? -13.273 43.125 12.242 1 92.44 295 SER B CA 1
ATOM 5748 C C . SER B 1 295 ? -13.688 42.312 13.469 1 92.44 295 SER B C 1
ATOM 5750 O O . SER B 1 295 ? -14.727 42.562 14.07 1 92.44 295 SER B O 1
ATOM 5752 N N . LEU B 1 296 ? -12.938 41.375 13.836 1 93.19 296 LEU B N 1
ATOM 5753 C CA . LEU B 1 296 ? -13.242 40.531 14.992 1 93.19 296 LEU B CA 1
ATOM 5754 C C . LEU B 1 296 ? -13.117 41.312 16.281 1 93.19 296 LEU B C 1
ATOM 5756 O O . LEU B 1 296 ? -13.883 41.094 17.234 1 93.19 296 LEU B O 1
ATOM 5760 N N . ASP B 1 297 ? -12.156 42.219 16.359 1 87.81 297 ASP B N 1
ATOM 5761 C CA . ASP B 1 297 ? -11.984 43.062 17.547 1 87.81 297 ASP B CA 1
ATOM 5762 C C . ASP B 1 297 ? -13.188 43.969 17.766 1 87.81 297 ASP B C 1
ATOM 5764 O O . ASP B 1 297 ? -13.602 44.219 18.891 1 87.81 297 ASP B O 1
ATOM 5768 N N . PHE B 1 298 ? -13.75 44.406 16.672 1 89.56 298 PHE B N 1
ATOM 5769 C CA . PHE B 1 298 ? -14.812 45.406 16.75 1 89.56 298 PHE B CA 1
ATOM 5770 C C . PHE B 1 298 ? -16.172 44.719 16.812 1 89.56 298 PHE B C 1
ATOM 5772 O O . PHE B 1 298 ? -17.062 45.188 17.547 1 89.56 298 PHE B O 1
ATOM 5779 N N . HIS B 1 299 ? -16.312 43.75 16 1 88.06 299 HIS B N 1
ATOM 5780 C CA . HIS B 1 299 ? -17.641 43.156 15.836 1 88.06 299 HIS B CA 1
ATOM 5781 C C . HIS B 1 299 ? -17.75 41.844 16.578 1 88.06 299 HIS B C 1
ATOM 5783 O O . HIS B 1 299 ? -18.844 41.281 16.734 1 88.06 299 HIS B O 1
ATOM 5789 N N . GLY B 1 300 ? -16.656 41.281 17.016 1 87.25 300 GLY B N 1
ATOM 5790 C CA . GLY B 1 300 ? -16.641 40 17.656 1 87.25 300 GLY B CA 1
ATOM 5791 C C . GLY B 1 300 ? -16.828 40.062 19.156 1 87.25 300 GLY B C 1
ATOM 5792 O O . GLY B 1 300 ? -17.031 41.156 19.719 1 87.25 300 GLY B O 1
ATOM 5793 N N . SER B 1 301 ? -16.906 38.844 19.812 1 85.44 301 SER B N 1
ATOM 5794 C CA . SER B 1 301 ? -17.141 38.75 21.25 1 85.44 301 SER B CA 1
ATOM 5795 C C . SER B 1 301 ? -15.828 38.562 22 1 85.44 301 SER B C 1
ATOM 5797 O O . SER B 1 301 ? -15.828 38.312 23.203 1 85.44 301 SER B O 1
ATOM 5799 N N . GLY B 1 302 ? -14.719 38.562 21.375 1 83.69 302 GLY B N 1
ATOM 5800 C CA . GLY B 1 302 ? -13.43 38.375 22.016 1 83.69 302 GLY B CA 1
ATOM 5801 C C . GLY B 1 302 ? -12.922 36.938 21.922 1 83.69 302 GLY B C 1
ATOM 5802 O O . GLY B 1 302 ? -11.766 36.656 22.25 1 83.69 302 GLY B O 1
ATOM 5803 N N . ASN B 1 303 ? -13.781 36.125 21.625 1 90.56 303 ASN B N 1
ATOM 5804 C CA . ASN B 1 303 ? -13.438 34.719 21.406 1 90.56 303 ASN B CA 1
ATOM 5805 C C . ASN B 1 303 ? -13.93 34.25 20.047 1 90.56 303 ASN B C 1
ATOM 5807 O O . ASN B 1 303 ? -15.086 34.469 19.688 1 90.56 303 ASN B O 1
ATOM 5811 N N . PRO B 1 304 ? -12.984 33.562 19.266 1 95.44 304 PRO B N 1
ATOM 5812 C CA . PRO B 1 304 ? -11.57 33.281 19.469 1 95.44 304 PRO B CA 1
ATOM 5813 C C . PRO B 1 304 ? -10.68 34.5 19.359 1 95.44 304 PRO B C 1
ATOM 5815 O O . PRO B 1 304 ? -11.117 35.531 18.844 1 95.44 304 PRO B O 1
ATOM 5818 N N . ARG B 1 305 ? -9.539 34.406 19.938 1 93.75 305 ARG B N 1
ATOM 5819 C CA . ARG B 1 305 ? -8.586 35.5 19.859 1 93.75 305 ARG B CA 1
ATOM 5820 C C . ARG B 1 305 ? -7.715 35.375 18.609 1 93.75 305 ARG B C 1
ATOM 5822 O O . ARG B 1 305 ? -7.004 34.406 18.438 1 93.75 305 ARG B O 1
ATOM 5829 N N . PRO B 1 306 ? -7.812 36.438 17.734 1 94.19 306 PRO B N 1
A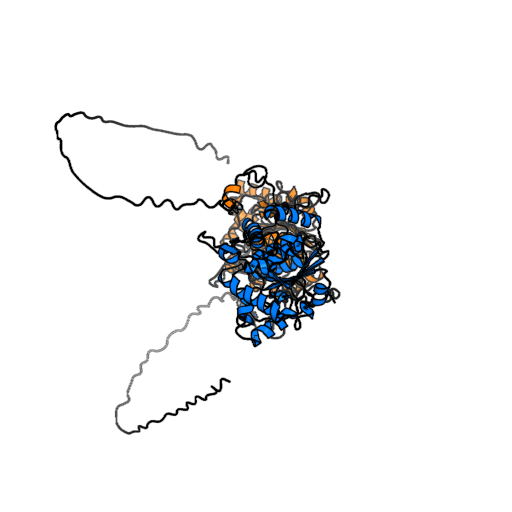TOM 5830 C CA . PRO B 1 306 ? -6.949 36.375 16.547 1 94.19 306 PRO B CA 1
ATOM 5831 C C . PRO B 1 306 ? -5.465 36.438 16.906 1 94.19 306 PRO B C 1
ATOM 5833 O O . PRO B 1 306 ? -5.074 37.219 17.797 1 94.19 306 PRO B O 1
ATOM 5836 N N . ALA B 1 307 ? -4.672 35.656 16.281 1 95.5 307 ALA B N 1
ATOM 5837 C CA . ALA B 1 307 ? -3.225 35.594 16.484 1 95.5 307 ALA B CA 1
ATOM 5838 C C . ALA B 1 307 ? -2.49 35.562 15.148 1 95.5 307 ALA B C 1
ATOM 5840 O O . ALA B 1 307 ? -2.822 34.781 14.266 1 95.5 307 ALA B O 1
ATOM 5841 N N . ILE B 1 308 ? -1.552 36.469 15.023 1 95.88 308 ILE B N 1
ATOM 5842 C CA . ILE B 1 308 ? -0.75 36.531 13.805 1 95.88 308 ILE B CA 1
ATOM 5843 C C . ILE B 1 308 ? 0.335 35.438 13.859 1 95.88 308 ILE B C 1
ATOM 5845 O O . ILE B 1 308 ? 1.119 35.406 14.812 1 95.88 308 ILE B O 1
ATOM 5849 N N . SER B 1 309 ? 0.353 34.656 12.852 1 96.69 309 SER B N 1
ATOM 5850 C CA . SER B 1 309 ? 1.302 33.531 12.805 1 96.69 309 SER B CA 1
ATOM 5851 C C . SER B 1 309 ? 2.736 34.062 12.695 1 96.69 309 SER B C 1
ATOM 5853 O O . SER B 1 309 ? 2.982 35.125 12.148 1 96.69 309 SER B O 1
ATOM 5855 N N . ASN B 1 310 ? 3.652 33.312 13.297 1 97.06 310 ASN B N 1
ATOM 5856 C CA . ASN B 1 310 ? 5.078 33.531 13.078 1 97.06 310 ASN B CA 1
ATOM 5857 C C . ASN B 1 310 ? 5.559 32.875 11.797 1 97.06 310 ASN B C 1
ATOM 5859 O O . ASN B 1 310 ? 5.684 31.641 11.75 1 97.06 310 ASN B O 1
ATOM 5863 N N . PRO B 1 311 ? 5.84 33.625 10.758 1 96.31 311 PRO B N 1
ATOM 5864 C CA . PRO B 1 311 ? 6.234 33 9.492 1 96.31 311 PRO B CA 1
ATOM 5865 C C . PRO B 1 311 ? 7.535 32.188 9.609 1 96.31 311 PRO B C 1
ATOM 5867 O O . PRO B 1 311 ? 7.742 31.234 8.875 1 96.31 311 PRO B O 1
ATOM 5870 N N . ASN B 1 312 ? 8.367 32.562 10.57 1 95.19 312 ASN B N 1
ATOM 5871 C CA . ASN B 1 312 ? 9.633 31.844 10.742 1 95.19 312 ASN B CA 1
ATOM 5872 C C . ASN B 1 312 ? 9.406 30.406 11.195 1 95.19 312 ASN B C 1
ATOM 5874 O O . ASN B 1 312 ? 10.125 29.5 10.781 1 95.19 312 ASN B O 1
ATOM 5878 N N . HIS B 1 313 ? 8.484 30.234 12.055 1 96.31 313 HIS B N 1
ATOM 5879 C CA . HIS B 1 313 ? 8.188 28.891 12.516 1 96.31 313 HIS B CA 1
ATOM 5880 C C . HIS B 1 313 ? 7.656 28.016 11.383 1 96.31 313 HIS B C 1
ATOM 5882 O O . HIS B 1 313 ? 8.086 26.875 11.211 1 96.31 313 HIS B O 1
ATOM 5888 N N . TYR B 1 314 ? 6.727 28.562 10.625 1 95.25 314 TYR B N 1
ATOM 5889 C CA . TYR B 1 314 ? 6.184 27.844 9.469 1 95.25 314 TYR B CA 1
ATOM 5890 C C . TYR B 1 314 ? 7.285 27.469 8.492 1 95.25 314 TYR B C 1
ATOM 5892 O O . TYR B 1 314 ? 7.34 26.328 8.016 1 95.25 314 TYR B O 1
ATOM 5900 N N . ILE B 1 315 ? 8.109 28.406 8.203 1 93.88 315 ILE B N 1
ATOM 5901 C CA . ILE B 1 315 ? 9.188 28.219 7.242 1 93.88 315 ILE B CA 1
ATOM 5902 C C . ILE B 1 315 ? 10.141 27.141 7.754 1 93.88 315 ILE B C 1
ATOM 5904 O O . ILE B 1 315 ? 10.633 26.312 6.98 1 93.88 315 ILE B O 1
ATOM 5908 N N . ALA B 1 316 ? 10.398 27.156 9.047 1 94.38 316 ALA B N 1
ATOM 5909 C CA . ALA B 1 316 ? 11.273 26.156 9.633 1 94.38 316 ALA B CA 1
ATOM 5910 C C . ALA B 1 316 ? 10.711 24.75 9.438 1 94.38 316 ALA B C 1
ATOM 5912 O O . ALA B 1 316 ? 11.453 23.812 9.094 1 94.38 316 ALA B O 1
ATOM 5913 N N . VAL B 1 317 ? 9.414 24.562 9.656 1 95.5 317 VAL B N 1
ATOM 5914 C CA . VAL B 1 317 ? 8.781 23.25 9.484 1 95.5 317 VAL B CA 1
ATOM 5915 C C . VAL B 1 317 ? 8.789 22.875 8.008 1 95.5 317 VAL B C 1
ATOM 5917 O O . VAL B 1 317 ? 9.047 21.719 7.66 1 95.5 317 VAL B O 1
ATOM 5920 N N . GLN B 1 318 ? 8.523 23.844 7.137 1 93.5 318 GLN B N 1
ATOM 5921 C CA . GLN B 1 318 ? 8.586 23.625 5.695 1 93.5 318 GLN B CA 1
ATOM 5922 C C . GLN B 1 318 ? 9.969 23.156 5.27 1 93.5 318 GLN B C 1
ATOM 5924 O O . GLN B 1 318 ? 10.094 22.234 4.449 1 93.5 318 GLN B O 1
ATOM 5929 N N . HIS B 1 319 ? 10.922 23.75 5.809 1 90.94 319 HIS B N 1
ATOM 5930 C CA . HIS B 1 319 ? 12.297 23.391 5.48 1 90.94 319 HIS B CA 1
ATOM 5931 C C . HIS B 1 319 ? 12.633 21.984 5.973 1 90.94 319 HIS B C 1
ATOM 5933 O O . HIS B 1 319 ? 13.32 21.234 5.277 1 90.94 319 HIS B O 1
ATOM 5939 N N . PHE B 1 320 ? 12.211 21.688 7.16 1 93.31 320 PHE B N 1
ATOM 5940 C CA . PHE B 1 320 ? 12.406 20.359 7.734 1 93.31 320 PHE B CA 1
ATOM 5941 C C . PHE B 1 320 ? 11.953 19.281 6.766 1 93.31 320 PHE B C 1
ATOM 5943 O O . PHE B 1 320 ? 12.672 18.312 6.523 1 93.31 320 PHE B O 1
ATOM 5950 N N . TRP B 1 321 ? 10.805 19.469 6.168 1 92.62 321 TRP B N 1
ATOM 5951 C CA . TRP B 1 321 ? 10.258 18.453 5.266 1 92.62 321 TRP B CA 1
ATOM 5952 C C . TRP B 1 321 ? 10.797 18.641 3.852 1 92.62 321 TRP B C 1
ATOM 5954 O O . TRP B 1 321 ? 10.828 17.688 3.064 1 92.62 321 TRP B O 1
ATOM 5964 N N . GLY B 1 322 ? 11.148 19.891 3.512 1 88.06 322 GLY B N 1
ATOM 5965 C CA . GLY B 1 322 ? 11.859 20.078 2.258 1 88.06 322 GLY B CA 1
ATOM 5966 C C . GLY B 1 322 ? 13.125 19.25 2.156 1 88.06 322 GLY B C 1
ATOM 5967 O O . GLY B 1 322 ? 13.438 18.703 1.092 1 88.06 322 GLY B O 1
ATOM 5968 N N . GLN B 1 323 ? 13.766 19.078 3.236 1 86.75 323 GLN B N 1
ATOM 5969 C CA . GLN B 1 323 ? 14.977 18.266 3.305 1 86.75 323 GLN B CA 1
ATOM 5970 C C . GLN B 1 323 ? 14.648 16.781 3.232 1 86.75 323 GLN B C 1
ATOM 5972 O O . GLN B 1 323 ? 15.539 15.953 3.045 1 86.75 323 GLN B O 1
ATOM 5977 N N . ARG B 1 324 ? 13.43 16.562 3.354 1 87.56 324 ARG B N 1
ATOM 5978 C CA . ARG B 1 324 ? 12.945 15.188 3.285 1 87.56 324 ARG B CA 1
ATOM 5979 C C . ARG B 1 324 ? 12.078 14.969 2.053 1 87.56 324 ARG B C 1
ATOM 5981 O O . ARG B 1 324 ? 11.141 14.164 2.08 1 87.56 324 ARG B O 1
ATOM 5988 N N . ASN B 1 325 ? 12.242 15.789 1.112 1 81.44 325 ASN B N 1
ATOM 5989 C CA . ASN B 1 325 ? 11.766 15.641 -0.26 1 81.44 325 ASN B CA 1
ATOM 5990 C C . ASN B 1 325 ? 10.336 16.141 -0.416 1 81.44 325 ASN B C 1
ATOM 5992 O O . ASN B 1 325 ? 9.625 15.719 -1.336 1 81.44 325 ASN B O 1
ATOM 5996 N N . LEU B 1 326 ? 9.875 16.844 0.556 1 86.12 326 LEU B N 1
ATOM 5997 C CA . LEU B 1 326 ? 8.625 17.547 0.295 1 86.12 326 LEU B CA 1
ATOM 5998 C C . LEU B 1 326 ? 8.836 18.688 -0.689 1 86.12 326 LEU B C 1
ATOM 6000 O O . LEU B 1 326 ? 9.617 19.609 -0.42 1 86.12 326 LEU B O 1
ATOM 6004 N N . THR B 1 327 ? 8.164 18.641 -1.799 1 79.44 327 THR B N 1
ATOM 6005 C CA . THR B 1 327 ? 8.461 19.594 -2.863 1 79.44 327 THR B CA 1
ATOM 6006 C C . THR B 1 327 ? 7.41 20.688 -2.902 1 79.44 327 THR B C 1
ATOM 6008 O O . THR B 1 327 ? 7.66 21.781 -3.434 1 79.44 327 THR B O 1
ATOM 6011 N N . GLN B 1 328 ? 6.266 20.5 -2.344 1 84.69 328 GLN B N 1
ATOM 6012 C CA . GLN B 1 328 ? 5.176 21.469 -2.385 1 84.69 328 GLN B CA 1
ATOM 6013 C C . GLN B 1 328 ? 4.992 22.141 -1.029 1 84.69 328 GLN B C 1
ATOM 6015 O O . GLN B 1 328 ? 5.625 21.766 -0.046 1 84.69 328 GLN B O 1
ATOM 6020 N N . PHE B 1 329 ? 4.137 23.156 -1.076 1 88.44 329 PHE B N 1
ATOM 6021 C CA . PHE B 1 329 ? 3.717 23.812 0.161 1 88.44 329 PHE B CA 1
ATOM 6022 C C . PHE B 1 329 ? 2.957 22.828 1.052 1 88.44 329 PHE B C 1
ATOM 6024 O O . PHE B 1 329 ? 2.074 22.109 0.582 1 88.44 329 PHE B O 1
ATOM 6031 N N . MET B 1 330 ? 3.414 22.875 2.234 1 92.25 330 MET B N 1
ATOM 6032 C CA . MET B 1 330 ? 2.715 21.984 3.156 1 92.25 330 MET B CA 1
ATOM 6033 C C . MET B 1 330 ? 1.275 22.438 3.369 1 92.25 330 MET B C 1
ATOM 6035 O O . MET B 1 330 ? 1.009 23.641 3.461 1 92.25 330 MET B O 1
ATOM 6039 N N . SER B 1 331 ? 0.379 21.531 3.408 1 92.94 331 SER B N 1
ATOM 6040 C CA . SER B 1 331 ? -1.002 21.859 3.74 1 92.94 331 SER B CA 1
ATOM 6041 C C . SER B 1 331 ? -1.125 22.328 5.188 1 92.94 331 SER B C 1
ATOM 6043 O O . SER B 1 331 ? -0.271 22.016 6.02 1 92.94 331 SER B O 1
ATOM 6045 N N . THR B 1 332 ? -2.125 23.109 5.477 1 93.62 332 THR B N 1
ATOM 6046 C CA . THR B 1 332 ? -2.346 23.609 6.836 1 93.62 332 THR B CA 1
ATOM 6047 C C . THR B 1 332 ? -2.537 22.438 7.805 1 93.62 332 THR B C 1
ATOM 6049 O O . THR B 1 332 ? -2.035 22.469 8.93 1 93.62 332 THR B O 1
ATOM 6052 N N . GLY B 1 333 ? -3.307 21.406 7.336 1 96.12 333 GLY B N 1
ATOM 6053 C CA . GLY B 1 333 ? -3.494 20.234 8.172 1 96.12 333 GLY B CA 1
ATOM 6054 C C . GLY B 1 333 ? -2.189 19.547 8.547 1 96.12 333 GLY B C 1
ATOM 6055 O O . GLY B 1 333 ? -2.012 19.109 9.688 1 96.12 333 GLY B O 1
ATOM 6056 N N . PHE B 1 334 ? -1.324 19.422 7.609 1 97.31 334 PHE B N 1
ATOM 6057 C CA . PHE B 1 334 ? -0.015 18.828 7.848 1 97.31 334 PHE B CA 1
ATOM 6058 C C . PHE B 1 334 ? 0.79 19.656 8.836 1 97.31 334 PHE B C 1
ATOM 6060 O O . PHE B 1 334 ? 1.401 19.125 9.758 1 97.31 334 PHE B O 1
ATOM 6067 N N . TYR B 1 335 ? 0.792 20.969 8.703 1 96.81 335 TYR B N 1
ATOM 6068 C CA . TYR B 1 335 ? 1.493 21.875 9.602 1 96.81 335 TYR B CA 1
ATOM 6069 C C . TYR B 1 335 ? 0.944 21.766 11.023 1 96.81 335 TYR B C 1
ATOM 6071 O O . TYR B 1 335 ? 1.704 21.609 11.977 1 96.81 335 TYR B O 1
ATOM 6079 N N . VAL B 1 336 ? -0.327 21.797 11.133 1 98 336 VAL B N 1
ATOM 6080 C CA . VAL B 1 336 ? -0.971 21.812 12.445 1 98 336 VAL B CA 1
ATOM 6081 C C . VAL B 1 336 ? -0.737 20.484 13.156 1 98 336 VAL B C 1
ATOM 6083 O O . VAL B 1 336 ? -0.628 20.438 14.383 1 98 336 VAL B O 1
ATOM 6086 N N . THR B 1 337 ? -0.648 19.438 12.398 1 98.56 337 THR B N 1
ATOM 6087 C CA . THR B 1 337 ? -0.298 18.156 12.984 1 98.56 337 THR B CA 1
ATOM 6088 C C . THR B 1 337 ? 1.032 18.234 13.727 1 98.56 337 THR B C 1
ATOM 6090 O O . THR B 1 337 ? 1.183 17.672 14.812 1 98.56 337 THR B O 1
ATOM 6093 N N . HIS B 1 338 ? 1.976 18.984 13.203 1 97.88 338 HIS B N 1
ATOM 6094 C CA . HIS B 1 338 ? 3.277 19.125 13.844 1 97.88 338 HIS B CA 1
ATOM 6095 C C . HIS B 1 338 ? 3.18 19.984 15.102 1 97.88 338 HIS B C 1
ATOM 6097 O O . HIS B 1 338 ? 3.924 19.766 16.062 1 97.88 338 HIS B O 1
ATOM 6103 N N . LEU B 1 339 ? 2.217 20.922 15.102 1 98.12 339 LEU B N 1
ATOM 6104 C CA . LEU B 1 339 ? 1.963 21.641 16.344 1 98.12 339 LEU B CA 1
ATOM 6105 C C . LEU B 1 339 ? 1.477 20.688 17.438 1 98.12 339 LEU B C 1
ATOM 6107 O O . LEU B 1 339 ? 1.971 20.734 18.562 1 98.12 339 LEU B O 1
ATOM 6111 N N . SER B 1 340 ? 0.549 19.844 17.016 1 98.62 340 SER B N 1
ATOM 6112 C CA . SER B 1 340 ? -0.013 18.891 17.969 1 98.62 340 SER B CA 1
ATOM 6113 C C . SER B 1 340 ? 1.052 17.922 18.469 1 98.62 340 SER B C 1
ATOM 6115 O O . SER B 1 340 ? 1.119 17.641 19.672 1 98.62 340 SER B O 1
ATOM 6117 N N . LEU B 1 341 ? 1.905 17.438 17.594 1 98.06 341 LEU B N 1
ATOM 6118 C CA . LEU B 1 341 ? 2.949 16.5 17.984 1 98.06 341 LEU B CA 1
ATOM 6119 C C . LEU B 1 341 ? 3.912 17.125 18.984 1 98.06 341 LEU B C 1
ATOM 6121 O O . LEU B 1 341 ? 4.461 16.422 19.844 1 98.06 341 LEU B O 1
ATOM 6125 N N . ALA B 1 342 ? 4.117 18.406 18.875 1 96.75 342 ALA B N 1
ATOM 6126 C CA . ALA B 1 342 ? 5.02 19.109 19.781 1 96.75 342 ALA B CA 1
ATOM 6127 C C . ALA B 1 342 ? 4.352 19.375 21.125 1 96.75 342 ALA B C 1
ATOM 6129 O O . ALA B 1 342 ? 5.016 19.375 22.172 1 96.75 342 ALA B O 1
ATOM 6130 N N . LEU B 1 343 ? 3.057 19.484 21.156 1 97.44 343 LEU B N 1
ATOM 6131 C CA . LEU B 1 343 ? 2.357 20 22.328 1 97.44 343 LEU B CA 1
ATOM 6132 C C . LEU B 1 343 ? 1.684 18.875 23.109 1 97.44 343 LEU B C 1
ATOM 6134 O O . LEU B 1 343 ? 1.35 19.047 24.281 1 97.44 343 LEU B O 1
ATOM 6138 N N . CYS B 1 344 ? 1.444 17.703 22.453 1 98.31 344 CYS B N 1
ATOM 6139 C CA . CYS B 1 344 ? 0.521 16.734 23.047 1 98.31 344 CYS B CA 1
ATOM 6140 C C . CYS B 1 344 ? 1.159 15.359 23.156 1 98.31 344 CYS B C 1
ATOM 6142 O O . CYS B 1 344 ? 1.912 14.953 22.281 1 98.31 344 CYS B O 1
ATOM 6144 N N . ASP B 1 345 ? 0.803 14.609 24.203 1 97.38 345 ASP B N 1
ATOM 6145 C CA . ASP B 1 345 ? 1.308 13.25 24.391 1 97.38 345 ASP B CA 1
ATOM 6146 C C . ASP B 1 345 ? 0.675 12.281 23.406 1 97.38 345 ASP B C 1
ATOM 6148 O O . ASP B 1 345 ? 1.31 11.312 22.984 1 97.38 345 ASP B O 1
ATOM 6152 N N . GLU B 1 346 ? -0.558 12.578 23.125 1 98.12 346 GLU B N 1
ATOM 6153 C CA . GLU B 1 346 ? -1.278 11.789 22.125 1 98.12 346 GLU B CA 1
ATOM 6154 C C . GLU B 1 346 ? -1.983 12.688 21.109 1 98.12 346 GLU B C 1
ATOM 6156 O O . GLU B 1 346 ? -2.744 13.578 21.5 1 98.12 346 GLU B O 1
ATOM 6161 N N . THR B 1 347 ? -1.647 12.438 19.891 1 98.75 347 THR B N 1
ATOM 6162 C CA . THR B 1 347 ? -2.268 13.164 18.797 1 98.75 347 THR B CA 1
ATOM 6163 C C . THR B 1 347 ? -3.172 12.25 17.969 1 98.75 347 THR B C 1
ATOM 6165 O O . THR B 1 347 ? -2.727 11.219 17.469 1 98.75 347 THR B O 1
ATOM 6168 N N . HIS B 1 348 ? -4.453 12.617 17.859 1 98.81 348 HIS B N 1
ATOM 6169 C CA . HIS B 1 348 ? -5.406 11.898 17.031 1 98.81 348 HIS B CA 1
ATOM 6170 C C . HIS B 1 348 ? -5.84 12.75 15.836 1 98.81 348 HIS B C 1
ATOM 6172 O O . HIS B 1 348 ? -6.293 13.883 16.016 1 98.81 348 HIS B O 1
ATOM 6178 N N . LEU B 1 349 ? -5.688 12.188 14.664 1 98.81 349 LEU B N 1
ATOM 6179 C CA . LEU B 1 349 ? -6.023 12.898 13.438 1 98.81 349 LEU B CA 1
ATOM 6180 C C . LEU B 1 349 ? -7.371 12.445 12.891 1 98.81 349 LEU B C 1
ATOM 6182 O O . LEU B 1 349 ? -7.637 11.242 12.805 1 98.81 349 LEU B O 1
ATOM 6186 N N . TYR B 1 350 ? -8.188 13.375 12.555 1 98.5 350 TYR B N 1
ATOM 6187 C CA . TYR B 1 350 ? -9.477 13.156 11.914 1 98.5 350 TYR B CA 1
ATOM 6188 C C . TYR B 1 350 ? -9.609 14 10.648 1 98.5 350 TYR B C 1
ATOM 6190 O O . TYR B 1 350 ? -9.156 15.148 10.609 1 98.5 350 TYR B O 1
ATOM 6198 N N . GLY B 1 351 ? -10.188 13.422 9.641 1 97.81 351 GLY B N 1
ATOM 6199 C CA . GLY B 1 351 ? -10.438 14.211 8.445 1 97.81 351 GLY B CA 1
ATOM 6200 C C . GLY B 1 351 ? -9.234 14.312 7.531 1 97.81 351 GLY B C 1
ATOM 6201 O O . GLY B 1 351 ? -9.023 15.344 6.883 1 97.81 351 GLY B O 1
ATOM 6202 N N . PHE B 1 352 ? -8.414 13.336 7.473 1 97.88 352 PHE B N 1
ATOM 6203 C CA . PHE B 1 352 ? -7.266 13.25 6.57 1 97.88 352 PHE B CA 1
ATOM 6204 C C . PHE B 1 352 ? -7.406 12.062 5.625 1 97.88 352 PHE B C 1
ATOM 6206 O O . PHE B 1 352 ? -7.414 10.914 6.066 1 97.88 352 PHE B O 1
ATOM 6213 N N . TRP B 1 353 ? -7.566 12.359 4.426 1 96.19 353 TRP B N 1
ATOM 6214 C CA . TRP B 1 353 ? -7.746 11.336 3.402 1 96.19 353 TRP B CA 1
ATOM 6215 C C . TRP B 1 353 ? -7.523 11.906 2.008 1 96.19 353 TRP B C 1
ATOM 6217 O O . TRP B 1 353 ? -8.242 12.812 1.581 1 96.19 353 TRP B O 1
ATOM 6227 N N . PRO B 1 354 ? -6.508 11.398 1.282 1 94.12 354 PRO B N 1
ATOM 6228 C CA . PRO B 1 354 ? -6.148 12.047 0.016 1 94.12 354 PRO B CA 1
ATOM 6229 C C . PRO B 1 354 ? -6.875 11.438 -1.181 1 94.12 354 PRO B C 1
ATOM 6231 O O . PRO B 1 354 ? -6.652 11.852 -2.32 1 94.12 354 PRO B O 1
ATOM 6234 N N . PHE B 1 355 ? -7.754 10.43 -0.93 1 92.56 355 PHE B N 1
ATOM 6235 C CA . PHE B 1 355 ? -8.383 9.719 -2.033 1 92.56 355 PHE B CA 1
ATOM 6236 C C . PHE B 1 355 ? -9.82 10.188 -2.234 1 92.56 355 PHE B C 1
ATOM 6238 O O . PHE B 1 355 ? -10.469 10.633 -1.287 1 92.56 355 PHE B O 1
ATOM 6245 N N . GLY B 1 356 ? -10.305 10.062 -3.467 1 91.56 356 GLY B N 1
ATOM 6246 C CA . GLY B 1 356 ? -11.672 10.414 -3.787 1 91.56 356 GLY B CA 1
ATOM 6247 C C . GLY B 1 356 ? -12.672 9.328 -3.432 1 91.56 356 GLY B C 1
ATOM 6248 O O . GLY B 1 356 ? -13.875 9.477 -3.678 1 91.56 356 GLY B O 1
ATOM 6249 N N . SER B 1 357 ? -12.164 8.219 -2.885 1 90.62 357 SER B N 1
ATOM 6250 C CA . SER B 1 357 ? -13 7.105 -2.459 1 90.62 357 SER B CA 1
ATOM 6251 C C . SER B 1 357 ? -12.406 6.395 -1.249 1 90.62 357 SER B C 1
ATOM 6253 O O . SER B 1 357 ? -11.266 6.66 -0.867 1 90.62 357 SER B O 1
ATOM 6255 N N . THR B 1 358 ? -13.219 5.672 -0.535 1 89.88 358 THR B N 1
ATOM 6256 C CA . THR B 1 358 ? -12.758 4.812 0.552 1 89.88 358 THR B CA 1
ATOM 6257 C C . THR B 1 358 ? -13.57 3.521 0.601 1 89.88 358 THR B C 1
ATOM 6259 O O . THR B 1 358 ? -14.555 3.371 -0.125 1 89.88 358 THR B O 1
ATOM 6262 N N . VAL B 1 359 ? -12.984 2.533 1.3 1 76.94 359 VAL B N 1
ATOM 6263 C CA . VAL B 1 359 ? -13.672 1.257 1.465 1 76.94 359 VAL B CA 1
ATOM 6264 C C . VAL B 1 359 ? -14.734 1.378 2.559 1 76.94 359 VAL B C 1
ATOM 6266 O O . VAL B 1 359 ? -14.492 1.997 3.598 1 76.94 359 VAL B O 1
ATOM 6269 N N . GLU B 1 360 ? -15.969 1.077 2.16 1 66.69 360 GLU B N 1
ATOM 6270 C CA . GLU B 1 360 ? -17.062 1.197 3.115 1 66.69 360 GLU B CA 1
ATOM 6271 C C . GLU B 1 360 ? -16.859 0.274 4.312 1 66.69 360 GLU B C 1
ATOM 6273 O O . GLU B 1 360 ? -16.406 -0.861 4.156 1 66.69 360 GLU B O 1
ATOM 6278 N N . ASP B 1 361 ? -16.875 0.887 5.449 1 54.75 361 ASP B N 1
ATOM 6279 C CA . ASP B 1 361 ? -16.859 0.102 6.68 1 54.75 361 ASP B CA 1
ATOM 6280 C C . ASP B 1 361 ? -18.016 -0.894 6.723 1 54.75 361 ASP B C 1
ATOM 6282 O O . ASP B 1 361 ? -19.156 -0.529 6.465 1 54.75 361 ASP B O 1
ATOM 6286 N N . SER B 1 362 ? -18.125 -1.736 5.965 1 43.62 362 SER B N 1
ATOM 6287 C CA . SER B 1 362 ? -19.328 -2.559 6.062 1 43.62 362 SER B CA 1
ATOM 6288 C C . SER B 1 362 ? -19.641 -2.9 7.516 1 43.62 362 SER B C 1
ATOM 6290 O O . SER B 1 362 ? -18.766 -3.342 8.258 1 43.62 362 SER B O 1
ATOM 6292 N N . PRO B 1 363 ? -20.719 -2.209 8.164 1 34.91 363 PRO B N 1
ATOM 6293 C CA . PRO B 1 363 ? -21.203 -2.877 9.383 1 34.91 363 PRO B CA 1
ATOM 6294 C C . PRO B 1 363 ? -21.141 -4.398 9.281 1 34.91 363 PRO B C 1
ATOM 6296 O O . PRO B 1 363 ? -21.797 -5.102 10.039 1 34.91 363 PRO B O 1
ATOM 6299 N N . VAL B 1 364 ? -21.062 -4.84 8.156 1 33.28 364 VAL B N 1
ATOM 6300 C CA . VAL B 1 364 ? -21.328 -6.27 8.266 1 33.28 364 VAL B CA 1
ATOM 6301 C C . VAL B 1 364 ? -20.812 -6.801 9.594 1 33.28 364 VAL B C 1
ATOM 6303 O O . VAL B 1 364 ? -19.875 -6.227 10.18 1 33.28 364 VAL B O 1
ATOM 6306 N N . ASP B 1 365 ? -21.625 -7.844 10.18 1 30.72 365 ASP B N 1
ATOM 6307 C CA . ASP B 1 365 ? -21.797 -8.969 11.094 1 30.72 365 ASP B CA 1
ATOM 6308 C C . ASP B 1 365 ? -20.469 -9.688 11.32 1 30.72 365 ASP B C 1
ATOM 6310 O O . ASP B 1 365 ? -19.938 -10.352 10.422 1 30.72 365 ASP B O 1
ATOM 6314 N N . VAL B 1 366 ? -19.469 -9.203 11.875 1 31.52 366 VAL B N 1
ATOM 6315 C CA . VAL B 1 366 ? -18.719 -10.297 12.5 1 31.52 366 VAL B CA 1
ATOM 6316 C C . VAL B 1 366 ? -19.641 -11.508 12.664 1 31.52 366 VAL B C 1
ATOM 6318 O O . VAL B 1 366 ? -19.156 -12.641 12.766 1 31.52 366 VAL B O 1
ATOM 6321 N N . ALA B 1 367 ? -20.812 -11.328 13.312 1 28.78 367 ALA B N 1
ATOM 6322 C CA . ALA B 1 367 ? -21.641 -12.5 13.586 1 28.78 367 ALA B CA 1
ATOM 6323 C C . ALA B 1 367 ? -22.094 -13.164 12.289 1 28.78 367 ALA B C 1
ATOM 6325 O O . ALA B 1 367 ? -22.484 -14.336 12.289 1 28.78 367 ALA B O 1
ATOM 6326 N N . ASN B 1 368 ? -23.016 -12.508 11.461 1 30.22 368 ASN B N 1
ATOM 6327 C CA . ASN B 1 368 ? -23.484 -13.328 10.344 1 30.22 368 ASN B CA 1
ATOM 6328 C C . ASN B 1 368 ? -22.344 -13.633 9.367 1 30.22 368 ASN B C 1
ATOM 6330 O O . ASN B 1 368 ? -21.578 -12.742 9.008 1 30.22 368 ASN B O 1
ATOM 6334 N N . SER B 1 369 ? -21.938 -14.875 9.172 1 30.44 369 SER B N 1
ATOM 6335 C CA . SER B 1 369 ? -20.984 -15.844 8.617 1 30.44 369 SER B CA 1
ATOM 6336 C C . SER B 1 369 ? -20.547 -15.438 7.219 1 30.44 369 SER B C 1
ATOM 6338 O O . SER B 1 369 ? -19.719 -16.109 6.605 1 30.44 369 SER B O 1
ATOM 6340 N N . ASN B 1 370 ? -21.469 -14.727 6.406 1 30.59 370 ASN B N 1
ATOM 6341 C CA . ASN B 1 370 ? -21.094 -14.828 5 1 30.59 370 ASN B CA 1
ATOM 6342 C C . ASN B 1 370 ? -19.984 -13.844 4.648 1 30.59 370 ASN B C 1
ATOM 6344 O O . ASN B 1 370 ? -20.156 -12.633 4.758 1 30.59 370 ASN B O 1
ATOM 6348 N N . ASN B 1 371 ? -18.734 -13.883 5.059 1 33.88 371 ASN B N 1
ATOM 6349 C CA . ASN B 1 371 ? -17.359 -13.43 4.891 1 33.88 371 ASN B CA 1
ATOM 6350 C C . ASN B 1 371 ? -17.141 -12.789 3.521 1 33.88 371 ASN B C 1
ATOM 6352 O O . ASN B 1 371 ? -16.047 -12.883 2.951 1 33.88 371 ASN B O 1
ATOM 6356 N N . THR B 1 372 ? -18.234 -12.562 2.768 1 34.94 372 THR B N 1
ATOM 6357 C CA . THR B 1 372 ? -17.891 -12.008 1.463 1 34.94 372 THR B CA 1
ATOM 6358 C C . THR B 1 372 ? -17.406 -10.57 1.601 1 34.94 372 THR B C 1
ATOM 6360 O O . THR B 1 372 ? -18.125 -9.703 2.082 1 34.94 372 THR B O 1
ATOM 6363 N N . ILE B 1 373 ? -16.25 -10.211 2.025 1 40.97 373 ILE B N 1
ATOM 6364 C CA . ILE B 1 373 ? -15.641 -8.891 2.088 1 40.97 373 ILE B CA 1
ATOM 6365 C C . ILE B 1 373 ? -15.898 -8.141 0.783 1 40.97 373 ILE B C 1
ATOM 6367 O O . ILE B 1 373 ? -15.336 -8.477 -0.258 1 40.97 373 ILE B O 1
ATOM 6371 N N . SER B 1 374 ? -17.141 -7.891 0.378 1 43.66 374 SER B N 1
ATOM 6372 C CA . SER B 1 374 ? -17.344 -7 -0.759 1 43.66 374 SER B CA 1
ATOM 6373 C C . SER B 1 374 ? -16.609 -5.68 -0.579 1 43.66 374 SER B C 1
ATOM 6375 O O . SER B 1 374 ? -16.734 -5.027 0.458 1 43.66 374 SER B O 1
ATOM 6377 N N . PHE B 1 375 ? -15.398 -5.488 -1.151 1 53.59 375 PHE B N 1
ATOM 6378 C CA . PHE B 1 375 ? -14.734 -4.203 -1.303 1 53.59 375 PHE B CA 1
ATOM 6379 C C . PHE B 1 375 ? -15.719 -3.139 -1.782 1 53.59 375 PHE B C 1
ATOM 6381 O O . PHE B 1 375 ? -15.766 -2.826 -2.973 1 53.59 375 PHE B O 1
ATOM 6388 N N . HIS B 1 376 ? -16.781 -2.797 -1.111 1 64.88 376 HIS B N 1
ATOM 6389 C CA . HIS B 1 376 ? -17.656 -1.683 -1.448 1 64.88 376 HIS B CA 1
ATOM 6390 C C . HIS B 1 376 ? -16.984 -0.344 -1.159 1 64.88 376 HIS B C 1
ATOM 6392 O O . HIS B 1 376 ? -16.484 -0.123 -0.055 1 64.88 376 HIS B O 1
ATOM 6398 N N . THR B 1 377 ? -16.797 0.368 -2.277 1 76.38 377 THR B N 1
ATOM 6399 C CA . THR B 1 377 ? -16.172 1.682 -2.15 1 76.38 377 THR B CA 1
ATOM 6400 C C . THR B 1 377 ? -17.234 2.783 -2.154 1 76.38 377 THR B C 1
ATOM 6402 O O . THR B 1 377 ? -18.328 2.605 -2.711 1 76.38 377 THR B O 1
ATOM 6405 N N . ARG B 1 378 ? -17.094 3.754 -1.37 1 83.88 378 ARG B N 1
ATOM 6406 C CA . ARG B 1 378 ? -17.906 4.961 -1.411 1 83.88 378 ARG B CA 1
ATOM 6407 C C . ARG B 1 378 ? -17.078 6.176 -1.802 1 83.88 378 ARG B C 1
ATOM 6409 O O . ARG B 1 378 ? -15.883 6.242 -1.496 1 83.88 378 ARG B O 1
ATOM 6416 N N . LYS B 1 379 ? -17.797 7.07 -2.406 1 90.19 379 LYS B N 1
ATOM 6417 C CA . LYS B 1 379 ? -17.125 8.312 -2.809 1 90.19 379 LYS B CA 1
ATOM 6418 C C . LYS B 1 379 ? -16.828 9.188 -1.601 1 90.19 379 LYS B C 1
ATOM 6420 O O . LYS B 1 379 ? -17.641 9.281 -0.676 1 90.19 379 LYS B O 1
ATOM 6425 N N . VAL B 1 380 ? -15.719 9.836 -1.633 1 94.25 380 VAL B N 1
ATOM 6426 C CA . VAL B 1 380 ? -15.297 10.773 -0.599 1 94.25 380 VAL B CA 1
ATOM 6427 C C . VAL B 1 380 ? -15.125 12.164 -1.205 1 94.25 380 VAL B C 1
ATOM 6429 O O . VAL B 1 380 ? -14.359 12.344 -2.16 1 94.25 380 VAL B O 1
ATOM 6432 N N . ARG B 1 381 ? -15.805 13.117 -0.627 1 94.31 381 ARG B N 1
ATOM 6433 C CA . ARG B 1 381 ? -15.656 14.5 -1.075 1 94.31 381 ARG B CA 1
ATOM 6434 C C . ARG B 1 381 ? -14.305 15.07 -0.648 1 94.31 381 ARG B C 1
ATOM 6436 O O . ARG B 1 381 ? -13.695 14.586 0.309 1 94.31 381 ARG B O 1
ATOM 6443 N N . TYR B 1 382 ? -14.008 16.125 -1.405 1 94.12 382 TYR B N 1
ATOM 6444 C CA . TYR B 1 382 ? -12.758 16.797 -1.05 1 94.12 382 TYR B CA 1
ATOM 6445 C C . TYR B 1 382 ? -12.844 17.391 0.353 1 94.12 382 TYR B C 1
ATOM 6447 O O . TYR B 1 382 ? -12 17.094 1.204 1 94.12 382 TYR B O 1
ATOM 6455 N N . HIS B 1 383 ? -13.82 18.141 0.624 1 95.44 383 HIS B N 1
ATOM 6456 C CA . HIS B 1 383 ? -14.133 18.656 1.956 1 95.44 383 HIS B CA 1
ATOM 6457 C C . HIS B 1 383 ? -15.453 18.094 2.461 1 95.44 383 HIS B C 1
ATOM 6459 O O . HIS B 1 383 ? -16.391 17.891 1.68 1 95.44 383 HIS B O 1
ATOM 6465 N N . TYR B 1 384 ? -15.555 17.938 3.764 1 96.38 384 TYR B N 1
ATOM 6466 C CA . TYR B 1 384 ? -16.797 17.375 4.309 1 96.38 384 TYR B CA 1
ATOM 6467 C C . TYR B 1 384 ? -17.891 18.438 4.355 1 96.38 384 TYR B C 1
ATOM 6469 O O . TYR B 1 384 ? -19.062 18.094 4.527 1 96.38 384 TYR B O 1
ATOM 6477 N N . PHE B 1 385 ? -17.578 19.719 4.109 1 94.25 385 PHE B N 1
ATOM 6478 C CA . PHE B 1 385 ? -18.531 20.781 4.367 1 94.25 385 PHE B CA 1
ATOM 6479 C C . PHE B 1 385 ? -18.875 21.531 3.086 1 94.25 385 PHE B C 1
ATOM 6481 O O . PHE B 1 385 ? -19.688 22.453 3.098 1 94.25 385 PHE B O 1
ATOM 6488 N N . ASP B 1 386 ? -18.219 21.203 2.021 1 91.31 386 ASP B N 1
ATOM 6489 C CA . ASP B 1 386 ? -18.562 21.844 0.751 1 91.31 386 ASP B CA 1
ATOM 6490 C C . ASP B 1 386 ? -18.422 20.859 -0.409 1 91.31 386 ASP B C 1
ATOM 6492 O O . ASP B 1 386 ? -18.219 19.672 -0.195 1 91.31 386 ASP B O 1
ATOM 6496 N N . ASN B 1 387 ? -18.609 21.375 -1.654 1 89.31 387 ASN B N 1
ATOM 6497 C CA . ASN B 1 387 ? -18.625 20.484 -2.816 1 89.31 387 AS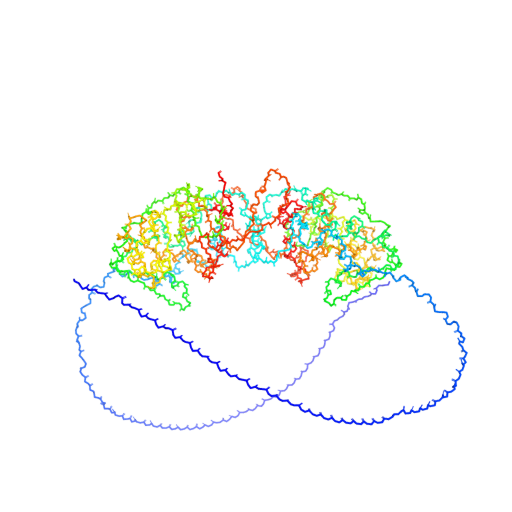N B CA 1
ATOM 6498 C C . ASN B 1 387 ? -17.484 20.812 -3.779 1 89.31 387 ASN B C 1
ATOM 6500 O O . ASN B 1 387 ? -17.641 20.703 -4.996 1 89.31 387 ASN B O 1
ATOM 6504 N N . LEU B 1 388 ? -16.484 21.328 -3.176 1 87.81 388 LEU B N 1
ATOM 6505 C CA . LEU B 1 388 ? -15.328 21.562 -4.047 1 87.81 388 LEU B CA 1
ATOM 6506 C C . LEU B 1 388 ? -14.867 20.266 -4.691 1 87.81 388 LEU B C 1
ATOM 6508 O O . LEU B 1 388 ? -14.828 19.219 -4.039 1 87.81 388 LEU B O 1
ATOM 6512 N N . PRO B 1 389 ? -14.57 20.266 -5.906 1 83.31 389 PRO B N 1
ATOM 6513 C CA . PRO B 1 389 ? -14.312 19.016 -6.645 1 83.31 389 PRO B CA 1
ATOM 6514 C C . PRO B 1 389 ? -13.039 18.312 -6.195 1 83.31 389 PRO B C 1
ATOM 6516 O O . PRO B 1 389 ? -12.945 17.094 -6.277 1 83.31 389 PRO B O 1
ATOM 6519 N N . GLY B 1 390 ? -11.992 19.047 -5.879 1 85.62 390 GLY B N 1
ATOM 6520 C CA . GLY B 1 390 ? -10.734 18.406 -5.496 1 85.62 390 GLY B CA 1
ATOM 6521 C C . GLY B 1 390 ? -9.625 19.406 -5.215 1 85.62 390 GLY B C 1
ATOM 6522 O O . GLY B 1 390 ? -9.852 20.625 -5.246 1 85.62 390 GLY B O 1
ATOM 6523 N N . PRO B 1 391 ? -8.547 18.75 -4.93 1 80.69 391 PRO B N 1
ATOM 6524 C CA . PRO B 1 391 ? -7.41 19.625 -4.645 1 80.69 391 PRO B CA 1
ATOM 6525 C C . PRO B 1 391 ? -6.934 20.391 -5.879 1 80.69 391 PRO B C 1
ATOM 6527 O O . PRO B 1 391 ? -7.133 19.938 -7.008 1 80.69 391 PRO B O 1
ATOM 6530 N N . ASN B 1 392 ? -6.398 21.531 -5.613 1 72.38 392 ASN B N 1
ATOM 6531 C CA . ASN B 1 392 ? -5.914 22.359 -6.703 1 72.38 392 ASN B CA 1
ATOM 6532 C C . ASN B 1 392 ? -4.457 22.062 -7.039 1 72.38 392 ASN B C 1
ATOM 6534 O O . ASN B 1 392 ? -3.838 22.766 -7.84 1 72.38 392 ASN B O 1
ATOM 6538 N N . GLY B 1 393 ? -3.871 21.094 -6.445 1 79.94 393 GLY B N 1
ATOM 6539 C CA . GLY B 1 393 ? -2.502 20.703 -6.746 1 79.94 393 GLY B CA 1
ATOM 6540 C C . GLY B 1 393 ? -1.474 21.484 -5.953 1 79.94 393 GLY B C 1
ATOM 6541 O O . GLY B 1 393 ? -0.27 21.25 -6.082 1 79.94 393 GLY B O 1
ATOM 6542 N N . ALA B 1 394 ? -1.882 22.391 -5.07 1 79.5 394 ALA B N 1
ATOM 6543 C CA . ALA B 1 394 ? -0.967 23.234 -4.293 1 79.5 394 ALA B CA 1
ATOM 6544 C C . ALA B 1 394 ? -0.201 22.391 -3.27 1 79.5 394 ALA B C 1
ATOM 6546 O O . ALA B 1 394 ? 0.909 22.766 -2.871 1 79.5 394 ALA B O 1
ATOM 6547 N N . HIS B 1 395 ? -0.82 21.375 -2.926 1 88.25 395 HIS B N 1
ATOM 6548 C CA . HIS B 1 395 ? -0.25 20.516 -1.889 1 88.25 395 HIS B CA 1
ATOM 6549 C C . HIS B 1 395 ? -0.04 19.094 -2.398 1 88.25 395 HIS B C 1
ATOM 6551 O O . HIS B 1 395 ? -0.823 18.594 -3.211 1 88.25 395 HIS B O 1
ATOM 6557 N N . ALA B 1 396 ? 1.024 18.516 -1.949 1 90.94 396 ALA B N 1
ATOM 6558 C CA . ALA B 1 396 ? 1.246 17.109 -2.211 1 90.94 396 ALA B CA 1
ATOM 6559 C C . ALA B 1 396 ? 0.547 16.234 -1.167 1 90.94 396 ALA B C 1
ATOM 6561 O O . ALA B 1 396 ? 1.199 15.656 -0.297 1 90.94 396 ALA B O 1
ATOM 6562 N N . MET B 1 397 ? -0.713 16.094 -1.356 1 92.44 397 MET B N 1
ATOM 6563 C CA . MET B 1 397 ? -1.558 15.492 -0.333 1 92.44 397 MET B CA 1
ATOM 6564 C C . MET B 1 397 ? -1.176 14.031 -0.112 1 92.44 397 MET B C 1
ATOM 6566 O O . MET B 1 397 ? -1.158 13.555 1.024 1 92.44 397 MET B O 1
ATOM 6570 N N . GLN B 1 398 ? -0.89 13.32 -1.173 1 91.88 398 GLN B N 1
ATOM 6571 C CA . GLN B 1 398 ? -0.538 11.906 -1.059 1 91.88 398 GLN B CA 1
ATOM 6572 C C . GLN B 1 398 ? 0.793 11.727 -0.334 1 91.88 398 GLN B C 1
ATOM 6574 O O . GLN B 1 398 ? 0.957 10.797 0.456 1 91.88 398 GLN B O 1
ATOM 6579 N N . ASP B 1 399 ? 1.737 12.625 -0.632 1 93.31 399 ASP B N 1
ATOM 6580 C CA . ASP B 1 399 ? 3.031 12.578 0.042 1 93.31 399 ASP B CA 1
ATOM 6581 C C . ASP B 1 399 ? 2.881 12.836 1.539 1 93.31 399 ASP B C 1
ATOM 6583 O O . ASP B 1 399 ? 3.447 12.117 2.359 1 93.31 399 ASP B O 1
ATOM 6587 N N . GLU B 1 400 ? 2.129 13.867 1.813 1 96.31 400 GLU B N 1
ATOM 6588 C CA . GLU B 1 400 ? 1.89 14.195 3.217 1 96.31 400 GLU B CA 1
ATOM 6589 C C . GLU B 1 400 ? 1.201 13.039 3.939 1 96.31 400 GLU B C 1
ATOM 6591 O O . GLU B 1 400 ? 1.586 12.68 5.055 1 96.31 400 GLU B O 1
ATOM 6596 N N . PHE B 1 401 ? 0.245 12.516 3.246 1 96.75 401 PHE B N 1
ATOM 6597 C CA . PHE B 1 401 ? -0.49 11.398 3.83 1 96.75 401 PHE B CA 1
ATOM 6598 C C . PHE B 1 401 ? 0.437 10.219 4.09 1 96.75 401 PHE B C 1
ATOM 6600 O O . P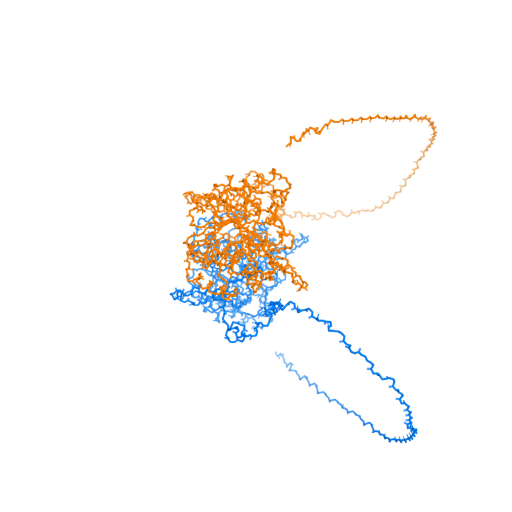HE B 1 401 ? 0.337 9.562 5.133 1 96.75 401 PHE B O 1
ATOM 6607 N N . GLY B 1 402 ? 1.288 9.945 3.162 1 94.69 402 GLY B N 1
ATOM 6608 C CA . GLY B 1 402 ? 2.268 8.891 3.359 1 94.69 402 GLY B CA 1
ATOM 6609 C C . GLY B 1 402 ? 3.113 9.086 4.602 1 94.69 402 GLY B C 1
ATOM 6610 O O . GLY B 1 402 ? 3.406 8.125 5.32 1 94.69 402 GLY B O 1
ATOM 6611 N N . VAL B 1 403 ? 3.502 10.273 4.906 1 95 403 VAL B N 1
ATOM 6612 C CA . VAL B 1 403 ? 4.285 10.602 6.094 1 95 403 VAL B CA 1
ATOM 6613 C C . VAL B 1 403 ? 3.445 10.359 7.348 1 95 403 VAL B C 1
ATOM 6615 O O . VAL B 1 403 ? 3.922 9.766 8.312 1 95 403 VAL B O 1
ATOM 6618 N N . LEU B 1 404 ? 2.223 10.789 7.281 1 97.56 404 LEU B N 1
ATOM 6619 C CA . LEU B 1 404 ? 1.347 10.641 8.438 1 97.56 404 LEU B CA 1
ATOM 6620 C C . LEU B 1 404 ? 1.109 9.172 8.758 1 97.56 404 LEU B C 1
ATOM 6622 O O . LEU B 1 404 ? 1.048 8.789 9.922 1 97.56 404 LEU B O 1
ATOM 6626 N N . VAL B 1 405 ? 0.97 8.375 7.75 1 96.5 405 VAL B N 1
ATOM 6627 C CA . VAL B 1 405 ? 0.77 6.945 7.949 1 96.5 405 VAL B CA 1
ATOM 6628 C C . VAL B 1 405 ? 2.018 6.332 8.578 1 96.5 405 VAL B C 1
ATOM 6630 O O . VAL B 1 405 ? 1.92 5.465 9.453 1 96.5 405 VAL B O 1
ATOM 6633 N N . GLN B 1 406 ? 3.205 6.762 8.125 1 93.25 406 GLN B N 1
ATOM 6634 C CA . GLN B 1 406 ? 4.438 6.309 8.766 1 93.25 406 GLN B CA 1
ATOM 6635 C C . GLN B 1 406 ? 4.445 6.66 10.25 1 93.25 406 GLN B C 1
ATOM 6637 O O . GLN B 1 406 ? 4.789 5.828 11.086 1 93.25 406 GLN B O 1
ATOM 6642 N N . MET B 1 407 ? 4.027 7.852 10.562 1 95.81 407 MET B N 1
ATOM 6643 C CA . MET B 1 407 ? 3.986 8.297 11.953 1 95.81 407 MET B CA 1
ATOM 6644 C C . MET B 1 407 ? 2.963 7.496 12.75 1 95.81 407 MET B C 1
ATOM 6646 O O . MET B 1 407 ? 3.184 7.195 13.93 1 95.81 407 MET B O 1
ATOM 6650 N N . HIS B 1 408 ? 1.848 7.203 12.102 1 96.38 408 HIS B N 1
ATOM 6651 C CA . HIS B 1 408 ? 0.834 6.344 12.711 1 96.38 408 HIS B CA 1
ATOM 6652 C C . HIS B 1 408 ? 1.405 4.973 13.055 1 96.38 408 HIS B C 1
ATOM 6654 O O . HIS B 1 408 ? 1.217 4.48 14.172 1 96.38 408 HIS B O 1
ATOM 6660 N N . LYS B 1 409 ? 2.096 4.395 12.141 1 91.62 409 LYS B N 1
ATOM 6661 C CA . LYS B 1 409 ? 2.637 3.053 12.328 1 91.62 409 LYS B CA 1
ATOM 6662 C C . LYS B 1 409 ? 3.744 3.047 13.375 1 91.62 409 LYS B C 1
ATOM 6664 O O . LYS B 1 409 ? 3.959 2.039 14.055 1 91.62 409 LYS B O 1
ATOM 6669 N N . LEU B 1 410 ? 4.395 4.188 13.547 1 91.56 410 LEU B N 1
ATOM 6670 C CA . LEU B 1 410 ? 5.461 4.316 14.539 1 91.56 410 LEU B CA 1
ATOM 6671 C C . LEU B 1 410 ? 4.891 4.648 15.914 1 91.56 410 LEU B C 1
ATOM 6673 O O . LEU B 1 410 ? 5.641 4.824 16.875 1 91.56 410 LEU B O 1
ATOM 6677 N N . GLY B 1 411 ? 3.551 4.82 15.961 1 94.62 411 GLY B N 1
ATOM 6678 C CA . GLY B 1 411 ? 2.875 5.039 17.234 1 94.62 411 GLY B CA 1
ATOM 6679 C C . GLY B 1 411 ? 2.939 6.48 17.703 1 94.62 411 GLY B C 1
ATOM 6680 O O . GLY B 1 411 ? 2.613 6.777 18.844 1 94.62 411 GLY B O 1
ATOM 6681 N N . MET B 1 412 ? 3.367 7.41 16.844 1 96.38 412 MET B N 1
ATOM 6682 C CA . MET B 1 412 ? 3.549 8.812 17.219 1 96.38 412 MET B CA 1
ATOM 6683 C C . MET B 1 412 ? 2.219 9.555 17.188 1 96.38 412 MET B C 1
ATOM 6685 O O . MET B 1 412 ? 2.043 10.547 17.906 1 96.38 412 MET B O 1
ATOM 6689 N N . LEU B 1 413 ? 1.383 9.125 16.344 1 98.5 413 LEU B N 1
ATOM 6690 C CA . LEU B 1 413 ? 0.035 9.672 16.219 1 98.5 413 LEU B CA 1
ATOM 6691 C C . LEU B 1 413 ? -0.936 8.617 15.711 1 98.5 413 LEU B C 1
ATOM 6693 O O . LEU B 1 413 ? -0.514 7.598 15.156 1 98.5 413 LEU B O 1
ATOM 6697 N N . LYS B 1 414 ? -2.176 8.852 15.969 1 98.31 414 LYS B N 1
ATOM 6698 C CA . LYS B 1 414 ? -3.199 7.918 15.508 1 98.31 414 LYS B CA 1
ATOM 6699 C C . LYS B 1 414 ? -4.086 8.555 14.445 1 98.31 414 LYS B C 1
ATOM 6701 O O . LYS B 1 414 ? -4.641 9.641 14.656 1 98.31 414 LYS B O 1
ATOM 6706 N N . MET B 1 415 ? -4.219 7.891 13.336 1 97.94 415 MET B N 1
ATOM 6707 C CA . MET B 1 415 ? -5.109 8.344 12.266 1 97.94 415 MET B CA 1
ATOM 6708 C C . MET B 1 415 ? -6.453 7.621 12.344 1 97.94 415 MET B C 1
ATOM 6710 O O . MET B 1 415 ? -6.5 6.395 12.422 1 97.94 415 MET B O 1
ATOM 6714 N N . HIS B 1 416 ? -7.477 8.375 12.359 1 96.5 416 HIS B N 1
ATOM 6715 C CA . HIS B 1 416 ? -8.836 7.852 12.328 1 96.5 416 HIS B CA 1
ATOM 6716 C C . HIS B 1 416 ? -9.469 8.055 10.953 1 96.5 416 HIS B C 1
ATOM 6718 O O . HIS B 1 416 ? -9.797 9.18 10.578 1 96.5 416 HIS B O 1
ATOM 6724 N N . VAL B 1 417 ? -9.703 6.965 10.227 1 93.5 417 VAL B N 1
ATOM 6725 C CA . VAL B 1 417 ? -10.211 7.09 8.867 1 93.5 417 VAL B CA 1
ATOM 6726 C C . VAL B 1 417 ? -11.508 6.297 8.727 1 93.5 417 VAL B C 1
ATOM 6728 O O . VAL B 1 417 ? -12 6.094 7.609 1 93.5 417 VAL B O 1
ATOM 6731 N N . SER B 1 418 ? -11.984 5.789 9.812 1 89 418 SER B N 1
ATOM 6732 C CA . SER B 1 418 ? -13.227 5.023 9.828 1 89 418 SER B CA 1
ATOM 6733 C C . SER B 1 418 ? -14.242 5.645 10.781 1 89 418 SER B C 1
ATOM 6735 O O . SER B 1 418 ? -13.969 6.664 11.414 1 89 418 SER B O 1
ATOM 6737 N N . ARG B 1 419 ? -15.359 5.027 10.812 1 90.94 419 ARG B N 1
ATOM 6738 C CA . ARG B 1 419 ? -16.406 5.48 11.727 1 90.94 419 ARG B CA 1
ATOM 6739 C C . ARG B 1 419 ? -15.984 5.285 13.18 1 90.94 419 ARG B C 1
ATOM 6741 O O . ARG B 1 419 ? -15.367 4.277 13.523 1 90.94 419 ARG B O 1
ATOM 6748 N N . CYS B 1 420 ? -16.297 6.352 13.938 1 92.88 420 CYS B N 1
ATOM 6749 C CA . CYS B 1 420 ? -16 6.254 15.367 1 92.88 420 CYS B CA 1
ATOM 6750 C C . CYS B 1 420 ? -17.141 5.559 16.109 1 92.88 420 CYS B C 1
ATOM 6752 O O . CYS B 1 420 ? -18.281 5.602 15.672 1 92.88 420 CYS B O 1
ATOM 6754 N N . ARG B 1 421 ? -16.781 4.82 17.156 1 79.44 421 ARG B N 1
ATOM 6755 C CA . ARG B 1 421 ? -17.766 4.039 17.922 1 79.44 421 ARG B CA 1
ATOM 6756 C C . ARG B 1 421 ? -18.531 4.926 18.891 1 79.44 421 ARG B C 1
ATOM 6758 O O . ARG B 1 421 ? -17.969 5.871 19.453 1 79.44 421 ARG B O 1
ATOM 6765 N N . ASP B 1 422 ? -19.859 4.727 18.922 1 64.81 422 ASP B N 1
ATOM 6766 C CA . ASP B 1 422 ? -20.734 5.445 19.828 1 64.81 422 ASP B CA 1
ATOM 6767 C C . ASP B 1 422 ? -20.406 5.125 21.281 1 64.81 422 ASP B C 1
ATOM 6769 O O . ASP B 1 422 ? -20 4.008 21.609 1 64.81 422 ASP B O 1
#

InterPro domains:
  IPR001675 Glycosyl transferase family 29 [PF00777] (166-411)
  IPR038578 GT29-like superfamiliy [G3DSA:3.90.1480.20] (113-421)
  IPR050943 Glycosyltransferase 29 (Sialyltransferase) [PTHR11987] (107-421)

Nearest PDB structures (foldseek):
  5bo9-assembly1_A  TM=8.894E-01  e=1.709E-26  Homo sapiens
  5bo8-assembly1_B  TM=8.878E-01  e=1.709E-26  Homo sapiens
  5bo7-assembly1_A  TM=8.860E-01  e=8.216E-26  Homo sapiens
  5bo6-assembly1_A  TM=8.756E-01  e=1.415E-25  Homo sapiens
  5bo9-assembly1_B  TM=8.859E-01  e=5.030E-25  Homo sapiens

Sequence (844 aa):
MLRGRRRTFLYFLSCFLILMIFVTLRGGNHGGPPRTSPPRGGRTRDAKRSADSRGAPNPYKYRVFENYSEAEQEDDPYKDGQNGTGTDPLDIRIFPSTNDQLLYLYNKVLSAPWMPNYKNLASFRDVFFRRTKNMTTQDEVILNHRNVRLGDSLPYAFTNTMSKDGVKYYFNVTQEILDEIPVASPLSGKAFRRCSVVGNSGILQDSKCGKEIDSAEFVFRSNVPPLRPFVVDAGRKSNLSTMNPSVVHKRYRRLKDISDHEKFAKDIGEYNGMLWLPCVGSVKMVDICLQAKRSLDFHGSGNPRPAISNPNHYIAVQHFWGQRNLTQFMSTGFYVTHLSLALCDETHLYGFWPFGSTVEDSPVDVANSNNTISFHTRKVRYHYFDNLPGPNGAHAMQDEFGVLVQMHKLGMLKMHVSRCRDMLRGRRRTFLYFLSCFLILMIFVTLRGGNHGGPPRTSPPRGGRTRDAKRSADSRGAPNPYKYRVFENYSEAEQEDDPYKDGQNGTGTDPLDIRIFPSTNDQLLYLYNKVLSAPWMPNYKNLASFRDVFFRRTKNMTTQDEVILNHRNVRLGDSLPYAFTNTMSKDGVKYYFNVTQEILDEIPVASPLSGKAFRRCSVVGNSGILQDSKCGKEIDSAEFVFRSNVPPLRPFVVDAGRKSNLSTMNPSVVHKRYRRLKDISDHEKFAKDIGEYNGMLWLPCVGSVKMVDICLQAKRSLDFHGSGNPRPAISNPNHYIAVQHFWGQRNLTQFMSTGFYVTHLSLALCDETHLYGFWPFGSTVEDSPVDVANSNNTISFHTRKVRYHYFDNLPGPNGAHAMQDEFGVLVQMHKLGMLKMHVSRCRD

Organism: Acanthaster planci (NCBI:txid133434)